Protein AF-0000000079326585 (afdb_homodimer)

InterPro domains:
  IPR004636 Acetylornithine/Succinylornithine transaminase family [MF_01107] (11-392)
  IPR004636 Acetylornithine/Succinylornithine transaminase family [TIGR00707] (12-389)
  IPR005814 Aminotransferase class-III [PF00202] (22-389)
  IPR005814 Aminotransferase class-III [PIRSF000521] (26-391)
  IPR005814 Aminotransferase class-III [cd00610] (5-389)
  IPR015421 Pyridoxal phosphate-dependent transferase, major domain [G3DSA:3.40.640.10] (55-300)
  IPR015422 Pyridoxal phosphate-dependent transferase, small domain [G3DSA:3.90.1150.10] (22-385)
  IPR015424 Pyridoxal phosphate-dependent transferase [SSF53383] (13-391)
  IPR049704 Aminotransferases class-III pyridoxal-phosphate attachment site [PS00600] (218-255)
  IPR050103 Class-III Pyridoxal-phosphate-dependent Aminotransferase [PTHR11986] (5-390)

Radius of gyration: 25.48 Å; Cα contacts (8 Å, |Δi|>4): 1949; chains: 2; bounding box: 65×82×64 Å

Foldseek 3Di:
DPPPPVVVVVPDDPPDPDDDFAWDFWDQQWTAGPVGFIFREQCLVPQFQQRTGPDPQLCVLLVVCVVVPFADFPVDDDDLLVVLQVLVCVLVVFDGKWKAFAQLVAVVVVLLLLQLLCCVPPNNQQRAEEEEALAQRDLPLARLVQGNYVVSCDDDPPGDDRYDYAHAQDLVSVVVPPDNSHRAYEYECFRAQSFRRGGDLVSVVVSLVVCVVSNRFYEYEQQNQACLQQLARGSCVVSVDDGQKYKYFRHLQSPGTMIMMTGHPSRNPSDDPPSDGYGCTSGSSSSSSSVVSCVPQHDNVLSVVQQVLLVLLVCLVVVLVQVQFDDWDGGRQWIKTFGNDFVVQLQNQSVVVRYHWDGHHGGITTGNTHSSDDSVSSNVSSVSSSVSSNPPDD/DPPPPVVVCVPDPPPDPDDDFAWDFWDQQWTAGPVGFIFREQCLVPQFQQRTGPDPQLCVLLVVCVVVPFADFPVDDDDLLVVLQVLVCVLVVFDGKWKAFAQLVAVVVVLLLLQLLCCVPPNNQQRAEEEEQLAQRDLPLARLVQGNYVVSCDDDPPGDDRYDYAHAQDLVSVVVPPDNNHRAYEYECFRAQSFRRGGDLVSVVVSLVVCVVSNRFYEYEQQNQACLQQLARGSCVVSVHDGQKYKYFRHLQSPGTMIMMTGHPSRNPSDDPPSDGYGCTSGSSSSSSSVVSCVPQHDNVLSVVQQVLLVLLVCLVVVLVQVQFDDWDGGRQWIKTFGNDFVVQLQNQSVVVRYHWDGHHGGITTGNTHSSDDSVSSNVSSVSSSVSSNPPDD

Nearest PDB structures (foldseek):
  4add-assembly1_B  TM=9.756E-01  e=4.781E-45  Escherichia coli BL21
  4jev-assembly1_B  TM=9.545E-01  e=1.678E-45  Salmonella enterica subsp. enterica serovar Typhimurium str. LT2
  2pb0-assembly1_B  TM=9.465E-01  e=6.950E-44  Salmonella enterica subsp. enterica serovar Typhimurium str. LT2
  4jey-assembly1_B  TM=9.454E-01  e=6.187E-44  Salmonella enterica subsp. enterica serovar Typhimurium str. LT2
  4jf1-assembly1_A  TM=9.523E-01  e=7.306E-42  Salmonella enterica subsp. enterica serovar Typhimurium str. LT2

Solvent-accessible surface area (backbone atoms only — not comparable to full-atom values): 37454 Å² total; per-residue (Å²): 133,82,84,53,60,75,64,24,50,64,12,41,49,52,21,54,81,55,52,84,58,37,42,61,34,34,48,48,46,30,38,28,28,78,83,71,47,61,26,45,36,24,25,23,40,78,34,15,19,34,63,31,24,59,44,61,71,40,46,51,40,25,46,54,29,49,62,35,35,36,59,60,32,57,49,32,50,39,63,39,31,27,52,31,29,33,53,50,20,60,75,65,73,37,46,15,33,43,47,27,43,27,42,35,51,6,42,46,50,47,52,40,51,42,18,31,51,27,24,77,73,71,33,81,74,23,32,24,34,36,20,28,51,40,34,76,42,43,69,41,62,53,27,24,52,51,18,30,40,76,87,59,72,57,58,48,48,55,58,34,56,46,60,50,72,26,55,74,74,34,64,68,52,41,59,71,65,61,49,86,35,44,21,28,38,46,40,46,42,41,25,54,66,44,36,28,47,58,58,46,49,68,46,51,47,51,50,52,52,56,25,60,75,66,72,25,43,40,30,37,50,20,29,67,33,15,65,24,35,37,25,32,56,34,32,52,63,78,46,77,63,86,61,43,30,39,23,34,13,38,22,44,27,42,32,46,62,31,13,14,28,36,18,20,76,90,54,39,74,66,53,41,58,74,71,51,73,46,72,54,20,49,30,32,26,45,25,34,23,25,42,44,42,46,70,72,40,59,44,71,70,46,14,51,51,31,35,50,48,24,52,49,52,51,48,56,54,61,70,60,66,51,86,46,55,76,46,79,41,55,41,19,47,38,36,14,40,30,34,76,58,62,28,64,56,53,38,56,55,31,48,76,70,27,29,42,54,40,65,16,57,83,31,13,37,30,37,23,38,17,69,68,56,47,70,68,57,50,49,56,52,51,51,51,51,51,53,52,52,70,67,54,78,132,131,82,82,56,59,74,66,23,49,63,12,40,48,51,21,56,80,56,53,83,60,38,45,60,33,34,48,48,47,30,38,26,27,81,85,71,48,60,24,46,37,24,26,24,39,77,34,15,18,33,63,30,25,62,42,62,72,40,46,50,41,25,44,53,27,49,60,36,35,35,58,61,33,58,49,32,49,39,64,39,32,26,51,32,29,33,53,51,20,59,76,66,72,36,46,15,32,43,47,27,42,27,44,36,50,7,42,45,50,47,52,39,51,42,18,30,49,27,26,78,76,72,33,83,74,22,32,24,34,35,21,29,51,40,34,74,42,42,67,42,62,51,28,24,52,50,18,30,39,75,86,60,72,57,59,47,49,56,58,32,55,45,61,49,72,25,55,73,75,36,63,67,51,39,60,71,65,60,49,87,34,44,23,28,38,45,40,46,43,43,24,54,66,45,35,28,46,57,59,46,48,67,44,52,46,51,51,52,52,54,26,61,75,67,70,25,42,40,30,37,51,20,29,66,32,14,64,24,36,36,25,32,57,35,34,53,62,78,44,79,63,84,60,44,30,38,25,35,12,38,21,45,25,42,31,45,62,30,12,15,27,35,20,19,77,90,54,39,75,65,53,40,59,75,72,51,74,46,71,54,22,50,29,31,26,45,23,35,22,24,43,44,43,45,70,71,41,60,45,71,69,46,15,49,50,30,35,50,50,24,51,49,52,51,48,57,54,61,72,62,67,51,87,45,55,75,44,78,41,54,41,18,46,38,36,13,40,30,36,75,57,60,30,67,57,53,36,56,55,31,48,77,72,28,28,42,54,40,65,17,57,84,31,14,37,30,35,23,39,19,68,66,54,46,69,67,58,48,48,54,52,50,51,53,52,52,52,53,54,70,66,54,78,132

Secondary structure (DSSP, 8-state):
----HHHHHTTB---S---S-BEEEEEBTEEEETT--EEEESSHHHHT-TT-BS-HHHHHHHHHHHHH-S---TTSEEHHHHHHHHHHHHHHT-SEEEEESSHHHHHHHHHHHHHHHHHHHH-TT--EEEEEBT----SSHHHHHHSB-GGGSSSSPSPP--EEEE-TT-HHHHHHH--TTEEEEEE-SEETTTTSEEPPHHHHHHHHHHHHHHTPEEEEE-TTTTTTTTSSSSGGGGGT---SEEEE-GGGTTTS--EEEEE-TTTTTS--TTS---TTTT-HHHHHHHHHHHHHHSSHHHHHHHHHHHHHHHHHHHHHT-TTEEEEEEETTEEEEEESS-HHHHHHHHHHTTEE-EEETTTEEEE---TT--HHHHHHHHHHHHHHHHHS--/----HHHHHTTB---S---S-EEEEEEBTEEEETT--EEEESSHHHHT-TT-BS-HHHHHHHHHHHHH-S---TTSB-HHHHHHHHHHHHHHT-SEEEEESSHHHHHHHHHHHHHHHHHHHH-TT--EEEEEBT----SSHHHHHHSB-GGGSSSSPSPPP-EEEE-TT-HHHHHHH--TTEEEEEE-SEETTTTSEEPPHHHHHHHHHHHHHHTPEEEEE-TTTTTTTTSSSSGGGGGT---SEEEE-GGGTTTS--EEEEE-TTTTTS--TTS---TTTT-HHHHHHHHHHHHHHSSHHHHHHHHHHHHHHHHHHHHHT-TTEEEEEEETTEEEEEESS-HHHHHHHHHHTTEE-EEETTTEEEE---TT--HHHHHHHHHHHHHHHHHS--

Sequence (788 aa):
MSYDFNEAKEHIVNSYGRLDPVITHGEGAYLYDSDKNKYLDFTSGIGVSSLGYGHEKWIKATSKQLKTLVHCSNIFHNEPSVKLAKELTEKANMNKVFFGNSGAEANEGAIKLARKYSYDKYGADRSTVLTLLQSFHGRTITTLKATGQEKFHKYFFPFTEGFDYVKANDLEDFKARLTDEVCAIMLEAIQGEGGVIPLDKEFVQEVVKICNEKDVLVIFDEVQCGIARTGKMFGYNNFDVEADIVTVAKGLGAGLPIGGFLCSSKVADVFNPGDHGSTFGANPVVCAGASVVLDELCNEKYFEKITKRGAYVKELIEEAKNPQIVDVRGMGLMIGIKVKCDPTLVQKEAIKKGLLVLTAGKDVIRLLPPLVITKKELKIGIDIILEILSNIENMSYDFNEAKEHIVNSYGRLDPVITHGEGAYLYDSDKNKYLDFTSGIGVSSLGYGHEKWIKATSKQLKTLVHCSNIFHNEPSVKLAKELTEKANMNKVFFGNSGAEANEGAIKLARKYSYDKYGADRSTVLTLLQSFHGRTITTLKATGQEKFHKYFFPFTEGFDYVKANDLEDFKARLTDEVCAIMLEAIQGEGGVIPLDKEFVQEVVKICNEKDVLVIFDEVQCGIARTGKMFGYNNFDVEADIVTVAKGLGAGLPIGGFLCSSKVADVFNPGDHGSTFGANPVVCAGASVVLDELCNEKYFEKITKRGAYVKELIEEAKNPQIVDVRGMGLMIGIKVKCDPTLVQKEAIKKGLLVLTAGKDVIRLLPPLVITKKELKIGIDIILEILSNIEN

pLDDT: mean 97.4, std 4.91, range [37.81, 98.94]

Structure (mmCIF, N/CA/C/O backbone):
data_AF-0000000079326585-model_v1
#
loop_
_entity.id
_entity.type
_entity.pdbx_description
1 polymer 'Acetylornithine aminotransferase'
#
loop_
_atom_site.group_PDB
_atom_site.id
_atom_site.type_symbol
_atom_site.label_atom_id
_atom_site.label_alt_id
_atom_site.label_comp_id
_atom_site.label_asym_id
_atom_site.label_entity_id
_atom_site.label_seq_id
_atom_site.pdbx_PDB_ins_code
_atom_site.Cartn_x
_atom_site.Cartn_y
_atom_site.Cartn_z
_atom_site.occupancy
_atom_site.B_iso_or_equiv
_atom_site.auth_seq_id
_atom_site.auth_comp_id
_atom_site.auth_asym_id
_atom_site.auth_atom_id
_atom_site.pdbx_PDB_model_num
ATOM 1 N N . MET A 1 1 ? -8.531 -9.344 31.703 1 37.81 1 MET A N 1
ATOM 2 C CA . MET A 1 1 ? -9.711 -9.711 30.922 1 37.81 1 MET A CA 1
ATOM 3 C C . MET A 1 1 ? -9.328 -10.531 29.703 1 37.81 1 MET A C 1
ATOM 5 O O . MET A 1 1 ? -8.367 -10.203 29 1 37.81 1 MET A O 1
ATOM 9 N N . SER A 1 2 ? -9.758 -11.859 29.484 1 57.97 2 SER A N 1
ATOM 10 C CA . SER A 1 2 ? -9.453 -12.789 28.406 1 57.97 2 SER A CA 1
ATOM 11 C C . SER A 1 2 ? -9.75 -12.172 27.047 1 57.97 2 SER A C 1
ATOM 13 O O . SER A 1 2 ? -10.742 -11.453 26.891 1 57.97 2 SER A O 1
ATOM 15 N N . TYR A 1 3 ? -8.711 -12.062 26.219 1 75.25 3 TYR A N 1
ATOM 16 C CA . TYR A 1 3 ? -8.914 -11.594 24.859 1 75.25 3 TYR A CA 1
ATOM 17 C C . TYR A 1 3 ? -10.055 -12.336 24.188 1 75.25 3 TYR A C 1
ATOM 19 O O . TYR A 1 3 ? -10.047 -13.57 24.109 1 75.25 3 TYR A O 1
ATOM 27 N N . ASP A 1 4 ? -11.195 -11.68 24.031 1 88.81 4 ASP A N 1
ATOM 28 C CA . ASP A 1 4 ? -12.352 -12.242 23.344 1 88.81 4 ASP A CA 1
ATOM 29 C C . ASP A 1 4 ? -12.172 -12.148 21.828 1 88.81 4 ASP A C 1
ATOM 31 O O . ASP A 1 4 ? -12.617 -11.188 21.203 1 88.81 4 ASP A O 1
ATOM 35 N N . PHE A 1 5 ? -11.68 -13.156 21.328 1 90.38 5 PHE A N 1
ATOM 36 C CA . PHE A 1 5 ? -11.344 -13.203 19.906 1 90.38 5 PHE A CA 1
ATOM 37 C C . PHE A 1 5 ? -12.586 -13.031 19.047 1 90.38 5 PHE A C 1
ATOM 39 O O . PHE A 1 5 ? -12.57 -12.289 18.062 1 90.38 5 PHE A O 1
ATOM 46 N N . ASN A 1 6 ? -13.688 -13.57 19.453 1 90.38 6 ASN A N 1
ATOM 47 C CA . ASN A 1 6 ? -14.922 -13.539 18.672 1 90.38 6 ASN A CA 1
ATOM 48 C C . ASN A 1 6 ? -15.484 -12.117 18.578 1 90.38 6 ASN A C 1
ATOM 50 O O . ASN A 1 6 ? -15.992 -11.719 17.531 1 90.38 6 ASN A O 1
ATOM 54 N N . GLU A 1 7 ? -15.328 -11.484 19.656 1 93 7 GLU A N 1
ATOM 55 C CA . GLU A 1 7 ? -15.758 -10.086 19.641 1 93 7 GLU A CA 1
ATOM 56 C C . GLU A 1 7 ? -14.812 -9.234 18.781 1 93 7 GLU A C 1
ATOM 58 O O . GLU A 1 7 ? -15.258 -8.406 18 1 93 7 GLU A O 1
ATOM 63 N N . ALA A 1 8 ? -13.57 -9.469 18.953 1 92.75 8 ALA A N 1
ATOM 64 C CA . ALA A 1 8 ? -12.555 -8.648 18.297 1 92.75 8 ALA A CA 1
ATOM 65 C C . ALA A 1 8 ? -12.648 -8.773 16.781 1 92.75 8 ALA A C 1
ATOM 67 O O . ALA A 1 8 ? -12.477 -7.789 16.047 1 92.75 8 ALA A O 1
ATOM 68 N N . LYS A 1 9 ? -12.953 -9.938 16.344 1 93.88 9 LYS A N 1
ATOM 69 C CA . LYS A 1 9 ? -12.953 -10.172 14.906 1 93.88 9 LYS A CA 1
ATOM 70 C C . LYS A 1 9 ? -14.148 -9.492 14.25 1 93.88 9 LYS A C 1
ATOM 72 O O . LYS A 1 9 ? -14.156 -9.273 13.031 1 93.88 9 LYS A O 1
ATOM 77 N N . GLU A 1 10 ? -15.172 -9.062 15.039 1 96.25 10 GLU A N 1
ATOM 78 C CA . GLU A 1 10 ? -16.375 -8.414 14.516 1 96.25 10 GLU A CA 1
ATOM 79 C C . GLU A 1 10 ? -16.078 -6.969 14.109 1 96.25 10 GLU A C 1
ATOM 81 O O . GLU A 1 10 ? -16.891 -6.34 13.422 1 96.25 10 GLU A O 1
ATOM 86 N N . HIS A 1 11 ? -14.891 -6.488 14.438 1 98.38 11 HIS A N 1
ATOM 87 C CA . HIS A 1 11 ? -14.516 -5.105 14.164 1 98.38 11 HIS A CA 1
ATOM 88 C C . HIS A 1 11 ? -13.789 -4.988 12.828 1 98.38 11 HIS A C 1
ATOM 90 O O . HIS A 1 11 ? -13.352 -3.902 12.445 1 98.38 11 HIS A O 1
ATOM 96 N N . ILE A 1 12 ? -13.711 -6.082 12.086 1 98.19 12 ILE A N 1
ATOM 97 C CA . ILE A 1 12 ? -13.039 -6.109 10.797 1 98.19 12 ILE A CA 1
ATOM 98 C C . ILE A 1 12 ? -14.07 -6.184 9.672 1 98.19 12 ILE A C 1
ATOM 100 O O . ILE A 1 12 ? -15.039 -6.945 9.758 1 98.19 12 ILE A O 1
ATOM 104 N N . VAL A 1 13 ? -13.914 -5.375 8.609 1 98.38 13 VAL A N 1
ATOM 105 C CA . VAL A 1 13 ? -14.766 -5.441 7.426 1 98.38 13 VAL A CA 1
ATOM 106 C C . VAL A 1 13 ? -14.75 -6.859 6.863 1 98.38 13 VAL A C 1
ATOM 108 O O . VAL A 1 13 ? -13.688 -7.473 6.723 1 98.38 13 VAL A O 1
ATOM 111 N N . ASN A 1 14 ? -15.898 -7.449 6.551 1 96.19 14 ASN A N 1
ATOM 112 C CA . ASN A 1 14 ? -16.031 -8.82 6.066 1 96.19 14 ASN A CA 1
ATOM 113 C C . ASN A 1 14 ? -15.906 -8.891 4.547 1 96.19 14 ASN A C 1
ATOM 115 O O . ASN A 1 14 ? -16.859 -9.234 3.855 1 96.19 14 ASN A O 1
ATOM 119 N N . SER A 1 15 ? -14.688 -8.719 4.094 1 96.88 15 SER A N 1
ATOM 120 C CA . SER A 1 15 ? -14.469 -8.719 2.652 1 96.88 15 SER A CA 1
ATOM 121 C C . SER A 1 15 ? -13.727 -9.969 2.201 1 96.88 15 SER A C 1
ATOM 123 O O . SER A 1 15 ? -13.438 -10.133 1.014 1 96.88 15 SER A O 1
ATOM 125 N N . TYR A 1 16 ? -13.391 -10.898 3.121 1 95.5 16 TYR A N 1
ATOM 126 C CA . TYR A 1 16 ? -12.648 -12.109 2.805 1 95.5 16 TYR A CA 1
ATOM 127 C C . TYR A 1 16 ? -13.461 -13.352 3.158 1 95.5 16 TYR A C 1
ATOM 129 O O . TYR A 1 16 ? -14.172 -13.367 4.164 1 95.5 16 TYR A O 1
ATOM 137 N N . GLY A 1 17 ? -13.375 -14.367 2.268 1 93 17 GLY A N 1
ATOM 138 C CA . GLY A 1 17 ? -13.805 -15.703 2.668 1 93 17 GLY A CA 1
ATOM 139 C C . GLY A 1 17 ? -12.781 -16.422 3.523 1 93 17 GLY A C 1
ATOM 140 O O . GLY A 1 17 ? -12.008 -17.25 3.018 1 93 17 GLY A O 1
ATOM 141 N N . ARG A 1 18 ? -12.789 -16.188 4.793 1 94.25 18 ARG A N 1
ATOM 142 C CA . ARG A 1 18 ? -11.734 -16.656 5.676 1 94.25 18 ARG A CA 1
ATOM 143 C C . ARG A 1 18 ? -11.938 -18.125 6.039 1 94.25 18 ARG A C 1
ATOM 145 O O . ARG A 1 18 ? -13.07 -18.609 6.098 1 94.25 18 ARG A O 1
ATOM 152 N N . LEU A 1 19 ? -10.812 -18.766 6.219 1 95.38 19 LEU A N 1
ATOM 153 C CA . LEU A 1 19 ? -10.766 -20.125 6.727 1 95.38 19 LEU A CA 1
ATOM 154 C C . LEU A 1 19 ? -10.727 -20.141 8.25 1 95.38 19 LEU A C 1
ATOM 156 O O . LEU A 1 19 ? -10.484 -19.109 8.875 1 95.38 19 LEU A O 1
ATOM 160 N N . ASP A 1 20 ? -10.852 -21.172 8.867 1 92.19 20 ASP A N 1
ATOM 161 C CA . ASP A 1 20 ? -11.25 -21.281 10.266 1 92.19 20 ASP A CA 1
ATOM 162 C C . ASP A 1 20 ? -10.062 -21.062 11.195 1 92.19 20 ASP A C 1
ATOM 164 O O . ASP A 1 20 ? -10.195 -20.422 12.242 1 92.19 20 ASP A O 1
ATOM 168 N N . PRO A 1 21 ? -8.938 -21.625 10.898 1 96 21 PRO A N 1
ATOM 169 C CA . PRO A 1 21 ? -7.867 -21.547 11.898 1 96 21 PRO A CA 1
ATOM 170 C C . PRO A 1 21 ? -7.453 -20.109 12.203 1 96 21 PRO A C 1
ATOM 172 O O . PRO A 1 21 ? -7.379 -19.281 11.297 1 96 21 PRO A O 1
ATOM 175 N N . VAL A 1 22 ? -7.277 -19.828 13.422 1 97.25 22 VAL A N 1
ATOM 176 C CA . VAL A 1 22 ? -6.625 -18.594 13.859 1 97.25 22 VAL A CA 1
ATOM 177 C C . VAL A 1 22 ? -5.125 -18.844 14.023 1 97.25 22 VAL A C 1
ATOM 179 O O . VAL A 1 22 ? -4.691 -19.484 14.977 1 97.25 22 VAL A O 1
ATOM 182 N N . ILE A 1 23 ? -4.332 -18.328 13.164 1 98.5 23 ILE A N 1
ATOM 183 C CA . ILE A 1 23 ? -2.908 -18.641 13.117 1 98.5 23 ILE A CA 1
ATOM 184 C C . ILE A 1 23 ? -2.172 -17.844 14.195 1 98.5 23 ILE A C 1
ATOM 186 O O . ILE A 1 23 ? -2.385 -16.641 14.344 1 98.5 23 ILE A O 1
ATOM 190 N N . THR A 1 24 ? -1.273 -18.484 14.93 1 98.12 24 THR A N 1
ATOM 191 C CA . THR A 1 24 ? -0.6 -17.828 16.047 1 98.12 24 THR A CA 1
ATOM 192 C C . THR A 1 24 ? 0.888 -17.656 15.75 1 98.12 24 THR A C 1
ATOM 194 O O . THR A 1 24 ? 1.488 -16.641 16.125 1 98.12 24 THR A O 1
ATOM 197 N N . HIS A 1 25 ? 1.479 -18.688 15.148 1 98.44 25 HIS A N 1
ATOM 198 C CA . HIS A 1 25 ? 2.904 -18.609 14.844 1 98.44 25 HIS A CA 1
ATOM 199 C C . HIS A 1 25 ? 3.281 -19.578 13.734 1 98.44 25 HIS A C 1
ATOM 201 O O . HIS A 1 25 ? 2.449 -20.375 13.297 1 98.44 25 HIS A O 1
ATOM 207 N N . GLY A 1 26 ? 4.512 -19.422 13.164 1 98.31 26 GLY A N 1
ATOM 208 C CA . GLY A 1 26 ? 5.027 -20.297 12.125 1 98.31 26 GLY A CA 1
ATOM 209 C C . GLY A 1 26 ? 6.484 -20.656 12.32 1 98.31 26 GLY A C 1
ATOM 210 O O . GLY A 1 26 ? 7.219 -19.953 13.016 1 98.31 26 GLY A O 1
ATOM 211 N N . GLU A 1 27 ? 6.906 -21.766 11.758 1 98.31 27 GLU A N 1
ATOM 212 C CA . GLU A 1 27 ? 8.281 -22.266 11.75 1 98.31 27 GLU A CA 1
ATOM 213 C C . GLU A 1 27 ? 8.57 -23.047 10.477 1 98.31 27 GLU A C 1
ATOM 215 O O . GLU A 1 27 ? 7.891 -24.031 10.172 1 98.31 27 GLU A O 1
ATOM 220 N N . GLY A 1 28 ? 9.648 -22.625 9.82 1 98.25 28 GLY A N 1
ATOM 221 C CA . GLY A 1 28 ? 9.922 -23.297 8.562 1 98.25 28 GLY A CA 1
ATOM 222 C C . GLY A 1 28 ? 8.781 -23.203 7.57 1 98.25 28 GLY A C 1
ATOM 223 O O . GLY A 1 28 ? 8.32 -22.094 7.25 1 98.25 28 GLY A O 1
ATOM 224 N N . ALA A 1 29 ? 8.266 -24.344 7.148 1 98.75 29 ALA A N 1
ATOM 225 C CA . ALA A 1 29 ? 7.152 -24.375 6.203 1 98.75 29 ALA A CA 1
ATOM 226 C C . ALA A 1 29 ? 5.836 -24.688 6.906 1 98.75 29 ALA A C 1
ATOM 228 O O . ALA A 1 29 ? 4.867 -25.094 6.266 1 98.75 29 ALA A O 1
ATOM 229 N N . TYR A 1 30 ? 5.805 -24.484 8.258 1 98.81 30 TYR A N 1
ATOM 230 C CA . TYR A 1 30 ? 4.629 -24.875 9.039 1 98.81 30 TYR A CA 1
ATOM 231 C C . TYR A 1 30 ? 4.012 -23.656 9.727 1 98.81 30 TYR A C 1
ATOM 233 O O . TYR A 1 30 ? 4.719 -22.734 10.117 1 98.81 30 TYR A O 1
ATOM 241 N N . LEU A 1 31 ? 2.713 -23.688 9.859 1 98.75 31 LEU A N 1
ATOM 242 C CA . LEU A 1 31 ? 1.924 -22.75 10.656 1 98.75 31 LEU A CA 1
ATOM 243 C C . LEU A 1 31 ? 1.204 -23.484 11.789 1 98.75 31 LEU A C 1
ATOM 245 O O . LEU A 1 31 ? 0.938 -24.688 11.68 1 98.75 31 LEU A O 1
ATOM 249 N N . TYR A 1 32 ? 0.899 -22.766 12.781 1 98.75 32 TYR A N 1
ATOM 250 C CA . TYR A 1 32 ? 0.203 -23.281 13.945 1 98.75 32 TYR A CA 1
ATOM 251 C C . TYR A 1 32 ? -0.964 -22.391 14.336 1 98.75 32 TYR A C 1
ATOM 253 O O . TYR A 1 32 ? -0.881 -21.172 14.211 1 98.75 32 TYR A O 1
ATOM 261 N N . ASP A 1 33 ? -2.068 -23.016 14.773 1 97.94 33 ASP A N 1
ATOM 262 C CA . ASP A 1 33 ? -3.242 -22.219 15.117 1 97.94 33 ASP A CA 1
ATOM 263 C C . ASP A 1 33 ? -3.422 -22.141 16.625 1 97.94 33 ASP A C 1
ATOM 265 O O . ASP A 1 33 ? -2.59 -22.641 17.391 1 97.94 33 ASP A O 1
ATOM 269 N N . SER A 1 34 ? -4.391 -21.453 17.094 1 96.5 34 SER A N 1
ATOM 270 C CA . SER A 1 34 ? -4.641 -21.188 18.5 1 96.5 34 SER A CA 1
ATOM 271 C C . SER A 1 34 ? -4.984 -22.469 19.266 1 96.5 34 SER A C 1
ATOM 273 O O . SER A 1 34 ? -4.914 -22.5 20.484 1 96.5 34 SER A O 1
ATOM 275 N N . ASP A 1 35 ? -5.352 -23.547 18.562 1 96.56 35 ASP A N 1
ATOM 276 C CA . ASP A 1 35 ? -5.629 -24.844 19.172 1 96.56 35 ASP A CA 1
ATOM 277 C C . ASP A 1 35 ? -4.402 -25.75 19.109 1 96.56 35 ASP A C 1
ATOM 279 O O . ASP A 1 35 ? -4.504 -26.953 19.344 1 96.56 35 ASP A O 1
ATOM 283 N N . LYS A 1 36 ? -3.309 -25.359 18.656 1 96.81 36 LYS A N 1
ATOM 284 C CA . LYS A 1 36 ? -2.012 -26.031 18.625 1 96.81 36 LYS A CA 1
ATOM 285 C C . LYS A 1 36 ? -1.956 -27.047 17.484 1 96.81 36 LYS A C 1
ATOM 287 O O . LYS A 1 36 ? -1.112 -27.953 17.484 1 96.81 36 LYS A O 1
ATOM 292 N N . ASN A 1 37 ? -2.896 -26.844 16.562 1 98.56 37 ASN A N 1
ATOM 293 C CA . ASN A 1 37 ? -2.783 -27.656 15.352 1 98.56 37 ASN A CA 1
ATOM 294 C C . ASN A 1 37 ? -1.652 -27.172 14.445 1 98.56 37 ASN A C 1
ATOM 296 O O . ASN A 1 37 ? -1.404 -25.969 14.359 1 98.56 37 ASN A O 1
ATOM 300 N N . LYS A 1 38 ? -1.078 -28.172 13.906 1 98.62 38 LYS A N 1
ATOM 301 C CA . LYS A 1 38 ? 0.031 -27.922 12.992 1 98.62 38 LYS A CA 1
ATOM 302 C C . LYS A 1 38 ? -0.404 -28.094 11.539 1 98.62 38 LYS A C 1
ATOM 304 O O . LYS A 1 38 ? -1.084 -29.062 11.195 1 98.62 38 LYS A O 1
ATOM 309 N N . TYR A 1 39 ? 0.007 -27.125 10.68 1 98.81 39 TYR A N 1
ATOM 310 C CA . TYR A 1 39 ? -0.347 -27.172 9.266 1 98.81 39 TYR A CA 1
ATOM 311 C C . TYR A 1 39 ? 0.889 -27.016 8.391 1 98.81 39 TYR A C 1
ATOM 313 O O . TYR A 1 39 ? 1.654 -26.062 8.539 1 98.81 39 TYR A O 1
ATOM 321 N N . LEU A 1 40 ? 1.122 -28 7.508 1 98.88 40 LEU A N 1
ATOM 322 C CA . LEU A 1 40 ? 2.053 -27.766 6.41 1 98.88 40 LEU A CA 1
ATOM 323 C C . LEU A 1 40 ? 1.497 -26.719 5.445 1 98.88 40 LEU A C 1
ATOM 325 O O . LEU A 1 40 ? 0.362 -26.844 4.977 1 98.88 40 LEU A O 1
ATOM 329 N N . ASP A 1 41 ? 2.266 -25.719 5.172 1 98.81 41 ASP A N 1
ATOM 330 C CA . ASP A 1 41 ? 1.749 -24.562 4.457 1 98.81 41 ASP A CA 1
ATOM 331 C C . ASP A 1 41 ? 2.121 -24.609 2.977 1 98.81 41 ASP A C 1
ATOM 333 O O . ASP A 1 41 ? 3.289 -24.438 2.617 1 98.81 41 ASP A O 1
ATOM 337 N N . PHE A 1 42 ? 1.152 -24.781 2.07 1 98.88 42 PHE A N 1
ATOM 338 C CA . PHE A 1 42 ? 1.342 -24.703 0.628 1 98.88 42 PHE A CA 1
ATOM 339 C C . PHE A 1 42 ? 0.755 -23.406 0.08 1 98.88 42 PHE A C 1
ATOM 341 O O . PHE A 1 42 ? 0.457 -23.312 -1.111 1 98.88 42 PHE A O 1
ATOM 348 N N . THR A 1 43 ? 0.569 -22.422 0.963 1 98.62 43 THR A N 1
ATOM 349 C CA . THR A 1 43 ? -0.029 -21.156 0.542 1 98.62 43 THR A CA 1
ATOM 350 C C . THR A 1 43 ? 0.996 -20.031 0.598 1 98.62 43 THR A C 1
ATOM 352 O O . THR A 1 43 ? 0.989 -19.125 -0.25 1 98.62 43 THR A O 1
ATOM 355 N N . SER A 1 44 ? 1.847 -20.062 1.726 1 98.38 44 SER A N 1
ATOM 356 C CA . SER A 1 44 ? 2.832 -19.047 2.064 1 98.38 44 SER A CA 1
ATOM 357 C C . SER A 1 44 ? 2.193 -17.656 2.119 1 98.38 44 SER A C 1
ATOM 359 O O . SER A 1 44 ? 2.773 -16.688 1.638 1 98.38 44 SER A O 1
ATOM 361 N N . GLY A 1 45 ? 1 -17.594 2.611 1 98 45 GLY A N 1
ATOM 362 C CA . GLY A 1 45 ? 0.299 -16.312 2.65 1 98 45 GLY A CA 1
ATOM 363 C C . GLY A 1 45 ? 0.006 -15.75 1.272 1 98 45 GLY A C 1
ATOM 364 O O . GLY A 1 45 ? 0.119 -14.547 1.051 1 98 45 GLY A O 1
ATOM 365 N N . ILE A 1 46 ? -0.286 -16.578 0.313 1 97.88 46 ILE A N 1
ATOM 366 C CA . ILE A 1 46 ? -0.543 -16.281 -1.093 1 97.88 46 ILE A CA 1
ATOM 367 C C . ILE A 1 46 ? 0.749 -15.82 -1.769 1 97.88 46 ILE A C 1
ATOM 369 O O . ILE A 1 46 ? 0.775 -14.789 -2.441 1 97.88 46 ILE A O 1
ATOM 373 N N . GLY A 1 47 ? 1.758 -16.516 -1.548 1 98.56 47 GLY A N 1
ATOM 374 C CA . GLY A 1 47 ? 3.018 -16.328 -2.248 1 98.56 47 GLY A CA 1
ATOM 375 C C . GLY A 1 47 ? 3.92 -15.305 -1.579 1 98.56 47 GLY A C 1
ATOM 376 O O . GLY A 1 47 ? 4.852 -14.789 -2.203 1 98.56 47 GLY A O 1
ATOM 377 N N . VAL A 1 48 ? 3.703 -14.961 -0.303 1 98.81 48 VAL A N 1
ATOM 378 C CA . VAL A 1 48 ? 4.406 -13.859 0.352 1 98.81 48 VAL A CA 1
ATOM 379 C C . VAL A 1 48 ? 5.598 -14.406 1.138 1 98.81 48 VAL A C 1
ATOM 381 O O . VAL A 1 48 ? 6.695 -13.852 1.078 1 98.81 48 VAL A O 1
ATOM 384 N N . SER A 1 49 ? 5.387 -15.516 1.895 1 98.75 49 SER A N 1
ATOM 385 C CA . SER A 1 49 ? 6.391 -16.016 2.824 1 98.75 49 SER A CA 1
ATOM 386 C C . SER A 1 49 ? 7.418 -16.891 2.109 1 98.75 49 SER A C 1
ATOM 388 O O . SER A 1 49 ? 7.562 -18.078 2.424 1 98.75 49 SER A O 1
ATOM 390 N N . SER A 1 50 ? 8.156 -16.25 1.283 1 98.88 50 SER A N 1
ATOM 391 C CA . SER A 1 50 ? 9.109 -16.938 0.412 1 98.88 50 SER A CA 1
ATOM 392 C C . SER A 1 50 ? 10.172 -17.656 1.221 1 98.88 50 SER A C 1
ATOM 394 O O . SER A 1 50 ? 10.602 -18.766 0.854 1 98.88 50 SER A O 1
ATOM 396 N N . LEU A 1 51 ? 10.547 -17.156 2.391 1 98.81 51 LEU A N 1
ATOM 397 C CA . LEU A 1 51 ? 11.586 -17.75 3.23 1 98.81 51 LEU A CA 1
ATOM 398 C C . LEU A 1 51 ? 10.977 -18.641 4.309 1 98.81 51 LEU A C 1
ATOM 400 O O . LEU A 1 51 ? 11.672 -19.078 5.219 1 98.81 51 LEU A O 1
ATOM 404 N N . GLY A 1 52 ? 9.695 -18.875 4.223 1 98.62 52 GLY A N 1
ATOM 405 C CA . GLY A 1 52 ? 9.016 -19.562 5.312 1 98.62 52 GLY A CA 1
ATOM 406 C C . GLY A 1 52 ? 8.875 -18.703 6.562 1 98.62 52 GLY A C 1
ATOM 407 O O . GLY A 1 52 ? 8.68 -17.5 6.477 1 98.62 52 GLY A O 1
ATOM 408 N N . TYR A 1 53 ? 8.859 -19.406 7.684 1 98.56 53 TYR A N 1
ATOM 409 C CA . TYR A 1 53 ? 8.594 -18.75 8.953 1 98.56 53 TYR A CA 1
ATOM 410 C C . TYR A 1 53 ? 9.75 -18.938 9.922 1 98.56 53 TYR A C 1
ATOM 412 O O . TYR A 1 53 ? 10.352 -20.016 9.977 1 98.56 53 TYR A O 1
ATOM 420 N N . GLY A 1 54 ? 10.039 -17.875 10.609 1 98.12 54 GLY A N 1
ATOM 421 C CA . GLY A 1 54 ? 11.086 -17.953 11.609 1 98.12 54 GLY A CA 1
ATOM 422 C C . GLY A 1 54 ? 12.484 -17.922 11.008 1 98.12 54 GLY A C 1
ATOM 423 O O . GLY A 1 54 ? 13.43 -18.438 11.602 1 98.12 54 GLY A O 1
ATOM 424 N N . HIS A 1 55 ? 12.695 -17.375 9.852 1 98.5 55 HIS A N 1
ATOM 425 C CA . HIS A 1 55 ? 14.008 -17.344 9.203 1 98.5 55 HIS A CA 1
ATOM 426 C C . HIS A 1 55 ? 14.961 -16.422 9.961 1 98.5 55 HIS A C 1
ATOM 428 O O . HIS A 1 55 ? 14.789 -15.203 9.953 1 98.5 55 HIS A O 1
ATOM 434 N N . GLU A 1 56 ? 16.016 -16.906 10.469 1 98.56 56 GLU A N 1
ATOM 435 C CA . GLU A 1 56 ? 16.859 -16.234 11.453 1 98.56 56 GLU A CA 1
ATOM 436 C C . GLU A 1 56 ? 17.547 -15.008 10.852 1 98.56 56 GLU A C 1
ATOM 438 O O . GLU A 1 56 ? 17.531 -13.93 11.445 1 98.56 56 GLU A O 1
ATOM 443 N N . LYS A 1 57 ? 18.188 -15.133 9.695 1 98.75 57 LYS A N 1
ATOM 444 C CA . LYS A 1 57 ? 18.906 -14.023 9.07 1 98.75 57 LYS A CA 1
ATOM 445 C C . LYS A 1 57 ? 17.953 -12.867 8.758 1 98.75 57 LYS A C 1
ATOM 447 O O . LYS A 1 57 ? 18.312 -11.703 8.922 1 98.75 57 LYS A O 1
ATOM 452 N N . TRP A 1 58 ? 16.781 -13.234 8.273 1 98.81 58 TRP A N 1
ATOM 453 C CA . TRP A 1 58 ? 15.773 -12.227 7.934 1 98.81 58 TRP A CA 1
ATOM 454 C C . TRP A 1 58 ? 15.305 -11.484 9.18 1 98.81 58 TRP A C 1
ATOM 456 O O . TRP A 1 58 ? 15.258 -10.25 9.18 1 98.81 58 TRP A O 1
ATOM 466 N N . ILE A 1 59 ? 15 -12.203 10.273 1 98.81 59 ILE A N 1
ATOM 467 C CA . ILE A 1 59 ? 14.547 -11.617 11.531 1 98.81 59 ILE A CA 1
ATOM 468 C C . ILE A 1 59 ? 15.633 -10.711 12.102 1 98.81 59 ILE A C 1
ATOM 470 O O . ILE A 1 59 ? 15.352 -9.609 12.578 1 98.81 59 ILE A O 1
ATOM 474 N N . LYS A 1 60 ? 16.844 -11.156 12.023 1 98.75 60 LYS A N 1
ATOM 475 C CA . LYS A 1 60 ? 17.969 -10.375 12.531 1 98.75 60 LYS A CA 1
ATOM 476 C C . LYS A 1 60 ? 18.109 -9.055 11.773 1 98.75 60 LYS A C 1
ATOM 478 O O . LYS A 1 60 ? 18.281 -7.996 12.375 1 98.75 60 LYS A O 1
ATOM 483 N N . ALA A 1 61 ? 18.031 -9.078 10.469 1 98.81 61 ALA A N 1
ATOM 484 C CA . ALA A 1 61 ? 18.188 -7.887 9.633 1 98.81 61 ALA A CA 1
ATOM 485 C C . ALA A 1 61 ? 17.078 -6.883 9.898 1 98.81 61 ALA A C 1
ATOM 487 O O . ALA A 1 61 ? 17.328 -5.684 10.031 1 98.81 61 ALA A O 1
ATOM 488 N N . THR A 1 62 ? 15.852 -7.352 9.953 1 98.88 62 THR A N 1
ATOM 489 C CA . THR A 1 62 ? 14.711 -6.465 10.148 1 98.88 62 THR A CA 1
ATOM 490 C C . THR A 1 62 ? 14.695 -5.922 11.57 1 98.88 62 THR A C 1
ATOM 492 O O . THR A 1 62 ? 14.422 -4.738 11.789 1 98.88 62 THR A O 1
ATOM 495 N N . SER A 1 63 ? 15 -6.77 12.555 1 98.69 63 SER A N 1
ATOM 496 C CA . SER A 1 63 ? 15.016 -6.336 13.945 1 98.69 63 SER A CA 1
ATOM 497 C C . SER A 1 63 ? 16.078 -5.273 14.188 1 98.69 63 SER A C 1
ATOM 499 O O . SER A 1 63 ? 15.852 -4.301 14.906 1 98.69 63 SER A O 1
ATOM 501 N N . LYS A 1 64 ? 17.25 -5.5 13.633 1 98.56 64 LYS A N 1
ATOM 502 C CA . LYS A 1 64 ? 18.312 -4.516 13.75 1 98.56 64 LYS A CA 1
ATOM 503 C C . LYS A 1 64 ? 17.891 -3.17 13.164 1 98.56 64 LYS A C 1
ATOM 505 O O . LYS A 1 64 ? 18.125 -2.123 13.773 1 98.56 64 LYS A O 1
ATOM 510 N N . GLN A 1 65 ? 17.297 -3.182 12.023 1 98.75 65 GLN A N 1
ATOM 511 C CA . GLN A 1 65 ? 16.891 -1.954 11.352 1 98.75 65 GLN A CA 1
ATOM 512 C C . GLN A 1 65 ? 15.781 -1.248 12.133 1 98.75 65 GLN A C 1
ATOM 514 O O . GLN A 1 65 ? 15.711 -0.017 12.148 1 98.75 65 GLN A O 1
ATOM 519 N N . LEU A 1 66 ? 14.875 -2.006 12.766 1 98.56 66 LEU A N 1
ATOM 520 C CA . LEU A 1 66 ? 13.812 -1.445 13.602 1 98.56 66 LEU A CA 1
ATOM 521 C C . LEU A 1 66 ? 14.398 -0.556 14.695 1 98.56 66 LEU A C 1
ATOM 523 O O . LEU A 1 66 ? 13.781 0.437 15.086 1 98.56 66 LEU A O 1
ATOM 527 N N . LYS A 1 67 ? 15.539 -0.914 15.164 1 97.94 67 LYS A N 1
ATOM 528 C CA . LYS A 1 67 ? 16.172 -0.213 16.266 1 97.94 67 LYS A CA 1
ATOM 529 C C . LYS A 1 67 ? 17 0.974 15.773 1 97.94 67 LYS A C 1
ATOM 531 O O . LYS A 1 67 ? 17.344 1.863 16.562 1 97.94 67 LYS A O 1
ATOM 536 N N . THR A 1 68 ? 17.312 0.986 14.484 1 98.38 68 THR A N 1
ATOM 537 C CA . THR A 1 68 ? 18.219 1.974 13.914 1 98.38 68 THR A CA 1
ATOM 538 C C . THR A 1 68 ? 17.438 3.129 13.289 1 98.38 68 THR A C 1
ATOM 540 O O . THR A 1 68 ? 17.578 4.277 13.719 1 98.38 68 THR A O 1
ATOM 543 N N . LEU A 1 69 ? 16.578 2.865 12.367 1 98.5 69 LEU A N 1
ATOM 544 C CA . LEU A 1 69 ? 15.758 3.816 11.617 1 98.5 69 LEU A CA 1
ATOM 545 C C . LEU A 1 69 ? 14.562 3.121 10.977 1 98.5 69 LEU A C 1
ATOM 547 O O . LEU A 1 69 ? 14.727 2.363 10.016 1 98.5 69 LEU A O 1
ATOM 551 N N . VAL A 1 70 ? 13.445 3.482 11.438 1 98.44 70 VAL A N 1
ATOM 552 C CA . VAL A 1 70 ? 12.258 2.795 10.945 1 98.44 70 VAL A CA 1
ATOM 553 C C . VAL A 1 70 ? 11.711 3.525 9.719 1 98.44 70 VAL A C 1
ATOM 555 O O . VAL A 1 70 ? 11.164 2.898 8.805 1 98.44 70 VAL A O 1
ATOM 558 N N . HIS A 1 71 ? 11.82 4.832 9.695 1 98.56 71 HIS A N 1
ATOM 559 C CA . HIS A 1 71 ? 11.234 5.645 8.633 1 98.56 71 HIS A CA 1
ATOM 560 C C . HIS A 1 71 ? 11.852 7.039 8.609 1 98.56 71 HIS A C 1
ATOM 562 O O . HIS A 1 71 ? 12.141 7.617 9.656 1 98.56 71 HIS A O 1
ATOM 568 N N . CYS A 1 72 ? 12.109 7.559 7.43 1 96.88 72 CYS A N 1
ATOM 569 C CA . CYS A 1 72 ? 12.531 8.945 7.293 1 96.88 72 CYS A CA 1
ATOM 570 C C . CYS A 1 72 ? 11.945 9.57 6.031 1 96.88 72 CYS A C 1
ATOM 572 O O . CYS A 1 72 ? 12.305 10.695 5.668 1 96.88 72 CYS A O 1
ATOM 574 N N . SER A 1 73 ? 11.039 8.844 5.328 1 94 73 SER A N 1
ATOM 575 C CA . SER A 1 73 ? 10.367 9.219 4.09 1 94 73 SER A CA 1
ATOM 576 C C . SER A 1 73 ? 11.328 9.219 2.91 1 94 73 SER A C 1
ATOM 578 O O . SER A 1 73 ? 12.523 8.938 3.076 1 94 73 SER A O 1
ATOM 580 N N . ASN A 1 74 ? 10.789 9.477 1.73 1 95.19 74 ASN A N 1
ATOM 581 C CA . ASN A 1 74 ? 11.57 9.477 0.499 1 95.19 74 ASN A CA 1
ATOM 582 C C . ASN A 1 74 ? 12.102 10.867 0.174 1 95.19 74 ASN A C 1
ATOM 584 O O . ASN A 1 74 ? 12.688 11.086 -0.889 1 95.19 74 ASN A O 1
ATOM 588 N N . ILE A 1 75 ? 11.922 11.758 1.18 1 93.56 75 ILE A N 1
ATOM 589 C CA . ILE A 1 75 ? 12.57 13.062 1.04 1 93.56 75 ILE A CA 1
ATOM 590 C C . ILE A 1 75 ? 14.07 12.922 1.286 1 93.56 75 ILE A C 1
ATOM 592 O O . ILE A 1 75 ? 14.852 13.812 0.935 1 93.56 75 ILE A O 1
ATOM 596 N N . PHE A 1 76 ? 14.477 11.805 1.949 1 97.31 76 PHE A N 1
ATOM 597 C CA . PHE A 1 76 ? 15.875 11.5 2.219 1 97.31 76 PHE A CA 1
ATOM 598 C C . PHE A 1 76 ? 16.25 10.125 1.686 1 97.31 76 PHE A C 1
ATOM 600 O O . PHE A 1 76 ? 15.375 9.266 1.504 1 97.31 76 PHE A O 1
ATOM 607 N N . HIS A 1 77 ? 17.531 9.977 1.388 1 97 77 HIS A N 1
ATOM 608 C CA . HIS A 1 77 ? 18.062 8.633 1.17 1 97 77 HIS A CA 1
ATOM 609 C C . HIS A 1 77 ? 18.438 7.969 2.49 1 97 77 HIS A C 1
ATOM 611 O O . HIS A 1 77 ? 18.719 8.656 3.477 1 97 77 HIS A O 1
ATOM 617 N N . ASN A 1 78 ? 18.375 6.746 2.516 1 97.19 78 ASN A N 1
ATOM 618 C CA . ASN A 1 78 ? 18.906 5.891 3.572 1 97.19 78 ASN A CA 1
ATOM 619 C C . ASN A 1 78 ? 19.578 4.645 3.002 1 97.19 78 ASN A C 1
ATOM 621 O O . ASN A 1 78 ? 19.281 4.238 1.877 1 97.19 78 ASN A O 1
ATOM 625 N N . GLU A 1 79 ? 20.391 4.031 3.709 1 96.88 79 GLU A N 1
ATOM 626 C CA . GLU A 1 79 ? 21.266 2.982 3.197 1 96.88 79 GLU A CA 1
ATOM 627 C C . GLU A 1 79 ? 20.469 1.733 2.82 1 96.88 79 GLU A C 1
ATOM 629 O O . GLU A 1 79 ? 20.656 1.179 1.735 1 96.88 79 GLU A O 1
ATOM 634 N N . PRO A 1 80 ? 19.562 1.194 3.67 1 98.06 80 PRO A N 1
ATOM 635 C CA . PRO A 1 80 ? 18.844 -0.031 3.301 1 98.06 80 PRO A CA 1
ATOM 636 C C . PRO A 1 80 ? 18.094 0.101 1.981 1 98.06 80 PRO A C 1
ATOM 638 O O . PRO A 1 80 ? 18.078 -0.834 1.177 1 98.06 80 PRO A O 1
ATOM 641 N N . SER A 1 81 ? 17.562 1.244 1.717 1 98 81 SER A N 1
ATOM 642 C CA . SER A 1 81 ? 16.766 1.459 0.512 1 98 81 SER A CA 1
ATOM 643 C C . SER A 1 81 ? 17.641 1.478 -0.734 1 98 81 SER A C 1
ATOM 645 O O . SER A 1 81 ? 17.297 0.861 -1.747 1 98 81 SER A O 1
ATOM 647 N N . VAL A 1 82 ? 18.75 2.193 -0.715 1 97.81 82 VAL A N 1
ATOM 648 C CA . VAL A 1 82 ? 19.609 2.318 -1.896 1 97.81 82 VAL A CA 1
ATOM 649 C C . VAL A 1 82 ? 20.312 0.995 -2.166 1 97.81 82 VAL A C 1
ATOM 651 O O . VAL A 1 82 ? 20.547 0.629 -3.322 1 97.81 82 VAL A O 1
ATOM 654 N N . LYS A 1 83 ? 20.641 0.304 -1.057 1 98.12 83 LYS A N 1
ATOM 655 C CA . LYS A 1 83 ? 21.266 -1.005 -1.206 1 98.12 83 LYS A CA 1
ATOM 656 C C . LYS A 1 83 ? 20.328 -1.989 -1.899 1 98.12 83 LYS A C 1
ATOM 658 O O . LYS A 1 83 ? 20.734 -2.691 -2.828 1 98.12 83 LYS A O 1
ATOM 663 N N . LEU A 1 84 ? 19.109 -2.037 -1.468 1 98.69 84 LEU A N 1
ATOM 664 C CA . LEU A 1 84 ? 18.141 -2.934 -2.086 1 98.69 84 LEU A CA 1
ATOM 665 C C . LEU A 1 84 ? 17.922 -2.568 -3.549 1 98.69 84 LEU A C 1
ATOM 667 O O . LEU A 1 84 ? 17.812 -3.451 -4.406 1 98.69 84 LEU A O 1
ATOM 671 N N . ALA A 1 85 ? 17.766 -1.269 -3.814 1 98.69 85 ALA A N 1
ATOM 672 C CA . ALA A 1 85 ? 17.547 -0.824 -5.188 1 98.69 85 ALA A CA 1
ATOM 673 C C . ALA A 1 85 ? 18.656 -1.324 -6.113 1 98.69 85 ALA A C 1
ATOM 675 O O . ALA A 1 85 ? 18.375 -1.864 -7.188 1 98.69 85 ALA A O 1
ATOM 676 N N . LYS A 1 86 ? 19.844 -1.157 -5.68 1 98.56 86 LYS A N 1
ATOM 677 C CA . LYS A 1 86 ? 21 -1.577 -6.477 1 98.56 86 LYS A CA 1
ATOM 678 C C . LYS A 1 86 ? 21 -3.092 -6.672 1 98.56 86 LYS A C 1
ATOM 680 O O . LYS A 1 86 ? 21.156 -3.578 -7.793 1 98.56 86 LYS A O 1
ATOM 685 N N . GLU A 1 87 ? 20.859 -3.822 -5.594 1 98.19 87 GLU A N 1
ATOM 686 C CA . GLU A 1 87 ? 20.906 -5.281 -5.664 1 98.19 87 GLU A CA 1
ATOM 687 C C . GLU A 1 87 ? 19.797 -5.832 -6.551 1 98.19 87 GLU A C 1
ATOM 689 O O . GLU A 1 87 ? 20.047 -6.711 -7.379 1 98.19 87 GLU A O 1
ATOM 694 N N . LEU A 1 88 ? 18.641 -5.32 -6.391 1 98.75 88 LEU A N 1
ATOM 695 C CA . LEU A 1 88 ? 17.469 -5.797 -7.117 1 98.75 88 LEU A CA 1
ATOM 696 C C . LEU A 1 88 ? 17.594 -5.516 -8.609 1 98.75 88 LEU A C 1
ATOM 698 O O . LEU A 1 88 ? 17.344 -6.395 -9.438 1 98.75 88 LEU A O 1
ATOM 702 N N . THR A 1 89 ? 17.953 -4.316 -8.961 1 98.69 89 THR A N 1
ATOM 703 C CA . THR A 1 89 ? 18.047 -3.953 -10.367 1 98.69 89 THR A CA 1
ATOM 704 C C . THR A 1 89 ? 19.188 -4.719 -11.047 1 98.69 89 THR A C 1
ATOM 706 O O . THR A 1 89 ? 19.047 -5.16 -12.188 1 98.69 89 THR A O 1
ATOM 709 N N . GLU A 1 90 ? 20.281 -4.898 -10.344 1 98.12 90 GLU A N 1
ATOM 710 C CA . GLU A 1 90 ? 21.406 -5.637 -10.922 1 98.12 90 GLU A CA 1
ATOM 711 C C . GLU A 1 90 ? 21.031 -7.102 -11.156 1 98.12 90 GLU A C 1
ATOM 713 O O . GLU A 1 90 ? 21.297 -7.645 -12.234 1 98.12 90 GLU A O 1
ATOM 718 N N . LYS A 1 91 ? 20.438 -7.707 -10.203 1 98 91 LYS A N 1
ATOM 719 C CA . LYS A 1 91 ? 20.047 -9.109 -10.344 1 98 91 LYS A CA 1
ATOM 720 C C . LYS A 1 91 ? 18.969 -9.273 -11.422 1 98 91 LYS A C 1
ATOM 722 O O . LYS A 1 91 ? 18.922 -10.312 -12.094 1 98 91 LYS A O 1
ATOM 727 N N . ALA A 1 92 ? 18.141 -8.273 -11.594 1 98.25 92 ALA A N 1
ATOM 728 C CA . ALA A 1 92 ? 17.031 -8.336 -12.547 1 98.25 92 ALA A CA 1
ATOM 729 C C . ALA A 1 92 ? 17.484 -7.906 -13.938 1 98.25 92 ALA A C 1
ATOM 731 O O . ALA A 1 92 ? 16.734 -8.047 -14.906 1 98.25 92 ALA A O 1
ATOM 732 N N . ASN A 1 93 ? 18.703 -7.398 -14.062 1 97.75 93 ASN A N 1
ATOM 733 C CA . ASN A 1 93 ? 19.172 -6.77 -15.297 1 97.75 93 ASN A CA 1
ATOM 734 C C . ASN A 1 93 ? 18.219 -5.66 -15.75 1 97.75 93 ASN A C 1
ATOM 736 O O . ASN A 1 93 ? 17.766 -5.652 -16.891 1 97.75 93 ASN A O 1
ATOM 740 N N . MET A 1 94 ? 17.797 -4.84 -14.859 1 98.5 94 MET A N 1
ATOM 741 C CA . MET A 1 94 ? 16.984 -3.639 -15.07 1 98.5 94 MET A CA 1
ATOM 742 C C . MET A 1 94 ? 17.734 -2.396 -14.602 1 98.5 94 MET A C 1
ATOM 744 O O . MET A 1 94 ? 18.797 -2.502 -13.961 1 98.5 94 MET A O 1
ATOM 748 N N . ASN A 1 95 ? 17.25 -1.208 -14.875 1 98.69 95 ASN A N 1
ATOM 749 C CA . ASN A 1 95 ? 18.016 0.017 -14.68 1 98.69 95 ASN A CA 1
ATOM 750 C C . ASN A 1 95 ? 17.656 0.7 -13.359 1 98.69 95 ASN A C 1
ATOM 752 O O . ASN A 1 95 ? 18.531 1.069 -12.586 1 98.69 95 ASN A O 1
ATOM 756 N N . LYS A 1 96 ? 16.375 0.939 -13.117 1 98.88 96 LYS A N 1
ATOM 757 C CA . LYS A 1 96 ? 15.922 1.608 -11.906 1 98.88 96 LYS A CA 1
ATOM 758 C C . LYS A 1 96 ? 14.711 0.896 -11.305 1 98.88 96 LYS A C 1
ATOM 760 O O . LYS A 1 96 ? 14.062 0.088 -11.977 1 98.88 96 LYS A O 1
ATOM 765 N N . VAL A 1 97 ? 14.477 1.205 -10.039 1 98.88 97 VAL A N 1
ATOM 766 C CA . VAL A 1 97 ? 13.297 0.668 -9.367 1 98.88 97 VAL A CA 1
ATOM 767 C C . VAL A 1 97 ? 12.602 1.776 -8.578 1 98.88 97 VAL A C 1
ATOM 769 O O . VAL A 1 97 ? 13.258 2.684 -8.062 1 98.88 97 VAL A O 1
ATOM 772 N N . PHE A 1 98 ? 11.297 1.808 -8.57 1 98.88 98 PHE A N 1
ATOM 773 C CA . PHE A 1 98 ? 10.461 2.521 -7.613 1 98.88 98 PHE A CA 1
ATOM 774 C C . PHE A 1 98 ? 9.82 1.554 -6.629 1 98.88 98 PHE A C 1
ATOM 776 O O . PHE A 1 98 ? 9.258 0.534 -7.031 1 98.88 98 PHE A O 1
ATOM 783 N N . PHE A 1 99 ? 9.883 1.907 -5.355 1 98.75 99 PHE A N 1
ATOM 784 C CA . PHE A 1 99 ? 9.297 1.04 -4.34 1 98.75 99 PHE A CA 1
ATOM 785 C C . PHE A 1 99 ? 7.988 1.625 -3.814 1 98.75 99 PHE A C 1
ATOM 787 O O . PHE A 1 99 ? 7.898 2.828 -3.564 1 98.75 99 PHE A O 1
ATOM 794 N N . GLY A 1 100 ? 6.941 0.815 -3.734 1 98.44 100 GLY A N 1
ATOM 795 C CA . GLY A 1 100 ? 5.695 1.047 -3.02 1 98.44 100 GLY A CA 1
ATOM 796 C C . GLY A 1 100 ? 5.418 0.005 -1.952 1 98.44 100 GLY A C 1
ATOM 797 O O . GLY A 1 100 ? 6.344 -0.497 -1.311 1 98.44 100 GLY A O 1
ATOM 798 N N . ASN A 1 101 ? 4.113 -0.315 -1.74 1 98.69 101 ASN A N 1
ATOM 799 C CA . ASN A 1 101 ? 3.809 -1.101 -0.549 1 98.69 101 ASN A CA 1
ATOM 800 C C . ASN A 1 101 ? 3.047 -2.375 -0.898 1 98.69 101 ASN A C 1
ATOM 802 O O . ASN A 1 101 ? 2.799 -3.213 -0.03 1 98.69 101 ASN A O 1
ATOM 806 N N . SER A 1 102 ? 2.664 -2.543 -2.146 1 98.69 102 SER A N 1
ATOM 807 C CA . SER A 1 102 ? 1.853 -3.688 -2.545 1 98.69 102 SER A CA 1
ATOM 808 C C . SER A 1 102 ? 1.955 -3.943 -4.043 1 98.69 102 SER A C 1
ATOM 810 O O . SER A 1 102 ? 2.52 -3.133 -4.781 1 98.69 102 SER A O 1
ATOM 812 N N . GLY A 1 103 ? 1.438 -5.094 -4.473 1 98.75 103 GLY A N 1
ATOM 813 C CA . GLY A 1 103 ? 1.339 -5.367 -5.895 1 98.75 103 GLY A CA 1
ATOM 814 C C . GLY A 1 103 ? 0.441 -4.391 -6.629 1 98.75 103 GLY A C 1
ATOM 815 O O . GLY A 1 103 ? 0.732 -4.004 -7.766 1 98.75 103 GLY A O 1
ATOM 816 N N . ALA A 1 104 ? -0.667 -4.02 -5.988 1 98.81 104 ALA A N 1
ATOM 817 C CA . ALA A 1 104 ? -1.579 -3.047 -6.578 1 98.81 104 ALA A CA 1
ATOM 818 C C . ALA A 1 104 ? -0.873 -1.72 -6.836 1 98.81 104 ALA A C 1
ATOM 820 O O . ALA A 1 104 ? -1.015 -1.132 -7.914 1 98.81 104 ALA A O 1
ATOM 821 N N . GLU A 1 105 ? -0.094 -1.243 -5.902 1 98.81 105 GLU A N 1
ATOM 822 C CA . GLU A 1 105 ? 0.646 0.003 -6.078 1 98.81 105 GLU A CA 1
ATOM 823 C C . GLU A 1 105 ? 1.736 -0.146 -7.133 1 98.81 105 GLU A C 1
ATOM 825 O O . GLU A 1 105 ? 2.025 0.797 -7.871 1 98.81 105 GLU A O 1
ATOM 830 N N . ALA A 1 106 ? 2.354 -1.329 -7.148 1 98.94 106 ALA A N 1
ATOM 831 C CA . ALA A 1 106 ? 3.355 -1.596 -8.18 1 98.94 106 ALA A CA 1
ATOM 832 C C . ALA A 1 106 ? 2.752 -1.486 -9.57 1 98.94 106 ALA A C 1
ATOM 834 O O . ALA A 1 106 ? 3.314 -0.827 -10.453 1 98.94 106 ALA A O 1
ATOM 835 N N . ASN A 1 107 ? 1.588 -2.105 -9.758 1 98.94 107 ASN A N 1
ATOM 836 C CA . ASN A 1 107 ? 0.94 -2.104 -11.062 1 98.94 107 ASN A CA 1
ATOM 837 C C . ASN A 1 107 ? 0.375 -0.728 -11.406 1 98.94 107 ASN A C 1
ATOM 839 O O . ASN A 1 107 ? 0.361 -0.33 -12.57 1 98.94 107 ASN A O 1
ATOM 843 N N . GLU A 1 108 ? -0.123 0.026 -10.406 1 98.88 108 GLU A N 1
ATOM 844 C CA . GLU A 1 108 ? -0.488 1.425 -10.617 1 98.88 108 GLU A CA 1
ATOM 845 C C . GLU A 1 108 ? 0.684 2.223 -11.18 1 98.88 108 GLU A C 1
ATOM 847 O O . GLU A 1 108 ? 0.518 2.99 -12.125 1 98.88 108 GLU A O 1
ATOM 852 N N . GLY A 1 109 ? 1.844 2.051 -10.531 1 98.88 109 GLY A N 1
ATOM 853 C CA . GLY A 1 109 ? 3.027 2.758 -10.992 1 98.88 109 GLY A CA 1
ATOM 854 C C . GLY A 1 109 ? 3.451 2.365 -12.391 1 98.88 109 GLY A C 1
ATOM 855 O O . GLY A 1 109 ? 3.814 3.221 -13.203 1 98.88 109 GLY A O 1
ATOM 856 N N . ALA A 1 110 ? 3.393 1.071 -12.695 1 98.94 110 ALA A N 1
ATOM 857 C CA . ALA A 1 110 ? 3.77 0.566 -14.016 1 98.94 110 ALA A CA 1
ATOM 858 C C . ALA A 1 110 ? 2.854 1.125 -15.102 1 98.94 110 ALA A C 1
ATOM 860 O O . ALA A 1 110 ? 3.32 1.531 -16.172 1 98.94 110 ALA A O 1
ATOM 861 N N . ILE A 1 111 ? 1.552 1.115 -14.836 1 98.94 111 ILE A N 1
ATOM 862 C CA . ILE A 1 111 ? 0.566 1.627 -15.781 1 98.94 111 ILE A CA 1
ATOM 863 C C . ILE A 1 111 ? 0.793 3.121 -16 1 98.94 111 ILE A C 1
ATOM 865 O O . ILE A 1 111 ? 0.784 3.592 -17.141 1 98.94 111 ILE A O 1
ATOM 869 N N . LYS A 1 112 ? 1.021 3.871 -14.969 1 98.81 112 LYS A N 1
ATOM 870 C CA . LYS A 1 112 ? 1.277 5.305 -15.07 1 98.81 112 LYS A CA 1
ATOM 871 C C . LYS A 1 112 ? 2.545 5.578 -15.875 1 98.81 112 LYS A C 1
ATOM 873 O O . LYS A 1 112 ? 2.58 6.504 -16.688 1 98.81 112 LYS A O 1
ATOM 878 N N . LEU A 1 113 ? 3.576 4.789 -15.562 1 98.88 113 LEU A N 1
ATOM 879 C CA . LEU A 1 113 ? 4.84 4.945 -16.281 1 98.88 113 LEU A CA 1
ATOM 880 C C . LEU A 1 113 ? 4.648 4.719 -17.766 1 98.88 113 LEU A C 1
ATOM 882 O O . LEU A 1 113 ? 5.148 5.492 -18.594 1 98.88 113 LEU A O 1
ATOM 886 N N . ALA A 1 114 ? 3.928 3.676 -18.109 1 98.88 114 ALA A N 1
ATOM 887 C CA . ALA A 1 114 ? 3.668 3.355 -19.516 1 98.88 114 ALA A CA 1
ATOM 888 C C . ALA A 1 114 ? 2.861 4.461 -20.188 1 98.88 114 ALA A C 1
ATOM 890 O O . ALA A 1 114 ? 3.18 4.875 -21.312 1 98.88 114 ALA A O 1
ATOM 891 N N . ARG A 1 115 ? 1.831 4.91 -19.547 1 98.69 115 ARG A N 1
ATOM 892 C CA . ARG A 1 115 ? 0.974 5.941 -20.125 1 98.69 115 ARG A CA 1
ATOM 893 C C . ARG A 1 115 ? 1.73 7.258 -20.281 1 98.69 115 ARG A C 1
ATOM 895 O O . ARG A 1 115 ? 1.568 7.957 -21.281 1 98.69 115 ARG A O 1
ATOM 902 N N . LYS A 1 116 ? 2.553 7.629 -19.281 1 98.75 116 LYS A N 1
ATOM 903 C CA . LYS A 1 116 ? 3.314 8.867 -19.406 1 98.75 116 LYS A CA 1
ATOM 904 C C . LYS A 1 116 ? 4.352 8.773 -20.516 1 98.75 116 LYS A C 1
ATOM 906 O O . LYS A 1 116 ? 4.57 9.734 -21.25 1 98.75 116 LYS A O 1
ATOM 911 N N . TYR A 1 117 ? 5.039 7.594 -20.578 1 98.81 117 TYR A N 1
ATOM 912 C CA . TYR A 1 117 ? 5.98 7.379 -21.672 1 98.81 117 TYR A CA 1
ATOM 913 C C . TYR A 1 117 ? 5.312 7.617 -23.016 1 98.81 117 TYR A C 1
ATOM 915 O O . TYR A 1 117 ? 5.852 8.328 -23.875 1 98.81 117 TYR A O 1
ATOM 923 N N . SER A 1 118 ? 4.18 6.996 -23.172 1 98.69 118 SER A N 1
ATOM 924 C CA . SER A 1 118 ? 3.432 7.102 -24.422 1 98.69 118 SER A CA 1
ATOM 925 C C . SER A 1 118 ? 2.949 8.531 -24.672 1 98.69 118 SER A C 1
ATOM 927 O O . SER A 1 118 ? 3.012 9.031 -25.797 1 98.69 118 SER A O 1
ATOM 929 N N . TYR A 1 119 ? 2.461 9.164 -23.641 1 97.75 119 TYR A N 1
ATOM 930 C CA . TYR A 1 119 ? 1.996 10.539 -23.75 1 97.75 119 TYR A CA 1
ATOM 931 C C . TYR A 1 119 ? 3.117 11.461 -24.219 1 97.75 119 TYR A C 1
ATOM 933 O O . TYR A 1 119 ? 2.916 12.289 -25.094 1 97.75 119 TYR A O 1
ATOM 941 N N . ASP A 1 120 ? 4.238 11.344 -23.594 1 97.94 120 ASP A N 1
ATOM 942 C CA . ASP A 1 120 ? 5.379 12.203 -23.906 1 97.94 120 ASP A CA 1
ATOM 943 C C . ASP A 1 120 ? 5.816 12.039 -25.359 1 97.94 120 ASP A C 1
ATOM 945 O O . ASP A 1 120 ? 6.254 13.008 -25.984 1 97.94 120 ASP A O 1
ATOM 949 N N . LYS A 1 121 ? 5.633 10.875 -25.891 1 97.44 121 LYS A N 1
ATOM 950 C CA . LYS A 1 121 ? 6.176 10.57 -27.219 1 97.44 121 LYS A CA 1
ATOM 951 C C . LYS A 1 121 ? 5.102 10.688 -28.297 1 97.44 121 LYS A C 1
ATOM 953 O O . LYS A 1 121 ? 5.383 11.109 -29.422 1 97.44 121 LYS A O 1
ATOM 958 N N . TYR A 1 122 ? 3.828 10.289 -27.953 1 96.5 122 TYR A N 1
ATOM 959 C CA . TYR A 1 122 ? 2.842 10.109 -29.016 1 96.5 122 TYR A CA 1
ATOM 960 C C . TYR A 1 122 ? 1.58 10.914 -28.734 1 96.5 122 TYR A C 1
ATOM 962 O O . TYR A 1 122 ? 0.687 10.992 -29.578 1 96.5 122 TYR A O 1
ATOM 970 N N . GLY A 1 123 ? 1.479 11.523 -27.562 1 92.25 123 GLY A N 1
ATOM 971 C CA . GLY A 1 123 ? 0.309 12.312 -27.219 1 92.25 123 GLY A CA 1
ATOM 972 C C . GLY A 1 123 ? -0.733 11.516 -26.453 1 92.25 123 GLY A C 1
ATOM 973 O O . GLY A 1 123 ? -0.481 10.383 -26.031 1 92.25 123 GLY A O 1
ATOM 974 N N . ALA A 1 124 ? -1.924 12.086 -26.188 1 85.69 124 ALA A N 1
ATOM 975 C CA . ALA A 1 124 ? -2.889 11.586 -25.203 1 85.69 124 ALA A CA 1
ATOM 976 C C . ALA A 1 124 ? -3.74 10.469 -25.797 1 85.69 124 ALA A C 1
ATOM 978 O O . ALA A 1 124 ? -4.379 9.711 -25.062 1 85.69 124 ALA A O 1
ATOM 979 N N . ASP A 1 125 ? -3.699 10.227 -27.047 1 89.5 125 ASP A N 1
ATOM 980 C CA . ASP A 1 125 ? -4.652 9.328 -27.688 1 89.5 125 ASP A CA 1
ATOM 981 C C . ASP A 1 125 ? -4.102 7.902 -27.75 1 89.5 125 ASP A C 1
ATOM 983 O O . ASP A 1 125 ? -4.758 6.996 -28.266 1 89.5 125 ASP A O 1
ATOM 987 N N . ARG A 1 126 ? -2.932 7.66 -27.328 1 97.5 126 ARG A N 1
ATOM 988 C CA . ARG A 1 126 ? -2.311 6.34 -27.281 1 97.5 126 ARG A CA 1
ATOM 989 C C . ARG A 1 126 ? -2.078 5.91 -25.828 1 97.5 126 ARG A C 1
ATOM 991 O O . ARG A 1 126 ? -0.973 6.051 -25.297 1 97.5 126 ARG A O 1
ATOM 998 N N . SER A 1 127 ? -3.133 5.371 -25.203 1 98.31 127 SER A N 1
ATOM 999 C CA . SER A 1 127 ? -3.059 5.152 -23.766 1 98.31 127 SER A CA 1
ATOM 1000 C C . SER A 1 127 ? -3.631 3.795 -23.375 1 98.31 127 SER A C 1
ATOM 1002 O O . SER A 1 127 ? -3.605 3.412 -22.203 1 98.31 127 SER A O 1
ATOM 1004 N N . THR A 1 128 ? -4.129 3.025 -24.312 1 98.88 128 THR A N 1
ATOM 1005 C CA . THR A 1 128 ? -4.781 1.753 -24.016 1 98.88 128 THR A CA 1
ATOM 1006 C C . THR A 1 128 ? -3.756 0.715 -23.562 1 98.88 128 THR A C 1
ATOM 1008 O O . THR A 1 128 ? -2.725 0.531 -24.219 1 98.88 128 THR A O 1
ATOM 1011 N N . VAL A 1 129 ? -3.971 0.08 -22.469 1 98.94 129 VAL A N 1
ATOM 1012 C CA . VAL A 1 129 ? -3.152 -1.024 -21.984 1 98.94 129 VAL A CA 1
ATOM 1013 C C . VAL A 1 129 ? -3.881 -2.348 -22.203 1 98.94 129 VAL A C 1
ATOM 1015 O O . VAL A 1 129 ? -5 -2.535 -21.719 1 98.94 129 VAL A O 1
ATOM 1018 N N . LEU A 1 130 ? -3.293 -3.229 -22.984 1 98.94 130 LEU A N 1
ATOM 1019 C CA . LEU A 1 130 ? -3.82 -4.582 -23.125 1 98.94 130 LEU A CA 1
ATOM 1020 C C . LEU A 1 130 ? -3.434 -5.449 -21.938 1 98.94 130 LEU A C 1
ATOM 1022 O O . LEU A 1 130 ? -2.309 -5.367 -21.438 1 98.94 130 LEU A O 1
ATOM 1026 N N . THR A 1 131 ? -4.375 -6.176 -21.406 1 98.88 131 THR A N 1
ATOM 1027 C CA . THR A 1 131 ? -4.117 -7.219 -20.406 1 98.88 131 THR A CA 1
ATOM 1028 C C . THR A 1 131 ? -4.77 -8.531 -20.828 1 98.88 131 THR A C 1
ATOM 1030 O O . THR A 1 131 ? -5.426 -8.602 -21.875 1 98.88 131 THR A O 1
ATOM 1033 N N . LEU A 1 132 ? -4.52 -9.586 -20.078 1 98.88 132 LEU A N 1
ATOM 1034 C CA . LEU A 1 132 ? -5.02 -10.898 -20.484 1 98.88 132 LEU A CA 1
ATOM 1035 C C . LEU A 1 132 ? -6.371 -11.18 -19.844 1 98.88 132 LEU A C 1
ATOM 1037 O O . LEU A 1 132 ? -6.602 -10.828 -18.688 1 98.88 132 LEU A O 1
ATOM 1041 N N . LEU A 1 133 ? -7.254 -11.828 -20.609 1 98.31 133 LEU A N 1
ATOM 1042 C CA . LEU A 1 133 ? -8.414 -12.438 -19.969 1 98.31 133 LEU A CA 1
ATOM 1043 C C . LEU A 1 133 ? -7.984 -13.406 -18.875 1 98.31 133 LEU A C 1
ATOM 1045 O O . LEU A 1 133 ? -6.996 -14.125 -19.016 1 98.31 133 LEU A O 1
ATOM 1049 N N . GLN A 1 134 ? -8.625 -13.344 -17.688 1 96.88 134 GLN A N 1
ATOM 1050 C CA . GLN A 1 134 ? -8.406 -14.172 -16.516 1 96.88 134 GLN A CA 1
ATOM 1051 C C . GLN A 1 134 ? -7.23 -13.648 -15.688 1 96.88 134 GLN A C 1
ATOM 1053 O O . GLN A 1 134 ? -6.828 -14.273 -14.703 1 96.88 134 GLN A O 1
ATOM 1058 N N . SER A 1 135 ? -6.727 -12.531 -16.062 1 98.38 135 SER A N 1
ATOM 1059 C CA . SER A 1 135 ? -5.625 -11.938 -15.312 1 98.38 135 SER A CA 1
ATOM 1060 C C . SER A 1 135 ? -6.113 -11.336 -14 1 98.38 135 SER A C 1
ATOM 1062 O O . SER A 1 135 ? -7.32 -11.211 -13.781 1 98.38 135 SER A O 1
ATOM 1064 N N . PHE A 1 136 ? -5.234 -11.023 -13.109 1 98.38 136 PHE A N 1
ATOM 1065 C CA . PHE A 1 136 ? -5.438 -10.297 -11.859 1 98.38 136 PHE A CA 1
ATOM 1066 C C . PHE A 1 136 ? -4.285 -9.328 -11.602 1 98.38 136 PHE A C 1
ATOM 1068 O O . PHE A 1 136 ? -3.125 -9.742 -11.547 1 98.38 136 PHE A O 1
ATOM 1075 N N . HIS A 1 137 ? -4.613 -8.023 -11.328 1 98.81 137 HIS A N 1
ATOM 1076 C CA . HIS A 1 137 ? -3.541 -7.035 -11.266 1 98.81 137 HIS A CA 1
ATOM 1077 C C . HIS A 1 137 ? -3.678 -6.152 -10.023 1 98.81 137 HIS A C 1
ATOM 1079 O O . HIS A 1 137 ? -2.908 -5.203 -9.844 1 98.81 137 HIS A O 1
ATOM 1085 N N . GLY A 1 138 ? -4.625 -6.406 -9.18 1 98.19 138 GLY A N 1
ATOM 1086 C CA . GLY A 1 138 ? -4.719 -5.648 -7.941 1 98.19 138 GLY A CA 1
ATOM 1087 C C . GLY A 1 138 ? -6.133 -5.223 -7.605 1 98.19 138 GLY A C 1
ATOM 1088 O O . GLY A 1 138 ? -7.078 -5.57 -8.32 1 98.19 138 GLY A O 1
ATOM 1089 N N . ARG A 1 139 ? -6.301 -4.418 -6.527 1 98.19 139 ARG A N 1
ATOM 1090 C CA . ARG A 1 139 ? -7.629 -4.145 -5.988 1 98.19 139 ARG A CA 1
ATOM 1091 C C . ARG A 1 139 ? -7.934 -2.65 -6.016 1 98.19 139 ARG A C 1
ATOM 1093 O O . ARG A 1 139 ? -8.961 -2.209 -5.488 1 98.19 139 ARG A O 1
ATOM 1100 N N . THR A 1 140 ? -7.07 -1.757 -6.57 1 98.69 140 THR A N 1
ATOM 1101 C CA . THR A 1 140 ? -7.469 -0.38 -6.844 1 98.69 140 THR A CA 1
ATOM 1102 C C . THR A 1 140 ? -8.43 -0.318 -8.023 1 98.69 140 THR A C 1
ATOM 1104 O O . THR A 1 140 ? -8.5 -1.256 -8.82 1 98.69 140 THR A O 1
ATOM 1107 N N . ILE A 1 141 ? -9.102 0.761 -8.195 1 98.75 141 ILE A N 1
ATOM 1108 C CA . ILE A 1 141 ? -10.078 0.868 -9.273 1 98.75 141 ILE A CA 1
ATOM 1109 C C . ILE A 1 141 ? -9.383 0.69 -10.617 1 98.75 141 ILE A C 1
ATOM 1111 O O . ILE A 1 141 ? -9.883 -0.024 -11.492 1 98.75 141 ILE A O 1
ATOM 1115 N N . THR A 1 142 ? -8.219 1.273 -10.773 1 98.88 142 THR A N 1
ATOM 1116 C CA . THR A 1 142 ? -7.477 1.181 -12.023 1 98.88 142 THR A CA 1
ATOM 1117 C C . THR A 1 142 ? -6.965 -0.241 -12.242 1 98.88 142 THR A C 1
ATOM 1119 O O . THR A 1 142 ? -7.133 -0.802 -13.328 1 98.88 142 THR A O 1
ATOM 1122 N N . THR A 1 143 ? -6.391 -0.838 -11.211 1 98.88 143 THR A N 1
ATOM 1123 C CA . THR A 1 143 ? -5.852 -2.182 -11.375 1 98.88 143 THR A CA 1
ATOM 1124 C C . THR A 1 143 ? -6.973 -3.207 -11.5 1 98.88 143 THR A C 1
ATOM 1126 O O . THR A 1 143 ? -6.82 -4.227 -12.172 1 98.88 143 THR A O 1
ATOM 1129 N N . LEU A 1 144 ? -8.148 -2.943 -10.914 1 98.62 144 LEU A N 1
ATOM 1130 C CA . LEU A 1 144 ? -9.312 -3.801 -11.117 1 98.62 144 LEU A CA 1
ATOM 1131 C C . LEU A 1 144 ? -9.727 -3.809 -12.586 1 98.62 144 LEU A C 1
ATOM 1133 O O . LEU A 1 144 ? -10.062 -4.859 -13.133 1 98.62 144 LEU A O 1
ATOM 1137 N N . LYS A 1 145 ? -9.695 -2.598 -13.102 1 98.62 145 LYS A N 1
ATOM 1138 C CA . LYS A 1 145 ? -10.078 -2.525 -14.508 1 98.62 145 LYS A CA 1
ATOM 1139 C C . LYS A 1 145 ? -9.047 -3.217 -15.398 1 98.62 145 LYS A C 1
ATOM 1141 O O . LYS A 1 145 ? -9.398 -3.809 -16.422 1 98.62 145 LYS A O 1
ATOM 1146 N N . ALA A 1 146 ? -7.801 -3.154 -15.039 1 98.81 146 ALA A N 1
ATOM 1147 C CA . ALA A 1 146 ? -6.75 -3.871 -15.758 1 98.81 146 ALA A CA 1
ATOM 1148 C C . ALA A 1 146 ? -6.945 -5.383 -15.648 1 98.81 146 ALA A C 1
ATOM 1150 O O . ALA A 1 146 ? -6.527 -6.133 -16.531 1 98.81 146 ALA A O 1
ATOM 1151 N N . THR A 1 147 ? -7.535 -5.859 -14.547 1 98.75 147 THR A N 1
ATOM 1152 C CA . THR A 1 147 ? -7.797 -7.273 -14.305 1 98.75 147 THR A CA 1
ATOM 1153 C C . THR A 1 147 ? -8.82 -7.805 -15.305 1 98.75 147 THR A C 1
ATOM 1155 O O . THR A 1 147 ? -9.938 -7.293 -15.391 1 98.75 147 THR A O 1
ATOM 1158 N N . GLY A 1 148 ? -8.438 -8.859 -16.078 1 98.19 148 GLY A N 1
ATOM 1159 C CA . GLY A 1 148 ? -9.297 -9.375 -17.141 1 98.19 148 GLY A CA 1
ATOM 1160 C C . GLY A 1 148 ? -10.32 -10.383 -16.641 1 98.19 148 GLY A C 1
ATOM 1161 O O . GLY A 1 148 ? -10.445 -11.477 -17.188 1 98.19 148 GLY A O 1
ATOM 1162 N N . GLN A 1 149 ? -11.031 -10.086 -15.562 1 96.88 149 GLN A N 1
ATOM 1163 C CA . GLN A 1 149 ? -12.117 -10.883 -15.008 1 96.88 149 GLN A CA 1
ATOM 1164 C C . GLN A 1 149 ? -13.359 -10.031 -14.789 1 96.88 149 GLN A C 1
ATOM 1166 O O . GLN A 1 149 ? -13.359 -9.117 -13.961 1 96.88 149 GLN A O 1
ATOM 1171 N N . GLU A 1 150 ? -14.453 -10.289 -15.367 1 95.56 150 GLU A N 1
ATOM 1172 C CA . GLU A 1 150 ? -15.672 -9.492 -15.383 1 95.56 150 GLU A CA 1
ATOM 1173 C C . GLU A 1 150 ? -16.234 -9.32 -13.969 1 95.56 150 GLU A C 1
ATOM 1175 O O . GLU A 1 150 ? -16.844 -8.289 -13.664 1 95.56 150 GLU A O 1
ATOM 1180 N N . LYS A 1 151 ? -15.992 -10.289 -13.109 1 94.12 151 LYS A N 1
ATOM 1181 C CA . LYS A 1 151 ? -16.562 -10.266 -11.773 1 94.12 151 LYS A CA 1
ATOM 1182 C C . LYS A 1 151 ? -16.031 -9.086 -10.961 1 94.12 151 LYS A C 1
ATOM 1184 O O . LYS A 1 151 ? -16.656 -8.656 -9.992 1 94.12 151 LYS A O 1
ATOM 1189 N N . PHE A 1 152 ? -14.922 -8.5 -11.367 1 95.88 152 PHE A N 1
ATOM 1190 C CA . PHE A 1 152 ? -14.32 -7.398 -10.625 1 95.88 152 PHE A CA 1
ATOM 1191 C C . PHE A 1 152 ? -14.758 -6.055 -11.195 1 95.88 152 PHE A C 1
ATOM 1193 O O . PHE A 1 152 ? -14.391 -5.004 -10.672 1 95.88 152 PHE A O 1
ATOM 1200 N N . HIS A 1 153 ? -15.5 -6.02 -12.273 1 96.75 153 HIS A N 1
ATOM 1201 C CA . HIS A 1 153 ? -15.891 -4.785 -12.945 1 96.75 153 HIS A CA 1
ATOM 1202 C C . HIS A 1 153 ? -17.312 -4.387 -12.578 1 96.75 153 HIS A C 1
ATOM 1204 O O . HIS A 1 153 ? -18.109 -4.004 -13.453 1 96.75 153 HIS A O 1
ATOM 1210 N N . LYS A 1 154 ? -17.609 -4.531 -11.344 1 94.44 154 LYS A N 1
ATOM 1211 C CA . LYS A 1 154 ? -18.953 -4.195 -10.867 1 94.44 154 LYS A CA 1
ATOM 1212 C C . LYS A 1 154 ? -18.891 -3.242 -9.68 1 94.44 154 LYS A C 1
ATOM 1214 O O . LYS A 1 154 ? -17.844 -3.08 -9.055 1 94.44 154 LYS A O 1
ATOM 1219 N N . TYR A 1 155 ? -19.891 -2.498 -9.352 1 95.19 155 TYR A N 1
ATOM 1220 C CA . TYR A 1 155 ? -20.266 -1.766 -8.148 1 95.19 155 TYR A CA 1
ATOM 1221 C C . TYR A 1 155 ? -19.484 -0.458 -8.047 1 95.19 155 TYR A C 1
ATOM 1223 O O . TYR A 1 155 ? -19.969 0.507 -7.441 1 95.19 155 TYR A O 1
ATOM 1231 N N . PHE A 1 156 ? -18.219 -0.353 -8.602 1 97 156 PHE A N 1
ATOM 1232 C CA . PHE A 1 156 ? -17.328 0.751 -8.273 1 97 156 PHE A CA 1
ATOM 1233 C C . PHE A 1 156 ? -17.266 1.751 -9.422 1 97 156 PHE A C 1
ATOM 1235 O O . PHE A 1 156 ? -16.266 2.443 -9.594 1 97 156 PHE A O 1
ATOM 1242 N N . PHE A 1 157 ? -18.281 1.872 -10.188 1 95.75 157 PHE A N 1
ATOM 1243 C CA . PHE A 1 157 ? -18.359 2.754 -11.344 1 95.75 157 PHE A CA 1
ATOM 1244 C C . PHE A 1 157 ? -18.188 4.211 -10.93 1 95.75 157 PHE A C 1
ATOM 1246 O O . PHE A 1 157 ? -18.578 4.594 -9.82 1 95.75 157 PHE A O 1
ATOM 1253 N N . PRO A 1 158 ? -17.719 5.031 -11.906 1 96.81 158 PRO A N 1
ATOM 1254 C CA . PRO A 1 158 ? -17.094 4.66 -13.18 1 96.81 158 PRO A CA 1
ATOM 1255 C C . PRO A 1 158 ? -15.688 4.109 -13 1 96.81 158 PRO A C 1
ATOM 1257 O O . PRO A 1 158 ? -14.938 4.59 -12.148 1 96.81 158 PRO A O 1
ATOM 1260 N N . PHE A 1 159 ? -15.328 3.143 -13.773 1 97.25 159 PHE A N 1
ATOM 1261 C CA . PHE A 1 159 ? -13.977 2.584 -13.75 1 97.25 159 PHE A CA 1
ATOM 1262 C C . PHE A 1 159 ? -13.039 3.396 -14.633 1 97.25 159 PHE A C 1
ATOM 1264 O O . PHE A 1 159 ? -13.492 4.117 -15.531 1 97.25 159 PHE A O 1
ATOM 1271 N N . THR A 1 160 ? -11.727 3.34 -14.312 1 98.25 160 THR A N 1
ATOM 1272 C CA . THR A 1 160 ? -10.719 3.945 -15.172 1 98.25 160 THR A CA 1
ATOM 1273 C C . THR A 1 160 ? -10.781 3.367 -16.578 1 98.25 160 THR A C 1
ATOM 1275 O O . THR A 1 160 ? -10.789 2.146 -16.766 1 98.25 160 THR A O 1
ATOM 1278 N N . GLU A 1 161 ? -10.766 4.141 -17.594 1 97.31 161 GLU A N 1
ATOM 1279 C CA . GLU A 1 161 ? -10.828 3.684 -18.984 1 97.31 161 GLU A CA 1
ATOM 1280 C C . GLU A 1 161 ? -9.438 3.404 -19.531 1 97.31 161 GLU A C 1
ATOM 1282 O O . GLU A 1 161 ? -8.438 3.607 -18.844 1 97.31 161 GLU A O 1
ATOM 1287 N N . GLY A 1 162 ? -9.391 2.867 -20.75 1 98.19 162 GLY A N 1
ATOM 1288 C CA . GLY A 1 162 ? -8.117 2.668 -21.422 1 98.19 162 GLY A CA 1
ATOM 1289 C C . GLY A 1 162 ? -7.562 1.27 -21.25 1 98.19 162 GLY A C 1
ATOM 1290 O O . GLY A 1 162 ? -6.344 1.088 -21.156 1 98.19 162 GLY A O 1
ATOM 1291 N N . PHE A 1 163 ? -8.438 0.303 -21.172 1 98.75 163 PHE A N 1
ATOM 1292 C CA . PHE A 1 163 ? -8.008 -1.088 -21.109 1 98.75 163 PHE A CA 1
ATOM 1293 C C . PHE A 1 163 ? -8.766 -1.941 -22.109 1 98.75 163 PHE A C 1
ATOM 1295 O O . PHE A 1 163 ? -9.93 -1.67 -22.406 1 98.75 163 PHE A O 1
ATOM 1302 N N . ASP A 1 164 ? -8.133 -2.871 -22.641 1 98.81 164 ASP A N 1
ATOM 1303 C CA . ASP A 1 164 ? -8.719 -3.928 -23.469 1 98.81 164 ASP A CA 1
ATOM 1304 C C . ASP A 1 164 ? -8.078 -5.281 -23.156 1 98.81 164 ASP A C 1
ATOM 1306 O O . ASP A 1 164 ? -7.086 -5.352 -22.422 1 98.81 164 ASP A O 1
ATOM 1310 N N . TYR A 1 165 ? -8.68 -6.395 -23.578 1 98.75 165 TYR A N 1
ATOM 1311 C CA . TYR A 1 165 ? -8.305 -7.711 -23.078 1 98.75 165 TYR A CA 1
ATOM 1312 C C . TYR A 1 165 ? -8 -8.664 -24.219 1 98.75 165 TYR A C 1
ATOM 1314 O O . TYR A 1 165 ? -8.711 -8.68 -25.234 1 98.75 165 TYR A O 1
ATOM 1322 N N . VAL A 1 166 ? -6.926 -9.414 -23.984 1 98.81 166 VAL A N 1
ATOM 1323 C CA . VAL A 1 166 ? -6.449 -10.398 -24.953 1 98.81 166 VAL A CA 1
ATOM 1324 C C . VAL A 1 166 ? -6.586 -11.805 -24.375 1 98.81 166 VAL A C 1
ATOM 1326 O O . VAL A 1 166 ? -6.305 -12.023 -23.203 1 98.81 166 VAL A O 1
ATOM 1329 N N . LYS A 1 167 ? -7.039 -12.75 -25.219 1 98.25 167 LYS A N 1
ATOM 1330 C CA . LYS A 1 167 ? -7.008 -14.156 -24.812 1 98.25 167 LYS A CA 1
ATOM 1331 C C . LYS A 1 167 ? -5.574 -14.664 -24.719 1 98.25 167 LYS A C 1
ATOM 1333 O O . LYS A 1 167 ? -4.809 -14.57 -25.688 1 98.25 167 LYS A O 1
ATOM 1338 N N . ALA A 1 168 ? -5.254 -15.18 -23.594 1 97.81 168 ALA A N 1
ATOM 1339 C CA . ALA A 1 168 ? -3.912 -15.727 -23.406 1 97.81 168 ALA A CA 1
ATOM 1340 C C . ALA A 1 168 ? -3.594 -16.781 -24.469 1 97.81 168 ALA A C 1
ATOM 1342 O O . ALA A 1 168 ? -4.449 -17.594 -24.828 1 97.81 168 ALA A O 1
ATOM 1343 N N . ASN A 1 169 ? -2.355 -16.719 -25.047 1 97.94 169 ASN A N 1
ATOM 1344 C CA . ASN A 1 169 ? -1.813 -17.688 -25.984 1 97.94 169 ASN A CA 1
ATOM 1345 C C . ASN A 1 169 ? -2.574 -17.672 -27.312 1 97.94 169 ASN A C 1
ATOM 1347 O O . ASN A 1 169 ? -2.562 -18.656 -28.047 1 97.94 169 ASN A O 1
ATOM 1351 N N . ASP A 1 170 ? -3.305 -16.641 -27.594 1 98.5 170 ASP A N 1
ATOM 1352 C CA . ASP A 1 170 ? -3.99 -16.422 -28.859 1 98.5 170 ASP A CA 1
ATOM 1353 C C . ASP A 1 170 ? -3.383 -15.227 -29.609 1 98.5 170 ASP A C 1
ATOM 1355 O O . ASP A 1 170 ? -3.857 -14.102 -29.484 1 98.5 170 ASP A O 1
ATOM 1359 N N . LEU A 1 171 ? -2.41 -15.555 -30.484 1 98.62 171 LEU A N 1
ATOM 1360 C CA . LEU A 1 171 ? -1.648 -14.523 -31.172 1 98.62 171 LEU A CA 1
ATOM 1361 C C . LEU A 1 171 ? -2.545 -13.719 -32.094 1 98.62 171 LEU A C 1
ATOM 1363 O O . LEU A 1 171 ? -2.344 -12.516 -32.281 1 98.62 171 LEU A O 1
ATOM 1367 N N . GLU A 1 172 ? -3.473 -14.359 -32.719 1 98.69 172 GLU A N 1
ATOM 1368 C CA . GLU A 1 172 ? -4.375 -13.664 -33.625 1 98.69 172 GLU A CA 1
ATOM 1369 C C . GLU A 1 172 ? -5.277 -12.688 -32.875 1 98.69 172 GLU A C 1
ATOM 1371 O O . GLU A 1 172 ? -5.531 -11.578 -33.375 1 98.69 172 GLU A O 1
ATOM 1376 N N . ASP A 1 173 ? -5.715 -13.078 -31.781 1 98.81 173 ASP A N 1
ATOM 1377 C CA . ASP A 1 173 ? -6.512 -12.172 -30.953 1 98.81 173 ASP A CA 1
ATOM 1378 C C . ASP A 1 173 ? -5.699 -10.945 -30.531 1 98.81 173 ASP A C 1
ATOM 1380 O O . ASP A 1 173 ? -6.203 -9.82 -30.562 1 98.81 173 ASP A O 1
ATOM 1384 N N . PHE A 1 174 ? -4.461 -11.211 -30.219 1 98.81 174 PHE A N 1
ATOM 1385 C CA . PHE A 1 174 ? -3.559 -10.125 -29.859 1 98.81 174 PHE A CA 1
ATOM 1386 C C . PHE A 1 174 ? -3.402 -9.141 -31.016 1 98.81 174 PHE A C 1
ATOM 1388 O O . PHE A 1 174 ? -3.559 -7.93 -30.828 1 98.81 174 PHE A O 1
ATOM 1395 N N . LYS A 1 175 ? -3.143 -9.68 -32.094 1 98.81 175 LYS A N 1
ATOM 1396 C CA . LYS A 1 175 ? -2.947 -8.828 -33.25 1 98.81 175 LYS A CA 1
ATOM 1397 C C . LYS A 1 175 ? -4.199 -8.008 -33.531 1 98.81 175 LYS A C 1
ATOM 1399 O O . LYS A 1 175 ? -4.102 -6.836 -33.906 1 98.81 175 LYS A O 1
ATOM 1404 N N . ALA A 1 176 ? -5.312 -8.57 -33.344 1 98.69 176 ALA A N 1
ATOM 1405 C CA . ALA A 1 176 ? -6.578 -7.898 -33.625 1 98.69 176 ALA A CA 1
ATOM 1406 C C . ALA A 1 176 ? -6.82 -6.762 -32.625 1 98.69 176 ALA A C 1
ATOM 1408 O O . ALA A 1 176 ? -7.453 -5.758 -32.969 1 98.69 176 ALA A O 1
ATOM 1409 N N . ARG A 1 177 ? -6.301 -6.867 -31.453 1 98.62 177 ARG A N 1
ATOM 1410 C CA . ARG A 1 177 ? -6.539 -5.895 -30.391 1 98.62 177 ARG A CA 1
ATOM 1411 C C . ARG A 1 177 ? -5.449 -4.828 -30.375 1 98.62 177 ARG A C 1
ATOM 1413 O O . ARG A 1 177 ? -5.625 -3.766 -29.766 1 98.62 177 ARG A O 1
ATOM 1420 N N . LEU A 1 178 ? -4.398 -5.133 -31.031 1 98.69 178 LEU A N 1
ATOM 1421 C CA . LEU A 1 178 ? -3.27 -4.211 -31.062 1 98.69 178 LEU A CA 1
ATOM 1422 C C . LEU A 1 178 ? -3.545 -3.045 -32 1 98.69 178 LEU A C 1
ATOM 1424 O O . LEU A 1 178 ? -2.914 -2.93 -33.062 1 98.69 178 LEU A O 1
ATOM 1428 N N . THR A 1 179 ? -4.391 -2.162 -31.625 1 98.31 179 THR A N 1
ATOM 1429 C CA . THR A 1 179 ? -4.715 -0.967 -32.406 1 98.31 179 THR A CA 1
ATOM 1430 C C . THR A 1 179 ? -3.668 0.12 -32.188 1 98.31 179 THR A C 1
ATOM 1432 O O . THR A 1 179 ? -2.758 -0.043 -31.359 1 98.31 179 THR A O 1
ATOM 1435 N N . ASP A 1 180 ? -3.834 1.281 -32.844 1 97.56 180 ASP A N 1
ATOM 1436 C CA . ASP A 1 180 ? -2.896 2.396 -32.719 1 97.56 180 ASP A CA 1
ATOM 1437 C C . ASP A 1 180 ? -3.037 3.113 -31.391 1 97.56 180 ASP A C 1
ATOM 1439 O O . ASP A 1 180 ? -2.176 3.912 -31.016 1 97.56 180 ASP A O 1
ATOM 1443 N N . GLU A 1 181 ? -4.055 2.771 -30.656 1 98.19 181 GLU A N 1
ATOM 1444 C CA . GLU A 1 181 ? -4.297 3.416 -29.375 1 98.19 181 GLU A CA 1
ATOM 1445 C C . GLU A 1 181 ? -3.562 2.695 -28.234 1 98.19 181 GLU A C 1
ATOM 1447 O O . GLU A 1 181 ? -3.482 3.205 -27.125 1 98.19 181 GLU A O 1
ATOM 1452 N N . VAL A 1 182 ? -2.93 1.58 -28.547 1 98.81 182 VAL A N 1
ATOM 1453 C CA . VAL A 1 182 ? -2.324 0.742 -27.516 1 98.81 182 VAL A CA 1
ATOM 1454 C C . VAL A 1 182 ? -0.93 1.264 -27.172 1 98.81 182 VAL A C 1
ATOM 1456 O O . VAL A 1 182 ? -0.113 1.495 -28.062 1 98.81 182 VAL A O 1
ATOM 1459 N N . CYS A 1 183 ? -0.708 1.455 -25.875 1 98.81 183 CYS A N 1
ATOM 1460 C CA . CYS A 1 183 ? 0.597 1.957 -25.453 1 98.81 183 CYS A CA 1
ATOM 1461 C C . CYS A 1 183 ? 1.408 0.863 -24.766 1 98.81 183 CYS A C 1
ATOM 1463 O O . CYS A 1 183 ? 2.635 0.957 -24.688 1 98.81 183 CYS A O 1
ATOM 1465 N N . ALA A 1 184 ? 0.738 -0.161 -24.25 1 98.94 184 ALA A N 1
ATOM 1466 C CA . ALA A 1 184 ? 1.44 -1.204 -23.5 1 98.94 184 ALA A CA 1
ATOM 1467 C C . ALA A 1 184 ? 0.623 -2.492 -23.453 1 98.94 184 ALA A C 1
ATOM 1469 O O . ALA A 1 184 ? -0.584 -2.477 -23.719 1 98.94 184 ALA A O 1
ATOM 1470 N N . ILE A 1 185 ? 1.278 -3.57 -23.219 1 98.94 185 ILE A N 1
ATOM 1471 C CA . ILE A 1 185 ? 0.638 -4.828 -22.844 1 98.94 185 ILE A CA 1
ATOM 1472 C C . ILE A 1 185 ? 1.199 -5.316 -21.516 1 98.94 185 ILE A C 1
ATOM 1474 O O . ILE A 1 185 ? 2.398 -5.191 -21.25 1 98.94 185 ILE A O 1
ATOM 1478 N N . MET A 1 186 ? 0.357 -5.758 -20.641 1 98.94 186 MET A N 1
ATOM 1479 C CA . MET A 1 186 ? 0.712 -6.301 -19.328 1 98.94 186 MET A CA 1
ATOM 1480 C C . MET A 1 186 ? 0.443 -7.801 -19.281 1 98.94 186 MET A C 1
ATOM 1482 O O . MET A 1 186 ? -0.685 -8.242 -19.5 1 98.94 186 MET A O 1
ATOM 1486 N N . LEU A 1 187 ? 1.499 -8.531 -18.984 1 98.88 187 LEU A N 1
ATOM 1487 C CA . LEU A 1 187 ? 1.438 -9.992 -19 1 98.88 187 LEU A CA 1
ATOM 1488 C C . LEU A 1 187 ? 1.812 -10.562 -17.641 1 98.88 187 LEU A C 1
ATOM 1490 O O . LEU A 1 187 ? 2.629 -9.977 -16.922 1 98.88 187 LEU A O 1
ATOM 1494 N N . GLU A 1 188 ? 1.193 -11.625 -17.25 1 98.62 188 GLU A N 1
ATOM 1495 C CA . GLU A 1 188 ? 1.677 -12.547 -16.219 1 98.62 188 GLU A CA 1
ATOM 1496 C C . GLU A 1 188 ? 2.326 -13.781 -16.844 1 98.62 188 GLU A C 1
ATOM 1498 O O . GLU A 1 188 ? 1.703 -14.477 -17.641 1 98.62 188 GLU A O 1
ATOM 1503 N N . ALA A 1 189 ? 3.549 -14.055 -16.406 1 98.56 189 ALA A N 1
ATOM 1504 C CA . ALA A 1 189 ? 4.188 -15.25 -16.938 1 98.56 189 ALA A CA 1
ATOM 1505 C C . ALA A 1 189 ? 3.32 -16.484 -16.703 1 98.56 189 ALA A C 1
ATOM 1507 O O . ALA A 1 189 ? 3.238 -17.375 -17.547 1 98.56 189 ALA A O 1
ATOM 1508 N N . ILE A 1 190 ? 2.791 -16.562 -15.516 1 98.31 190 ILE A N 1
ATOM 1509 C CA . ILE A 1 190 ? 1.77 -17.531 -15.125 1 98.31 190 ILE A CA 1
ATOM 1510 C C . ILE A 1 190 ? 0.574 -16.797 -14.516 1 98.31 190 ILE A C 1
ATOM 1512 O O . ILE A 1 190 ? 0.72 -16.062 -13.531 1 98.31 190 ILE A O 1
ATOM 1516 N N . GLN A 1 191 ? -0.581 -16.938 -15.133 1 97.5 191 GLN A N 1
ATOM 1517 C CA . GLN A 1 191 ? -1.765 -16.359 -14.5 1 97.5 191 GLN A CA 1
ATOM 1518 C C . GLN A 1 191 ? -2.082 -17.078 -13.188 1 97.5 191 GLN A C 1
ATOM 1520 O O . GLN A 1 191 ? -2.453 -18.25 -13.188 1 97.5 191 GLN A O 1
ATOM 1525 N N . GLY A 1 192 ? -1.984 -16.422 -12.07 1 95.62 192 GLY A N 1
ATOM 1526 C CA . GLY A 1 192 ? -2.145 -17.031 -10.758 1 95.62 192 GLY A CA 1
ATOM 1527 C C . GLY A 1 192 ? -3.596 -17.25 -10.375 1 95.62 192 GLY A C 1
ATOM 1528 O O . GLY A 1 192 ? -4.113 -18.359 -10.5 1 95.62 192 GLY A O 1
ATOM 1529 N N . GLU A 1 193 ? -4.301 -16.141 -10.109 1 90.81 193 GLU A N 1
ATOM 1530 C CA . GLU A 1 193 ? -5.699 -16.156 -9.688 1 90.81 193 GLU A CA 1
ATOM 1531 C C . GLU A 1 193 ? -6.59 -16.766 -10.766 1 90.81 193 GLU A C 1
ATOM 1533 O O . GLU A 1 193 ? -7.617 -17.375 -10.453 1 90.81 193 GLU A O 1
ATOM 1538 N N . GLY A 1 194 ? -6.145 -16.672 -11.969 1 92.81 194 GLY A N 1
ATOM 1539 C CA . GLY A 1 194 ? -6.949 -17.125 -13.094 1 92.81 194 GLY A CA 1
ATOM 1540 C C . GLY A 1 194 ? -6.949 -18.641 -13.258 1 92.81 194 GLY A C 1
ATOM 1541 O O . GLY A 1 194 ? -7.746 -19.188 -14.023 1 92.81 194 GLY A O 1
ATOM 1542 N N . GLY A 1 195 ? -6 -19.344 -12.523 1 95.06 195 GLY A N 1
ATOM 1543 C CA . GLY A 1 195 ? -6.023 -20.797 -12.625 1 95.06 195 GLY A CA 1
ATOM 1544 C C . GLY A 1 195 ? -4.645 -21.406 -12.812 1 95.06 195 GLY A C 1
ATOM 1545 O O . GLY A 1 195 ? -4.516 -22.531 -13.297 1 95.06 195 GLY A O 1
ATOM 1546 N N . VAL A 1 196 ? -3.641 -20.625 -12.492 1 97.38 196 VAL A N 1
ATOM 1547 C CA . VAL A 1 196 ? -2.256 -21.062 -12.633 1 97.38 196 VAL A CA 1
ATOM 1548 C C . VAL A 1 196 ? -2.004 -21.531 -14.062 1 97.38 196 VAL A C 1
ATOM 1550 O O . VAL A 1 196 ? -1.621 -22.688 -14.289 1 97.38 196 VAL A O 1
ATOM 1553 N N . ILE A 1 197 ? -2.158 -20.641 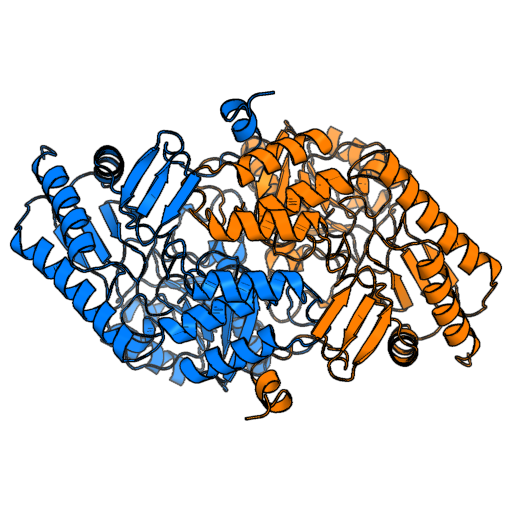-14.992 1 96.88 197 ILE A N 1
ATOM 1554 C CA . ILE A 1 197 ? -2.031 -20.938 -16.422 1 96.88 197 ILE A CA 1
ATOM 1555 C C . ILE A 1 197 ? -0.769 -20.281 -16.969 1 96.88 197 ILE A C 1
ATOM 1557 O O . ILE A 1 197 ? -0.732 -19.062 -17.172 1 96.88 197 ILE A O 1
ATOM 1561 N N . PRO A 1 198 ? 0.264 -21.047 -17.25 1 97.69 198 PRO A N 1
ATOM 1562 C CA . PRO A 1 198 ? 1.468 -20.469 -17.859 1 97.69 198 PRO A CA 1
ATOM 1563 C C . PRO A 1 198 ? 1.235 -19.984 -19.297 1 97.69 198 PRO A C 1
ATOM 1565 O O . PRO A 1 198 ? 0.449 -20.578 -20.031 1 97.69 198 PRO A O 1
ATOM 1568 N N . LEU A 1 199 ? 1.902 -18.953 -19.719 1 98.5 199 LEU A N 1
ATOM 1569 C CA . LEU A 1 199 ? 1.898 -18.516 -21.109 1 98.5 199 LEU A CA 1
ATOM 1570 C C . LEU A 1 199 ? 2.803 -19.406 -21.953 1 98.5 199 LEU A C 1
ATOM 1572 O O . LEU A 1 199 ? 3.779 -19.969 -21.453 1 98.5 199 LEU A O 1
ATOM 1576 N N . ASP A 1 200 ? 2.428 -19.5 -23.219 1 98.25 200 ASP A N 1
ATOM 1577 C CA . ASP A 1 200 ? 3.277 -20.203 -24.172 1 98.25 200 ASP A CA 1
ATOM 1578 C C . ASP A 1 200 ? 4.484 -19.344 -24.562 1 98.25 200 ASP A C 1
ATOM 1580 O O . ASP A 1 200 ? 4.34 -18.156 -24.859 1 98.25 200 ASP A O 1
ATOM 1584 N N . LYS A 1 201 ? 5.609 -19.953 -24.562 1 98.31 201 LYS A N 1
ATOM 1585 C CA . LYS A 1 201 ? 6.852 -19.25 -24.875 1 98.31 201 LYS A CA 1
ATOM 1586 C C . LYS A 1 201 ? 6.777 -18.594 -26.25 1 98.31 201 LYS A C 1
ATOM 1588 O O . LYS A 1 201 ? 7.145 -17.422 -26.391 1 98.31 201 LYS A O 1
ATOM 1593 N N . GLU A 1 202 ? 6.301 -19.328 -27.234 1 98.38 202 GLU A N 1
ATOM 1594 C CA . GLU A 1 202 ? 6.219 -18.781 -28.578 1 98.38 202 GLU A CA 1
ATOM 1595 C C . GLU A 1 202 ? 5.277 -17.594 -28.656 1 98.38 202 GLU A C 1
ATOM 1597 O O . GLU A 1 202 ? 5.566 -16.609 -29.328 1 98.38 202 GLU A O 1
ATOM 1602 N N . PHE A 1 203 ? 4.152 -17.688 -28.016 1 98.62 203 PHE A N 1
ATOM 1603 C CA . PHE A 1 203 ? 3.209 -16.578 -27.938 1 98.62 203 PHE A CA 1
ATOM 1604 C C . PHE A 1 203 ? 3.879 -15.344 -27.359 1 98.62 203 PHE A C 1
ATOM 1606 O O . PHE A 1 203 ? 3.803 -14.258 -27.953 1 98.62 203 PHE A O 1
ATOM 1613 N N . VAL A 1 204 ? 4.617 -15.492 -26.188 1 98.94 204 VAL A N 1
ATOM 1614 C CA . VAL A 1 204 ? 5.254 -14.375 -25.5 1 98.94 204 VAL A CA 1
ATOM 1615 C C . VAL A 1 204 ? 6.328 -13.758 -26.391 1 98.94 204 VAL A C 1
ATOM 1617 O O . VAL A 1 204 ? 6.422 -12.539 -26.5 1 98.94 204 VAL A O 1
ATOM 1620 N N . GLN A 1 205 ? 7.117 -14.602 -27 1 98.88 205 GLN A N 1
ATOM 1621 C CA . GLN A 1 205 ? 8.203 -14.117 -27.844 1 98.88 205 GLN A CA 1
ATOM 1622 C C . GLN A 1 205 ? 7.66 -13.312 -29.016 1 98.88 205 GLN A C 1
ATOM 1624 O O . GLN A 1 205 ? 8.203 -12.25 -29.359 1 98.88 205 GLN A O 1
ATOM 1629 N N . GLU A 1 206 ? 6.582 -13.812 -29.641 1 98.81 206 GLU A N 1
ATOM 1630 C CA . GLU A 1 206 ? 5.988 -13.102 -30.781 1 98.81 206 GLU A CA 1
ATOM 1631 C C . GLU A 1 206 ? 5.348 -11.789 -30.328 1 98.81 206 GLU A C 1
ATOM 1633 O O . GLU A 1 206 ? 5.461 -10.773 -31.016 1 98.81 206 GLU A O 1
ATOM 1638 N N . VAL A 1 207 ? 4.664 -11.797 -29.188 1 98.94 207 VAL A N 1
ATOM 1639 C CA . VAL A 1 207 ? 4.047 -10.594 -28.656 1 98.94 207 VAL A CA 1
ATOM 1640 C C . VAL A 1 207 ? 5.117 -9.539 -28.391 1 98.94 207 VAL A C 1
ATOM 1642 O O . VAL A 1 207 ? 4.969 -8.383 -28.797 1 98.94 207 VAL A O 1
ATOM 1645 N N . VAL A 1 208 ? 6.199 -9.93 -27.719 1 98.94 208 VAL A N 1
ATOM 1646 C CA . VAL A 1 208 ? 7.27 -9 -27.375 1 98.94 208 VAL A CA 1
ATOM 1647 C C . VAL A 1 208 ? 7.895 -8.438 -28.656 1 98.94 208 VAL A C 1
ATOM 1649 O O . VAL A 1 208 ? 8.156 -7.234 -28.75 1 98.94 208 VAL A O 1
ATOM 1652 N N . LYS A 1 209 ? 8.125 -9.336 -29.609 1 98.81 209 LYS A N 1
ATOM 1653 C CA . LYS A 1 209 ? 8.703 -8.914 -30.891 1 98.81 209 LYS A CA 1
ATOM 1654 C C . LYS A 1 209 ? 7.836 -7.848 -31.547 1 98.81 209 LYS A C 1
ATOM 1656 O O . LYS A 1 209 ? 8.336 -6.789 -31.938 1 98.81 209 LYS A O 1
ATOM 1661 N N . ILE A 1 210 ? 6.566 -8.109 -31.688 1 98.88 210 ILE A N 1
ATOM 1662 C CA . ILE A 1 210 ? 5.633 -7.203 -32.344 1 98.88 210 ILE A CA 1
ATOM 1663 C C . ILE A 1 210 ? 5.543 -5.891 -31.578 1 98.88 210 ILE A C 1
ATOM 1665 O O . ILE A 1 210 ? 5.523 -4.812 -32.188 1 98.88 210 ILE A O 1
ATOM 1669 N N . CYS A 1 211 ? 5.48 -5.969 -30.266 1 98.88 211 CYS A N 1
ATOM 1670 C CA . CYS A 1 211 ? 5.402 -4.773 -29.422 1 98.88 211 CYS A CA 1
ATOM 1671 C C . CYS A 1 211 ? 6.633 -3.896 -29.609 1 98.88 211 CYS A C 1
ATOM 1673 O O . CYS A 1 211 ? 6.516 -2.674 -29.719 1 98.88 211 CYS A O 1
ATOM 1675 N N . ASN A 1 212 ? 7.816 -4.516 -29.656 1 98.62 212 ASN A N 1
ATOM 1676 C CA . ASN A 1 212 ? 9.055 -3.766 -29.844 1 98.62 212 ASN A CA 1
ATOM 1677 C C . ASN A 1 212 ? 9.055 -3.025 -31.188 1 98.62 212 ASN A C 1
ATOM 1679 O O . ASN A 1 212 ? 9.523 -1.889 -31.266 1 98.62 212 ASN A O 1
ATOM 1683 N N . GLU A 1 213 ? 8.508 -3.646 -32.156 1 98.31 213 GLU A N 1
ATOM 1684 C CA . GLU A 1 213 ? 8.461 -3.043 -33.469 1 98.31 213 GLU A CA 1
ATOM 1685 C C . GLU A 1 213 ? 7.543 -1.82 -33.5 1 98.31 213 GLU A C 1
ATOM 1687 O O . GLU A 1 213 ? 7.762 -0.888 -34.281 1 98.31 213 GLU A O 1
ATOM 1692 N N . LYS A 1 214 ? 6.582 -1.796 -32.625 1 98.25 214 LYS A N 1
ATOM 1693 C CA . LYS A 1 214 ? 5.562 -0.751 -32.656 1 98.25 214 LYS A CA 1
ATOM 1694 C C . LYS A 1 214 ? 5.734 0.218 -31.5 1 98.25 214 LYS A C 1
ATOM 1696 O O . LYS A 1 214 ? 4.891 1.091 -31.281 1 98.25 214 LYS A O 1
ATOM 1701 N N . ASP A 1 215 ? 6.762 0.079 -30.719 1 98.62 215 ASP A N 1
ATOM 1702 C CA . ASP A 1 215 ? 7.043 0.873 -29.531 1 98.62 215 ASP A CA 1
ATOM 1703 C C . ASP A 1 215 ? 5.895 0.784 -28.531 1 98.62 215 ASP A C 1
ATOM 1705 O O . ASP A 1 215 ? 5.453 1.802 -27.984 1 98.62 215 ASP A O 1
ATOM 1709 N N . VAL A 1 216 ? 5.281 -0.361 -28.422 1 98.88 216 VAL A N 1
ATOM 1710 C CA . VAL A 1 216 ? 4.344 -0.726 -27.359 1 98.88 216 VAL A CA 1
ATOM 1711 C C . VAL A 1 216 ? 5.102 -1.349 -26.188 1 98.88 216 VAL A C 1
ATOM 1713 O O . VAL A 1 216 ? 5.852 -2.311 -26.375 1 98.88 216 VAL A O 1
ATOM 1716 N N . LEU A 1 217 ? 4.961 -0.768 -25 1 98.94 217 LEU A N 1
ATOM 1717 C CA . LEU A 1 217 ? 5.75 -1.229 -23.859 1 98.94 217 LEU A CA 1
ATOM 1718 C C . LEU A 1 217 ? 5.27 -2.598 -23.391 1 98.94 217 LEU A C 1
ATOM 1720 O O . LEU A 1 217 ? 4.066 -2.865 -23.375 1 98.94 217 LEU A O 1
ATOM 1724 N N . VAL A 1 218 ? 6.203 -3.43 -23.047 1 98.94 218 VAL A N 1
ATOM 1725 C CA . VAL A 1 218 ? 5.914 -4.75 -22.5 1 98.94 218 VAL A CA 1
ATOM 1726 C C . VAL A 1 218 ? 6.113 -4.734 -20.984 1 98.94 218 VAL A C 1
ATOM 1728 O O . VAL A 1 218 ? 7.227 -4.508 -20.5 1 98.94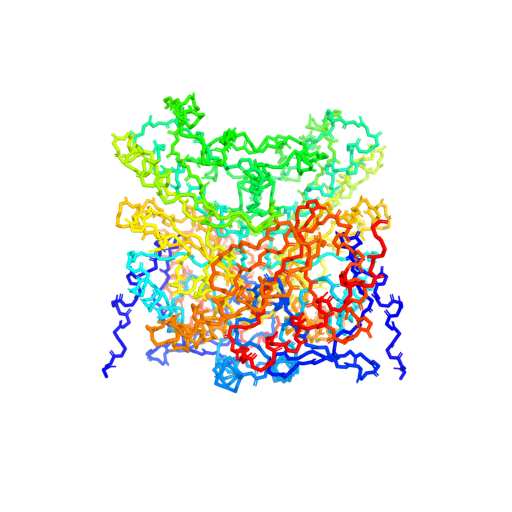 218 VAL A O 1
ATOM 1731 N N . ILE A 1 219 ? 5.07 -4.953 -20.266 1 98.94 219 ILE A N 1
ATOM 1732 C CA . ILE A 1 219 ? 5.07 -5.016 -18.812 1 98.94 219 ILE A CA 1
ATOM 1733 C C . ILE A 1 219 ? 4.852 -6.457 -18.344 1 98.94 219 ILE A C 1
ATOM 1735 O O . ILE A 1 219 ? 3.918 -7.121 -18.797 1 98.94 219 ILE A O 1
ATOM 1739 N N . PHE A 1 220 ? 5.711 -6.945 -17.516 1 98.94 220 PHE A N 1
ATOM 1740 C CA . PHE A 1 220 ? 5.453 -8.227 -16.859 1 98.94 220 PHE A CA 1
ATOM 1741 C C . PHE A 1 220 ? 5.078 -8.023 -15.398 1 98.94 220 PHE A C 1
ATOM 1743 O O . PHE A 1 220 ? 5.867 -7.488 -14.617 1 98.94 220 PHE A O 1
ATOM 1750 N N . ASP A 1 221 ? 3.852 -8.406 -15.094 1 98.88 221 ASP A N 1
ATOM 1751 C CA . ASP A 1 221 ? 3.4 -8.477 -13.703 1 98.88 221 ASP A CA 1
ATOM 1752 C C . ASP A 1 221 ? 3.953 -9.719 -13.016 1 98.88 221 ASP A C 1
ATOM 1754 O O . ASP A 1 221 ? 3.408 -10.82 -13.172 1 98.88 221 ASP A O 1
ATOM 1758 N N . GLU A 1 222 ? 5.023 -9.523 -12.258 1 98.81 222 GLU A N 1
ATOM 1759 C CA . GLU A 1 222 ? 5.738 -10.617 -11.609 1 98.81 222 GLU A CA 1
ATOM 1760 C C . GLU A 1 222 ? 5.484 -10.625 -10.109 1 98.81 222 GLU A C 1
ATOM 1762 O O . GLU A 1 222 ? 6.273 -11.188 -9.344 1 98.81 222 GLU A O 1
ATOM 1767 N N . VAL A 1 223 ? 4.371 -10.016 -9.695 1 98.88 223 VAL A N 1
ATOM 1768 C CA . VAL A 1 223 ? 4.004 -9.906 -8.289 1 98.88 223 VAL A CA 1
ATOM 1769 C C . VAL A 1 223 ? 3.955 -11.297 -7.66 1 98.88 223 VAL A C 1
ATOM 1771 O O . VAL A 1 223 ? 4.488 -11.516 -6.566 1 98.88 223 VAL A O 1
ATOM 1774 N N . GLN A 1 224 ? 3.357 -12.258 -8.344 1 98.31 224 GLN A N 1
ATOM 1775 C CA . GLN A 1 224 ? 3.248 -13.586 -7.762 1 98.31 224 GLN A CA 1
ATOM 1776 C C . GLN A 1 224 ? 4.273 -14.539 -8.367 1 98.31 224 GLN A C 1
ATOM 1778 O O . GLN A 1 224 ? 4.809 -15.406 -7.68 1 98.31 224 GLN A O 1
ATOM 1783 N N . CYS A 1 225 ? 4.676 -14.312 -9.664 1 97.44 225 CYS A N 1
ATOM 1784 C CA . CYS A 1 225 ? 5.531 -15.227 -10.406 1 97.44 225 CYS A CA 1
ATOM 1785 C C . CYS A 1 225 ? 6.996 -15.023 -10.039 1 97.44 225 CYS A C 1
ATOM 1787 O O . CYS A 1 225 ? 7.832 -15.898 -10.297 1 97.44 225 CYS A O 1
ATOM 1789 N N . GLY A 1 226 ? 7.219 -13.836 -9.609 1 97.25 226 GLY A N 1
ATOM 1790 C CA . GLY A 1 226 ? 8.617 -13.508 -9.352 1 97.25 226 GLY A CA 1
ATOM 1791 C C . GLY A 1 226 ? 9.055 -13.867 -7.941 1 97.25 226 GLY A C 1
ATOM 1792 O O . GLY A 1 226 ? 8.336 -14.555 -7.215 1 97.25 226 GLY A O 1
ATOM 1793 N N . ILE A 1 227 ? 10.227 -13.492 -7.727 1 97.81 227 ILE A N 1
ATOM 1794 C CA . ILE A 1 227 ? 11.344 -13.664 -6.805 1 97.81 227 ILE A CA 1
ATOM 1795 C C . ILE A 1 227 ? 11.617 -15.148 -6.602 1 97.81 227 ILE A C 1
ATOM 1797 O O . ILE A 1 227 ? 11.18 -15.742 -5.609 1 97.81 227 ILE A O 1
ATOM 1801 N N . ALA A 1 228 ? 12.109 -15.828 -7.602 1 98.56 228 ALA A N 1
ATOM 1802 C CA . ALA A 1 228 ? 12.648 -17.188 -7.602 1 98.56 228 ALA A CA 1
ATOM 1803 C C . ALA A 1 228 ? 11.523 -18.219 -7.684 1 98.56 228 ALA A C 1
ATOM 1805 O O . ALA A 1 228 ? 11.781 -19.406 -7.891 1 98.56 228 ALA A O 1
ATOM 1806 N N . ARG A 1 229 ? 10.188 -17.875 -7.598 1 98.69 229 ARG A N 1
ATOM 1807 C CA . ARG A 1 229 ? 9.039 -18.766 -7.457 1 98.69 229 ARG A CA 1
ATOM 1808 C C . ARG A 1 229 ? 8.969 -19.766 -8.609 1 98.69 229 ARG A C 1
ATOM 1810 O O . ARG A 1 229 ? 8.617 -20.922 -8.414 1 98.69 229 ARG A O 1
ATOM 1817 N N . THR A 1 230 ? 9.398 -19.344 -9.812 1 98.5 230 THR A N 1
ATOM 1818 C CA . THR A 1 230 ? 9.25 -20.156 -11.016 1 98.5 230 THR A CA 1
ATOM 1819 C C . THR A 1 230 ? 10.578 -20.797 -11.398 1 98.5 230 THR A C 1
ATOM 1821 O O . THR A 1 230 ? 10.734 -21.297 -12.508 1 98.5 230 THR A O 1
ATOM 1824 N N . GLY A 1 231 ? 11.57 -20.688 -10.516 1 98.31 231 GLY A N 1
ATOM 1825 C CA . GLY A 1 231 ? 12.883 -21.25 -10.773 1 98.31 231 GLY A CA 1
ATOM 1826 C C . GLY A 1 231 ? 13.836 -20.281 -11.438 1 98.31 231 GLY A C 1
ATOM 1827 O O . GLY A 1 231 ? 14.969 -20.641 -11.773 1 98.31 231 GLY A O 1
ATOM 1828 N N . LYS A 1 232 ? 13.43 -19.125 -11.711 1 98.38 232 LYS A N 1
ATOM 1829 C CA . LYS A 1 232 ? 14.195 -17.953 -12.133 1 98.38 232 LYS A CA 1
ATOM 1830 C C . LYS A 1 232 ? 13.844 -16.734 -11.281 1 98.38 232 LYS A C 1
ATOM 1832 O O . LYS A 1 232 ? 12.945 -16.797 -10.445 1 98.38 232 LYS A O 1
ATOM 1837 N N . MET A 1 233 ? 14.57 -15.648 -11.438 1 98.25 233 MET A N 1
ATOM 1838 C CA . MET A 1 233 ? 14.258 -14.461 -10.648 1 98.25 233 MET A CA 1
ATOM 1839 C C . MET A 1 233 ? 12.812 -14.023 -10.867 1 98.25 233 MET A C 1
ATOM 1841 O O . MET A 1 233 ? 12.086 -13.766 -9.906 1 98.25 233 MET A O 1
ATOM 1845 N N . PHE A 1 234 ? 12.523 -13.945 -12.188 1 98.69 234 PHE A N 1
ATOM 1846 C CA . PHE A 1 234 ? 11.156 -13.648 -12.586 1 98.69 234 PHE A CA 1
ATOM 1847 C C . PHE A 1 234 ? 10.625 -14.719 -13.531 1 98.69 234 PHE A C 1
ATOM 1849 O O . PHE A 1 234 ? 11.398 -15.422 -14.18 1 98.69 234 PHE A O 1
ATOM 1856 N N . GLY A 1 235 ? 9.258 -14.836 -13.523 1 98.62 235 GLY A N 1
ATOM 1857 C CA . GLY A 1 235 ? 8.617 -15.789 -14.406 1 98.62 235 GLY A CA 1
ATOM 1858 C C . GLY A 1 235 ? 8.93 -15.562 -15.875 1 98.62 235 GLY A C 1
ATOM 1859 O O . GLY A 1 235 ? 9.141 -16.516 -16.625 1 98.62 235 GLY A O 1
ATOM 1860 N N . TYR A 1 236 ? 9.016 -14.297 -16.297 1 98.62 236 TYR A N 1
ATOM 1861 C CA . TYR A 1 236 ? 9.188 -13.984 -17.719 1 98.62 236 TYR A CA 1
ATOM 1862 C C . TYR A 1 236 ? 10.578 -14.383 -18.188 1 98.62 236 TYR A C 1
ATOM 1864 O O . TYR A 1 236 ? 10.812 -14.523 -19.391 1 98.62 236 TYR A O 1
ATOM 1872 N N . ASN A 1 237 ? 11.547 -14.586 -17.219 1 98.56 237 ASN A N 1
ATOM 1873 C CA . ASN A 1 237 ? 12.891 -15.016 -17.594 1 98.56 237 ASN A CA 1
ATOM 1874 C C . ASN A 1 237 ? 12.875 -16.406 -18.234 1 98.56 237 ASN A C 1
ATOM 1876 O O . ASN A 1 237 ? 13.844 -16.812 -18.875 1 98.56 237 ASN A O 1
ATOM 1880 N N . ASN A 1 238 ? 11.828 -17.125 -18.047 1 98 238 ASN A N 1
ATOM 1881 C CA . ASN A 1 238 ? 11.695 -18.453 -18.641 1 98 238 ASN A CA 1
ATOM 1882 C C . ASN A 1 238 ? 11.359 -18.391 -20.125 1 98 238 ASN A C 1
ATOM 1884 O O . ASN A 1 238 ? 11.422 -19.406 -20.828 1 98 238 ASN A O 1
ATOM 1888 N N . PHE A 1 239 ? 11.062 -17.172 -20.656 1 98.5 239 PHE A N 1
ATOM 1889 C CA . PHE A 1 239 ? 10.617 -17.031 -22.031 1 98.5 239 PHE A CA 1
ATOM 1890 C C . PHE A 1 239 ? 11.734 -16.469 -22.906 1 98.5 239 PHE A C 1
ATOM 1892 O O . PHE A 1 239 ? 11.586 -16.344 -24.125 1 98.5 239 PHE A O 1
ATOM 1899 N N . ASP A 1 240 ? 12.898 -16.062 -22.344 1 97.56 240 ASP A N 1
ATOM 1900 C CA . ASP A 1 240 ? 14.047 -15.516 -23.047 1 97.56 240 ASP A CA 1
ATOM 1901 C C . ASP A 1 240 ? 13.672 -14.234 -23.797 1 97.56 240 ASP A C 1
ATOM 1903 O O . ASP A 1 240 ? 13.953 -14.094 -24.984 1 97.56 240 ASP A O 1
ATOM 1907 N N . VAL A 1 241 ? 12.961 -13.367 -23.109 1 98.5 241 VAL A N 1
ATOM 1908 C CA . VAL A 1 241 ? 12.594 -12.055 -23.625 1 98.5 241 VAL A CA 1
ATOM 1909 C C . VAL A 1 241 ? 13.031 -10.969 -22.656 1 98.5 241 VAL A C 1
ATOM 1911 O O . VAL A 1 241 ? 13.508 -11.266 -21.562 1 98.5 241 VAL A O 1
ATOM 1914 N N . GLU A 1 242 ? 12.977 -9.758 -23.047 1 98.12 242 GLU A N 1
ATOM 1915 C CA . GLU A 1 242 ? 13.227 -8.594 -22.203 1 98.12 242 GLU A CA 1
ATOM 1916 C C . GLU A 1 242 ? 11.938 -7.828 -21.906 1 98.12 242 GLU A C 1
ATOM 1918 O O . GLU A 1 242 ? 11.039 -7.785 -22.75 1 98.12 242 GLU A O 1
ATOM 1923 N N . ALA A 1 243 ? 11.828 -7.316 -20.797 1 98.69 243 ALA A N 1
ATOM 1924 C CA . ALA A 1 243 ? 10.688 -6.496 -20.391 1 98.69 243 ALA A CA 1
ATOM 1925 C C . ALA A 1 243 ? 11.07 -5.02 -20.328 1 98.69 243 ALA A C 1
ATOM 1927 O O . ALA A 1 243 ? 12.227 -4.684 -20.062 1 98.69 243 ALA A O 1
ATOM 1928 N N . ASP A 1 244 ? 10.109 -4.098 -20.578 1 98.94 244 ASP A N 1
ATOM 1929 C CA . ASP A 1 244 ? 10.32 -2.674 -20.344 1 98.94 244 ASP A CA 1
ATOM 1930 C C . ASP A 1 244 ? 10.086 -2.32 -18.875 1 98.94 244 ASP A C 1
ATOM 1932 O O . ASP A 1 244 ? 10.758 -1.447 -18.328 1 98.94 244 ASP A O 1
ATOM 1936 N N . ILE A 1 245 ? 9.094 -2.941 -18.312 1 98.94 245 ILE A N 1
ATOM 1937 C CA . ILE A 1 245 ? 8.703 -2.73 -16.922 1 98.94 245 ILE A CA 1
ATOM 1938 C C . ILE A 1 245 ? 8.391 -4.074 -16.266 1 98.94 245 ILE A C 1
ATOM 1940 O O . ILE A 1 245 ? 7.758 -4.938 -16.875 1 98.94 245 ILE A O 1
ATOM 1944 N N . VAL A 1 246 ? 8.836 -4.293 -15.039 1 98.94 246 VAL A N 1
ATOM 1945 C CA . VAL A 1 246 ? 8.555 -5.492 -14.25 1 98.94 246 VAL A CA 1
ATOM 1946 C C . VAL A 1 246 ? 8.023 -5.098 -12.875 1 98.94 246 VAL A C 1
ATOM 1948 O O . VAL A 1 246 ? 8.641 -4.305 -12.172 1 98.94 246 VAL A O 1
ATOM 1951 N N . THR A 1 247 ? 6.859 -5.578 -12.523 1 98.94 247 THR A N 1
ATOM 1952 C CA . THR A 1 247 ? 6.336 -5.297 -11.188 1 98.94 247 THR A CA 1
ATOM 1953 C C . THR A 1 247 ? 6.645 -6.445 -10.234 1 98.94 247 THR A C 1
ATOM 1955 O O . THR A 1 247 ? 6.699 -7.605 -10.641 1 98.94 247 THR A O 1
ATOM 1958 N N . VAL A 1 248 ? 6.895 -6.117 -8.984 1 98.88 248 VAL A N 1
ATOM 1959 C CA . VAL A 1 248 ? 7.266 -7.102 -7.969 1 98.88 248 VAL A CA 1
ATOM 1960 C C . VAL A 1 248 ? 6.57 -6.773 -6.648 1 98.88 248 VAL A C 1
ATOM 1962 O O . VAL A 1 248 ? 6.234 -5.613 -6.391 1 98.88 248 VAL A O 1
ATOM 1965 N N . ALA A 1 249 ? 6.32 -7.746 -5.891 1 98.81 249 ALA A N 1
ATOM 1966 C CA . ALA A 1 249 ? 5.801 -7.645 -4.531 1 98.81 249 ALA A CA 1
ATOM 1967 C C . ALA A 1 249 ? 5.926 -8.977 -3.795 1 98.81 249 ALA A C 1
ATOM 1969 O O . ALA A 1 249 ? 6.969 -9.633 -3.855 1 98.81 249 ALA A O 1
ATOM 1970 N N . LYS A 1 250 ? 5.059 -9.305 -2.998 1 98.62 250 LYS A N 1
ATOM 1971 C CA . LYS A 1 250 ? 4.84 -10.57 -2.303 1 98.62 250 LYS A CA 1
ATOM 1972 C C . LYS A 1 250 ? 6.156 -11.164 -1.82 1 98.62 250 LYS A C 1
ATOM 1974 O O . LYS A 1 250 ? 6.746 -10.68 -0.852 1 98.62 250 LYS A O 1
ATOM 1979 N N . GLY A 1 251 ? 6.684 -12.102 -2.584 1 98.81 251 GLY A N 1
ATOM 1980 C CA . GLY A 1 251 ? 7.844 -12.875 -2.166 1 98.81 251 GLY A CA 1
ATOM 1981 C C . GLY A 1 251 ? 9.047 -12.008 -1.829 1 98.81 251 GLY A C 1
ATOM 1982 O O . GLY A 1 251 ? 9.898 -12.406 -1.03 1 98.81 251 GLY A O 1
ATOM 1983 N N . LEU A 1 252 ? 9.102 -10.812 -2.328 1 98.88 252 LEU A N 1
ATOM 1984 C CA . LEU A 1 252 ? 10.219 -9.898 -2.102 1 98.88 252 LEU A CA 1
ATOM 1985 C C . LEU A 1 252 ? 10.328 -9.523 -0.627 1 98.88 252 LEU A C 1
ATOM 1987 O O . LEU A 1 252 ? 11.43 -9.383 -0.096 1 98.88 252 LEU A O 1
ATOM 1991 N N . GLY A 1 253 ? 9.188 -9.383 0.013 1 98.44 253 GLY A N 1
ATOM 1992 C CA . GLY A 1 253 ? 9.172 -8.883 1.376 1 98.44 253 GLY A CA 1
ATOM 1993 C C . GLY A 1 253 ? 9.281 -9.977 2.42 1 98.44 253 GLY A C 1
ATOM 1994 O O . GLY A 1 253 ? 9.602 -9.703 3.58 1 98.44 253 GLY A O 1
ATOM 1995 N N . ALA A 1 254 ? 8.891 -11.211 1.999 1 98.56 254 ALA A N 1
ATOM 1996 C CA . ALA A 1 254 ? 8.883 -12.359 2.904 1 98.56 254 ALA A CA 1
ATOM 1997 C C . ALA A 1 254 ? 8.078 -12.055 4.164 1 98.56 254 ALA A C 1
ATOM 1999 O O . ALA A 1 254 ? 8.477 -12.438 5.27 1 98.56 254 ALA A O 1
ATOM 2000 N N . GLY A 1 255 ? 7.039 -11.344 4.031 1 98.44 255 GLY A N 1
ATOM 2001 C CA . GLY A 1 255 ? 6.16 -11.125 5.172 1 98.44 255 GLY A CA 1
ATOM 2002 C C . GLY A 1 255 ? 5.762 -9.672 5.348 1 98.44 255 GLY A C 1
ATOM 2003 O O . GLY A 1 255 ? 4.598 -9.375 5.633 1 98.44 255 GLY A O 1
ATOM 2004 N N . LEU A 1 256 ? 6.645 -8.703 5.145 1 98.75 256 LEU A N 1
ATOM 2005 C CA . LEU A 1 256 ? 6.359 -7.285 5.332 1 98.75 256 LEU A CA 1
ATOM 2006 C C . LEU A 1 256 ? 5.922 -6.641 4.023 1 98.75 256 LEU A C 1
ATOM 2008 O O . LEU A 1 256 ? 6.309 -7.09 2.941 1 98.75 256 LEU A O 1
ATOM 2012 N N . PRO A 1 257 ? 5.105 -5.559 4.117 1 98.75 257 PRO A N 1
ATOM 2013 C CA . PRO A 1 257 ? 4.52 -4.953 2.92 1 98.75 257 PRO A CA 1
ATOM 2014 C C . PRO A 1 257 ? 5.562 -4.305 2.016 1 98.75 257 PRO A C 1
ATOM 2016 O O . PRO A 1 257 ? 6.312 -3.432 2.459 1 98.75 257 PRO A O 1
ATOM 2019 N N . ILE A 1 258 ? 5.594 -4.719 0.749 1 98.81 258 ILE A N 1
ATOM 2020 C CA . ILE A 1 258 ? 6.48 -4.125 -0.246 1 98.81 258 ILE A CA 1
ATOM 2021 C C . ILE A 1 258 ? 5.922 -4.367 -1.646 1 98.81 258 ILE A C 1
ATOM 2023 O O . ILE A 1 258 ? 5.273 -5.387 -1.894 1 98.81 258 ILE A O 1
ATOM 2027 N N . GLY A 1 259 ? 6.039 -3.514 -2.527 1 98.62 259 GLY A N 1
ATOM 2028 C CA . GLY A 1 259 ? 5.844 -3.594 -3.967 1 98.62 259 GLY A CA 1
ATOM 2029 C C . GLY A 1 259 ? 6.742 -2.648 -4.742 1 98.62 259 GLY A C 1
ATOM 2030 O O . GLY A 1 259 ? 7.469 -1.847 -4.152 1 98.62 259 GLY A O 1
ATOM 2031 N N . GLY A 1 260 ? 6.781 -2.785 -5.934 1 98.69 260 GLY A N 1
ATOM 2032 C CA . GLY A 1 260 ? 7.566 -1.886 -6.762 1 98.69 260 GLY A CA 1
ATOM 2033 C C . GLY A 1 260 ? 7.52 -2.238 -8.234 1 98.69 260 GLY A C 1
ATOM 2034 O O . GLY A 1 260 ? 6.926 -3.248 -8.617 1 98.69 260 GLY A O 1
ATOM 2035 N N . PHE A 1 261 ? 8.016 -1.361 -9 1 98.94 261 PHE A N 1
ATOM 2036 C CA . PHE A 1 261 ? 8.195 -1.647 -10.422 1 98.94 261 PHE A CA 1
ATOM 2037 C C . PHE A 1 261 ? 9.617 -1.308 -10.867 1 98.94 261 PHE A C 1
ATOM 2039 O O . PHE A 1 261 ? 10.18 -0.303 -10.43 1 98.94 261 PHE A O 1
ATOM 2046 N N . LEU A 1 262 ? 10.195 -2.215 -11.562 1 98.94 262 LEU A N 1
ATOM 2047 C CA . LEU A 1 262 ? 11.508 -2.029 -12.172 1 98.94 262 LEU A CA 1
ATOM 2048 C C . LEU A 1 262 ? 11.375 -1.509 -13.602 1 98.94 262 LEU A C 1
ATOM 2050 O O . LEU A 1 262 ? 10.422 -1.852 -14.305 1 98.94 262 LEU A O 1
ATOM 2054 N N . CYS A 1 263 ? 12.344 -0.777 -14.031 1 98.25 263 CYS A N 1
ATOM 2055 C CA . CYS A 1 263 ? 12.367 -0.127 -15.336 1 98.25 263 CYS A CA 1
ATOM 2056 C C . CYS A 1 263 ? 13.586 -0.561 -16.141 1 98.25 263 CYS A C 1
ATOM 2058 O O . CYS A 1 263 ? 14.695 -0.637 -15.609 1 98.25 263 CYS A O 1
ATOM 2060 N N . SER A 1 264 ? 13.328 -0.78 -17.422 1 98.75 264 SER A N 1
ATOM 2061 C CA . SER A 1 264 ? 14.461 -0.836 -18.344 1 98.75 264 SER A CA 1
ATOM 2062 C C . SER A 1 264 ? 15.023 0.555 -18.609 1 98.75 264 SER A C 1
ATOM 2064 O O . SER A 1 264 ? 14.43 1.56 -18.203 1 98.75 264 SER A O 1
ATOM 2066 N N . SER A 1 265 ? 16.203 0.591 -19.281 1 98.5 265 SER A N 1
ATOM 2067 C CA . SER A 1 265 ? 16.828 1.874 -19.609 1 98.5 265 SER A CA 1
ATOM 2068 C C . SER A 1 265 ? 15.898 2.723 -20.484 1 98.5 265 SER A C 1
ATOM 2070 O O . SER A 1 265 ? 15.938 3.953 -20.422 1 98.5 265 SER A O 1
ATOM 2072 N N . LYS A 1 266 ? 15.016 2.047 -21.25 1 98.44 266 LYS A 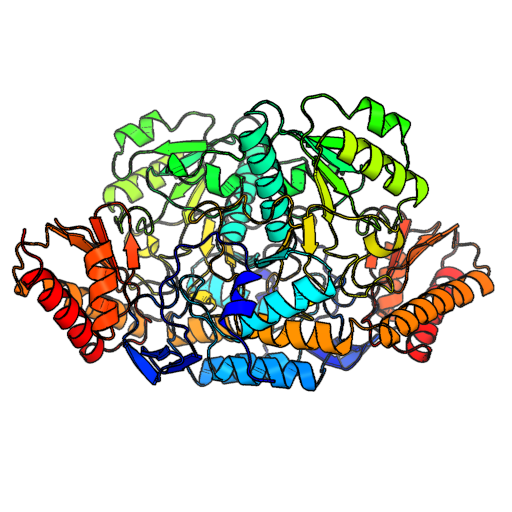N 1
ATOM 2073 C CA . LYS A 1 266 ? 14.109 2.715 -22.172 1 98.44 266 LYS A CA 1
ATOM 2074 C C . LYS A 1 266 ? 13.18 3.674 -21.438 1 98.44 266 LYS A C 1
ATOM 2076 O O . LYS A 1 266 ? 12.82 4.73 -21.969 1 98.44 266 LYS A O 1
ATOM 2081 N N . VAL A 1 267 ? 12.758 3.35 -20.172 1 98.81 267 VAL A N 1
ATOM 2082 C CA . VAL A 1 267 ? 11.711 4.121 -19.516 1 98.81 267 VAL A CA 1
ATOM 2083 C C . VAL A 1 267 ? 12.219 4.633 -18.172 1 98.81 267 VAL A C 1
ATOM 2085 O O . VAL A 1 267 ? 11.453 5.203 -17.391 1 98.81 267 VAL A O 1
ATOM 2088 N N . ALA A 1 268 ? 13.5 4.527 -17.844 1 98.44 268 ALA A N 1
ATOM 2089 C CA . ALA A 1 268 ? 14.078 4.758 -16.531 1 98.44 268 ALA A CA 1
ATOM 2090 C C . ALA A 1 268 ? 13.984 6.227 -16.141 1 98.44 268 ALA A C 1
ATOM 2092 O O . ALA A 1 268 ? 13.984 6.562 -14.953 1 98.44 268 ALA A O 1
ATOM 2093 N N . ASP A 1 269 ? 13.906 7.141 -17.094 1 98 269 ASP A N 1
ATOM 2094 C CA . ASP A 1 269 ? 13.969 8.57 -16.781 1 98 269 ASP A CA 1
ATOM 2095 C C . ASP A 1 269 ? 12.656 9.266 -17.141 1 98 269 ASP A C 1
ATOM 2097 O O . ASP A 1 269 ? 12.617 10.484 -17.281 1 98 269 ASP A O 1
ATOM 2101 N N . VAL A 1 270 ? 11.578 8.469 -17.281 1 98.69 270 VAL A N 1
ATOM 2102 C CA . VAL A 1 270 ? 10.289 9.023 -17.672 1 98.69 270 VAL A CA 1
ATOM 2103 C C . VAL A 1 270 ? 9.688 9.812 -16.516 1 98.69 270 VAL A C 1
ATOM 2105 O O . VAL A 1 270 ? 9.141 10.906 -16.719 1 98.69 270 VAL A O 1
ATOM 2108 N N . PHE A 1 271 ? 9.758 9.266 -15.312 1 98.44 271 PHE A N 1
ATOM 2109 C CA . PHE A 1 271 ? 9.242 9.969 -14.141 1 98.44 271 PHE A CA 1
ATOM 2110 C C . PHE A 1 271 ? 10.219 11.047 -13.688 1 98.44 271 PHE A C 1
ATOM 2112 O O . PHE A 1 271 ? 11.43 10.844 -13.711 1 98.44 271 PHE A O 1
ATOM 2119 N N . ASN A 1 272 ? 9.695 12.172 -13.375 1 97.44 272 ASN A N 1
ATOM 2120 C CA . ASN A 1 272 ? 10.406 13.297 -12.773 1 97.44 272 ASN A CA 1
ATOM 2121 C C . ASN A 1 272 ? 9.852 13.641 -11.391 1 97.44 272 ASN A C 1
ATOM 2123 O O . ASN A 1 272 ? 8.766 13.18 -11.023 1 97.44 272 ASN A O 1
ATOM 2127 N N . PRO A 1 273 ? 10.641 14.422 -10.617 1 96.25 273 PRO A N 1
ATOM 2128 C CA . PRO A 1 273 ? 10.141 14.789 -9.289 1 96.25 273 PRO A CA 1
ATOM 2129 C C . PRO A 1 273 ? 8.719 15.336 -9.328 1 96.25 273 PRO A C 1
ATOM 2131 O O . PRO A 1 273 ? 8.422 16.234 -10.117 1 96.25 273 PRO A O 1
ATOM 2134 N N . GLY A 1 274 ? 7.875 14.734 -8.484 1 95.06 274 GLY A N 1
ATOM 2135 C CA . GLY A 1 274 ? 6.484 15.148 -8.43 1 95.06 274 GLY A CA 1
ATOM 2136 C C . GLY A 1 274 ? 5.555 14.219 -9.195 1 95.06 274 GLY A C 1
ATOM 2137 O O . GLY A 1 274 ? 4.355 14.164 -8.914 1 95.06 274 GLY A O 1
ATOM 2138 N N . ASP A 1 275 ? 6.008 13.383 -10.125 1 97.25 275 ASP A N 1
ATOM 2139 C CA . ASP A 1 275 ? 5.18 12.562 -11.008 1 97.25 275 ASP A CA 1
ATOM 2140 C C . ASP A 1 275 ? 4.551 11.398 -10.234 1 97.25 275 ASP A C 1
ATOM 2142 O O . ASP A 1 275 ? 3.455 10.945 -10.578 1 97.25 275 ASP A O 1
ATOM 2146 N N . HIS A 1 276 ? 5.297 10.906 -9.289 1 97.88 276 HIS A N 1
ATOM 2147 C CA . HIS A 1 276 ? 4.852 9.742 -8.531 1 97.88 276 HIS A CA 1
ATOM 2148 C C . HIS A 1 276 ? 5.516 9.695 -7.156 1 97.88 276 HIS A C 1
ATOM 2150 O O . HIS A 1 276 ? 6.492 10.406 -6.906 1 97.88 276 HIS A O 1
ATOM 2156 N N . GLY A 1 277 ? 4.895 8.992 -6.25 1 97.56 277 GLY A N 1
ATOM 2157 C CA . GLY A 1 277 ? 5.438 8.883 -4.906 1 97.56 277 GLY A CA 1
ATOM 2158 C C . GLY A 1 277 ? 4.66 7.926 -4.023 1 97.56 277 GLY A C 1
ATOM 2159 O O . GLY A 1 277 ? 3.555 7.512 -4.371 1 97.56 277 GLY A O 1
ATOM 2160 N N . SER A 1 278 ? 5.238 7.562 -2.959 1 97.69 278 SER A N 1
ATOM 2161 C CA . SER A 1 278 ? 4.68 6.734 -1.896 1 97.69 278 SER A CA 1
ATOM 2162 C C . SER A 1 278 ? 5.336 7.039 -0.555 1 97.69 278 SER A C 1
ATOM 2164 O O . SER A 1 278 ? 6.551 6.898 -0.407 1 97.69 278 SER A O 1
ATOM 2166 N N . THR A 1 279 ? 4.535 7.383 0.436 1 97.94 279 THR A N 1
ATOM 2167 C CA . THR A 1 279 ? 5.059 7.785 1.735 1 97.94 279 THR A CA 1
ATOM 2168 C C . THR A 1 279 ? 5.902 6.672 2.35 1 97.94 279 THR A C 1
ATOM 2170 O O . THR A 1 279 ? 7.023 6.906 2.797 1 97.94 279 THR A O 1
ATOM 2173 N N . PHE A 1 280 ? 5.445 5.465 2.26 1 98.38 280 PHE A N 1
ATOM 2174 C CA . PHE A 1 280 ? 6.086 4.344 2.936 1 98.38 280 PHE A CA 1
ATOM 2175 C C . PHE A 1 280 ? 7.051 3.625 2 1 98.38 280 PHE A C 1
ATOM 2177 O O . PHE A 1 280 ? 7.746 2.693 2.412 1 98.38 280 PHE A O 1
ATOM 2184 N N . GLY A 1 281 ? 7.043 4.004 0.701 1 98 281 GLY A N 1
ATOM 2185 C CA . GLY A 1 281 ? 7.875 3.297 -0.261 1 98 281 GLY A CA 1
ATOM 2186 C C . GLY A 1 281 ? 9.336 3.258 0.131 1 98 281 GLY A C 1
ATOM 2187 O O . GLY A 1 281 ? 9.875 4.238 0.654 1 98 281 GLY A O 1
ATOM 2188 N N . ALA A 1 282 ? 9.984 2.123 -0.065 1 97.94 282 ALA A N 1
ATOM 2189 C CA . ALA A 1 282 ? 11.391 1.907 0.261 1 97.94 282 ALA A CA 1
ATOM 2190 C C . ALA A 1 282 ? 11.633 2.029 1.763 1 97.94 282 ALA A C 1
ATOM 2192 O O . ALA A 1 282 ? 12.656 2.564 2.191 1 97.94 282 ALA A O 1
ATOM 2193 N N . ASN A 1 283 ? 10.656 1.595 2.564 1 98.69 283 ASN A N 1
ATOM 2194 C CA . ASN A 1 283 ? 10.82 1.591 4.016 1 98.69 283 ASN A CA 1
ATOM 2195 C C . ASN A 1 283 ? 12.094 0.869 4.438 1 98.69 283 ASN A C 1
ATOM 2197 O O . ASN A 1 283 ? 12.328 -0.27 4.031 1 98.69 283 ASN A O 1
ATOM 2201 N N . PRO A 1 284 ? 12.883 1.489 5.285 1 98.69 284 PRO A N 1
ATOM 2202 C CA . PRO A 1 284 ? 14.195 0.931 5.605 1 98.69 284 PRO A CA 1
ATOM 2203 C C . PRO A 1 284 ? 14.117 -0.476 6.195 1 98.69 284 PRO A C 1
ATOM 2205 O O . PRO A 1 284 ? 14.93 -1.338 5.859 1 98.69 284 PRO A O 1
ATOM 2208 N N . VAL A 1 285 ? 13.164 -0.76 7.043 1 98.88 285 VAL A N 1
ATOM 2209 C CA . VAL A 1 285 ? 13.023 -2.059 7.695 1 98.88 285 VAL A CA 1
ATOM 2210 C C . VAL A 1 285 ? 12.656 -3.119 6.656 1 98.88 285 VAL A C 1
ATOM 2212 O O . VAL A 1 285 ? 13.242 -4.203 6.637 1 98.88 285 VAL A O 1
ATOM 2215 N N . VAL A 1 286 ? 11.711 -2.791 5.801 1 98.88 286 VAL A N 1
ATOM 2216 C CA . VAL A 1 286 ? 11.242 -3.697 4.758 1 98.88 286 VAL A CA 1
ATOM 2217 C C . VAL A 1 286 ? 12.383 -3.982 3.777 1 98.88 286 VAL A C 1
ATOM 2219 O O . VAL A 1 286 ? 12.578 -5.129 3.369 1 98.88 286 VAL A O 1
ATOM 2222 N N . CYS A 1 287 ? 13.133 -2.943 3.443 1 98.88 287 CYS A N 1
ATOM 2223 C CA . CYS A 1 287 ? 14.242 -3.086 2.502 1 98.88 287 CYS A CA 1
ATOM 2224 C C . CYS A 1 287 ? 15.336 -3.975 3.078 1 98.88 287 CYS A C 1
ATOM 2226 O O . CYS A 1 287 ? 15.953 -4.758 2.352 1 98.88 287 CYS A O 1
ATOM 2228 N N . ALA A 1 288 ? 15.57 -3.824 4.371 1 98.88 288 ALA A N 1
ATOM 2229 C CA . ALA A 1 288 ? 16.562 -4.676 5.02 1 98.88 288 ALA A CA 1
ATOM 2230 C C . ALA A 1 288 ? 16.188 -6.148 4.898 1 98.88 288 ALA A C 1
ATOM 2232 O O . ALA A 1 288 ? 17.047 -6.996 4.625 1 98.88 288 ALA A O 1
ATOM 2233 N N . GLY A 1 289 ? 14.93 -6.426 5.105 1 98.88 289 GLY A N 1
ATOM 2234 C CA . GLY A 1 289 ? 14.445 -7.789 4.949 1 98.88 289 GLY A CA 1
ATOM 2235 C C . GLY A 1 289 ? 14.5 -8.281 3.514 1 98.88 289 GLY A C 1
ATOM 2236 O O . GLY A 1 289 ? 14.914 -9.414 3.254 1 98.88 289 GLY A O 1
ATOM 2237 N N . ALA A 1 290 ? 14.109 -7.449 2.584 1 98.94 290 ALA A N 1
ATOM 2238 C CA . ALA A 1 290 ? 14.07 -7.809 1.169 1 98.94 290 ALA A CA 1
ATOM 2239 C C . ALA A 1 290 ? 15.469 -8.148 0.653 1 98.94 290 ALA A C 1
ATOM 2241 O O . ALA A 1 290 ? 15.625 -9.023 -0.205 1 98.94 290 ALA A O 1
ATOM 2242 N N . SER A 1 291 ? 16.484 -7.469 1.173 1 98.81 291 SER A N 1
ATOM 2243 C CA . SER A 1 291 ? 17.859 -7.766 0.777 1 98.81 291 SER A CA 1
ATOM 2244 C C . SER A 1 291 ? 18.234 -9.195 1.157 1 98.81 291 SER A C 1
ATOM 2246 O O . SER A 1 291 ? 18.953 -9.867 0.415 1 98.81 291 SER A O 1
ATOM 2248 N N . VAL A 1 292 ? 17.75 -9.648 2.305 1 98.88 292 VAL A N 1
ATOM 2249 C CA . VAL A 1 292 ? 18.016 -11.016 2.736 1 98.88 292 VAL A CA 1
ATOM 2250 C C . VAL A 1 292 ? 17.359 -12 1.776 1 98.88 292 VAL A C 1
ATOM 2252 O O . VAL A 1 292 ? 17.938 -13.031 1.44 1 98.88 292 VAL A O 1
ATOM 2255 N N . VAL A 1 293 ? 16.172 -11.711 1.313 1 98.88 293 VAL A N 1
ATOM 2256 C CA . VAL A 1 293 ? 15.469 -12.562 0.361 1 98.88 293 VAL A CA 1
ATOM 2257 C C . VAL A 1 293 ? 16.297 -12.711 -0.914 1 98.88 293 VAL A C 1
ATOM 2259 O O . VAL A 1 293 ? 16.5 -13.82 -1.41 1 98.88 293 VAL A O 1
ATOM 2262 N N . LEU A 1 294 ? 16.766 -11.578 -1.456 1 98.81 294 LEU A N 1
ATOM 2263 C CA . LEU A 1 294 ? 17.547 -11.609 -2.682 1 98.81 294 LEU A CA 1
ATOM 2264 C C . LEU A 1 294 ? 18.812 -12.445 -2.494 1 98.81 294 LEU A C 1
ATOM 2266 O O . LEU A 1 294 ? 19.172 -13.227 -3.373 1 98.81 294 LEU A O 1
ATOM 2270 N N . ASP A 1 295 ? 19.438 -12.266 -1.354 1 98.38 295 ASP A N 1
ATOM 2271 C CA . ASP A 1 295 ? 20.688 -12.977 -1.07 1 98.38 295 ASP A CA 1
ATOM 2272 C C . ASP A 1 295 ? 20.453 -14.477 -0.946 1 98.38 295 ASP A C 1
ATOM 2274 O O . ASP A 1 295 ? 21.25 -15.281 -1.431 1 98.38 295 ASP A O 1
ATOM 2278 N N . GLU A 1 296 ? 19.359 -14.867 -0.337 1 98.38 296 GLU A N 1
ATOM 2279 C CA . GLU A 1 296 ? 19.094 -16.266 0.001 1 98.38 296 GLU A CA 1
ATOM 2280 C C . GLU A 1 296 ? 18.516 -17.016 -1.194 1 98.38 296 GLU A C 1
ATOM 2282 O O . GLU A 1 296 ? 18.844 -18.188 -1.407 1 98.38 296 GLU A O 1
ATOM 2287 N N . LEU A 1 297 ? 17.719 -16.328 -2.016 1 98.5 297 LEU A N 1
ATOM 2288 C CA . LEU A 1 297 ? 16.891 -17.078 -2.949 1 98.5 297 LEU A CA 1
ATOM 2289 C C . LEU A 1 297 ? 17.281 -16.781 -4.391 1 98.5 297 LEU A C 1
ATOM 2291 O O . LEU A 1 297 ? 17.047 -17.609 -5.285 1 98.5 297 LEU A O 1
ATOM 2295 N N . CYS A 1 298 ? 17.812 -15.586 -4.656 1 98.19 298 CYS A N 1
ATOM 2296 C CA . CYS A 1 298 ? 18 -15.156 -6.039 1 98.19 298 CYS A CA 1
ATOM 2297 C C . CYS A 1 298 ? 19.406 -15.438 -6.52 1 98.19 298 CYS A C 1
ATOM 2299 O O . CYS A 1 298 ? 20.141 -14.523 -6.883 1 98.19 298 CYS A O 1
ATOM 2301 N N . ASN A 1 299 ? 19.719 -16.688 -6.605 1 97.56 299 ASN A N 1
ATOM 2302 C CA . ASN A 1 299 ? 20.969 -17.203 -7.152 1 97.56 299 ASN A CA 1
ATOM 2303 C C . ASN A 1 299 ? 20.75 -18.516 -7.902 1 97.56 299 ASN A C 1
ATOM 2305 O O . ASN A 1 299 ? 19.75 -19.203 -7.684 1 97.56 299 ASN A O 1
ATOM 2309 N N . GLU A 1 300 ? 21.703 -18.891 -8.719 1 97.69 300 GLU A N 1
ATOM 2310 C CA . GLU A 1 300 ? 21.547 -20 -9.641 1 97.69 300 GLU A CA 1
ATOM 2311 C C . GLU A 1 300 ? 21.312 -21.312 -8.898 1 97.69 300 GLU A C 1
ATOM 2313 O O . GLU A 1 300 ? 20.547 -22.172 -9.336 1 97.69 300 GLU A O 1
ATOM 2318 N N . LYS A 1 301 ? 22.016 -21.484 -7.871 1 97.75 301 LYS A N 1
ATOM 2319 C CA . LYS A 1 301 ? 21.891 -22.703 -7.09 1 97.75 301 LYS A CA 1
ATOM 2320 C C . LYS A 1 301 ? 20.469 -22.891 -6.562 1 97.75 301 LYS A C 1
ATOM 2322 O O . LYS A 1 301 ? 19.906 -23.984 -6.637 1 97.75 301 LYS A O 1
ATOM 2327 N N . TYR A 1 302 ? 19.953 -21.906 -6.055 1 98 302 TYR A N 1
ATOM 2328 C CA . TYR A 1 302 ? 18.609 -22.016 -5.469 1 98 302 TYR A CA 1
ATOM 2329 C C . TYR A 1 302 ? 17.547 -22.094 -6.555 1 98 302 TYR A C 1
ATOM 2331 O O . TYR A 1 302 ? 16.531 -22.75 -6.379 1 98 302 TYR A O 1
ATOM 2339 N N . PHE A 1 303 ? 17.781 -21.391 -7.699 1 98.5 303 PHE A N 1
ATOM 2340 C CA . PHE A 1 303 ? 16.891 -21.531 -8.844 1 98.5 303 PHE A CA 1
ATOM 2341 C C . PHE A 1 303 ? 16.766 -23 -9.242 1 98.5 303 PHE A C 1
ATOM 2343 O O . PHE A 1 303 ? 15.664 -23.484 -9.477 1 98.5 303 PHE A O 1
ATOM 2350 N N . GLU A 1 304 ? 17.844 -23.641 -9.305 1 98.5 304 GLU A N 1
ATOM 2351 C CA . GLU A 1 304 ? 17.859 -25.047 -9.672 1 98.5 304 GLU A CA 1
ATOM 2352 C C . GLU A 1 304 ? 17.094 -25.891 -8.664 1 98.5 304 GLU A C 1
ATOM 2354 O O . GLU A 1 304 ? 16.359 -26.812 -9.047 1 98.5 304 GLU A O 1
ATOM 2359 N N . LYS A 1 305 ? 17.312 -25.578 -7.402 1 98.25 305 LYS A N 1
ATOM 2360 C CA . LYS A 1 305 ? 16.594 -26.297 -6.352 1 98.25 305 LYS A CA 1
ATOM 2361 C C . LYS A 1 305 ? 15.086 -26.156 -6.527 1 98.25 305 LYS A C 1
ATOM 2363 O O . LYS A 1 305 ? 14.344 -27.141 -6.402 1 98.25 305 LYS A O 1
ATOM 2368 N N . ILE A 1 306 ? 14.641 -24.953 -6.781 1 98.69 306 ILE A N 1
ATOM 2369 C CA . ILE A 1 306 ? 13.219 -24.672 -6.953 1 98.69 306 ILE A CA 1
ATOM 2370 C C . ILE A 1 306 ? 12.695 -25.422 -8.172 1 98.69 306 ILE A C 1
ATOM 2372 O O . ILE A 1 306 ? 11.609 -26.016 -8.125 1 98.69 306 ILE A O 1
ATOM 2376 N N . THR A 1 307 ? 13.43 -25.391 -9.242 1 98.56 307 THR A N 1
ATOM 2377 C CA . THR A 1 307 ? 13.047 -26.062 -10.469 1 98.56 307 THR A CA 1
ATOM 2378 C C . THR A 1 307 ? 12.914 -27.578 -10.234 1 98.56 307 THR A C 1
ATOM 2380 O O . THR A 1 307 ? 11.938 -28.188 -10.664 1 98.56 307 THR A O 1
ATOM 2383 N N . LYS A 1 308 ? 13.844 -28.141 -9.562 1 98.56 308 LYS A N 1
ATOM 2384 C CA . LYS A 1 308 ? 13.844 -29.578 -9.281 1 98.56 308 LYS A CA 1
ATOM 2385 C C . LYS A 1 308 ? 12.68 -29.953 -8.367 1 98.56 308 LYS A C 1
ATOM 2387 O O . LYS A 1 308 ? 12.062 -31.016 -8.539 1 98.56 308 LYS A O 1
ATOM 2392 N N . ARG A 1 309 ? 12.43 -29.156 -7.406 1 98.75 309 ARG A N 1
ATOM 2393 C CA . ARG A 1 309 ? 11.312 -29.391 -6.492 1 98.75 309 ARG A CA 1
ATOM 2394 C C . ARG A 1 309 ? 9.984 -29.359 -7.23 1 98.75 309 ARG A C 1
ATOM 2396 O O . ARG A 1 309 ? 9.094 -30.172 -6.957 1 98.75 309 ARG A O 1
ATOM 2403 N N . GLY A 1 310 ? 9.852 -28.344 -8.117 1 98.56 310 GLY A N 1
ATOM 2404 C CA . GLY A 1 310 ? 8.656 -28.297 -8.945 1 98.56 310 GLY A CA 1
ATOM 2405 C C . GLY A 1 310 ? 8.469 -29.531 -9.805 1 98.56 310 GLY A C 1
ATOM 2406 O O . GLY A 1 310 ? 7.359 -30.062 -9.906 1 98.56 310 GLY A O 1
ATOM 2407 N N . ALA A 1 311 ? 9.547 -29.984 -10.414 1 98.38 311 ALA A N 1
ATOM 2408 C CA . ALA A 1 311 ? 9.516 -31.203 -11.234 1 98.38 311 ALA A CA 1
ATOM 2409 C C . ALA A 1 311 ? 9.156 -32.438 -10.391 1 98.38 311 ALA A C 1
ATOM 2411 O O . ALA A 1 311 ? 8.414 -33.312 -10.844 1 98.38 311 ALA A O 1
ATOM 2412 N N . TYR A 1 312 ? 9.688 -32.469 -9.219 1 98.62 312 TYR A N 1
ATOM 2413 C CA . TYR A 1 312 ? 9.414 -33.562 -8.297 1 98.62 312 TYR A CA 1
ATOM 2414 C C . TYR A 1 312 ? 7.93 -33.625 -7.965 1 98.62 312 TYR A C 1
ATOM 2416 O O . TYR A 1 312 ? 7.348 -34.719 -7.965 1 98.62 312 TYR A O 1
ATOM 2424 N N . VAL A 1 313 ? 7.312 -32.531 -7.68 1 98.75 313 VAL A N 1
ATOM 2425 C CA . VAL A 1 313 ? 5.891 -32.469 -7.371 1 98.75 313 VAL A CA 1
ATOM 2426 C C . VAL A 1 313 ? 5.082 -33 -8.555 1 98.75 313 VAL A C 1
ATOM 2428 O O . VAL A 1 313 ? 4.156 -33.781 -8.383 1 98.75 313 VAL A O 1
ATOM 2431 N N . LYS A 1 314 ? 5.398 -32.531 -9.742 1 98.19 314 LYS A N 1
ATOM 2432 C CA . LYS A 1 314 ? 4.699 -32.969 -10.945 1 98.19 314 LYS A CA 1
ATOM 2433 C C . LYS A 1 314 ? 4.836 -34.469 -11.141 1 98.19 314 LYS A C 1
ATOM 2435 O O . LYS A 1 314 ? 3.871 -35.156 -11.516 1 98.19 314 LYS A O 1
ATOM 2440 N N . GLU A 1 315 ? 5.996 -34.969 -10.883 1 98.25 315 GLU A N 1
ATOM 2441 C CA . GLU A 1 315 ? 6.254 -36.406 -11 1 98.25 315 GLU A CA 1
ATOM 2442 C C . GLU A 1 315 ? 5.387 -37.188 -10.031 1 98.25 315 GLU A C 1
ATOM 2444 O O . GLU A 1 315 ? 4.781 -38.188 -10.414 1 98.25 315 GLU A O 1
ATOM 2449 N N . LEU A 1 316 ? 5.348 -36.75 -8.781 1 98.44 316 LEU A N 1
ATOM 2450 C CA . LEU A 1 316 ? 4.539 -37.406 -7.77 1 98.44 316 LEU A CA 1
ATOM 2451 C C . LEU A 1 316 ? 3.078 -37.5 -8.203 1 98.44 316 LEU A C 1
ATOM 2453 O O . LEU A 1 316 ? 2.439 -38.531 -8.062 1 98.44 316 LEU A O 1
ATOM 2457 N N . ILE A 1 317 ? 2.574 -36.406 -8.734 1 98.56 317 ILE A N 1
ATOM 2458 C CA . ILE A 1 317 ? 1.164 -36.312 -9.094 1 98.56 317 ILE A CA 1
ATOM 2459 C C . ILE A 1 317 ? 0.888 -37.156 -10.32 1 98.56 317 ILE A C 1
ATOM 2461 O O . ILE A 1 317 ? -0.116 -37.875 -10.375 1 98.56 317 ILE A O 1
ATOM 2465 N N . GLU A 1 318 ? 1.729 -37.094 -11.305 1 97.62 318 GLU A N 1
ATOM 2466 C CA . GLU A 1 318 ? 1.552 -37.875 -12.531 1 97.62 318 GLU A CA 1
ATOM 2467 C C . GLU A 1 318 ? 1.627 -39.375 -12.266 1 97.62 318 GLU A C 1
ATOM 2469 O O . GLU A 1 318 ? 0.865 -40.156 -12.844 1 97.62 318 GLU A O 1
ATOM 2474 N N . GLU A 1 319 ? 2.547 -39.688 -11.391 1 97.94 319 GLU A N 1
ATOM 2475 C CA . GLU A 1 319 ? 2.736 -41.125 -11.062 1 97.94 319 GLU A CA 1
ATOM 2476 C C . GLU A 1 319 ? 1.512 -41.688 -10.359 1 97.94 319 GLU A C 1
ATOM 2478 O O . GLU A 1 319 ? 1.223 -42.875 -10.469 1 97.94 319 GLU A O 1
ATOM 2483 N N . ALA A 1 320 ? 0.782 -40.875 -9.672 1 97.5 320 ALA A N 1
ATOM 2484 C CA . ALA A 1 320 ? -0.364 -41.344 -8.891 1 97.5 320 ALA A CA 1
ATOM 2485 C C . ALA A 1 320 ? -1.535 -41.688 -9.805 1 97.5 320 ALA A C 1
ATOM 2487 O O . ALA A 1 320 ? -2.416 -42.469 -9.406 1 97.5 320 ALA A O 1
ATOM 2488 N N . LYS A 1 321 ? -1.666 -41.219 -11.031 1 97.25 321 LYS A N 1
ATOM 2489 C CA . LYS A 1 321 ? -2.715 -41.469 -12.008 1 97.25 321 LYS A CA 1
ATOM 2490 C C . LYS A 1 321 ? -4.098 -41.344 -11.383 1 97.25 321 LYS A C 1
ATOM 2492 O O . LYS A 1 321 ? -4.945 -42.219 -11.562 1 97.25 321 LYS A O 1
ATOM 2497 N N . ASN A 1 322 ? -4.215 -40.312 -10.523 1 97.38 322 ASN A N 1
ATOM 2498 C CA . ASN A 1 322 ? -5.504 -40.094 -9.891 1 97.38 322 ASN A CA 1
ATOM 2499 C C . ASN A 1 322 ? -6.543 -39.594 -10.891 1 97.38 322 ASN A C 1
ATOM 2501 O O . ASN A 1 322 ? -6.34 -38.562 -11.547 1 97.38 322 ASN A O 1
ATOM 2505 N N . PRO A 1 323 ? -7.68 -40.219 -11.023 1 96.31 323 PRO A N 1
ATOM 2506 C CA . PRO A 1 323 ? -8.648 -39.906 -12.07 1 96.31 323 PRO A CA 1
ATOM 2507 C C . PRO A 1 323 ? -9.297 -38.531 -11.867 1 96.31 323 PRO A C 1
ATOM 2509 O O . PRO A 1 323 ? -9.906 -38 -12.797 1 96.31 323 PRO A O 1
ATOM 2512 N N . GLN A 1 324 ? -9.188 -37.906 -10.672 1 97.19 324 GLN A N 1
ATOM 2513 C CA . GLN A 1 324 ? -9.758 -36.594 -10.406 1 97.19 324 GLN A CA 1
ATOM 2514 C C . GLN A 1 324 ? -8.898 -35.5 -11 1 97.19 324 GLN A C 1
ATOM 2516 O O . GLN A 1 324 ? -9.344 -34.344 -11.117 1 97.19 324 GLN A O 1
ATOM 2521 N N . ILE A 1 325 ? -7.656 -35.844 -11.336 1 98.19 325 ILE A N 1
ATOM 2522 C CA . ILE A 1 325 ? -6.727 -34.844 -11.812 1 98.19 325 ILE A CA 1
ATOM 2523 C C . ILE A 1 325 ? -6.793 -34.75 -13.328 1 98.19 325 ILE A C 1
ATOM 2525 O O . ILE A 1 325 ? -6.617 -35.75 -14.023 1 98.19 325 ILE A O 1
ATOM 2529 N N . VAL A 1 326 ? -7.035 -33.562 -13.797 1 98.06 326 VAL A N 1
ATOM 2530 C CA . VAL A 1 326 ? -7.16 -33.312 -15.227 1 98.06 326 VAL A CA 1
ATOM 2531 C C . VAL A 1 326 ? -5.816 -32.844 -15.789 1 98.06 326 VAL A C 1
ATOM 2533 O O . VAL A 1 326 ? -5.453 -33.219 -16.906 1 98.06 326 VAL A O 1
ATOM 2536 N N . ASP A 1 327 ? -5.113 -32 -15.047 1 97.19 327 ASP A N 1
ATOM 2537 C CA . ASP A 1 327 ? -3.873 -31.391 -15.508 1 97.19 327 ASP A CA 1
ATOM 2538 C C . ASP A 1 327 ? -3.051 -30.859 -14.336 1 97.19 327 ASP A C 1
ATOM 2540 O O . ASP A 1 327 ? -3.596 -30.562 -13.266 1 97.19 327 ASP A O 1
ATOM 2544 N N . VAL A 1 328 ? -1.806 -30.953 -14.477 1 98.06 328 VAL A N 1
ATOM 2545 C CA . VAL A 1 328 ? -0.876 -30.297 -13.562 1 98.06 328 VAL A CA 1
ATOM 2546 C C . VAL A 1 328 ? -0.019 -29.281 -14.32 1 98.06 328 VAL A C 1
ATOM 2548 O O . VAL A 1 328 ? 0.682 -29.641 -15.266 1 98.06 328 VAL A O 1
ATOM 2551 N N . ARG A 1 329 ? -0.087 -27.984 -13.922 1 96.44 329 ARG A N 1
ATOM 2552 C CA . ARG A 1 329 ? 0.595 -26.938 -14.656 1 96.44 329 ARG A CA 1
ATOM 2553 C C . ARG A 1 329 ? 1.366 -26.016 -13.719 1 96.44 329 ARG A C 1
ATOM 2555 O O . ARG A 1 329 ? 1.279 -26.156 -12.5 1 96.44 329 ARG A O 1
ATOM 2562 N N . GLY A 1 330 ? 2.156 -25.109 -14.367 1 97.19 330 GLY A N 1
ATOM 2563 C CA . GLY A 1 330 ? 2.963 -24.156 -13.633 1 97.19 330 GLY A CA 1
ATOM 2564 C C . GLY A 1 330 ? 4.453 -24.359 -13.82 1 97.19 330 GLY A C 1
ATOM 2565 O O . GLY A 1 330 ? 4.875 -25.125 -14.688 1 97.19 330 GLY A O 1
ATOM 2566 N N . MET A 1 331 ? 5.195 -23.578 -13.133 1 97.88 331 MET A N 1
ATOM 2567 C CA . MET A 1 331 ? 6.656 -23.625 -13.141 1 97.88 331 MET A CA 1
ATOM 2568 C C . MET A 1 331 ? 7.207 -23.484 -11.719 1 97.88 331 MET A C 1
ATOM 2570 O O . MET A 1 331 ? 6.664 -22.75 -10.906 1 97.88 331 MET A O 1
ATOM 2574 N N . GLY A 1 332 ? 8.297 -24.25 -11.445 1 98.5 332 GLY A N 1
ATOM 2575 C CA . GLY A 1 332 ? 8.883 -24.188 -10.109 1 98.5 332 GLY A CA 1
ATOM 2576 C C . GLY A 1 332 ? 7.895 -24.547 -9.016 1 98.5 332 GLY A C 1
ATOM 2577 O O . GLY A 1 332 ? 7.246 -25.594 -9.078 1 98.5 332 GLY A O 1
ATOM 2578 N N . LEU A 1 333 ? 7.75 -23.688 -8.062 1 98.88 333 LEU A N 1
ATOM 2579 C CA . LEU A 1 333 ? 6.879 -23.969 -6.922 1 98.88 333 LEU A CA 1
ATOM 2580 C C . LEU A 1 333 ? 5.617 -23.109 -6.984 1 98.88 333 LEU A C 1
ATOM 2582 O O . LEU A 1 333 ? 5.074 -22.719 -5.949 1 98.88 333 LEU A O 1
ATOM 2586 N N . MET A 1 334 ? 5.273 -22.703 -8.172 1 98.81 334 MET A N 1
ATOM 2587 C CA . MET A 1 334 ? 3.939 -22.219 -8.516 1 98.81 334 MET A CA 1
ATOM 2588 C C . MET A 1 334 ? 3.191 -23.25 -9.359 1 98.81 334 MET A C 1
ATOM 2590 O O . MET A 1 334 ? 3.359 -23.281 -10.578 1 98.81 334 MET A O 1
ATOM 2594 N N . ILE A 1 335 ? 2.361 -24.016 -8.688 1 98.75 335 ILE A N 1
ATOM 2595 C CA . ILE A 1 335 ? 1.8 -25.203 -9.32 1 98.75 335 ILE A CA 1
ATOM 2596 C C . ILE A 1 335 ? 0.279 -25.188 -9.18 1 98.75 335 ILE A C 1
ATOM 2598 O O . ILE A 1 335 ? -0.253 -24.828 -8.133 1 98.75 335 ILE A O 1
ATOM 2602 N N . GLY A 1 336 ? -0.419 -25.469 -10.25 1 98.69 336 GLY A N 1
ATOM 2603 C CA . GLY A 1 336 ? -1.86 -25.656 -10.266 1 98.69 336 GLY A CA 1
ATOM 2604 C C . GLY A 1 336 ? -2.271 -27.078 -10.617 1 98.69 336 GLY A C 1
ATOM 2605 O O . GLY A 1 336 ? -1.784 -27.641 -11.594 1 98.69 336 GLY A O 1
ATOM 2606 N N . ILE A 1 337 ? -3.057 -27.719 -9.789 1 98.81 337 ILE A N 1
ATOM 2607 C CA . ILE A 1 337 ? -3.643 -29.031 -10.055 1 98.81 337 ILE A CA 1
ATOM 2608 C C . ILE A 1 337 ? -5.105 -28.859 -10.469 1 98.81 337 ILE A C 1
ATOM 2610 O O . ILE A 1 337 ? -5.969 -28.609 -9.633 1 98.81 337 ILE A O 1
ATOM 2614 N N . LYS A 1 338 ? -5.367 -28.953 -11.758 1 98.44 338 LYS A N 1
ATOM 2615 C CA . LYS A 1 338 ? -6.742 -28.906 -12.234 1 98.44 338 LYS A CA 1
ATOM 2616 C C . LYS A 1 338 ? -7.492 -30.188 -11.891 1 98.44 338 LYS A C 1
ATOM 2618 O O . LYS A 1 338 ? -7.016 -31.297 -12.188 1 98.44 338 LYS A O 1
ATOM 2623 N N . VAL A 1 339 ? -8.609 -30.062 -11.297 1 98.38 339 VAL A N 1
ATOM 2624 C CA . VAL A 1 339 ? -9.328 -31.234 -10.805 1 98.38 339 VAL A CA 1
ATOM 2625 C C . VAL A 1 339 ? -10.758 -31.219 -11.336 1 98.38 339 VAL A C 1
ATOM 2627 O O . VAL A 1 339 ? -11.273 -30.172 -11.727 1 98.38 339 VAL A O 1
ATOM 2630 N N . LYS A 1 340 ? -11.391 -32.344 -11.391 1 97.44 340 LYS A N 1
ATOM 2631 C CA . LYS A 1 340 ? -12.781 -32.5 -11.812 1 97.44 340 LYS A CA 1
ATOM 2632 C C . LYS A 1 340 ? -13.742 -32.062 -10.719 1 97.44 340 LYS A C 1
ATOM 2634 O O . LYS A 1 340 ? -14.805 -31.5 -11.008 1 97.44 340 LYS A O 1
ATOM 2639 N N . CYS A 1 341 ? -13.375 -32.281 -9.484 1 96.75 341 CYS A N 1
ATOM 2640 C CA . CYS A 1 341 ? -14.234 -31.938 -8.359 1 96.75 341 CYS A CA 1
ATOM 2641 C C . CYS A 1 341 ? -14.102 -30.469 -8 1 96.75 341 CYS A C 1
ATOM 2643 O O . CYS A 1 341 ? -13.391 -29.719 -8.672 1 96.75 341 CYS A O 1
ATOM 2645 N N . ASP A 1 342 ? -14.844 -30.016 -7.02 1 96.44 342 ASP A N 1
ATOM 2646 C CA . ASP A 1 342 ? -14.742 -28.656 -6.496 1 96.44 342 ASP A CA 1
ATOM 2647 C C . ASP A 1 342 ? -13.477 -28.484 -5.66 1 96.44 342 ASP A C 1
ATOM 2649 O O . ASP A 1 342 ? -13.336 -29.094 -4.605 1 96.44 342 ASP A O 1
ATOM 2653 N N . PRO A 1 343 ? -12.586 -27.641 -6.129 1 97.56 343 PRO A N 1
ATOM 2654 C CA . PRO A 1 343 ? -11.328 -27.5 -5.402 1 97.56 343 PRO A CA 1
ATOM 2655 C C . PRO A 1 343 ? -11.523 -27 -3.973 1 97.56 343 PRO A C 1
ATOM 2657 O O . PRO A 1 343 ? -10.656 -27.219 -3.115 1 97.56 343 PRO A O 1
ATOM 2660 N N . THR A 1 344 ? -12.625 -26.328 -3.668 1 96.44 344 THR A N 1
ATOM 2661 C CA . THR A 1 344 ? -12.883 -25.844 -2.322 1 96.44 344 THR A CA 1
ATOM 2662 C C . THR A 1 344 ? -13.094 -26.984 -1.347 1 96.44 344 THR A C 1
ATOM 2664 O O . THR A 1 344 ? -12.742 -26.891 -0.169 1 96.44 344 THR A O 1
ATOM 2667 N N . LEU A 1 345 ? -13.633 -28.031 -1.856 1 96.38 345 LEU A N 1
ATOM 2668 C CA . LEU A 1 345 ? -13.781 -29.219 -1.032 1 96.38 345 LEU A CA 1
ATOM 2669 C C . LEU A 1 345 ? -12.422 -29.781 -0.634 1 96.38 345 LEU A C 1
ATOM 2671 O O . LEU A 1 345 ? -12.227 -30.203 0.508 1 96.38 345 LEU A O 1
ATOM 2675 N N . VAL A 1 346 ? -11.523 -29.797 -1.592 1 98.19 346 VAL A N 1
ATOM 2676 C CA . VAL A 1 346 ? -10.172 -30.281 -1.324 1 98.19 346 VAL A CA 1
ATOM 2677 C C . VAL A 1 346 ? -9.5 -29.391 -0.288 1 98.19 346 VAL A C 1
ATOM 2679 O O . VAL A 1 346 ? -8.828 -29.875 0.625 1 98.19 346 VAL A O 1
ATOM 2682 N N . GLN A 1 347 ? -9.672 -28.078 -0.431 1 98.12 347 GLN A N 1
ATOM 2683 C CA . GLN A 1 347 ? -9.094 -27.125 0.502 1 98.12 347 GLN A CA 1
ATOM 2684 C C . GLN A 1 347 ? -9.578 -27.375 1.927 1 98.12 347 GLN A C 1
ATOM 2686 O O . GLN A 1 347 ? -8.773 -27.406 2.863 1 98.12 347 GLN A O 1
ATOM 2691 N N . LYS A 1 348 ? -10.844 -27.578 2.109 1 97.06 348 LYS A N 1
ATOM 2692 C CA . LYS A 1 348 ? -11.438 -27.812 3.422 1 97.06 348 LYS A CA 1
ATOM 2693 C C . LYS A 1 348 ? -10.953 -29.125 4.027 1 97.06 348 LYS A C 1
ATOM 2695 O O . LYS A 1 348 ? -10.617 -29.172 5.211 1 97.06 348 LYS A O 1
ATOM 2700 N N . GLU A 1 349 ? -10.961 -30.172 3.234 1 98.06 349 GLU A N 1
ATOM 2701 C CA . GLU A 1 349 ? -10.508 -31.469 3.725 1 98.06 349 GLU A CA 1
ATOM 2702 C C . GLU A 1 349 ? -9.023 -31.438 4.059 1 98.06 349 GLU A C 1
ATOM 2704 O O . GLU A 1 349 ? -8.578 -32.125 4.992 1 98.06 349 GLU A O 1
ATOM 2709 N N . ALA A 1 350 ? -8.25 -30.703 3.256 1 98.75 350 ALA A N 1
ATOM 2710 C CA . ALA A 1 350 ? -6.812 -30.594 3.496 1 98.75 350 ALA A CA 1
ATOM 2711 C C . ALA A 1 350 ? -6.535 -29.953 4.855 1 98.75 350 ALA A C 1
ATOM 2713 O O . ALA A 1 350 ? -5.617 -30.375 5.57 1 98.75 350 ALA A O 1
ATOM 2714 N N . ILE A 1 351 ? -7.301 -28.953 5.195 1 98.5 351 ILE A N 1
ATOM 2715 C CA . ILE A 1 351 ? -7.133 -28.297 6.484 1 98.5 351 ILE A CA 1
ATOM 2716 C C . ILE A 1 351 ? -7.32 -29.297 7.613 1 98.5 351 ILE A C 1
ATOM 2718 O O . ILE A 1 351 ? -6.555 -29.312 8.578 1 98.5 351 ILE A O 1
ATOM 2722 N N . LYS A 1 352 ? -8.258 -30.172 7.488 1 98 352 LYS A N 1
ATOM 2723 C CA . LYS A 1 352 ? -8.531 -31.188 8.5 1 98 352 LYS A CA 1
ATOM 2724 C C . LYS A 1 352 ? -7.348 -32.156 8.641 1 98 352 LYS A C 1
ATOM 2726 O O . LYS A 1 352 ? -7.156 -32.75 9.703 1 98 352 LYS A O 1
ATOM 2731 N N . LYS A 1 353 ? -6.605 -32.219 7.617 1 98.56 353 LYS A N 1
ATOM 2732 C CA . LYS A 1 353 ? -5.484 -33.156 7.613 1 98.56 353 LYS A CA 1
ATOM 2733 C C . LYS A 1 353 ? -4.164 -32.438 7.867 1 98.56 353 LYS A C 1
ATOM 2735 O O . LYS A 1 353 ? -3.092 -33.031 7.746 1 98.56 353 LYS A O 1
ATOM 2740 N N . GLY A 1 354 ? -4.227 -31.172 8.156 1 98.69 354 GLY A N 1
ATOM 2741 C CA . GLY A 1 354 ? -3.037 -30.422 8.531 1 98.69 354 GLY A CA 1
ATOM 2742 C C . GLY A 1 354 ? -2.293 -29.844 7.348 1 98.69 354 GLY A C 1
ATOM 2743 O O . GLY A 1 354 ? -1.076 -29.656 7.402 1 98.69 354 GLY A O 1
ATOM 2744 N N . LEU A 1 355 ? -2.979 -29.609 6.266 1 98.88 355 LEU A N 1
ATOM 2745 C CA . LEU A 1 355 ? -2.398 -29.031 5.062 1 98.88 355 LEU A CA 1
ATOM 2746 C C . LEU A 1 355 ? -3.199 -27.812 4.617 1 98.88 355 LEU A C 1
ATOM 2748 O O . LEU A 1 355 ? -4.43 -27.844 4.59 1 98.88 355 LEU A O 1
ATOM 2752 N N . LEU A 1 356 ? -2.5 -26.719 4.344 1 98.81 356 LEU A N 1
ATOM 2753 C CA . LEU A 1 356 ? -3.148 -25.531 3.814 1 98.81 356 LEU A CA 1
ATOM 2754 C C . LEU A 1 356 ? -2.869 -25.375 2.324 1 98.81 356 LEU A C 1
ATOM 2756 O O . LEU A 1 356 ? -1.71 -25.391 1.901 1 98.81 356 LEU A O 1
ATOM 2760 N N . VAL A 1 357 ? -3.873 -25.266 1.501 1 98.75 357 VAL A N 1
ATOM 2761 C CA . VAL A 1 357 ? -3.738 -25.031 0.067 1 98.75 357 VAL A CA 1
ATOM 2762 C C . VAL A 1 357 ? -4.66 -23.891 -0.359 1 98.75 357 VAL A C 1
ATOM 2764 O O . VAL A 1 357 ? -5.531 -23.469 0.406 1 98.75 357 VAL A O 1
ATOM 2767 N N . LEU A 1 358 ? -4.406 -23.359 -1.539 1 98.31 358 LEU A N 1
ATOM 2768 C CA . LEU A 1 358 ? -5.266 -22.344 -2.146 1 98.31 358 LEU A CA 1
ATOM 2769 C C . LEU A 1 358 ? -6.074 -22.938 -3.297 1 98.31 358 LEU A C 1
ATOM 2771 O O . LEU A 1 358 ? -5.852 -24.094 -3.686 1 98.31 358 LEU A O 1
ATOM 2775 N N . THR A 1 359 ? -7.012 -22.203 -3.727 1 97.62 359 THR A N 1
ATOM 2776 C CA . THR A 1 359 ? -7.734 -22.5 -4.961 1 97.62 359 THR A CA 1
ATOM 2777 C C . THR A 1 359 ? -7.566 -21.359 -5.969 1 97.62 359 THR A C 1
ATOM 2779 O O . THR A 1 359 ? -7.133 -20.266 -5.613 1 97.62 359 THR A O 1
ATOM 2782 N N . ALA A 1 360 ? -7.793 -21.609 -7.16 1 96.56 360 ALA A N 1
ATOM 2783 C CA . ALA A 1 360 ? -7.742 -20.609 -8.234 1 96.56 360 ALA A CA 1
ATOM 2784 C C . ALA A 1 360 ? -8.727 -20.953 -9.344 1 96.56 360 ALA A C 1
ATOM 2786 O O . ALA A 1 360 ? -8.922 -22.125 -9.672 1 96.56 360 ALA A O 1
ATOM 2787 N N . GLY A 1 361 ? -9.25 -19.906 -9.93 1 93.19 361 GLY A N 1
ATOM 2788 C CA . GLY A 1 361 ? -10.234 -20.172 -10.961 1 93.19 361 GLY A CA 1
ATOM 2789 C C . GLY A 1 361 ? -11.406 -21.016 -10.477 1 93.19 361 GLY A C 1
ATOM 2790 O O . GLY A 1 361 ? -11.859 -20.844 -9.336 1 93.19 361 GLY A O 1
ATOM 2791 N N . LYS A 1 362 ? -11.883 -21.859 -11.406 1 92.88 362 LYS A N 1
ATOM 2792 C CA . LYS A 1 362 ? -13.086 -22.641 -11.102 1 92.88 362 LYS A CA 1
ATOM 2793 C C . LYS A 1 362 ? -12.727 -24.031 -10.594 1 92.88 362 LYS A C 1
ATOM 2795 O O . LYS A 1 362 ? -13.5 -24.656 -9.867 1 92.88 362 LYS A O 1
ATOM 2800 N N . ASP A 1 363 ? -11.492 -24.5 -10.945 1 97.56 363 ASP A N 1
ATOM 2801 C CA . ASP A 1 363 ? -11.312 -25.938 -10.766 1 97.56 363 ASP A CA 1
ATOM 2802 C C . ASP A 1 363 ? -9.852 -26.281 -10.492 1 97.56 363 ASP A C 1
ATOM 2804 O O . ASP A 1 363 ? -9.367 -27.328 -10.906 1 97.56 363 ASP A O 1
ATOM 2808 N N . VAL A 1 364 ? -9.141 -25.391 -9.789 1 98.62 364 VAL A N 1
ATOM 2809 C CA . VAL A 1 364 ? -7.715 -25.625 -9.625 1 98.62 364 VAL A CA 1
ATOM 2810 C C . VAL A 1 364 ? -7.348 -25.547 -8.141 1 98.62 364 VAL A C 1
ATOM 2812 O O . VAL A 1 364 ? -7.789 -24.641 -7.434 1 98.62 364 VAL A O 1
ATOM 2815 N N . ILE A 1 365 ? -6.625 -26.547 -7.641 1 98.81 365 ILE A N 1
ATOM 2816 C CA . ILE A 1 365 ? -5.867 -26.422 -6.398 1 98.81 365 ILE A CA 1
ATOM 2817 C C . ILE A 1 365 ? -4.551 -25.703 -6.668 1 98.81 365 ILE A C 1
ATOM 2819 O O . ILE A 1 365 ? -3.746 -26.156 -7.492 1 98.81 365 ILE A O 1
ATOM 2823 N N . ARG A 1 366 ? -4.336 -24.562 -6.094 1 98.75 366 ARG A N 1
ATOM 2824 C CA . ARG A 1 366 ? -3.164 -23.719 -6.324 1 98.75 366 ARG A CA 1
ATOM 2825 C C . ARG A 1 366 ? -2.148 -23.891 -5.199 1 98.75 366 ARG A C 1
ATOM 2827 O O . ARG A 1 366 ? -2.473 -23.688 -4.027 1 98.75 366 ARG A O 1
ATOM 2834 N N . LEU A 1 367 ? -0.94 -24.266 -5.523 1 98.88 367 LEU A N 1
ATOM 2835 C CA . LEU A 1 367 ? 0.129 -24.5 -4.559 1 98.88 367 LEU A CA 1
ATOM 2836 C C . LEU A 1 367 ? 1.199 -23.422 -4.66 1 98.88 367 LEU A C 1
ATOM 2838 O O . LEU A 1 367 ? 1.809 -23.25 -5.719 1 98.88 367 LEU A O 1
ATOM 2842 N N . LEU A 1 368 ? 1.39 -22.719 -3.586 1 98.81 368 LEU A N 1
ATOM 2843 C CA . LEU A 1 368 ? 2.424 -21.703 -3.447 1 98.81 368 LEU A CA 1
ATOM 2844 C C . LEU A 1 368 ? 3.209 -21.891 -2.154 1 98.81 368 LEU A C 1
ATOM 2846 O O . LEU A 1 368 ? 3.277 -20.984 -1.322 1 98.81 368 LEU A O 1
ATOM 2850 N N . PRO A 1 369 ? 3.869 -23.016 -1.946 1 98.88 369 PRO A N 1
ATOM 2851 C CA . PRO A 1 369 ? 4.582 -23.219 -0.684 1 98.88 369 PRO A CA 1
ATOM 2852 C C . PRO A 1 369 ? 5.746 -22.25 -0.5 1 98.88 369 PRO A C 1
ATOM 2854 O O . PRO A 1 369 ? 6.195 -21.625 -1.469 1 98.88 369 PRO A O 1
ATOM 2857 N N . PRO A 1 370 ? 6.207 -22.094 0.783 1 98.81 370 PRO A N 1
ATOM 2858 C CA . PRO A 1 370 ? 7.488 -21.391 0.943 1 98.81 370 PRO A CA 1
ATOM 2859 C C . PRO A 1 370 ? 8.594 -21.984 0.071 1 98.81 370 PRO A C 1
ATOM 2861 O O . PRO A 1 370 ? 8.648 -23.203 -0.128 1 98.81 370 PRO A O 1
ATOM 2864 N N . LEU A 1 371 ? 9.477 -21.109 -0.368 1 98.81 371 LEU A N 1
ATOM 2865 C CA . LEU A 1 371 ? 10.477 -21.562 -1.332 1 98.81 371 LEU A CA 1
ATOM 2866 C C . LEU A 1 371 ? 11.562 -22.391 -0.646 1 98.81 371 LEU A C 1
ATOM 2868 O O . LEU A 1 371 ? 12.328 -23.078 -1.31 1 98.81 371 LEU A O 1
ATOM 2872 N N . VAL A 1 372 ? 11.547 -22.391 0.67 1 98.25 372 VAL A N 1
ATOM 2873 C CA . VAL A 1 372 ? 12.547 -23.125 1.43 1 98.25 372 VAL A CA 1
ATOM 2874 C C . VAL A 1 372 ? 12.023 -24.531 1.751 1 98.25 372 VAL A C 1
ATOM 2876 O O . VAL A 1 372 ? 12.695 -25.312 2.422 1 98.25 372 VAL A O 1
ATOM 2879 N N . ILE A 1 373 ? 10.836 -24.891 1.311 1 98.75 373 ILE A N 1
ATOM 2880 C CA . ILE A 1 373 ? 10.219 -26.172 1.604 1 98.75 373 ILE A CA 1
ATOM 2881 C C . ILE A 1 373 ? 11.094 -27.297 1.075 1 98.75 373 ILE A C 1
ATOM 2883 O O . ILE A 1 373 ? 11.734 -27.156 0.029 1 98.75 373 ILE A O 1
ATOM 2887 N N . THR A 1 374 ? 11.094 -28.406 1.764 1 98.31 374 THR A N 1
ATOM 2888 C CA . THR A 1 374 ? 11.938 -29.531 1.376 1 98.31 374 THR A CA 1
ATOM 2889 C C . THR A 1 374 ? 11.148 -30.531 0.524 1 98.31 374 THR A C 1
ATOM 2891 O O . THR A 1 374 ? 9.922 -30.5 0.515 1 98.31 374 THR A O 1
ATOM 2894 N N . LYS A 1 375 ? 11.875 -31.406 -0.148 1 98.31 375 LYS A N 1
ATOM 2895 C CA . LYS A 1 375 ? 11.242 -32.469 -0.936 1 98.31 375 LYS A CA 1
ATOM 2896 C C . LYS A 1 375 ? 10.383 -33.375 -0.056 1 98.31 375 LYS A C 1
ATOM 2898 O O . LYS A 1 375 ? 9.312 -33.812 -0.472 1 98.31 375 LYS A O 1
ATOM 2903 N N . LYS A 1 376 ? 10.906 -33.625 1.102 1 98.69 376 LYS A N 1
ATOM 2904 C CA . LYS A 1 376 ? 10.164 -34.469 2.039 1 98.69 376 LYS A CA 1
ATOM 2905 C C . LYS A 1 376 ? 8.828 -33.844 2.408 1 98.69 376 LYS A C 1
ATOM 2907 O O . LYS A 1 376 ? 7.801 -34.531 2.428 1 98.69 376 LYS A O 1
ATOM 2912 N N . GLU A 1 377 ? 8.836 -32.594 2.742 1 98.88 377 GLU A N 1
ATOM 2913 C CA . GLU A 1 377 ? 7.625 -31.859 3.096 1 98.88 377 GLU A CA 1
ATOM 2914 C C . GLU A 1 377 ? 6.672 -31.766 1.906 1 98.88 377 GLU A C 1
ATOM 2916 O O . GLU A 1 377 ? 5.457 -31.875 2.066 1 98.88 377 GLU A O 1
ATOM 2921 N N . LEU A 1 378 ? 7.219 -31.562 0.717 1 98.88 378 LEU A N 1
ATOM 2922 C CA . LEU A 1 378 ? 6.406 -31.562 -0.494 1 98.88 378 LEU A CA 1
ATOM 2923 C C . LEU A 1 378 ? 5.68 -32.875 -0.669 1 98.88 378 LEU A C 1
ATOM 2925 O O . LEU A 1 378 ? 4.488 -32.906 -0.985 1 98.88 378 LEU A O 1
ATOM 2929 N N . LYS A 1 379 ? 6.395 -33.969 -0.467 1 98.88 379 LYS A N 1
ATOM 2930 C CA . LYS A 1 379 ? 5.785 -35.281 -0.62 1 98.88 379 LYS A CA 1
ATOM 2931 C C . LYS A 1 379 ? 4.645 -35.469 0.376 1 98.88 379 LYS A C 1
ATOM 2933 O O . LYS A 1 379 ? 3.602 -36.031 0.03 1 98.88 379 LYS A O 1
ATOM 2938 N N . ILE A 1 380 ? 4.863 -35.062 1.631 1 98.88 380 ILE A N 1
ATOM 2939 C CA . ILE A 1 380 ? 3.84 -35.156 2.662 1 98.88 380 ILE A CA 1
ATOM 2940 C C . ILE A 1 380 ? 2.57 -34.438 2.215 1 98.88 380 ILE A C 1
ATOM 2942 O O . ILE A 1 380 ? 1.474 -35 2.293 1 98.88 380 ILE A O 1
ATOM 2946 N N . GLY A 1 381 ? 2.73 -33.219 1.708 1 98.94 381 GLY A N 1
ATOM 2947 C CA . GLY A 1 381 ? 1.578 -32.438 1.275 1 98.94 381 GLY A CA 1
ATOM 2948 C C . GLY A 1 381 ? 0.879 -33.031 0.066 1 98.94 381 GLY A C 1
ATOM 2949 O O . GLY A 1 381 ? -0.351 -33.094 0.022 1 98.94 381 GLY A O 1
ATOM 2950 N N . ILE A 1 382 ? 1.68 -33.469 -0.887 1 98.88 382 ILE A N 1
ATOM 2951 C CA . ILE A 1 382 ? 1.116 -34.031 -2.111 1 98.88 382 ILE A CA 1
ATOM 2952 C C . ILE A 1 382 ? 0.388 -35.344 -1.796 1 98.88 382 ILE A C 1
ATOM 2954 O O . ILE A 1 382 ? -0.68 -35.625 -2.35 1 98.88 382 ILE A O 1
ATOM 2958 N N . ASP A 1 383 ? 0.948 -36.125 -0.904 1 98.81 383 ASP A N 1
ATOM 2959 C CA . ASP A 1 383 ? 0.292 -37.375 -0.495 1 98.81 383 ASP A CA 1
ATOM 2960 C C . ASP A 1 383 ? -1.075 -37.094 0.124 1 98.81 383 ASP A C 1
ATOM 2962 O O . ASP A 1 383 ? -2.035 -37.844 -0.114 1 98.81 383 ASP A O 1
ATOM 2966 N N . ILE A 1 384 ? -1.162 -36.062 0.949 1 98.88 384 ILE A N 1
ATOM 2967 C CA . ILE A 1 384 ? -2.424 -35.688 1.569 1 98.88 384 ILE A CA 1
ATOM 2968 C C . ILE A 1 384 ? -3.438 -35.312 0.49 1 98.88 384 ILE A C 1
ATOM 2970 O O . ILE A 1 384 ? -4.59 -35.75 0.533 1 98.88 384 ILE A O 1
ATOM 2974 N N . ILE A 1 385 ? -3.023 -34.531 -0.509 1 98.88 385 ILE A N 1
ATOM 2975 C CA . ILE A 1 385 ? -3.908 -34.094 -1.585 1 98.88 385 ILE A CA 1
ATOM 2976 C C . ILE A 1 385 ? -4.406 -35.312 -2.365 1 98.88 385 ILE A C 1
ATOM 2978 O O . ILE A 1 385 ? -5.605 -35.438 -2.643 1 98.88 385 ILE A O 1
ATOM 2982 N N . LEU A 1 386 ? -3.482 -36.219 -2.689 1 98.56 386 LEU A N 1
ATOM 2983 C CA . LEU A 1 386 ? -3.83 -37.406 -3.465 1 98.56 386 LEU A CA 1
ATOM 2984 C C . LEU A 1 386 ? -4.793 -38.312 -2.689 1 98.56 386 LEU A C 1
ATOM 2986 O O . LEU A 1 386 ? -5.715 -38.875 -3.271 1 98.56 386 LEU A O 1
ATOM 2990 N N . GLU A 1 387 ? -4.562 -38.406 -1.421 1 98.44 387 GLU A N 1
ATOM 2991 C CA . GLU A 1 387 ? -5.473 -39.188 -0.582 1 98.44 387 GLU A CA 1
ATOM 2992 C C . GLU A 1 387 ? -6.879 -38.594 -0.596 1 98.44 387 GLU A C 1
ATOM 2994 O O . GLU A 1 387 ? -7.863 -39.312 -0.739 1 98.44 387 GLU A O 1
ATOM 2999 N N . ILE A 1 388 ? -6.98 -37.25 -0.407 1 98.5 388 ILE A N 1
ATOM 3000 C CA . ILE A 1 388 ? -8.266 -36.562 -0.407 1 98.5 388 ILE A CA 1
ATOM 3001 C C . ILE A 1 388 ? -8.969 -36.781 -1.743 1 98.5 388 ILE A C 1
ATOM 3003 O O . ILE A 1 388 ? -10.156 -37.125 -1.779 1 98.5 388 ILE A O 1
ATOM 3007 N N . LEU A 1 389 ? -8.227 -36.625 -2.869 1 98.19 389 LEU A N 1
ATOM 3008 C CA . LEU A 1 389 ? -8.797 -36.75 -4.207 1 98.19 389 LEU A CA 1
ATOM 3009 C C . LEU A 1 389 ? -9.266 -38.188 -4.473 1 98.19 389 LEU A C 1
ATOM 3011 O O . LEU A 1 389 ? -10.242 -38.406 -5.195 1 98.19 389 LEU A O 1
ATOM 3015 N N . SER A 1 390 ? -8.609 -39.156 -3.863 1 97.12 390 SER A N 1
ATOM 3016 C CA . SER A 1 390 ? -8.984 -40.531 -4.039 1 97.12 390 SER A CA 1
ATOM 3017 C C . SER A 1 390 ? -10.273 -40.875 -3.291 1 97.12 390 SER A C 1
ATOM 3019 O O . SER A 1 390 ? -10.984 -41.812 -3.65 1 97.12 390 SER A O 1
ATOM 3021 N N . ASN A 1 391 ? -10.562 -40.094 -2.25 1 95.25 391 ASN A N 1
ATOM 3022 C CA . ASN A 1 391 ? -11.719 -40.375 -1.41 1 95.25 391 ASN A CA 1
ATOM 3023 C C . ASN A 1 391 ? -12.938 -39.562 -1.848 1 95.25 391 ASN A C 1
ATOM 3025 O O . ASN A 1 391 ? -14.039 -39.781 -1.341 1 95.25 391 ASN A O 1
ATOM 3029 N N . ILE A 1 392 ? -12.758 -38.531 -2.648 1 87.38 392 ILE A N 1
ATOM 3030 C CA . ILE A 1 392 ? -13.867 -37.719 -3.129 1 87.38 392 ILE A CA 1
ATOM 3031 C C . ILE A 1 392 ? -14.562 -38.438 -4.285 1 87.38 392 ILE A C 1
ATOM 3033 O O . ILE A 1 392 ? -13.906 -38.906 -5.211 1 87.38 392 ILE A O 1
ATOM 3037 N N . GLU A 1 393 ? -15.773 -39.062 -3.953 1 68.25 393 GLU A N 1
ATOM 3038 C CA . GLU A 1 393 ? -16.562 -39.781 -4.953 1 68.25 393 GLU A CA 1
ATOM 3039 C C . GLU A 1 393 ? -16.938 -38.844 -6.117 1 68.25 393 GLU A C 1
ATOM 3041 O O . GLU A 1 393 ? -17.141 -37.656 -5.93 1 68.25 393 GLU A O 1
ATOM 3046 N N . ASN A 1 394 ? -16.609 -39.25 -7.418 1 56.06 394 ASN A N 1
ATOM 3047 C CA . ASN A 1 394 ? -17.031 -38.531 -8.609 1 56.06 394 ASN A CA 1
ATOM 3048 C C . ASN A 1 394 ? -18.5 -38.125 -8.523 1 56.06 394 ASN A C 1
ATOM 3050 O O . ASN A 1 394 ? -19.328 -38.875 -7.969 1 56.06 394 ASN A O 1
ATOM 3054 N N . MET B 1 1 ? 34.625 -3.34 1.233 1 37.94 1 MET B N 1
ATOM 3055 C CA . MET B 1 1 ? 34.469 -2.379 0.146 1 37.94 1 MET B CA 1
ATOM 3056 C C . MET B 1 1 ? 33.438 -1.309 0.512 1 37.94 1 MET B C 1
ATOM 3058 O O . MET B 1 1 ? 32.375 -1.617 1.068 1 37.94 1 MET B O 1
ATOM 3062 N N . SER B 1 2 ? 33.75 0.06 0.604 1 57.16 2 SER B N 1
ATOM 3063 C CA . SER B 1 2 ? 32.938 1.193 0.995 1 57.16 2 SER B CA 1
ATOM 3064 C C . SER B 1 2 ? 31.641 1.249 0.169 1 57.16 2 SER B C 1
ATOM 3066 O O . SER B 1 2 ? 31.672 1.042 -1.046 1 57.16 2 SER B O 1
ATOM 3068 N N . TYR B 1 3 ? 30.484 1.045 0.876 1 74.06 3 TYR B N 1
ATOM 3069 C CA . TYR B 1 3 ? 29.219 1.19 0.177 1 74.06 3 TYR B CA 1
ATOM 3070 C C . TYR B 1 3 ? 29.188 2.473 -0.645 1 74.06 3 TYR B C 1
ATOM 3072 O O . TYR B 1 3 ? 29.453 3.559 -0.123 1 74.06 3 TYR B O 1
ATOM 3080 N N . ASP B 1 4 ? 29.234 2.34 -1.964 1 87.25 4 ASP B N 1
ATOM 3081 C CA . ASP B 1 4 ? 29.156 3.49 -2.857 1 87.25 4 ASP B CA 1
ATOM 3082 C C . ASP B 1 4 ? 27.719 4.012 -2.947 1 87.25 4 ASP B C 1
ATOM 3084 O O . ASP B 1 4 ? 26.969 3.641 -3.855 1 87.25 4 ASP B O 1
ATOM 3088 N N . PHE B 1 5 ? 27.453 4.898 -2.127 1 88.88 5 PHE B N 1
ATOM 3089 C CA . PHE B 1 5 ? 26.109 5.461 -2.006 1 88.88 5 PHE B CA 1
ATOM 3090 C C . PHE B 1 5 ? 25.703 6.145 -3.303 1 88.88 5 PHE B C 1
ATOM 3092 O O . PHE B 1 5 ? 24.562 5.977 -3.764 1 88.88 5 PHE B O 1
ATOM 3099 N N . ASN B 1 6 ? 26.625 6.766 -3.963 1 88.69 6 ASN B N 1
ATOM 3100 C CA . ASN B 1 6 ? 26.328 7.535 -5.164 1 88.69 6 ASN B CA 1
ATOM 3101 C C . ASN B 1 6 ? 25.922 6.629 -6.324 1 88.69 6 ASN B C 1
ATOM 3103 O O . ASN B 1 6 ? 25 6.949 -7.082 1 88.69 6 ASN B O 1
ATOM 3107 N N . GLU B 1 7 ? 26.609 5.566 -6.34 1 92.12 7 GLU B N 1
ATOM 3108 C CA . GLU B 1 7 ? 26.234 4.598 -7.371 1 92.12 7 GLU B CA 1
ATOM 3109 C C . GLU B 1 7 ? 24.906 3.932 -7.047 1 92.12 7 GLU B C 1
ATOM 3111 O O . GLU B 1 7 ? 24.047 3.771 -7.926 1 92.12 7 GLU B O 1
ATOM 3116 N N . ALA B 1 8 ? 24.719 3.607 -5.832 1 91.88 8 ALA B N 1
ATOM 3117 C CA . ALA B 1 8 ? 23.531 2.861 -5.414 1 91.88 8 ALA B CA 1
ATOM 3118 C C . ALA B 1 8 ? 22.266 3.684 -5.625 1 91.88 8 ALA B C 1
ATOM 3120 O O . ALA B 1 8 ? 21.219 3.145 -6.004 1 91.88 8 ALA B O 1
ATOM 3121 N N . LYS B 1 9 ? 22.375 4.941 -5.406 1 93.5 9 LYS B N 1
ATOM 3122 C CA . LYS B 1 9 ? 21.188 5.781 -5.484 1 93.5 9 LYS B CA 1
ATOM 3123 C C . LYS B 1 9 ? 20.75 5.977 -6.934 1 93.5 9 LYS B C 1
ATOM 3125 O O . LYS B 1 9 ? 19.609 6.367 -7.191 1 93.5 9 LYS B O 1
ATOM 3130 N N . GLU B 1 10 ? 21.641 5.629 -7.914 1 96 10 GLU B N 1
ATOM 3131 C CA . GLU B 1 10 ? 21.312 5.77 -9.336 1 96 10 GLU B CA 1
ATOM 3132 C C . GLU B 1 10 ? 20.344 4.691 -9.789 1 96 10 GLU B C 1
ATOM 3134 O O . GLU B 1 10 ? 19.75 4.789 -10.867 1 96 10 GLU B O 1
ATOM 3139 N N . HIS B 1 11 ? 20.094 3.725 -8.914 1 98.31 11 HIS B N 1
ATOM 3140 C CA . HIS B 1 11 ? 19.219 2.6 -9.242 1 98.31 11 HIS B CA 1
ATOM 3141 C C . HIS B 1 11 ? 17.781 2.865 -8.812 1 98.31 11 HIS B C 1
ATOM 3143 O O . HIS B 1 11 ? 16.922 1.997 -8.961 1 98.31 11 HIS B O 1
ATOM 3149 N N . ILE B 1 12 ? 17.516 4.066 -8.344 1 98.12 12 ILE B N 1
ATOM 3150 C CA . ILE B 1 12 ? 16.188 4.441 -7.871 1 98.12 12 ILE B CA 1
ATOM 3151 C C . ILE B 1 12 ? 15.539 5.41 -8.859 1 98.12 12 ILE B C 1
ATOM 3153 O O . ILE B 1 12 ? 16.188 6.34 -9.344 1 98.12 12 ILE B O 1
ATOM 3157 N N . VAL B 1 13 ? 14.266 5.195 -9.211 1 98.38 13 VAL B N 1
ATOM 3158 C CA . VAL B 1 13 ? 13.508 6.121 -10.055 1 98.38 13 VAL B CA 1
ATOM 3159 C C . VAL B 1 13 ? 13.539 7.52 -9.438 1 98.38 13 VAL B C 1
ATOM 3161 O O . VAL B 1 13 ? 13.312 7.68 -8.234 1 98.38 13 VAL B O 1
ATOM 3164 N N . ASN B 1 14 ? 13.828 8.562 -10.203 1 96.06 14 ASN B N 1
ATOM 3165 C CA . ASN B 1 14 ? 13.945 9.938 -9.734 1 96.06 14 ASN B CA 1
ATOM 3166 C C . ASN B 1 14 ? 12.594 10.656 -9.75 1 96.06 14 ASN B C 1
ATOM 3168 O O . ASN B 1 14 ? 12.406 11.609 -10.508 1 96.06 14 ASN B O 1
ATOM 3172 N N . SER B 1 15 ? 11.758 10.273 -8.812 1 96.88 15 SER B N 1
ATOM 3173 C CA . SER B 1 15 ? 10.422 10.859 -8.781 1 96.88 15 SER B CA 1
ATOM 3174 C C . SER B 1 15 ? 10.25 11.797 -7.598 1 96.88 15 SER B C 1
ATOM 3176 O O . SER B 1 15 ? 9.188 12.383 -7.406 1 96.88 15 SER B O 1
ATOM 3178 N N . TYR B 1 16 ? 11.305 11.984 -6.762 1 95.5 16 TYR B N 1
ATOM 3179 C CA . TYR B 1 16 ? 11.242 12.836 -5.578 1 95.5 16 TYR B CA 1
ATOM 3180 C C . TYR B 1 16 ? 12.258 13.969 -5.672 1 95.5 16 TYR B C 1
ATOM 3182 O O . TYR B 1 16 ? 13.367 13.781 -6.176 1 95.5 16 TYR B O 1
ATOM 3190 N N . GLY B 1 17 ? 11.812 15.172 -5.223 1 93.12 17 GLY B N 1
ATOM 3191 C CA . GLY B 1 17 ? 12.789 16.219 -4.926 1 93.12 17 GLY B CA 1
ATOM 3192 C C . GLY B 1 17 ? 13.492 16.016 -3.598 1 93.12 17 GLY B C 1
ATOM 3193 O O . GLY B 1 17 ? 13.109 16.609 -2.59 1 93.12 17 GLY B O 1
ATOM 3194 N N . ARG B 1 18 ? 14.531 15.25 -3.58 1 94.31 18 ARG B N 1
ATOM 3195 C CA . ARG B 1 18 ? 15.156 14.82 -2.332 1 94.31 18 ARG B CA 1
ATOM 3196 C C . ARG B 1 18 ? 16.078 15.906 -1.788 1 94.31 18 ARG B C 1
ATOM 3198 O O . ARG B 1 18 ? 16.656 16.672 -2.555 1 94.31 18 ARG B O 1
ATOM 3205 N N . LEU B 1 19 ? 16.141 15.906 -0.494 1 95.56 19 LEU B N 1
ATOM 3206 C CA . LEU B 1 19 ? 17.078 16.75 0.24 1 95.56 19 LEU B CA 1
ATOM 3207 C C . LEU B 1 19 ? 18.406 16.016 0.447 1 95.56 19 LEU B C 1
ATOM 3209 O O . LEU B 1 19 ? 18.484 14.797 0.278 1 95.56 19 LEU B O 1
ATOM 3213 N N . ASP B 1 20 ? 19.375 16.594 0.88 1 92.38 20 ASP B N 1
ATOM 3214 C CA . ASP B 1 20 ? 20.766 16.172 0.731 1 92.38 20 ASP B CA 1
ATOM 3215 C C . ASP B 1 20 ? 21.141 15.125 1.785 1 92.38 20 ASP B C 1
ATOM 3217 O O . ASP B 1 20 ? 21.844 14.164 1.492 1 92.38 20 ASP B O 1
ATOM 3221 N N . PRO B 1 21 ? 20.734 15.312 3.006 1 96 21 PRO B N 1
ATOM 3222 C CA . PRO B 1 21 ? 21.25 14.391 4.02 1 96 21 PRO B CA 1
ATOM 3223 C C . PRO B 1 21 ? 20.859 12.938 3.748 1 96 21 PRO B C 1
ATOM 3225 O O . PRO B 1 21 ? 19.75 12.664 3.32 1 96 21 PRO B O 1
ATOM 3228 N N . VAL B 1 22 ? 21.781 12.086 3.898 1 97.06 22 VAL B N 1
ATOM 3229 C CA . VAL B 1 22 ? 21.516 10.648 3.945 1 97.06 22 VAL B CA 1
ATOM 3230 C C . VAL B 1 22 ? 21.281 10.211 5.391 1 97.06 22 VAL B C 1
ATOM 3232 O O . VAL B 1 22 ? 22.219 10.125 6.18 1 97.06 22 VAL B O 1
ATOM 3235 N N . ILE B 1 23 ? 20.094 9.898 5.754 1 98.44 23 ILE B N 1
ATOM 3236 C CA . ILE B 1 23 ? 19.719 9.648 7.145 1 98.44 23 ILE B CA 1
ATOM 3237 C C . ILE B 1 23 ? 20.156 8.242 7.543 1 98.44 23 ILE B C 1
ATOM 3239 O O . ILE B 1 23 ? 19.891 7.277 6.812 1 98.44 23 ILE B O 1
ATOM 3243 N N . THR B 1 24 ? 20.75 8.086 8.711 1 98 24 THR B N 1
ATOM 3244 C CA . THR B 1 24 ? 21.281 6.789 9.117 1 98 24 THR B CA 1
ATOM 3245 C C . THR B 1 24 ? 20.516 6.246 10.32 1 98 24 THR B C 1
ATOM 3247 O O . THR B 1 24 ? 20.281 5.039 10.414 1 98 24 THR B O 1
ATOM 3250 N N . HIS B 1 25 ? 20.188 7.121 11.242 1 98.44 25 HIS B N 1
ATOM 3251 C CA . HIS B 1 25 ? 19.453 6.68 12.43 1 98.44 25 HIS B CA 1
ATOM 3252 C C . HIS B 1 25 ? 18.719 7.844 13.086 1 98.44 25 HIS B C 1
ATOM 3254 O O . HIS B 1 25 ? 18.891 8.992 12.68 1 98.44 25 HIS B O 1
ATOM 3260 N N . GLY B 1 26 ? 17.797 7.527 14.023 1 98.31 26 GLY B N 1
ATOM 3261 C CA . GLY B 1 26 ? 17.047 8.523 14.766 1 98.31 26 GLY B CA 1
ATOM 3262 C C . GLY B 1 26 ? 16.906 8.188 16.234 1 98.31 26 GLY B C 1
ATOM 3263 O O . GLY B 1 26 ? 17.016 7.027 16.625 1 98.31 26 GLY B O 1
ATOM 3264 N N . GLU B 1 27 ? 16.672 9.188 17.062 1 98.31 27 GLU B N 1
ATOM 3265 C CA . GLU B 1 27 ? 16.438 9.086 18.5 1 98.31 27 GLU B CA 1
ATOM 3266 C C . GLU B 1 27 ? 15.516 10.211 18.984 1 98.31 27 GLU B C 1
ATOM 3268 O O . GLU B 1 27 ? 15.828 11.391 18.812 1 98.31 27 GLU B O 1
ATOM 3273 N N . GLY B 1 28 ? 14.461 9.773 19.656 1 98.25 28 GLY B N 1
ATOM 3274 C CA . GLY B 1 28 ? 13.523 10.805 20.078 1 98.25 28 GLY B CA 1
ATOM 3275 C C . GLY B 1 28 ? 12.969 11.609 18.922 1 98.25 28 GLY B C 1
ATOM 3276 O O . GLY B 1 28 ? 12.414 11.047 17.969 1 98.25 28 GLY B O 1
ATOM 3277 N N . ALA B 1 29 ? 13.188 12.914 18.953 1 98.75 29 ALA B N 1
ATOM 3278 C CA . ALA B 1 29 ? 12.711 13.789 17.891 1 98.75 29 ALA B CA 1
ATOM 3279 C C . ALA B 1 29 ? 13.852 14.203 16.953 1 98.75 29 ALA B C 1
ATOM 3281 O O . ALA B 1 29 ? 13.742 15.188 16.234 1 98.75 29 ALA B O 1
ATOM 3282 N N . TYR B 1 30 ? 14.961 13.406 16.984 1 98.81 30 TYR B N 1
ATOM 3283 C CA . TYR B 1 30 ? 16.141 13.789 16.219 1 98.81 30 TYR B CA 1
ATOM 3284 C C . TYR B 1 30 ? 16.5 12.727 15.188 1 98.81 30 TYR B C 1
ATOM 3286 O O . TYR B 1 30 ? 16.266 11.531 15.414 1 98.81 30 TYR B O 1
ATOM 3294 N N . LEU B 1 31 ? 17.016 13.164 14.07 1 98.81 31 LEU B N 1
ATOM 3295 C CA . LEU B 1 31 ? 17.609 12.336 13.031 1 98.81 31 LEU B CA 1
ATOM 3296 C C . LEU B 1 31 ? 19.094 12.664 12.867 1 98.81 31 LEU B C 1
ATOM 3298 O O . LEU B 1 31 ? 19.531 13.766 13.188 1 98.81 31 LEU B O 1
ATOM 3302 N N . TYR B 1 32 ? 19.797 11.727 12.367 1 98.75 32 TYR B N 1
ATOM 3303 C CA . TYR B 1 32 ? 21.219 11.859 12.125 1 98.75 32 TYR B CA 1
ATOM 3304 C C . TYR B 1 32 ? 21.594 11.383 10.727 1 98.75 32 TYR B C 1
ATOM 3306 O O . TYR B 1 32 ? 21 10.422 10.219 1 98.75 32 TYR B O 1
ATOM 3314 N N . ASP B 1 33 ? 22.547 12.086 10.102 1 97.94 33 ASP B N 1
ATOM 3315 C CA . ASP B 1 33 ? 22.922 11.719 8.742 1 97.94 33 ASP B CA 1
ATOM 3316 C C . ASP B 1 33 ? 24.266 11 8.711 1 97.94 33 ASP B C 1
ATOM 3318 O O . ASP B 1 33 ? 24.859 10.742 9.758 1 97.94 33 ASP B O 1
ATOM 3322 N N . SER B 1 34 ? 24.719 10.594 7.59 1 96.25 34 SER B N 1
ATOM 3323 C CA . SER B 1 34 ? 25.922 9.805 7.395 1 96.25 34 SER B CA 1
ATOM 3324 C C . SER B 1 34 ? 27.172 10.602 7.77 1 96.25 34 SER B C 1
ATOM 3326 O O . SER B 1 34 ? 28.25 10.031 7.977 1 96.25 34 SER B O 1
ATOM 3328 N N . ASP B 1 35 ? 27.078 11.93 7.883 1 96.38 35 ASP B N 1
ATOM 3329 C CA . ASP B 1 35 ? 28.172 12.789 8.312 1 96.38 35 ASP B CA 1
ATOM 3330 C C . ASP B 1 35 ? 28.078 13.102 9.805 1 96.38 35 ASP B C 1
ATOM 3332 O O . ASP B 1 35 ? 28.781 13.984 10.305 1 96.38 35 ASP B O 1
ATOM 3336 N N . LYS B 1 36 ? 27.188 12.594 10.531 1 96.75 36 LYS B N 1
ATOM 3337 C CA . LYS B 1 36 ? 27 12.672 11.977 1 96.75 36 LYS B CA 1
ATOM 3338 C C . LYS B 1 36 ? 26.375 14.008 12.383 1 96.75 36 LYS B C 1
ATOM 3340 O O . LYS B 1 36 ? 26.453 14.406 13.539 1 96.75 36 LYS B O 1
ATOM 3345 N N . ASN B 1 37 ? 25.781 14.633 11.367 1 98.56 37 ASN B N 1
ATOM 3346 C CA . ASN B 1 37 ? 25 15.805 11.711 1 98.56 37 ASN B CA 1
ATOM 3347 C C . ASN B 1 37 ? 23.672 15.422 12.375 1 98.56 37 ASN B C 1
ATOM 3349 O O . ASN B 1 37 ? 23.078 14.406 12.023 1 98.56 37 ASN B O 1
ATOM 3353 N N . LYS B 1 38 ? 23.391 16.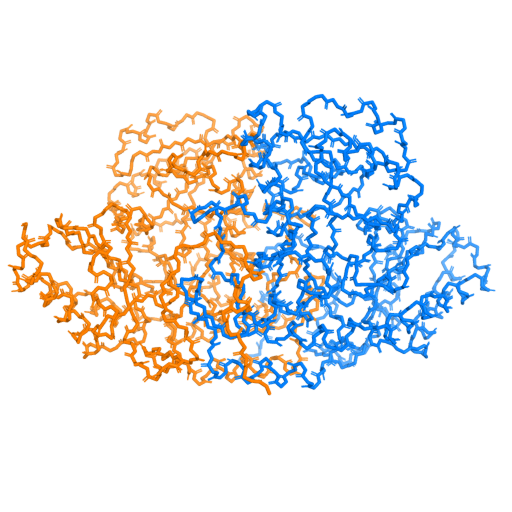266 13.289 1 98.62 38 LYS B N 1
ATOM 3354 C CA . LYS B 1 38 ? 22.156 16.078 14.039 1 98.62 38 LYS B CA 1
ATOM 3355 C C . LYS B 1 38 ? 21.078 17.062 13.57 1 98.62 38 LYS B C 1
ATOM 3357 O O . LYS B 1 38 ? 21.344 18.25 13.391 1 98.62 38 LYS B O 1
ATOM 3362 N N . TYR B 1 39 ? 19.844 16.531 13.391 1 98.88 39 TYR B N 1
ATOM 3363 C CA . TYR B 1 39 ? 18.734 17.375 12.945 1 98.88 39 TYR B CA 1
ATOM 3364 C C . TYR B 1 39 ? 17.516 17.203 13.867 1 98.88 39 TYR B C 1
ATOM 3366 O O . TYR B 1 39 ? 17.062 16.078 14.102 1 98.88 39 TYR B O 1
ATOM 3374 N N . LEU B 1 40 ? 17.047 18.312 14.43 1 98.94 40 LEU B N 1
ATOM 3375 C CA . LEU B 1 40 ? 15.711 18.297 15.016 1 98.94 40 LEU B CA 1
ATOM 3376 C C . LEU B 1 40 ? 14.648 18.109 13.93 1 98.94 40 LEU B C 1
ATOM 3378 O O . LEU B 1 40 ? 14.633 18.844 12.945 1 98.94 40 LEU B O 1
ATOM 3382 N N . ASP B 1 41 ? 13.805 17.156 14.117 1 98.81 41 ASP B N 1
ATOM 3383 C CA . ASP B 1 41 ? 12.906 16.75 13.039 1 98.81 41 ASP B CA 1
ATOM 3384 C C . ASP B 1 41 ? 11.508 17.344 13.227 1 98.81 41 ASP B C 1
ATOM 3386 O O . ASP B 1 41 ? 10.781 16.953 14.133 1 98.81 41 ASP B O 1
ATOM 3390 N N . PHE B 1 42 ? 11.078 18.266 12.359 1 98.88 42 PHE B N 1
ATOM 3391 C CA . PHE B 1 42 ? 9.719 18.797 12.328 1 98.88 42 PHE B CA 1
ATOM 3392 C C . PHE B 1 42 ? 8.945 18.234 11.148 1 98.88 42 PHE B C 1
ATOM 3394 O O . PHE B 1 42 ? 7.945 18.812 10.711 1 98.88 42 PHE B O 1
ATOM 3401 N N . THR B 1 43 ? 9.406 17.094 10.617 1 98.62 43 THR B N 1
ATOM 3402 C CA . THR B 1 43 ? 8.758 16.5 9.453 1 98.62 43 THR B CA 1
ATOM 3403 C C . THR B 1 43 ? 8.07 15.188 9.836 1 98.62 43 THR B C 1
ATOM 3405 O O . THR B 1 43 ? 6.996 14.875 9.32 1 98.62 43 THR B O 1
ATOM 3408 N N . SER B 1 44 ? 8.82 14.383 10.719 1 98.38 44 SER B N 1
ATOM 3409 C CA . SER B 1 44 ? 8.43 13.047 11.141 1 98.38 44 SER B CA 1
ATOM 3410 C C . SER B 1 44 ? 8.164 12.141 9.945 1 98.38 44 SER B C 1
ATOM 3412 O O . SER B 1 44 ? 7.199 11.375 9.945 1 98.38 44 SER B O 1
ATOM 3414 N N . GLY B 1 45 ? 8.938 12.297 8.914 1 98.06 45 GLY B N 1
ATOM 3415 C CA . GLY B 1 45 ? 8.719 11.516 7.711 1 98.06 45 GLY B CA 1
ATOM 3416 C C . GLY B 1 45 ? 7.387 11.812 7.039 1 98.06 45 GLY B C 1
ATOM 3417 O O . GLY B 1 45 ? 6.715 10.906 6.551 1 98.06 45 GLY B O 1
ATOM 3418 N N . ILE B 1 46 ? 6.934 13.031 7.062 1 97.88 46 ILE B N 1
ATOM 3419 C CA . ILE B 1 46 ? 5.672 13.539 6.547 1 97.88 46 ILE B CA 1
ATOM 3420 C C . ILE B 1 46 ? 4.516 13.016 7.395 1 97.88 46 ILE B C 1
ATOM 3422 O O . ILE B 1 46 ? 3.533 12.492 6.859 1 97.88 46 ILE B O 1
ATOM 3426 N N . GLY B 1 47 ? 4.66 13.102 8.633 1 98.5 47 GLY B N 1
ATOM 3427 C CA . GLY B 1 47 ? 3.588 12.812 9.57 1 98.5 47 GLY B CA 1
ATOM 3428 C C . GLY B 1 47 ? 3.514 11.344 9.953 1 98.5 47 GLY B C 1
ATOM 3429 O O . GLY B 1 47 ? 2.488 10.883 10.461 1 98.5 47 GLY B O 1
ATOM 3430 N N . VAL B 1 48 ? 4.574 10.562 9.75 1 98.81 48 VAL B N 1
ATOM 3431 C CA . VAL B 1 48 ? 4.523 9.109 9.93 1 98.81 48 VAL B CA 1
ATOM 3432 C C . VAL B 1 48 ? 5.047 8.742 11.312 1 98.81 48 VAL B C 1
ATOM 3434 O O . VAL B 1 48 ? 4.449 7.926 12.016 1 98.81 48 VAL B O 1
ATOM 3437 N N . SER B 1 49 ? 6.195 9.344 11.727 1 98.75 49 SER B N 1
ATOM 3438 C CA . SER B 1 49 ? 6.891 8.945 12.945 1 98.75 49 SER B CA 1
ATOM 3439 C C . SER B 1 49 ? 6.27 9.602 14.172 1 98.75 49 SER B C 1
ATOM 3441 O O . SER B 1 49 ? 6.938 10.352 14.891 1 98.75 49 SER B O 1
ATOM 3443 N N . SER B 1 50 ? 5.074 9.211 14.438 1 98.81 50 SER B N 1
ATOM 3444 C CA . SER B 1 50 ? 4.266 9.812 15.492 1 98.81 50 SER B CA 1
ATOM 3445 C C . SER B 1 50 ? 4.918 9.633 16.859 1 98.81 50 SER B C 1
ATOM 3447 O O . SER B 1 50 ? 4.875 10.531 17.703 1 98.81 50 SER B O 1
ATOM 3449 N N . LEU B 1 51 ? 5.645 8.547 17.078 1 98.81 51 LEU B N 1
ATOM 3450 C CA . LEU B 1 51 ? 6.277 8.242 18.359 1 98.81 51 LEU B CA 1
ATOM 3451 C C . LEU B 1 51 ? 7.742 8.68 18.359 1 98.81 51 LEU B C 1
ATOM 3453 O O . LEU B 1 51 ? 8.484 8.359 19.281 1 98.81 51 LEU B O 1
ATOM 3457 N N . GLY B 1 52 ? 8.148 9.367 17.328 1 98.62 52 GLY B N 1
ATOM 3458 C CA . GLY B 1 52 ? 9.562 9.664 17.188 1 98.62 52 GLY B CA 1
ATOM 3459 C C . GLY B 1 52 ? 10.391 8.445 16.812 1 98.62 52 GLY B C 1
ATOM 3460 O O . GLY B 1 52 ? 9.93 7.586 16.062 1 98.62 52 GLY B O 1
ATOM 3461 N N . TYR B 1 53 ? 11.633 8.484 17.234 1 98.56 53 TYR B N 1
ATOM 3462 C CA . TYR B 1 53 ? 12.578 7.449 16.828 1 98.56 53 TYR B CA 1
ATOM 3463 C C . TYR B 1 53 ? 13.148 6.727 18.047 1 98.56 53 TYR B C 1
ATOM 3465 O O . TYR B 1 53 ? 13.398 7.344 19.078 1 98.56 53 TYR B O 1
ATOM 3473 N N . GLY B 1 54 ? 13.266 5.449 17.875 1 98.06 54 GLY B N 1
ATOM 3474 C CA . GLY B 1 54 ? 13.852 4.66 18.953 1 98.06 54 GLY B CA 1
ATOM 3475 C C . GLY B 1 54 ? 12.883 4.402 20.094 1 98.06 54 GLY B C 1
ATOM 3476 O O . GLY B 1 54 ? 13.305 4.191 21.234 1 98.06 54 GLY B O 1
ATOM 3477 N N . HIS B 1 55 ? 11.594 4.434 19.891 1 98.5 55 HIS B N 1
ATOM 3478 C CA . HIS B 1 55 ? 10.617 4.223 20.953 1 98.5 55 HIS B CA 1
ATOM 3479 C C . HIS B 1 55 ? 10.641 2.783 21.453 1 98.5 55 HIS B C 1
ATOM 3481 O O . HIS B 1 55 ? 10.234 1.867 20.734 1 98.5 55 HIS B O 1
ATOM 3487 N N . GLU B 1 56 ? 10.945 2.543 22.656 1 98.5 56 GLU B N 1
ATOM 3488 C CA . GLU B 1 56 ? 11.305 1.232 23.188 1 98.5 56 GLU B CA 1
ATOM 3489 C C . GLU B 1 56 ? 10.109 0.277 23.156 1 98.5 56 GLU B C 1
ATOM 3491 O O . GLU B 1 56 ? 10.242 -0.867 22.719 1 98.5 56 GLU B O 1
ATOM 3496 N N . LYS B 1 57 ? 8.945 0.681 23.656 1 98.75 57 LYS B N 1
ATOM 3497 C CA . LYS B 1 57 ? 7.77 -0.185 23.688 1 98.75 57 LYS B CA 1
ATOM 3498 C C . LYS B 1 57 ? 7.359 -0.617 22.281 1 98.75 57 LYS B C 1
ATOM 3500 O O . LYS B 1 57 ? 6.965 -1.766 22.078 1 98.75 57 LYS B O 1
ATOM 3505 N N . TRP B 1 58 ? 7.438 0.336 21.359 1 98.88 58 TRP B N 1
ATOM 3506 C CA . TRP B 1 58 ? 7.074 0.055 19.984 1 98.88 58 TRP B CA 1
ATOM 3507 C C . TRP B 1 58 ? 8.031 -0.956 19.359 1 98.88 58 TRP B C 1
ATOM 3509 O O . TRP B 1 58 ? 7.598 -1.929 18.734 1 98.88 58 TRP B O 1
ATOM 3519 N N . ILE B 1 59 ? 9.352 -0.777 19.547 1 98.81 59 ILE B N 1
ATOM 3520 C CA . ILE B 1 59 ? 10.375 -1.669 19.016 1 98.81 59 ILE B CA 1
ATOM 3521 C C . ILE B 1 59 ? 10.203 -3.064 19.609 1 98.81 59 ILE B C 1
ATOM 3523 O O . ILE B 1 59 ? 10.312 -4.066 18.906 1 98.81 59 ILE B O 1
ATOM 3527 N N . LYS B 1 60 ? 9.93 -3.119 20.891 1 98.75 60 LYS B N 1
ATOM 3528 C CA . LYS B 1 60 ? 9.734 -4.398 21.562 1 98.75 60 LYS B CA 1
ATOM 3529 C C . LYS B 1 60 ? 8.547 -5.152 20.969 1 98.75 60 LYS B C 1
ATOM 3531 O O . LYS B 1 60 ? 8.633 -6.348 20.703 1 98.75 60 LYS B O 1
ATOM 3536 N N . ALA B 1 61 ? 7.434 -4.5 20.766 1 98.81 61 ALA B N 1
ATOM 3537 C CA . ALA B 1 61 ? 6.215 -5.121 20.266 1 98.81 61 ALA B CA 1
ATOM 3538 C C . ALA B 1 61 ? 6.418 -5.641 18.844 1 98.81 61 ALA B C 1
ATOM 3540 O O . ALA B 1 61 ? 6.016 -6.758 18.516 1 98.81 61 ALA B O 1
ATOM 3541 N N . THR B 1 62 ? 7.016 -4.844 18 1 98.88 62 THR B N 1
ATOM 3542 C CA . THR B 1 62 ? 7.211 -5.227 16.609 1 98.88 62 THR B CA 1
ATOM 3543 C C . THR B 1 62 ? 8.266 -6.32 16.484 1 98.88 62 THR B C 1
ATOM 3545 O O . THR B 1 62 ? 8.094 -7.273 15.727 1 98.88 62 THR B O 1
ATOM 3548 N N . SER B 1 63 ? 9.344 -6.203 17.266 1 98.69 63 SER B N 1
ATOM 3549 C CA . SER B 1 63 ? 10.406 -7.207 17.234 1 98.69 63 SER B CA 1
ATOM 3550 C C . SER B 1 63 ? 9.891 -8.562 17.688 1 98.69 63 SER B C 1
ATOM 3552 O O . SER B 1 63 ? 10.227 -9.594 17.109 1 98.69 63 SER B O 1
ATOM 3554 N N . LYS B 1 64 ? 9.125 -8.555 18.766 1 98.62 64 LYS B N 1
ATOM 3555 C CA . LYS B 1 64 ? 8.531 -9.797 19.25 1 98.62 64 LYS B CA 1
ATOM 3556 C C . LYS B 1 64 ? 7.656 -10.445 18.188 1 98.62 64 LYS B C 1
ATOM 3558 O O . LYS B 1 64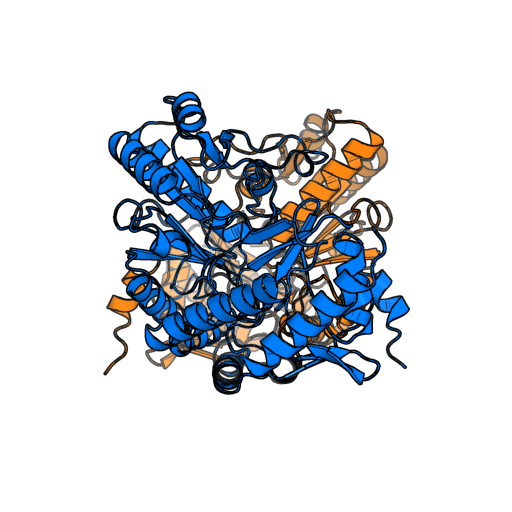 ? 7.734 -11.656 17.969 1 98.62 64 LYS B O 1
ATOM 3563 N N . GLN B 1 65 ? 6.852 -9.695 17.547 1 98.75 65 GLN B N 1
ATOM 3564 C CA . GLN B 1 65 ? 5.934 -10.219 16.531 1 98.75 65 GLN B CA 1
ATOM 3565 C C . GLN B 1 65 ? 6.695 -10.727 15.312 1 98.75 65 GLN B C 1
ATOM 3567 O O . GLN B 1 65 ? 6.281 -11.703 14.68 1 98.75 65 GLN B O 1
ATOM 3572 N N . LEU B 1 66 ? 7.809 -10.086 14.938 1 98.56 66 LEU B N 1
ATOM 3573 C CA . LEU B 1 66 ? 8.656 -10.531 13.836 1 98.56 66 LEU B CA 1
ATOM 3574 C C . LEU B 1 66 ? 9.102 -11.969 14.055 1 98.56 66 LEU B C 1
ATOM 3576 O O . LEU B 1 66 ? 9.266 -12.727 13.086 1 98.56 66 LEU B O 1
ATOM 3580 N N . LYS B 1 67 ? 9.305 -12.32 15.266 1 98 67 LYS B N 1
ATOM 3581 C CA . LYS B 1 67 ? 9.82 -13.641 15.609 1 98 67 LYS B CA 1
ATOM 3582 C C . LYS B 1 67 ? 8.695 -14.664 15.711 1 98 67 LYS B C 1
ATOM 3584 O O . LYS B 1 67 ? 8.945 -15.875 15.672 1 98 67 LYS B O 1
ATOM 3589 N N . THR B 1 68 ? 7.469 -14.188 15.859 1 98.38 68 THR B N 1
ATOM 3590 C CA . THR B 1 68 ? 6.324 -15.055 16.125 1 98.38 68 THR B CA 1
ATOM 3591 C C . THR B 1 68 ? 5.598 -15.398 14.828 1 98.38 68 THR B C 1
ATOM 3593 O O . THR B 1 68 ? 5.5 -16.578 14.469 1 98.38 68 THR B O 1
ATOM 3596 N N . LEU B 1 69 ? 5.145 -14.445 14.102 1 98.5 69 LEU B N 1
ATOM 3597 C CA . LEU B 1 69 ? 4.391 -14.555 12.859 1 98.5 69 LEU B CA 1
ATOM 3598 C C . LEU B 1 69 ? 4.441 -13.258 12.062 1 98.5 69 LEU B C 1
ATOM 3600 O O . LEU B 1 69 ? 3.83 -12.258 12.461 1 98.5 69 LEU B O 1
ATOM 3604 N N . VAL B 1 70 ? 5.059 -13.344 10.961 1 98.44 70 VAL B N 1
ATOM 3605 C CA . VAL B 1 70 ? 5.238 -12.125 10.188 1 98.44 70 VAL B CA 1
ATOM 3606 C C . VAL B 1 70 ? 4.062 -11.938 9.227 1 98.44 70 VAL B C 1
ATOM 3608 O O . VAL B 1 70 ? 3.662 -10.812 8.93 1 98.44 70 VAL B O 1
ATOM 3611 N N . HIS B 1 71 ? 3.516 -13.016 8.719 1 98.56 71 HIS B N 1
ATOM 3612 C CA . HIS B 1 71 ? 2.469 -12.961 7.707 1 98.56 71 HIS B CA 1
ATOM 3613 C C . HIS B 1 71 ? 1.743 -14.305 7.59 1 98.56 71 HIS B C 1
ATOM 3615 O O . HIS B 1 71 ? 2.365 -15.359 7.699 1 98.56 71 HIS B O 1
ATOM 3621 N N . CYS B 1 72 ? 0.442 -14.266 7.438 1 96.81 72 CYS B N 1
ATOM 3622 C CA . CYS B 1 72 ? -0.319 -15.477 7.148 1 96.81 72 CYS B CA 1
ATOM 3623 C C . CYS B 1 72 ? -1.479 -15.172 6.203 1 96.81 72 CYS B C 1
ATOM 3625 O O . CYS B 1 72 ? -2.33 -16.031 5.969 1 96.81 72 CYS B O 1
ATOM 3627 N N . SER B 1 73 ? -1.539 -13.922 5.656 1 94 7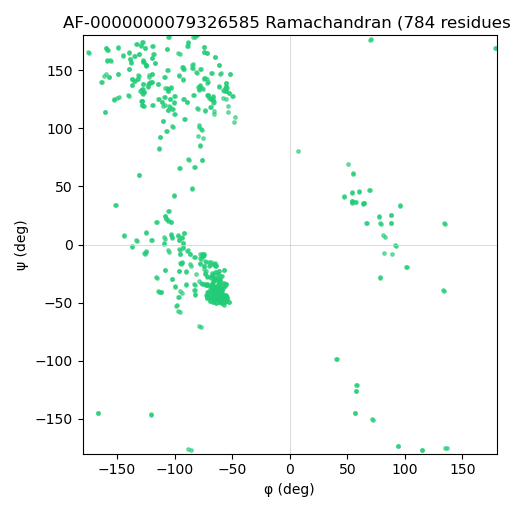3 SER B N 1
ATOM 3628 C CA . SER B 1 73 ? -2.561 -13.398 4.754 1 94 73 SER B CA 1
ATOM 3629 C C . SER B 1 73 ? -3.889 -13.203 5.477 1 94 73 SER B C 1
ATOM 3631 O O . SER B 1 73 ? -4 -13.492 6.672 1 94 73 SER B O 1
ATOM 3633 N N . ASN B 1 74 ? -4.855 -12.656 4.754 1 95.19 74 ASN B N 1
ATOM 3634 C CA . ASN B 1 74 ? -6.172 -12.375 5.312 1 95.19 74 ASN B CA 1
ATOM 3635 C C . ASN B 1 74 ? -7.137 -13.531 5.094 1 95.19 74 ASN B C 1
ATOM 3637 O O . ASN B 1 74 ? -8.328 -13.422 5.391 1 95.19 74 ASN B O 1
ATOM 3641 N N . ILE B 1 75 ? -6.523 -14.648 4.633 1 93.5 75 ILE B N 1
ATOM 3642 C CA . ILE B 1 75 ? -7.332 -15.867 4.574 1 93.5 75 ILE B CA 1
ATOM 3643 C C . ILE B 1 75 ? -7.52 -16.422 5.98 1 93.5 75 ILE B C 1
ATOM 3645 O O . ILE B 1 75 ? -8.391 -17.266 6.207 1 93.5 75 ILE B O 1
ATOM 3649 N N . PHE B 1 76 ? -6.645 -15.984 6.922 1 97.31 76 PHE B N 1
ATOM 3650 C CA . PHE B 1 76 ? -6.73 -16.391 8.32 1 97.31 76 PHE B CA 1
ATOM 3651 C C . PHE B 1 76 ? -6.805 -15.172 9.234 1 97.31 76 PHE B C 1
ATOM 3653 O O . PHE B 1 76 ? -6.395 -14.078 8.844 1 97.31 76 PHE B O 1
ATOM 3660 N N . HIS B 1 77 ? -7.398 -15.391 10.414 1 97 77 HIS B N 1
ATOM 3661 C CA . HIS B 1 77 ? -7.258 -14.406 11.477 1 97 77 HIS B CA 1
ATOM 3662 C C . HIS B 1 77 ? -5.973 -14.625 12.266 1 97 77 HIS B C 1
ATOM 3664 O O . HIS B 1 77 ? -5.438 -15.734 12.297 1 97 77 HIS B O 1
ATOM 3670 N N . ASN B 1 78 ? -5.484 -13.633 12.781 1 97.25 78 ASN B N 1
ATOM 3671 C CA . ASN B 1 78 ? -4.41 -13.633 13.766 1 97.25 78 ASN B CA 1
ATOM 3672 C C . ASN B 1 78 ? -4.664 -12.617 14.875 1 97.25 78 ASN B C 1
ATOM 3674 O O . ASN B 1 78 ? -5.406 -11.648 14.68 1 97.25 78 ASN B O 1
ATOM 3678 N N . GLU B 1 79 ? -4.078 -12.742 15.953 1 97.19 79 GLU B N 1
ATOM 3679 C CA . GLU B 1 79 ? -4.41 -11.984 17.156 1 97.19 79 GLU B CA 1
ATOM 3680 C C . GLU B 1 79 ? -4.031 -10.508 17 1 97.19 79 GLU B C 1
ATOM 3682 O O . GLU B 1 79 ? -4.836 -9.625 17.297 1 97.19 79 GLU B O 1
ATOM 3687 N N . PRO B 1 80 ? -2.814 -10.141 16.547 1 98.19 80 PRO B N 1
ATOM 3688 C CA . PRO B 1 80 ? -2.463 -8.719 16.453 1 98.19 80 PRO B CA 1
ATOM 3689 C C . PRO B 1 80 ? -3.434 -7.93 15.578 1 98.19 80 PRO B C 1
ATOM 3691 O O . PRO B 1 80 ? -3.785 -6.797 15.914 1 98.19 80 PRO B O 1
ATOM 3694 N N . SER B 1 81 ? -3.926 -8.523 14.555 1 98.06 81 SER B N 1
ATOM 3695 C CA . SER B 1 81 ? -4.816 -7.844 13.625 1 98.06 81 SER B CA 1
ATOM 3696 C C . SER B 1 81 ? -6.188 -7.594 14.242 1 98.06 81 SER B C 1
ATOM 3698 O O . SER B 1 81 ? -6.738 -6.5 14.125 1 98.06 81 SER B O 1
ATOM 3700 N N . VAL B 1 82 ? -6.773 -8.586 14.891 1 97.94 82 VAL B N 1
ATOM 3701 C CA . VAL B 1 82 ? -8.117 -8.445 15.445 1 97.94 82 VAL B CA 1
ATOM 3702 C C . VAL B 1 82 ? -8.078 -7.52 16.656 1 97.94 82 VAL B C 1
ATOM 3704 O O . VAL B 1 82 ? -9.031 -6.77 16.906 1 97.94 82 VAL B O 1
ATOM 3707 N N . LYS B 1 83 ? -6.953 -7.609 17.391 1 98.19 83 LYS B N 1
ATOM 3708 C CA . LYS B 1 83 ? -6.793 -6.719 18.547 1 98.19 83 LYS B CA 1
ATOM 3709 C C . LYS B 1 83 ? -6.746 -5.258 18.109 1 98.19 83 LYS B C 1
ATOM 3711 O O . LYS B 1 83 ? -7.426 -4.41 18.688 1 98.19 83 LYS B O 1
ATOM 3716 N N . LEU B 1 84 ? -5.973 -4.977 17.109 1 98.69 84 LEU B N 1
ATOM 3717 C CA . LEU B 1 84 ? -5.879 -3.609 16.609 1 98.69 84 LEU B CA 1
ATOM 3718 C C . LEU B 1 84 ? -7.23 -3.133 16.078 1 98.69 84 LEU B C 1
ATOM 3720 O O . LEU B 1 84 ? -7.621 -1.987 16.312 1 98.69 84 LEU B O 1
ATOM 3724 N N . ALA B 1 85 ? -7.895 -3.988 15.312 1 98.69 85 ALA B N 1
ATOM 3725 C CA . ALA B 1 85 ? -9.195 -3.619 14.75 1 98.69 85 ALA B CA 1
ATOM 3726 C C . ALA B 1 85 ? -10.164 -3.191 15.852 1 98.69 85 ALA B C 1
ATOM 3728 O O . ALA B 1 85 ? -10.812 -2.15 15.734 1 98.69 85 ALA B O 1
ATOM 3729 N N . LYS B 1 86 ? -10.211 -3.961 16.859 1 98.62 86 LYS B N 1
ATOM 3730 C CA . LYS B 1 86 ? -11.117 -3.67 17.984 1 98.62 86 LYS B CA 1
ATOM 3731 C C . LYS B 1 86 ? -10.727 -2.369 18.672 1 98.62 86 LYS B C 1
ATOM 3733 O O . LYS B 1 86 ? -11.578 -1.505 18.906 1 98.62 86 LYS B O 1
ATOM 3738 N N . GLU B 1 87 ? -9.469 -2.24 19.016 1 98.31 87 GLU B N 1
ATOM 3739 C CA . GLU B 1 87 ? -9.008 -1.059 19.734 1 98.31 87 GLU B CA 1
ATOM 3740 C C . GLU B 1 87 ? -9.234 0.21 18.922 1 98.31 87 GLU B C 1
ATOM 3742 O O . GLU B 1 87 ? -9.711 1.216 19.438 1 98.31 87 GLU B O 1
ATOM 3747 N N . LEU B 1 88 ? -8.922 0.151 17.688 1 98.75 88 LEU B N 1
ATOM 3748 C CA . LEU B 1 88 ? -9.023 1.306 16.797 1 98.75 88 LEU B CA 1
ATOM 3749 C C . LEU B 1 88 ? -10.477 1.73 16.609 1 98.75 88 LEU B C 1
ATOM 3751 O O . LEU B 1 88 ? -10.797 2.916 16.719 1 98.75 88 LEU B O 1
ATOM 3755 N N . THR B 1 89 ? -11.328 0.805 16.312 1 98.69 89 THR B N 1
ATOM 3756 C CA . THR B 1 89 ? -12.734 1.137 16.078 1 98.69 89 THR B CA 1
ATOM 3757 C C . THR B 1 89 ? -13.391 1.655 17.344 1 98.69 89 THR B C 1
ATOM 3759 O O . THR B 1 89 ? -14.195 2.594 17.297 1 98.69 89 THR B O 1
ATOM 3762 N N . GLU B 1 90 ? -13.047 1.073 18.469 1 98.12 90 GLU B N 1
ATOM 3763 C CA . GLU B 1 90 ? -13.625 1.521 19.734 1 98.12 90 GLU B CA 1
ATOM 3764 C C . GLU B 1 90 ? -13.18 2.939 20.078 1 98.12 90 GLU B C 1
ATOM 3766 O O . GLU B 1 90 ? -14 3.787 20.438 1 98.12 90 GLU B O 1
ATOM 3771 N N . LYS B 1 91 ? -11.93 3.191 19.938 1 97.94 91 LYS B N 1
ATOM 3772 C CA . LYS B 1 91 ? -11.414 4.523 20.234 1 97.94 91 LYS B CA 1
ATOM 3773 C C . LYS B 1 91 ? -11.969 5.559 19.25 1 97.94 91 LYS B C 1
ATOM 3775 O O . LYS B 1 91 ? -12.156 6.723 19.609 1 97.94 91 LYS B O 1
ATOM 3780 N N . ALA B 1 92 ? -12.234 5.152 18.031 1 98.19 92 ALA B N 1
ATOM 3781 C CA . ALA B 1 92 ? -12.711 6.051 16.984 1 98.19 92 ALA B CA 1
ATOM 3782 C C . ALA B 1 92 ? -14.227 6.191 17.031 1 98.19 92 ALA B C 1
ATOM 3784 O O . ALA B 1 92 ? -14.797 7.031 16.328 1 98.19 92 ALA B O 1
ATOM 3785 N N . ASN B 1 93 ? -14.898 5.387 17.859 1 97.81 93 ASN B N 1
ATOM 3786 C CA . ASN B 1 93 ? -16.344 5.289 17.828 1 97.81 93 ASN B CA 1
ATOM 3787 C C . ASN B 1 93 ? -16.875 4.953 16.438 1 97.81 93 ASN B C 1
ATOM 3789 O O . ASN B 1 93 ? -17.734 5.652 15.906 1 97.81 93 ASN B O 1
ATOM 3793 N N . MET B 1 94 ? -16.281 4.027 15.773 1 98.5 94 MET B N 1
ATOM 3794 C CA . MET B 1 94 ? -16.656 3.455 14.484 1 98.5 94 MET B CA 1
ATOM 3795 C C . MET B 1 94 ? -16.922 1.959 14.617 1 98.5 94 MET B C 1
ATOM 3797 O O . MET B 1 94 ? -16.656 1.363 15.664 1 98.5 94 MET B O 1
ATOM 3801 N N . ASN B 1 95 ? -17.438 1.316 13.602 1 98.69 95 ASN B N 1
ATOM 3802 C CA . ASN B 1 95 ? -17.953 -0.044 13.719 1 98.69 95 ASN B CA 1
ATOM 3803 C C . ASN B 1 95 ? -16.938 -1.071 13.227 1 98.69 95 ASN B C 1
ATOM 3805 O O . ASN B 1 95 ? -16.656 -2.061 13.914 1 98.69 95 ASN B O 1
ATOM 3809 N N . LYS B 1 96 ? -16.422 -0.911 12.023 1 98.88 96 LYS B N 1
ATOM 3810 C CA . LYS B 1 96 ? -15.461 -1.845 11.438 1 98.88 96 LYS B CA 1
ATOM 3811 C C . LYS B 1 96 ? -14.297 -1.104 10.781 1 98.88 96 LYS B C 1
ATOM 3813 O O . LYS B 1 96 ? -14.391 0.099 10.523 1 98.88 96 LYS B O 1
ATOM 3818 N N . VAL B 1 97 ? -13.234 -1.853 10.57 1 98.94 97 VAL B N 1
ATOM 3819 C CA . VAL B 1 97 ? -12.086 -1.302 9.867 1 98.94 97 VAL B CA 1
ATOM 3820 C C . VAL B 1 97 ? -11.586 -2.305 8.828 1 98.94 97 VAL B C 1
ATOM 3822 O O . VAL B 1 97 ? -11.664 -3.518 9.039 1 98.94 97 VAL B O 1
ATOM 3825 N N . PHE B 1 98 ? -11.188 -1.857 7.66 1 98.88 98 PHE B N 1
ATOM 3826 C CA . PHE B 1 98 ? -10.359 -2.572 6.703 1 98.88 98 PHE B CA 1
ATOM 3827 C C . PHE B 1 98 ? -8.938 -2.018 6.699 1 98.88 98 PHE B C 1
ATOM 3829 O O . PHE B 1 98 ? -8.742 -0.803 6.637 1 98.88 98 PHE B O 1
ATOM 3836 N N . PHE B 1 99 ? -7.973 -2.916 6.73 1 98.75 99 PHE B N 1
ATOM 3837 C CA . PHE B 1 99 ? -6.582 -2.479 6.734 1 98.75 99 PHE B CA 1
ATOM 3838 C C . PHE B 1 99 ? -5.934 -2.717 5.375 1 98.75 99 PHE B C 1
ATOM 3840 O O . PHE B 1 99 ? -6.133 -3.77 4.762 1 98.75 99 PHE B O 1
ATOM 3847 N N . GLY B 1 100 ? -5.242 -1.725 4.84 1 98.44 100 GLY B N 1
ATOM 3848 C CA . GLY B 1 100 ? -4.316 -1.789 3.721 1 98.44 100 GLY B CA 1
ATOM 3849 C C . GLY B 1 100 ? -2.912 -1.344 4.078 1 98.44 100 GLY B C 1
ATOM 3850 O O . GLY B 1 100 ? -2.445 -1.582 5.195 1 98.44 100 GLY B O 1
ATOM 3851 N N . ASN B 1 101 ? -2.215 -0.698 3.105 1 98.69 101 ASN B N 1
ATOM 3852 C CA . ASN B 1 101 ? -0.786 -0.511 3.336 1 98.69 101 ASN B CA 1
ATOM 3853 C C . ASN B 1 101 ? -0.388 0.958 3.221 1 98.69 101 ASN B C 1
ATOM 3855 O O . ASN B 1 101 ? 0.76 1.317 3.488 1 98.69 101 ASN B O 1
ATOM 3859 N N . SER B 1 102 ? -1.307 1.826 2.828 1 98.69 102 SER B N 1
ATOM 3860 C CA . SER B 1 102 ? -0.981 3.23 2.604 1 98.69 102 SER B CA 1
ATOM 3861 C C . SER B 1 102 ? -2.232 4.102 2.648 1 98.69 102 SER B C 1
ATOM 3863 O O . SER B 1 102 ? -3.352 3.588 2.689 1 98.69 102 SER B O 1
ATOM 3865 N N . GLY B 1 103 ? -2.021 5.414 2.682 1 98.75 103 GLY B N 1
ATOM 3866 C CA . GLY B 1 103 ? -3.141 6.34 2.566 1 98.75 103 GLY B CA 1
ATOM 3867 C C . GLY B 1 103 ? -3.873 6.23 1.243 1 98.75 103 GLY B C 1
ATOM 3868 O O . GLY B 1 103 ? -5.098 6.336 1.195 1 98.75 103 GLY B O 1
ATOM 3869 N N . ALA B 1 104 ? -3.107 6.043 0.167 1 98.81 104 ALA B N 1
ATOM 3870 C CA . ALA B 1 104 ? -3.709 5.875 -1.153 1 98.81 104 ALA B CA 1
ATOM 3871 C C . ALA B 1 104 ? -4.645 4.668 -1.183 1 98.81 104 ALA B C 1
ATOM 3873 O O . ALA B 1 104 ? -5.758 4.754 -1.698 1 98.81 104 ALA B O 1
ATOM 3874 N N . GLU B 1 105 ? -4.234 3.564 -0.618 1 98.81 105 GLU B N 1
ATOM 3875 C CA . GLU B 1 105 ? -5.07 2.369 -0.573 1 98.81 105 GLU B CA 1
ATOM 3876 C C . GLU B 1 105 ? -6.277 2.574 0.338 1 98.81 105 GLU B C 1
ATOM 3878 O O . GLU B 1 105 ? -7.359 2.053 0.069 1 98.81 105 GLU B O 1
ATOM 3883 N N . ALA B 1 106 ? -6.047 3.301 1.431 1 98.94 106 ALA B N 1
ATOM 3884 C CA . ALA B 1 106 ? -7.156 3.623 2.32 1 98.94 106 ALA B CA 1
ATOM 3885 C C . ALA B 1 106 ? -8.242 4.41 1.584 1 98.94 106 ALA B C 1
ATOM 3887 O O . ALA B 1 106 ? -9.422 4.082 1.675 1 98.94 106 ALA B O 1
ATOM 3888 N N . ASN B 1 107 ? -7.812 5.43 0.828 1 98.94 107 ASN B N 1
ATOM 3889 C CA . ASN B 1 107 ? -8.766 6.273 0.112 1 98.94 107 ASN B CA 1
ATOM 3890 C C . ASN B 1 107 ? -9.391 5.535 -1.063 1 98.94 107 ASN B C 1
ATOM 3892 O O . ASN B 1 107 ? -10.562 5.762 -1.391 1 98.94 107 ASN B O 1
ATOM 3896 N N . GLU B 1 108 ? -8.648 4.648 -1.742 1 98.88 108 GLU B N 1
ATOM 3897 C CA . GLU B 1 108 ? -9.234 3.754 -2.736 1 98.88 108 GLU B CA 1
ATOM 3898 C C . GLU B 1 108 ? -10.383 2.941 -2.145 1 98.88 108 GLU B C 1
ATOM 3900 O O . GLU B 1 108 ? -11.445 2.834 -2.75 1 98.88 108 GLU B O 1
ATOM 3905 N N . GLY B 1 109 ? -10.102 2.344 -0.974 1 98.88 109 GLY B N 1
ATOM 3906 C CA . GLY B 1 109 ? -11.133 1.553 -0.317 1 98.88 109 GLY B CA 1
ATOM 3907 C C . GLY B 1 109 ? -12.344 2.367 0.085 1 98.88 109 GLY B C 1
ATOM 3908 O O . GLY B 1 109 ? -13.484 1.922 -0.086 1 98.88 109 GLY B O 1
ATOM 3909 N N . ALA B 1 110 ? -12.117 3.574 0.609 1 98.94 110 ALA B N 1
ATOM 3910 C CA . ALA B 1 110 ? -13.203 4.457 1.032 1 98.94 110 ALA B CA 1
ATOM 3911 C C . ALA B 1 110 ? -14.078 4.852 -0.151 1 98.94 110 ALA B C 1
ATOM 3913 O O . ALA B 1 110 ? -15.305 4.855 -0.048 1 98.94 110 ALA B O 1
ATOM 3914 N N . ILE B 1 111 ? -13.445 5.223 -1.265 1 98.94 111 ILE B N 1
ATOM 3915 C CA . ILE B 1 111 ? -14.164 5.617 -2.473 1 98.94 111 ILE B CA 1
ATOM 3916 C C . ILE B 1 111 ? -14.984 4.438 -2.994 1 98.94 111 ILE B C 1
ATOM 3918 O O . ILE B 1 111 ? -16.156 4.598 -3.346 1 98.94 111 ILE B O 1
ATOM 3922 N N . LYS B 1 112 ? -14.422 3.262 -3.033 1 98.81 112 LYS B N 1
ATOM 3923 C CA . LYS B 1 112 ? -15.125 2.064 -3.488 1 98.81 112 LYS B CA 1
ATOM 3924 C C . LYS B 1 112 ? -16.328 1.758 -2.592 1 98.81 112 LYS B C 1
ATOM 3926 O O . LYS B 1 112 ? -17.391 1.387 -3.08 1 98.81 112 LYS B O 1
ATOM 3931 N N . LEU B 1 113 ? -16.062 1.859 -1.275 1 98.88 113 LEU B N 1
ATOM 3932 C CA . LEU B 1 113 ? -17.141 1.602 -0.319 1 98.88 113 LEU B CA 1
ATOM 3933 C C . LEU B 1 113 ? -18.312 2.553 -0.542 1 98.88 113 LEU B C 1
ATOM 3935 O O . LEU B 1 113 ? -19.469 2.129 -0.552 1 98.88 113 LEU B O 1
ATOM 3939 N N . ALA B 1 114 ? -18 3.826 -0.73 1 98.88 114 ALA B N 1
ATOM 3940 C CA . ALA B 1 114 ? -19.031 4.836 -0.962 1 98.88 114 ALA B CA 1
ATOM 3941 C C . ALA B 1 114 ? -19.781 4.559 -2.26 1 98.88 114 ALA B C 1
ATOM 3943 O O . ALA B 1 114 ? -21.016 4.629 -2.295 1 98.88 114 ALA B O 1
ATOM 3944 N N . ARG B 1 115 ? -19.078 4.273 -3.307 1 98.75 115 ARG B N 1
ATOM 3945 C CA . ARG B 1 115 ? -19.703 4.027 -4.602 1 98.75 115 ARG B CA 1
ATOM 3946 C C . ARG B 1 115 ? -20.547 2.768 -4.57 1 98.75 115 ARG B C 1
ATOM 3948 O O . ARG B 1 115 ? -21.641 2.732 -5.148 1 98.75 115 ARG B O 1
ATOM 3955 N N . LYS B 1 116 ? -20.062 1.7 -3.91 1 98.75 116 LYS B N 1
ATOM 3956 C CA . LYS B 1 116 ? -20.859 0.479 -3.832 1 98.75 116 LYS B CA 1
ATOM 3957 C C . LYS B 1 116 ? -22.125 0.695 -3.002 1 98.75 116 LYS B C 1
ATOM 3959 O O . LYS B 1 116 ? -23.188 0.185 -3.342 1 98.75 116 LYS B O 1
ATOM 3964 N N . TYR B 1 117 ? -21.953 1.412 -1.849 1 98.81 117 TYR B N 1
ATOM 3965 C CA . TYR B 1 117 ? -23.125 1.75 -1.044 1 98.81 117 TYR B CA 1
ATOM 3966 C C . TYR B 1 117 ? -24.188 2.436 -1.891 1 98.81 117 TYR B C 1
ATOM 3968 O O . TYR B 1 117 ? -25.359 2.064 -1.84 1 98.81 117 TYR B O 1
ATOM 3976 N N . SER B 1 118 ? -23.75 3.432 -2.615 1 98.69 118 SER B N 1
ATOM 3977 C CA . SER B 1 118 ? -24.656 4.207 -3.455 1 98.69 118 SER B CA 1
ATOM 3978 C C . SER B 1 118 ? -25.25 3.348 -4.566 1 98.69 118 SER B C 1
ATOM 3980 O O . SER B 1 118 ? -26.438 3.445 -4.867 1 98.69 118 SER B O 1
ATOM 3982 N N . TYR B 1 119 ? -24.438 2.537 -5.184 1 97.81 119 TYR B N 1
ATOM 3983 C CA . TYR B 1 119 ? -24.891 1.648 -6.242 1 97.81 119 TYR B CA 1
ATOM 3984 C C . TYR B 1 119 ? -25.984 0.715 -5.734 1 97.81 119 TYR B C 1
ATOM 3986 O O . TYR B 1 119 ? -27.016 0.537 -6.395 1 97.81 119 TYR B O 1
ATOM 3994 N N . ASP B 1 120 ? -25.75 0.103 -4.629 1 98 120 ASP B N 1
ATOM 3995 C CA . ASP B 1 120 ? -26.672 -0.869 -4.062 1 98 120 ASP B CA 1
ATOM 3996 C C . ASP B 1 120 ? -28.031 -0.224 -3.758 1 98 120 ASP B C 1
ATOM 3998 O O . ASP B 1 120 ? -29.062 -0.867 -3.885 1 98 120 ASP B O 1
ATOM 4002 N N . LYS B 1 121 ? -28 1.037 -3.436 1 97.44 121 LYS B N 1
ATOM 4003 C CA . LYS B 1 121 ? -29.219 1.697 -2.963 1 97.44 121 LYS B CA 1
ATOM 4004 C C . LYS B 1 121 ? -29.875 2.5 -4.082 1 97.44 121 LYS B C 1
ATOM 4006 O O . LYS B 1 121 ? -31.109 2.584 -4.152 1 97.44 121 LYS B O 1
ATOM 4011 N N . TYR B 1 122 ? -29.047 3.141 -4.973 1 96.56 122 TYR B N 1
ATOM 4012 C CA . TYR B 1 122 ? -29.609 4.148 -5.867 1 96.56 122 TYR B CA 1
ATOM 4013 C C . TYR B 1 122 ? -29.281 3.834 -7.32 1 96.56 122 TYR B C 1
ATOM 4015 O O . TYR B 1 122 ? -29.781 4.488 -8.234 1 96.56 122 TYR B O 1
ATOM 4023 N N . GLY B 1 123 ? -28.438 2.84 -7.566 1 92.31 123 GLY B N 1
ATOM 4024 C CA . GLY B 1 123 ? -28.062 2.477 -8.922 1 92.31 123 GLY B CA 1
ATOM 4025 C C . GLY B 1 123 ? -26.781 3.143 -9.383 1 92.31 123 GLY B C 1
ATOM 4026 O O . GLY B 1 123 ? -26.094 3.775 -8.594 1 92.31 123 GLY B O 1
ATOM 4027 N N . ALA B 1 124 ? -26.391 2.996 -10.672 1 85.69 124 ALA B N 1
ATOM 4028 C CA . ALA B 1 124 ? -25.062 3.297 -11.172 1 85.69 124 ALA B CA 1
ATOM 4029 C C . ALA B 1 124 ? -24.906 4.785 -11.469 1 85.69 124 ALA B C 1
ATOM 4031 O O . ALA B 1 124 ? -23.781 5.285 -11.602 1 85.69 124 ALA B O 1
ATOM 4032 N N . ASP B 1 125 ? -25.938 5.562 -11.461 1 89.38 125 ASP B N 1
ATOM 4033 C CA . ASP B 1 125 ? -25.859 6.941 -11.945 1 89.38 125 ASP B CA 1
ATOM 4034 C C . ASP B 1 125 ? -25.562 7.906 -10.797 1 89.38 125 ASP B C 1
ATOM 4036 O O . ASP B 1 125 ? -25.5 9.117 -11.008 1 89.38 125 ASP B O 1
ATOM 4040 N N . ARG B 1 126 ? -25.453 7.473 -9.617 1 97.5 126 ARG B N 1
ATOM 4041 C CA . ARG B 1 126 ? -25.109 8.266 -8.445 1 97.5 126 ARG B CA 1
ATOM 4042 C C . ARG B 1 126 ? -23.75 7.852 -7.883 1 97.5 126 ARG B C 1
ATOM 4044 O O . ARG B 1 126 ? -23.688 7.078 -6.926 1 97.5 126 ARG B O 1
ATOM 4051 N N . SER B 1 127 ? -22.688 8.383 -8.484 1 98.31 127 SER B N 1
ATOM 4052 C CA . SER B 1 127 ? -21.359 7.852 -8.164 1 98.31 127 SER B CA 1
ATOM 4053 C C . SER B 1 127 ? -20.344 8.969 -7.992 1 98.31 127 SER B C 1
ATOM 4055 O O . SER B 1 127 ? -19.188 8.719 -7.664 1 98.31 127 SER B O 1
ATOM 4057 N N . THR B 1 128 ? -20.734 10.219 -8.18 1 98.88 128 THR B N 1
ATOM 4058 C CA . THR B 1 128 ? -19.797 11.336 -8.125 1 98.88 128 THR B CA 1
ATOM 4059 C C . THR B 1 128 ? -19.328 11.586 -6.688 1 98.88 128 THR B C 1
ATOM 4061 O O . THR B 1 128 ? -20.156 11.656 -5.77 1 98.88 128 THR B O 1
ATOM 4064 N N . VAL B 1 129 ? -18.078 11.656 -6.461 1 98.94 129 VAL B N 1
ATOM 4065 C CA . VAL B 1 129 ? -17.484 12.016 -5.172 1 98.94 129 VAL B CA 1
ATOM 4066 C C . VAL B 1 129 ? -16.969 13.445 -5.215 1 98.94 129 VAL B C 1
ATOM 4068 O O . VAL B 1 129 ? -16.125 13.789 -6.055 1 98.94 129 VAL B O 1
ATOM 4071 N N . LEU B 1 130 ? -17.5 14.312 -4.379 1 98.94 130 LEU B N 1
ATOM 4072 C CA . LEU B 1 130 ? -16.969 15.664 -4.227 1 98.94 130 LEU B CA 1
ATOM 4073 C C . LEU B 1 130 ? -15.727 15.664 -3.352 1 98.94 130 LEU B C 1
ATOM 4075 O O . LEU B 1 130 ? -15.664 14.953 -2.346 1 98.94 130 LEU B O 1
ATOM 4079 N N . THR B 1 131 ? -14.703 16.328 -3.771 1 98.88 131 THR B N 1
ATOM 4080 C CA . THR B 1 131 ? -13.523 16.609 -2.955 1 98.88 131 THR B CA 1
ATOM 4081 C C . THR B 1 131 ? -13.203 18.094 -2.961 1 98.88 131 THR B C 1
ATOM 4083 O O . THR B 1 131 ? -13.891 18.891 -3.623 1 98.88 131 THR B O 1
ATOM 4086 N N . LEU B 1 132 ? -12.242 18.516 -2.172 1 98.88 132 LEU B N 1
ATOM 4087 C CA . LEU B 1 132 ? -11.953 19.938 -2.041 1 98.88 132 LEU B CA 1
ATOM 4088 C C . LEU B 1 132 ? -10.867 20.359 -3.025 1 98.88 132 LEU B C 1
ATOM 4090 O O . LEU B 1 132 ? -9.906 19.625 -3.262 1 98.88 132 LEU B O 1
ATOM 4094 N N . LEU B 1 133 ? -11.039 21.562 -3.582 1 98.31 133 LEU B N 1
ATOM 4095 C CA . LEU B 1 133 ? -9.898 22.188 -4.242 1 98.31 133 LEU B CA 1
ATOM 4096 C C . LEU B 1 133 ? -8.703 22.281 -3.293 1 98.31 133 LEU B C 1
ATOM 4098 O O . LEU B 1 133 ? -8.875 22.578 -2.107 1 98.31 133 LEU B O 1
ATOM 4102 N N . GLN B 1 134 ? -7.496 21.938 -3.742 1 96.94 134 GLN B N 1
ATOM 4103 C CA . GLN B 1 134 ? -6.223 21.953 -3.033 1 96.94 134 GLN B CA 1
ATOM 4104 C C . GLN B 1 134 ? -6.055 20.719 -2.15 1 96.94 134 GLN B C 1
ATOM 4106 O O . GLN B 1 134 ? -5.094 20.625 -1.386 1 96.94 134 GLN B O 1
ATOM 4111 N N . SER B 1 135 ? -6.949 19.812 -2.285 1 98.38 135 SER B N 1
ATOM 4112 C CA . SER B 1 135 ? -6.844 18.578 -1.513 1 98.38 135 SER B CA 1
ATOM 4113 C C . SER B 1 135 ? -5.758 17.656 -2.072 1 98.38 135 SER B C 1
ATOM 4115 O O . SER B 1 135 ? -5.238 17.906 -3.162 1 98.38 135 SER B O 1
ATOM 4117 N N . PHE B 1 136 ? -5.363 16.672 -1.352 1 98.38 136 PHE B N 1
ATOM 4118 C CA . PHE B 1 136 ? -4.473 15.578 -1.727 1 98.38 136 PHE B CA 1
ATOM 4119 C C . PHE B 1 136 ? -4.957 14.258 -1.142 1 98.38 136 PHE B C 1
ATOM 4121 O O . PHE B 1 136 ? -5.117 14.133 0.074 1 98.38 136 PHE B O 1
ATOM 4128 N N . HIS B 1 137 ? -5.098 13.203 -2.016 1 98.81 137 HIS B N 1
ATOM 4129 C CA . HIS B 1 137 ? -5.734 11.984 -1.53 1 98.81 137 HIS B CA 1
ATOM 4130 C C . HIS B 1 137 ? -4.934 10.75 -1.928 1 98.81 137 HIS B C 1
ATOM 4132 O O . HIS B 1 137 ? -5.367 9.617 -1.689 1 98.81 137 HIS B O 1
ATOM 4138 N N . GLY B 1 138 ? -3.801 10.906 -2.541 1 98.19 138 GLY B N 1
ATOM 4139 C CA . GLY B 1 138 ? -2.965 9.758 -2.842 1 98.19 138 GLY B CA 1
ATOM 4140 C C . GLY B 1 138 ? -2.404 9.773 -4.25 1 98.19 138 GLY B C 1
ATOM 4141 O O . GLY B 1 138 ? -2.619 10.734 -4.996 1 98.19 138 GLY B O 1
ATOM 4142 N N . ARG B 1 139 ? -1.693 8.695 -4.645 1 98.19 139 ARG B N 1
ATOM 4143 C CA . ARG B 1 139 ? -0.92 8.719 -5.883 1 98.19 139 ARG B CA 1
ATOM 4144 C C . ARG B 1 139 ? -1.4 7.645 -6.852 1 98.19 139 ARG B C 1
ATOM 4146 O O . ARG B 1 139 ? -0.786 7.422 -7.895 1 98.19 139 ARG B O 1
ATOM 4153 N N . THR B 1 140 ? -2.48 6.859 -6.574 1 98.69 140 THR B N 1
ATOM 4154 C CA . THR B 1 140 ? -3.102 6.027 -7.598 1 98.69 140 THR B CA 1
ATOM 4155 C C . THR B 1 140 ? -3.865 6.887 -8.602 1 98.69 140 THR B C 1
ATOM 4157 O O . THR B 1 140 ? -4.191 8.039 -8.32 1 98.69 140 THR B O 1
ATOM 4160 N N . ILE B 1 141 ? -4.211 6.355 -9.711 1 98.75 141 ILE B N 1
ATOM 4161 C CA . ILE B 1 141 ? -4.895 7.129 -10.742 1 98.75 141 ILE B CA 1
ATOM 4162 C C . ILE B 1 141 ? -6.227 7.648 -10.195 1 98.75 141 ILE B C 1
ATOM 4164 O O . ILE B 1 141 ? -6.574 8.812 -10.398 1 98.75 141 ILE B O 1
ATOM 4168 N N . THR B 1 142 ? -6.926 6.816 -9.461 1 98.88 142 THR B N 1
ATOM 4169 C CA . THR B 1 142 ? -8.219 7.199 -8.906 1 98.88 142 THR B CA 1
ATOM 4170 C C . THR B 1 142 ? -8.039 8.258 -7.82 1 98.88 142 THR B C 1
ATOM 4172 O O . THR B 1 142 ? -8.734 9.273 -7.82 1 98.88 142 THR B O 1
ATOM 4175 N N . THR B 1 143 ? -7.094 8.047 -6.922 1 98.88 143 THR B N 1
ATOM 4176 C CA . THR B 1 143 ? -6.91 9 -5.84 1 98.88 143 THR B CA 1
ATOM 4177 C C . THR B 1 143 ? -6.289 10.297 -6.359 1 98.88 143 THR B C 1
ATOM 4179 O O . THR B 1 143 ? -6.551 11.375 -5.82 1 98.88 143 THR B O 1
ATOM 4182 N N . LEU B 1 144 ? -5.52 10.242 -7.453 1 98.62 144 LEU B N 1
ATOM 4183 C CA . LEU B 1 144 ? -5.027 11.461 -8.094 1 98.62 144 LEU B CA 1
ATOM 4184 C C . LEU B 1 144 ? -6.188 12.305 -8.617 1 98.62 144 LEU B C 1
ATOM 4186 O O . LEU B 1 144 ? -6.18 13.531 -8.477 1 98.62 144 LEU B O 1
ATOM 4190 N N . LYS B 1 145 ? -7.098 11.562 -9.211 1 98.62 145 LYS B N 1
ATOM 4191 C CA . LYS B 1 145 ? -8.25 12.297 -9.727 1 98.62 145 LYS B CA 1
ATOM 4192 C C . LYS B 1 145 ? -9.078 12.891 -8.594 1 98.62 145 LYS B C 1
ATOM 4194 O O . LYS B 1 145 ? -9.648 13.977 -8.734 1 98.62 145 LYS B O 1
ATOM 4199 N N . ALA B 1 146 ? -9.164 12.211 -7.492 1 98.81 146 ALA B N 1
ATOM 4200 C CA . ALA B 1 146 ? -9.852 12.727 -6.316 1 98.81 146 ALA B CA 1
ATOM 4201 C C . ALA B 1 146 ? -9.141 13.961 -5.762 1 98.81 146 ALA B C 1
ATOM 4203 O O . ALA B 1 146 ? -9.773 14.82 -5.137 1 98.81 146 ALA B O 1
ATOM 4204 N N . THR B 1 147 ? -7.824 14.047 -5.941 1 98.75 147 THR B N 1
ATOM 4205 C CA . THR B 1 147 ? -7.012 15.172 -5.484 1 98.75 147 THR B CA 1
ATOM 4206 C C . THR B 1 147 ? -7.367 16.438 -6.242 1 98.75 147 THR B C 1
ATOM 4208 O O . THR B 1 147 ? -7.27 16.484 -7.469 1 98.75 147 THR B O 1
ATOM 4211 N N . GLY B 1 148 ? -7.793 17.516 -5.496 1 98.19 148 GLY B N 1
ATOM 4212 C CA . GLY B 1 148 ? -8.266 18.734 -6.129 1 98.19 148 GLY B CA 1
ATOM 4213 C C . GLY B 1 148 ? -7.148 19.688 -6.496 1 98.19 148 GLY B C 1
ATOM 4214 O O . GLY B 1 148 ? -7.199 20.875 -6.152 1 98.19 148 GLY B O 1
ATOM 4215 N N . GLN B 1 149 ? -6.102 19.203 -7.148 1 96.88 149 GLN B N 1
ATOM 4216 C CA . GLN B 1 149 ? -4.984 19.984 -7.668 1 96.88 149 GLN B CA 1
ATOM 4217 C C . GLN B 1 149 ? -4.719 19.672 -9.133 1 96.88 149 GLN B C 1
ATOM 4219 O O . GLN B 1 149 ? -4.332 18.547 -9.469 1 96.88 149 GLN B O 1
ATOM 4224 N N . GLU B 1 150 ? -4.789 20.562 -10.023 1 95.56 150 GLU B N 1
ATOM 4225 C CA . GLU B 1 150 ? -4.715 20.375 -11.477 1 95.56 150 GLU B CA 1
ATOM 4226 C C . GLU B 1 150 ? -3.369 19.797 -11.891 1 95.56 150 GLU B C 1
ATOM 4228 O O . GLU B 1 150 ? -3.283 19.047 -12.867 1 95.56 150 GLU B O 1
ATOM 4233 N N . LYS B 1 151 ? -2.342 20.078 -11.125 1 94.06 151 LYS B N 1
ATOM 4234 C CA . LYS B 1 151 ? -0.994 19.641 -11.484 1 94.06 151 LYS B CA 1
ATOM 4235 C C . LYS B 1 151 ? -0.881 18.125 -11.477 1 94.06 151 LYS B C 1
ATOM 4237 O O . LYS B 1 151 ? 0.01 17.562 -12.117 1 94.06 151 LYS B O 1
ATOM 4242 N N . PHE B 1 152 ? -1.793 17.438 -10.828 1 95.81 152 PHE B N 1
ATOM 4243 C CA . PHE B 1 152 ? -1.728 15.977 -10.742 1 95.81 152 PHE B CA 1
ATOM 4244 C C . PHE B 1 152 ? -2.588 15.328 -11.812 1 95.81 152 PHE B C 1
ATOM 4246 O O . PHE B 1 152 ? -2.617 14.102 -11.938 1 95.81 152 PHE B O 1
ATOM 4253 N N . HIS B 1 153 ? -3.318 16.078 -12.602 1 96.69 153 HIS B N 1
ATOM 4254 C CA . HIS B 1 153 ? -4.242 15.539 -13.594 1 96.69 153 HIS B CA 1
ATOM 4255 C C . HIS B 1 153 ? -3.631 15.578 -14.992 1 96.69 153 HIS B C 1
ATOM 4257 O O . HIS B 1 153 ? -4.293 15.984 -15.953 1 96.69 153 HIS B O 1
ATOM 4263 N N . LYS B 1 154 ? -2.406 15.219 -15.039 1 94.31 154 LYS B N 1
ATOM 4264 C CA . LYS B 1 154 ? -1.696 15.227 -16.312 1 94.31 154 LYS B CA 1
ATOM 4265 C C . LYS B 1 154 ? -1.031 13.875 -16.578 1 94.31 154 LYS B C 1
ATOM 4267 O O . LYS B 1 154 ? -0.875 13.07 -15.664 1 94.31 154 LYS B O 1
ATOM 4272 N N . TYR B 1 155 ? -0.718 13.492 -17.766 1 95.12 155 TYR B N 1
ATOM 4273 C CA . TYR B 1 155 ? 0.182 12.484 -18.312 1 95.12 155 TYR B CA 1
ATOM 4274 C C . TYR B 1 155 ? -0.445 11.094 -18.219 1 95.12 155 TYR B C 1
ATOM 4276 O O . TYR B 1 155 ? -0.116 10.211 -19.016 1 95.12 155 TYR B O 1
ATOM 4284 N N . PHE B 1 156 ? -1.368 10.797 -17.234 1 97 156 PHE B N 1
ATOM 4285 C CA . PHE B 1 156 ? -1.769 9.43 -16.922 1 97 156 PHE B CA 1
ATOM 4286 C C . PHE B 1 156 ? -3.166 9.141 -17.453 1 97 156 PHE B C 1
ATOM 4288 O O . PHE B 1 156 ? -3.885 8.305 -16.906 1 97 156 PHE B O 1
ATOM 4295 N N . PHE B 1 157 ? -3.564 9.773 -18.484 1 95.69 157 PHE B N 1
ATOM 4296 C CA . PHE B 1 157 ? -4.883 9.633 -19.094 1 95.69 157 PHE B CA 1
ATOM 4297 C C . PHE B 1 157 ? -5.109 8.203 -19.578 1 95.69 157 PHE B C 1
ATOM 4299 O O . PHE B 1 157 ? -4.164 7.52 -19.984 1 95.69 157 PHE B O 1
ATOM 4306 N N . PRO B 1 158 ? -6.41 7.832 -19.641 1 96.75 158 PRO B N 1
ATOM 4307 C CA . PRO B 1 158 ? -7.578 8.492 -19.062 1 96.75 158 PRO B CA 1
ATOM 4308 C C . PRO B 1 158 ? -7.648 8.32 -17.547 1 96.75 158 PRO B C 1
ATOM 4310 O O . PRO B 1 158 ? -7.305 7.262 -17.016 1 96.75 158 PRO B O 1
ATOM 4313 N N . PHE B 1 159 ? -8.078 9.32 -16.859 1 97.25 159 PHE B N 1
ATOM 4314 C CA . PHE B 1 159 ? -8.266 9.258 -15.422 1 97.25 159 PHE B CA 1
ATOM 4315 C C . PHE B 1 159 ? -9.625 8.664 -15.078 1 97.25 159 PHE B C 1
ATOM 4317 O O . PHE B 1 159 ? -10.539 8.656 -15.914 1 97.25 159 PHE B O 1
ATOM 4324 N N . THR B 1 160 ? -9.727 8.086 -13.867 1 98.19 160 THR B N 1
ATOM 4325 C CA . THR B 1 160 ? -11.008 7.629 -13.352 1 98.19 160 THR B CA 1
ATOM 4326 C C . THR B 1 160 ? -12.016 8.773 -13.305 1 98.19 160 THR B C 1
ATOM 4328 O O . THR B 1 160 ? -11.727 9.836 -12.75 1 98.19 160 THR B O 1
ATOM 4331 N N . GLU B 1 161 ? -13.195 8.625 -13.766 1 97.31 161 GLU B N 1
ATOM 4332 C CA . GLU B 1 161 ? -14.227 9.656 -13.766 1 97.31 161 GLU B CA 1
ATOM 4333 C C . GLU B 1 161 ? -15.039 9.625 -12.477 1 97.31 161 GLU B C 1
ATOM 4335 O O . GLU B 1 161 ? -14.82 8.766 -11.617 1 97.31 161 GLU B O 1
ATOM 4340 N N . GLY B 1 162 ? -15.914 10.609 -12.32 1 98.19 162 GLY B N 1
ATOM 4341 C CA . GLY B 1 162 ? -16.828 10.617 -11.188 1 98.19 162 GLY B CA 1
ATOM 4342 C C . GLY B 1 162 ? -16.328 11.453 -10.023 1 98.19 162 GLY B C 1
ATOM 4343 O O . GLY B 1 162 ? -16.562 11.117 -8.867 1 98.19 162 GLY B O 1
ATOM 4344 N N . PHE B 1 163 ? -15.641 12.516 -10.336 1 98.75 163 PHE B N 1
ATOM 4345 C CA . PHE B 1 163 ? -15.203 13.438 -9.297 1 98.75 163 PHE B CA 1
ATOM 4346 C C . PHE B 1 163 ? -15.539 14.875 -9.68 1 98.75 163 PHE B C 1
ATOM 4348 O O . PHE B 1 163 ? -15.547 15.227 -10.859 1 98.75 163 PHE B O 1
ATOM 4355 N N . ASP B 1 164 ? -15.844 15.641 -8.75 1 98.81 164 ASP B N 1
ATOM 4356 C CA . ASP B 1 164 ? -16 17.078 -8.859 1 98.81 164 ASP B CA 1
ATOM 4357 C C . ASP B 1 164 ? -15.414 17.797 -7.633 1 98.81 164 ASP B C 1
ATOM 4359 O O . ASP B 1 164 ? -15.062 17.141 -6.648 1 98.81 164 ASP B O 1
ATOM 4363 N N . TYR B 1 165 ? -15.203 19.109 -7.691 1 98.75 165 TYR B N 1
ATOM 4364 C CA . TYR B 1 165 ? -14.391 19.797 -6.695 1 98.75 165 TYR B CA 1
ATOM 4365 C C . TYR B 1 165 ? -15.141 20.984 -6.105 1 98.75 165 TYR B C 1
ATOM 4367 O O . TYR B 1 165 ? -15.797 21.734 -6.836 1 98.75 165 TYR B O 1
ATOM 4375 N N . VAL B 1 166 ? -14.984 21.078 -4.793 1 98.81 166 VAL B N 1
ATOM 4376 C CA . VAL B 1 166 ? -15.617 22.141 -4.027 1 98.81 166 VAL B CA 1
ATOM 4377 C C . VAL B 1 166 ? -14.547 23.062 -3.428 1 98.81 166 VAL B C 1
ATOM 4379 O O . VAL B 1 166 ? -13.516 22.578 -2.943 1 98.81 166 VAL B O 1
ATOM 4382 N N . LYS B 1 167 ? -14.797 24.391 -3.482 1 98.31 167 LYS B N 1
ATOM 4383 C CA . LYS B 1 167 ? -13.93 25.312 -2.754 1 98.31 167 LYS B CA 1
ATOM 4384 C C . LYS B 1 167 ? -14.102 25.156 -1.247 1 98.31 167 LYS B C 1
ATOM 4386 O O . LYS B 1 167 ? -15.211 25.25 -0.728 1 98.31 167 LYS B O 1
ATOM 4391 N N . ALA B 1 168 ? -13.008 24.922 -0.595 1 97.81 168 ALA B N 1
ATOM 4392 C CA . ALA B 1 168 ? -13.055 24.766 0.857 1 97.81 168 ALA B CA 1
ATOM 4393 C C . ALA B 1 168 ? -13.711 25.984 1.51 1 97.81 168 ALA B C 1
ATOM 4395 O O . ALA B 1 168 ? -13.461 27.125 1.103 1 97.81 168 ALA B O 1
ATOM 4396 N N . ASN B 1 169 ? -14.617 25.75 2.498 1 97.94 169 ASN B N 1
ATOM 4397 C CA . ASN B 1 169 ? -15.258 26.766 3.326 1 97.94 169 ASN B CA 1
ATOM 4398 C C . ASN B 1 169 ? -16.188 27.656 2.508 1 97.94 169 ASN B C 1
ATOM 4400 O O . ASN B 1 169 ? -16.5 28.781 2.9 1 97.94 169 ASN B O 1
ATOM 4404 N N . ASP B 1 170 ? -16.594 27.234 1.353 1 98.5 170 ASP B N 1
ATOM 4405 C CA . ASP B 1 170 ? -17.578 27.891 0.505 1 98.5 170 ASP B CA 1
ATOM 4406 C C . ASP B 1 170 ? -18.859 27.062 0.404 1 98.5 170 ASP B C 1
ATOM 4408 O O . ASP B 1 170 ? -19.016 26.281 -0.529 1 98.5 170 ASP B O 1
ATOM 4412 N N . LEU B 1 171 ? -19.797 27.375 1.316 1 98.62 171 LEU B N 1
ATOM 4413 C CA . LEU B 1 171 ? -21.016 26.594 1.429 1 98.62 171 LEU B CA 1
ATOM 4414 C C . LEU B 1 171 ? -21.859 26.703 0.165 1 98.62 171 LEU B C 1
ATOM 4416 O O . LEU B 1 171 ? -22.516 25.75 -0.24 1 98.62 171 LEU B O 1
ATOM 4420 N N . GLU B 1 172 ? -21.875 27.859 -0.418 1 98.69 172 GLU B N 1
ATOM 4421 C CA . GLU B 1 172 ? -22.656 28.062 -1.632 1 98.69 172 GLU B CA 1
ATOM 4422 C C . GLU B 1 172 ? -22.094 27.266 -2.799 1 98.69 172 GLU B C 1
ATOM 4424 O O . GLU B 1 172 ? -22.844 26.688 -3.592 1 98.69 172 GLU B O 1
ATOM 4429 N N . ASP B 1 173 ? -20.828 27.219 -2.883 1 98.81 173 ASP B N 1
ATOM 4430 C CA . ASP B 1 173 ? -20.203 26.391 -3.918 1 98.81 173 ASP B CA 1
ATOM 4431 C C . ASP B 1 173 ? -20.531 24.922 -3.727 1 98.81 173 ASP B C 1
ATOM 4433 O O . ASP B 1 173 ? -20.828 24.219 -4.695 1 98.81 173 ASP B O 1
ATOM 4437 N N . PHE B 1 174 ? -20.547 24.516 -2.48 1 98.81 174 PHE B N 1
ATOM 4438 C CA . PHE B 1 174 ? -20.906 23.141 -2.154 1 98.81 174 PHE B CA 1
ATOM 4439 C C . PHE B 1 174 ? -22.328 22.828 -2.604 1 98.81 174 PHE B C 1
ATOM 4441 O O . PHE B 1 174 ? -22.562 21.828 -3.281 1 98.81 174 PHE B O 1
ATOM 4448 N N . LYS B 1 175 ? -23.141 23.672 -2.238 1 98.81 175 LYS B N 1
ATOM 4449 C CA . LYS B 1 175 ? -24.547 23.453 -2.592 1 98.81 175 LYS B CA 1
ATOM 4450 C C . LYS B 1 175 ? -24.719 23.391 -4.105 1 98.81 175 LYS B C 1
ATOM 4452 O O . LYS B 1 175 ? -25.516 22.594 -4.609 1 98.81 175 LYS B O 1
ATOM 4457 N N . ALA B 1 176 ? -24 24.172 -4.797 1 98.69 176 ALA B N 1
ATOM 4458 C CA . ALA B 1 176 ? -24.109 24.234 -6.254 1 98.69 176 ALA B CA 1
ATOM 4459 C C . ALA B 1 176 ? -23.594 22.953 -6.887 1 98.69 176 ALA B C 1
ATOM 4461 O O . ALA B 1 176 ? -24.062 22.531 -7.945 1 98.69 176 ALA B O 1
ATOM 4462 N N . ARG B 1 177 ? -22.672 22.297 -6.254 1 98.62 177 ARG B N 1
ATOM 4463 C CA . ARG B 1 177 ? -22.031 21.094 -6.805 1 98.62 177 ARG B CA 1
ATOM 4464 C C . ARG B 1 177 ? -22.734 19.828 -6.34 1 98.62 177 ARG B C 1
ATOM 4466 O O . ARG B 1 177 ? -22.547 18.766 -6.922 1 98.62 177 ARG B O 1
ATOM 4473 N N . LEU B 1 178 ? -23.516 20 -5.348 1 98.75 178 LEU B N 1
ATOM 4474 C CA . LEU B 1 178 ? -24.234 18.859 -4.789 1 98.75 178 LEU B CA 1
ATOM 4475 C C . LEU B 1 178 ? -25.406 18.469 -5.68 1 98.75 178 LEU B C 1
ATOM 4477 O O . LEU B 1 178 ? -26.562 18.641 -5.297 1 98.75 178 LEU B O 1
ATOM 4481 N N . THR B 1 179 ? -25.141 17.891 -6.789 1 98.31 179 THR B N 1
ATOM 4482 C CA . THR B 1 179 ? -26.156 17.406 -7.715 1 98.31 179 THR B CA 1
ATOM 4483 C C . THR B 1 179 ? -26.703 16.047 -7.281 1 98.31 179 THR B C 1
ATOM 4485 O O . THR B 1 179 ? -26.203 15.469 -6.316 1 98.31 179 THR B O 1
ATOM 4488 N N . ASP B 1 180 ? -27.641 15.484 -8.039 1 97.56 180 ASP B N 1
ATOM 4489 C CA . ASP B 1 180 ? -28.266 14.195 -7.727 1 97.56 180 ASP B CA 1
ATOM 4490 C C . ASP B 1 180 ? -27.312 13.047 -8.039 1 97.56 180 ASP B C 1
ATOM 4492 O O . ASP B 1 180 ? -27.547 11.906 -7.609 1 97.56 180 ASP B O 1
ATOM 4496 N N . GLU B 1 181 ? -26.219 13.352 -8.688 1 98.19 181 GLU B N 1
ATOM 4497 C CA . GLU B 1 181 ? -25.266 12.32 -9.062 1 98.19 181 GLU B CA 1
ATOM 4498 C C . GLU B 1 181 ? -24.234 12.102 -7.957 1 98.19 181 GLU B C 1
ATOM 4500 O O . GLU B 1 181 ? -23.453 11.141 -8 1 98.19 181 GLU B O 1
ATOM 4505 N N . VAL B 1 182 ? -24.266 12.906 -6.914 1 98.81 182 VAL B N 1
ATOM 4506 C CA . VAL B 1 182 ? -23.25 12.875 -5.879 1 98.81 182 VAL B CA 1
ATOM 4507 C C . VAL B 1 182 ? -23.562 11.781 -4.859 1 98.81 182 VAL B C 1
ATOM 4509 O O . VAL B 1 182 ? -24.688 11.711 -4.352 1 98.81 182 VAL B O 1
ATOM 4512 N N . CYS B 1 183 ? -22.562 10.938 -4.605 1 98.81 183 CYS B N 1
ATOM 4513 C CA . CYS B 1 183 ? -22.781 9.859 -3.648 1 98.81 183 CYS B CA 1
ATOM 4514 C C . CYS B 1 183 ? -22.016 10.117 -2.352 1 98.81 183 CYS B C 1
ATOM 4516 O O . CYS B 1 183 ? -22.344 9.547 -1.311 1 98.81 183 CYS B O 1
ATOM 4518 N N . ALA B 1 184 ? -20.984 10.945 -2.41 1 98.94 184 ALA B N 1
ATOM 4519 C CA . ALA B 1 184 ? -20.156 11.172 -1.225 1 98.94 184 ALA B CA 1
ATOM 4520 C C . ALA B 1 184 ? -19.391 12.492 -1.334 1 98.94 184 ALA B C 1
ATOM 4522 O O . ALA B 1 184 ? -19.25 13.047 -2.426 1 98.94 184 ALA B O 1
ATOM 4523 N N . ILE B 1 185 ? -18.984 13 -0.237 1 98.94 185 ILE B N 1
ATOM 4524 C CA . ILE B 1 185 ? -18 14.07 -0.169 1 98.94 185 ILE B CA 1
ATOM 4525 C C . ILE B 1 185 ? -16.812 13.633 0.697 1 98.94 185 ILE B C 1
ATOM 4527 O O . ILE B 1 185 ? -17 12.961 1.715 1 98.94 185 ILE B O 1
ATOM 4531 N N . MET B 1 186 ? -15.641 13.891 0.278 1 98.94 186 MET B N 1
ATOM 4532 C CA . MET B 1 186 ? -14.398 13.594 0.989 1 98.94 186 MET B CA 1
ATOM 4533 C C . MET B 1 186 ? -13.711 14.867 1.456 1 98.94 186 MET B C 1
ATOM 4535 O O . MET B 1 186 ? -13.414 15.75 0.646 1 98.94 186 MET B O 1
ATOM 4539 N N . LEU B 1 187 ? -13.492 14.938 2.744 1 98.88 187 LEU B N 1
ATOM 4540 C CA . LEU B 1 187 ? -12.938 16.141 3.369 1 98.88 187 LEU B CA 1
ATOM 4541 C C . LEU B 1 187 ? -11.648 15.82 4.113 1 98.88 187 LEU B C 1
ATOM 4543 O O . LEU B 1 187 ? -11.484 14.719 4.641 1 98.88 187 LEU B O 1
ATOM 4547 N N . GLU B 1 188 ? -10.734 16.719 4.121 1 98.62 188 GLU B N 1
ATOM 4548 C CA . GLU B 1 188 ? -9.641 16.797 5.09 1 98.62 188 GLU B CA 1
ATOM 4549 C C . GLU B 1 188 ? -9.938 17.844 6.168 1 98.62 188 GLU B C 1
ATOM 4551 O O . GLU B 1 188 ? -10.195 19 5.863 1 98.62 188 GLU B O 1
ATOM 4556 N N . ALA B 1 189 ? -9.82 17.406 7.406 1 98.56 189 ALA B N 1
ATOM 4557 C CA . ALA B 1 189 ? -10.039 18.375 8.469 1 98.56 189 ALA B CA 1
ATOM 4558 C C . ALA B 1 189 ? -9.109 19.578 8.312 1 98.56 189 ALA B C 1
ATOM 4560 O O . ALA B 1 189 ? -9.516 20.719 8.562 1 98.56 189 ALA B O 1
ATOM 4561 N N . ILE B 1 190 ? -7.887 19.281 8.008 1 98.31 190 ILE B N 1
ATOM 4562 C CA . ILE B 1 190 ? -6.875 20.25 7.613 1 98.31 190 ILE B CA 1
ATOM 4563 C C . ILE B 1 190 ? -6.242 19.828 6.293 1 98.31 190 ILE B C 1
ATOM 4565 O O . ILE B 1 190 ? -5.695 18.734 6.184 1 98.31 190 ILE B O 1
ATOM 4569 N N . GLN B 1 191 ? -6.371 20.656 5.27 1 97.56 191 GLN B N 1
ATOM 4570 C CA . GLN B 1 191 ? -5.668 20.344 4.035 1 97.56 191 GLN B CA 1
ATOM 4571 C C . GLN B 1 191 ? -4.156 20.406 4.227 1 97.56 191 GLN B C 1
ATOM 4573 O O . GLN B 1 191 ? -3.602 21.5 4.414 1 97.56 191 GLN B O 1
ATOM 4578 N N . GLY B 1 192 ? -3.455 19.344 4.156 1 95.75 192 GLY B N 1
ATOM 4579 C CA . GLY B 1 192 ? -2.031 19.266 4.438 1 95.75 192 GLY B CA 1
ATOM 4580 C C . GLY B 1 192 ? -1.17 19.797 3.311 1 95.75 192 GLY B C 1
ATOM 4581 O O . GLY B 1 192 ? -0.698 20.938 3.371 1 95.75 192 GLY B O 1
ATOM 4582 N N . GLU B 1 193 ? -1.127 19.047 2.199 1 91.56 193 GLU B N 1
ATOM 4583 C CA . GLU B 1 193 ? -0.324 19.391 1.029 1 91.56 193 GLU B CA 1
ATOM 4584 C C . GLU B 1 193 ? -0.774 20.703 0.418 1 91.56 193 GLU B C 1
ATOM 4586 O O . GLU B 1 193 ? 0.034 21.438 -0.16 1 91.56 193 GLU B O 1
ATOM 4591 N N . GLY B 1 194 ? -2.008 21.031 0.64 1 93.06 194 GLY B N 1
ATOM 4592 C CA . GLY B 1 194 ? -2.588 22.219 0.032 1 93.06 194 GLY B CA 1
ATOM 4593 C C . GLY B 1 194 ? -2.178 23.5 0.724 1 93.06 194 GLY B C 1
ATOM 4594 O O . GLY B 1 194 ? -2.424 24.594 0.211 1 93.06 194 GLY B O 1
ATOM 4595 N N . GLY B 1 195 ? -1.544 23.375 1.958 1 95.25 195 GLY B N 1
ATOM 4596 C CA . GLY B 1 195 ? -1.087 24.594 2.605 1 95.25 195 GLY B CA 1
ATOM 4597 C C . GLY B 1 195 ? -1.454 24.656 4.078 1 95.25 195 GLY B C 1
ATOM 4598 O O . GLY B 1 195 ? -1.49 25.75 4.664 1 95.25 195 GLY B O 1
ATOM 4599 N N . VAL B 1 196 ? -1.768 23.5 4.625 1 97.44 196 VAL B N 1
ATOM 4600 C CA . VAL B 1 196 ? -2.156 23.422 6.027 1 97.44 196 VAL B CA 1
ATOM 4601 C C . VAL B 1 196 ? -3.312 24.375 6.309 1 97.44 196 VAL B C 1
ATOM 4603 O O . VAL B 1 196 ? -3.201 25.25 7.16 1 97.44 196 VAL B O 1
ATOM 4606 N N . ILE B 1 197 ? -4.398 24.156 5.656 1 96.88 197 ILE B N 1
ATOM 4607 C CA . ILE B 1 197 ? -5.578 25 5.75 1 96.88 197 ILE B CA 1
ATOM 4608 C C . ILE B 1 197 ? -6.695 24.266 6.484 1 96.88 197 ILE B C 1
ATOM 4610 O O . ILE B 1 197 ? -7.332 23.375 5.922 1 96.88 197 ILE B O 1
ATOM 4614 N N . PRO B 1 198 ? -6.984 24.625 7.723 1 97.69 198 PRO B N 1
ATOM 4615 C CA . PRO B 1 198 ? -8.102 24 8.438 1 97.69 198 PRO B CA 1
ATOM 4616 C C . PRO B 1 198 ? -9.461 24.359 7.848 1 97.69 198 PRO B C 1
ATOM 4618 O O . PRO B 1 198 ? -9.648 25.484 7.363 1 97.69 198 PRO B O 1
ATOM 4621 N N . LEU B 1 199 ? -10.406 23.5 7.895 1 98.5 199 LEU B N 1
ATOM 4622 C CA . LEU B 1 199 ? -11.789 23.797 7.527 1 98.5 199 LEU B CA 1
ATOM 4623 C C . LEU B 1 199 ? -12.492 24.562 8.641 1 98.5 199 LEU B C 1
ATOM 4625 O O . LEU B 1 199 ? -12.148 24.422 9.812 1 98.5 199 LEU B O 1
ATOM 4629 N N . ASP B 1 200 ? -13.445 25.359 8.203 1 98.25 200 ASP B N 1
ATOM 4630 C CA . ASP B 1 200 ? -14.289 26.062 9.164 1 98.25 200 ASP B CA 1
ATOM 4631 C C . ASP B 1 200 ? -15.312 25.125 9.789 1 98.25 200 ASP B C 1
ATOM 4633 O O . ASP B 1 200 ? -15.977 24.359 9.078 1 98.25 200 ASP B O 1
ATOM 4637 N N . LYS B 1 201 ? -15.43 25.203 11.07 1 98.31 201 LYS B N 1
ATOM 4638 C CA . LYS B 1 201 ? -16.344 24.328 11.797 1 98.31 201 LYS B CA 1
ATOM 4639 C C . LYS B 1 201 ? -17.766 24.453 11.273 1 98.31 201 LYS B C 1
ATOM 4641 O O . LYS B 1 201 ? -18.453 23.453 11.039 1 98.31 201 LYS B O 1
ATOM 4646 N N . GLU B 1 202 ? -18.219 25.672 11.086 1 98.31 202 GLU B N 1
ATOM 4647 C CA . GLU B 1 202 ? -19.578 25.922 10.625 1 98.31 202 GLU B CA 1
ATOM 4648 C C . GLU B 1 202 ? -19.797 25.328 9.227 1 98.31 202 GLU B C 1
ATOM 4650 O O . GLU B 1 202 ? -20.844 24.75 8.953 1 98.31 202 GLU B O 1
ATOM 4655 N N . PHE B 1 203 ? -18.844 25.531 8.352 1 98.62 203 PHE B N 1
ATOM 4656 C CA . PHE B 1 203 ? -18.906 24.953 7.016 1 98.62 203 PHE B CA 1
ATOM 4657 C C . PHE B 1 203 ? -19.062 23.438 7.09 1 98.62 203 PHE B C 1
ATOM 4659 O O . PHE B 1 203 ? -19.953 22.875 6.453 1 98.62 203 PHE B O 1
ATOM 4666 N N . VAL B 1 204 ? -18.203 22.75 7.934 1 98.94 204 VAL B N 1
ATOM 4667 C CA . VAL B 1 204 ? -18.203 21.297 8.047 1 98.94 204 VAL B CA 1
ATOM 4668 C C . VAL B 1 204 ? -19.547 20.812 8.602 1 98.94 204 VAL B C 1
ATOM 4670 O O . VAL B 1 204 ? -20.125 19.859 8.094 1 98.94 204 VAL B O 1
ATOM 4673 N N . GLN B 1 205 ? -20.016 21.484 9.625 1 98.88 205 GLN B N 1
ATOM 4674 C CA . GLN B 1 205 ? -21.266 21.094 10.258 1 98.88 205 GLN B CA 1
ATOM 4675 C C . GLN B 1 205 ? -22.438 21.203 9.281 1 98.88 205 GLN B C 1
ATOM 4677 O O . GLN B 1 205 ? -23.281 20.312 9.227 1 98.88 205 GLN B O 1
ATOM 4682 N N . GLU B 1 206 ? -22.469 22.281 8.492 1 98.81 206 GLU B N 1
ATOM 4683 C CA . GLU B 1 206 ? -23.531 22.469 7.52 1 98.81 206 GLU B CA 1
ATOM 4684 C C . GLU B 1 206 ? -23.438 21.438 6.398 1 98.81 206 GLU B C 1
ATOM 4686 O O . GLU B 1 206 ? -24.438 20.891 5.945 1 98.81 206 GLU B O 1
ATOM 4691 N N . VAL B 1 207 ? -22.219 21.172 5.918 1 98.94 207 VAL B N 1
ATOM 4692 C CA . VAL B 1 207 ? -22 20.172 4.871 1 98.94 207 VAL B CA 1
ATOM 4693 C C . VAL B 1 207 ? -22.484 18.812 5.348 1 98.94 207 VAL B C 1
ATOM 4695 O O . VAL B 1 207 ? -23.234 18.125 4.633 1 98.94 207 VAL B O 1
ATOM 4698 N N . VAL B 1 208 ? -22.094 18.406 6.551 1 98.94 208 VAL B N 1
ATOM 4699 C CA . VAL B 1 208 ? -22.453 17.109 7.098 1 98.94 208 VAL B CA 1
ATOM 4700 C C . VAL B 1 208 ? -23.969 17.016 7.242 1 98.94 208 VAL B C 1
ATOM 4702 O O . VAL B 1 208 ? -24.578 15.992 6.906 1 98.94 208 VAL B O 1
ATOM 4705 N N . LYS B 1 209 ? -24.562 18.109 7.766 1 98.81 209 LYS B N 1
ATOM 4706 C CA . LYS B 1 209 ? -26.016 18.141 7.934 1 98.81 209 LYS B CA 1
ATOM 4707 C C . LYS B 1 209 ? -26.719 17.922 6.605 1 98.81 209 LYS B C 1
ATOM 4709 O O . LYS B 1 209 ? -27.609 17.078 6.508 1 98.81 209 LYS B O 1
ATOM 4714 N N . ILE B 1 210 ? -26.359 18.656 5.594 1 98.88 210 ILE B N 1
ATOM 4715 C CA . ILE B 1 210 ? -26.984 18.594 4.281 1 98.88 210 ILE B CA 1
ATOM 4716 C C . ILE B 1 210 ? -26.766 17.203 3.674 1 98.88 210 ILE B C 1
ATOM 4718 O O . ILE B 1 210 ? -27.688 16.625 3.088 1 98.88 210 ILE B O 1
ATOM 4722 N N . CYS B 1 211 ? -25.562 16.672 3.803 1 98.88 211 CYS B N 1
ATOM 4723 C CA . CYS B 1 211 ? -25.25 15.352 3.27 1 98.88 211 CYS B CA 1
ATOM 4724 C C . CYS B 1 211 ? -26.109 14.281 3.92 1 98.88 211 CYS B C 1
ATOM 4726 O O . CYS B 1 211 ? -26.625 13.398 3.236 1 98.88 211 CYS B O 1
ATOM 4728 N N . ASN B 1 212 ? -26.281 14.367 5.246 1 98.62 212 ASN B N 1
ATOM 4729 C CA . ASN B 1 212 ? -27.109 13.398 5.961 1 98.62 212 ASN B CA 1
ATOM 4730 C C . ASN B 1 212 ? -28.547 13.43 5.465 1 98.62 212 ASN B C 1
ATOM 4732 O O . ASN B 1 212 ? -29.188 12.383 5.332 1 98.62 212 ASN B O 1
ATOM 4736 N N . GLU B 1 213 ? -29 14.578 5.168 1 98.38 213 GLU B N 1
ATOM 4737 C CA . GLU B 1 213 ? -30.375 14.734 4.699 1 98.38 213 GLU B CA 1
ATOM 4738 C C . GLU B 1 213 ? -30.562 14.094 3.324 1 98.38 213 GLU B C 1
ATOM 4740 O O . GLU B 1 213 ? -31.656 13.633 2.994 1 98.38 213 GLU B O 1
ATOM 4745 N N . LYS B 1 214 ? -29.516 14.023 2.557 1 98.25 214 LYS B N 1
ATOM 4746 C CA . LYS B 1 214 ? -29.625 13.57 1.172 1 98.25 214 LYS B CA 1
ATOM 4747 C C . LYS B 1 214 ? -29 12.188 0.999 1 98.25 214 LYS B C 1
ATOM 4749 O O . LYS B 1 214 ? -28.875 11.688 -0.124 1 98.25 214 LYS B O 1
ATOM 4754 N N . ASP B 1 215 ? -28.594 11.555 2.043 1 98.62 215 ASP B N 1
ATOM 4755 C CA . ASP B 1 215 ? -27.922 10.258 2.055 1 98.62 215 ASP B CA 1
ATOM 4756 C C . ASP B 1 215 ? -26.656 10.281 1.198 1 98.62 215 ASP B C 1
ATOM 4758 O O . ASP B 1 215 ? -26.438 9.375 0.396 1 98.62 215 ASP B O 1
ATOM 4762 N N . VAL B 1 216 ? -25.953 11.375 1.209 1 98.88 216 VAL B N 1
ATOM 4763 C CA . VAL B 1 216 ? -24.609 11.523 0.673 1 98.88 216 VAL B CA 1
ATOM 4764 C C . VAL B 1 216 ? -23.578 11.195 1.756 1 98.88 216 VAL B C 1
ATOM 4766 O O . VAL B 1 216 ? -23.609 11.773 2.846 1 98.88 216 VAL B O 1
ATOM 4769 N N . LEU B 1 217 ? -22.703 10.219 1.495 1 98.94 217 LEU B N 1
ATOM 4770 C CA . LEU B 1 217 ? -21.781 9.766 2.527 1 98.94 217 LEU B CA 1
ATOM 4771 C C . LEU B 1 217 ? -20.703 10.82 2.797 1 98.94 217 LEU B C 1
ATOM 4773 O O . LEU B 1 217 ? -20.219 11.469 1.869 1 98.94 217 LEU B O 1
ATOM 4777 N N . VAL B 1 218 ? -20.391 10.992 4.043 1 98.94 218 VAL B N 1
ATOM 4778 C CA . VAL B 1 218 ? -19.328 11.906 4.465 1 98.94 218 VAL B CA 1
ATOM 4779 C C . VAL B 1 218 ? -18.062 11.109 4.801 1 98.94 218 VAL B C 1
ATOM 4781 O O . VAL B 1 218 ? -18.062 10.297 5.727 1 98.94 218 VAL B O 1
ATOM 4784 N N . ILE B 1 219 ? -17.047 11.336 4.062 1 98.94 219 ILE B N 1
ATOM 4785 C CA . ILE B 1 219 ? -15.742 10.703 4.25 1 98.94 219 ILE B CA 1
ATOM 4786 C C . ILE B 1 219 ? -14.742 11.727 4.781 1 98.94 219 ILE B C 1
ATOM 4788 O O . ILE B 1 219 ? -14.609 12.82 4.227 1 98.94 219 ILE B O 1
ATOM 4792 N N . PHE B 1 220 ? -14.086 11.422 5.859 1 98.94 220 PHE B N 1
ATOM 4793 C CA . PHE B 1 220 ? -12.969 12.242 6.301 1 98.94 220 PHE B CA 1
ATOM 4794 C C . PHE B 1 220 ? -11.641 11.531 6.035 1 98.94 220 PHE B C 1
ATOM 4796 O O . PHE B 1 220 ? -11.398 10.445 6.562 1 98.94 220 PHE B O 1
ATOM 4803 N N . ASP B 1 221 ? -10.859 12.141 5.176 1 98.88 221 ASP B N 1
ATOM 4804 C CA . ASP B 1 221 ? -9.477 11.727 4.969 1 98.88 221 ASP B CA 1
ATOM 4805 C C . ASP B 1 221 ? -8.578 12.195 6.113 1 98.88 221 ASP B C 1
ATOM 4807 O O . ASP B 1 221 ? -8.148 13.352 6.133 1 98.88 221 ASP B O 1
ATOM 4811 N N . GLU B 1 222 ? -8.312 11.297 7.035 1 98.81 222 GLU B N 1
ATOM 4812 C CA . GLU B 1 222 ? -7.562 11.609 8.242 1 98.81 222 GLU B CA 1
ATOM 4813 C C . GLU B 1 222 ? -6.16 11.008 8.188 1 98.81 222 GLU B C 1
ATOM 4815 O O . GLU B 1 222 ? -5.523 10.812 9.227 1 98.81 222 GLU B O 1
ATOM 4820 N N . VAL B 1 223 ? -5.688 10.734 6.969 1 98.88 223 VAL B N 1
ATOM 4821 C CA . VAL B 1 223 ? -4.379 10.125 6.75 1 98.88 223 VAL B CA 1
ATOM 4822 C C . VAL B 1 223 ? -3.297 10.969 7.43 1 98.88 223 VAL B C 1
ATOM 4824 O O . VAL B 1 223 ? -2.424 10.43 8.117 1 98.88 223 VAL B O 1
ATOM 4827 N N . GLN B 1 224 ? -3.359 12.281 7.27 1 98.31 224 GLN B N 1
ATOM 4828 C CA . GLN B 1 224 ? -2.324 13.117 7.863 1 98.31 224 GLN B CA 1
ATOM 4829 C C . GLN B 1 224 ? -2.822 13.789 9.141 1 98.31 224 GLN B C 1
ATOM 4831 O O . GLN B 1 224 ? -2.059 13.969 10.094 1 98.31 224 GLN B O 1
ATOM 4836 N N . CYS B 1 225 ? -4.168 14.07 9.234 1 97.38 225 CYS B N 1
ATOM 4837 C CA . CYS B 1 225 ? -4.742 14.828 10.344 1 97.38 225 CYS B CA 1
ATOM 4838 C C . CYS B 1 225 ? -4.902 13.953 11.578 1 97.38 225 CYS B C 1
ATOM 4840 O O . CYS B 1 225 ? -5.031 14.461 12.688 1 97.38 225 CYS B O 1
ATOM 4842 N N . GLY B 1 226 ? -5.141 12.695 11.273 1 96.88 226 GLY B N 1
ATOM 4843 C CA . GLY B 1 226 ? -5.25 11.766 12.391 1 96.88 226 GLY B CA 1
ATOM 4844 C C . GLY B 1 226 ? -3.91 11.227 12.852 1 96.88 226 GLY B C 1
ATOM 4845 O O . GLY B 1 226 ? -2.861 11.672 12.383 1 96.88 226 GLY B O 1
ATOM 4846 N N . ILE B 1 227 ? -4.043 10.422 13.719 1 97.62 227 ILE B N 1
ATOM 4847 C CA . ILE B 1 227 ? -3.979 9.758 15.016 1 97.62 227 ILE B CA 1
ATOM 4848 C C . ILE B 1 227 ? -3.4 10.711 16.062 1 97.62 227 ILE B C 1
ATOM 4850 O O . ILE B 1 227 ? -2.184 10.781 16.234 1 97.62 227 ILE B O 1
ATOM 4854 N N . ALA B 1 228 ? -4.102 11.586 16.609 1 98.56 228 ALA B N 1
ATOM 4855 C CA . ALA B 1 228 ? -3.775 12.453 17.75 1 98.56 228 ALA B CA 1
ATOM 4856 C C . ALA B 1 228 ? -3.113 13.742 17.266 1 98.56 228 ALA B C 1
ATOM 4858 O O . ALA B 1 228 ? -2.947 14.688 18.047 1 98.56 228 ALA B O 1
ATOM 4859 N N . ARG B 1 229 ? -2.736 13.914 15.961 1 98.69 229 ARG B N 1
ATOM 4860 C CA . ARG B 1 229 ? -1.927 14.984 15.398 1 98.69 229 ARG B CA 1
ATOM 4861 C C . ARG B 1 229 ? -2.551 16.344 15.688 1 98.69 229 ARG B C 1
ATOM 4863 O O . ARG B 1 229 ? -1.838 17.312 15.953 1 98.69 229 ARG B O 1
ATOM 4870 N N . THR B 1 230 ? -3.885 16.422 15.742 1 98.5 230 THR B N 1
ATOM 4871 C CA . THR B 1 230 ? -4.594 17.688 15.867 1 98.5 230 THR B CA 1
ATOM 4872 C C . THR B 1 230 ? -5.09 17.891 17.297 1 98.5 230 THR B C 1
ATOM 4874 O O . THR B 1 230 ? -5.914 18.781 17.547 1 98.5 230 THR B O 1
ATOM 4877 N N . GLY B 1 231 ? -4.66 17.016 18.188 1 98.31 231 GLY B N 1
ATOM 4878 C CA . GLY B 1 231 ? -5.086 17.109 19.578 1 98.31 231 GLY B CA 1
ATOM 4879 C C . GLY B 1 231 ? -6.32 16.281 19.891 1 98.31 231 GLY B C 1
ATOM 4880 O O . GLY B 1 231 ? -6.828 16.297 21 1 98.31 231 GLY B O 1
ATOM 4881 N N . LYS B 1 232 ? -6.867 15.633 18.969 1 98.31 232 LYS B N 1
ATOM 4882 C CA . LYS B 1 232 ? -7.902 14.609 19.031 1 98.31 232 LYS B CA 1
ATOM 4883 C C . LYS B 1 232 ? -7.496 13.359 18.25 1 98.31 232 LYS B C 1
ATOM 4885 O O . LYS B 1 232 ? -6.465 13.352 17.578 1 98.31 232 LYS B O 1
ATOM 4890 N N . MET B 1 233 ? -8.25 12.297 18.375 1 98.25 233 MET B N 1
ATOM 4891 C CA . MET B 1 233 ? -7.902 11.086 17.641 1 98.25 233 MET B CA 1
ATOM 4892 C C . MET B 1 233 ? -7.812 11.375 16.141 1 98.25 233 MET B C 1
ATOM 4894 O O . MET B 1 233 ? -6.84 10.984 15.484 1 98.25 233 MET B O 1
ATOM 4898 N N . PHE B 1 234 ? -8.906 12.039 15.695 1 98.69 234 PHE B N 1
ATOM 4899 C CA . PHE B 1 234 ? -8.953 12.492 14.312 1 98.69 2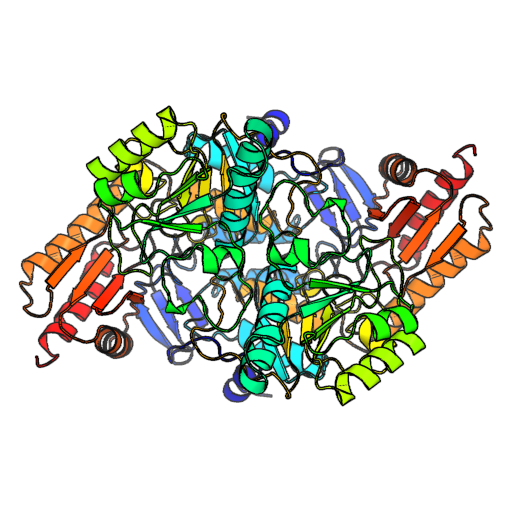34 PHE B CA 1
ATOM 4900 C C . PHE B 1 234 ? -9.219 13.992 14.234 1 98.69 234 PHE B C 1
ATOM 4902 O O . PHE B 1 234 ? -9.766 14.578 15.172 1 98.69 234 PHE B O 1
ATOM 4909 N N . GLY B 1 235 ? -8.758 14.578 13.094 1 98.62 235 GLY B N 1
ATOM 4910 C CA . GLY B 1 235 ? -8.977 16 12.883 1 98.62 235 GLY B CA 1
ATOM 4911 C C . GLY B 1 235 ? -10.445 16.375 12.891 1 98.62 235 GLY B C 1
ATOM 4912 O O . GLY B 1 235 ? -10.82 17.422 13.438 1 98.62 235 GLY B O 1
ATOM 4913 N N . TYR B 1 236 ? -11.32 15.539 12.328 1 98.62 236 TYR B N 1
ATOM 4914 C CA . TYR B 1 236 ? -12.734 15.883 12.18 1 98.62 236 TYR B CA 1
ATOM 4915 C C . TYR B 1 236 ? -13.43 15.914 13.531 1 98.62 236 TYR B C 1
ATOM 4917 O O . TYR B 1 236 ? -14.5 16.5 13.672 1 98.62 236 TYR B O 1
ATOM 4925 N N . ASN B 1 237 ? -12.797 15.273 14.586 1 98.56 237 ASN B N 1
ATOM 4926 C CA . ASN B 1 237 ? -13.375 15.297 15.922 1 98.56 237 ASN B CA 1
ATOM 4927 C C . ASN B 1 237 ? -13.414 16.703 16.5 1 98.56 237 ASN B C 1
ATOM 4929 O O . ASN B 1 237 ? -14.133 16.969 17.469 1 98.56 237 ASN B O 1
ATOM 4933 N N . ASN B 1 238 ? -12.672 17.594 15.922 1 97.94 238 ASN B N 1
ATOM 4934 C CA . ASN B 1 238 ? -12.656 18.984 16.359 1 97.94 238 ASN B CA 1
ATOM 4935 C C . ASN B 1 238 ? -13.883 19.75 15.867 1 97.94 238 ASN B C 1
ATOM 4937 O O . ASN B 1 238 ? -14.148 20.859 16.328 1 97.94 238 ASN B O 1
ATOM 4941 N N . PHE B 1 239 ? -14.703 19.125 14.984 1 98.5 239 PHE B N 1
ATOM 4942 C CA . PHE B 1 239 ? -15.836 19.828 14.375 1 98.5 239 PHE B CA 1
ATOM 4943 C C . PHE B 1 239 ? -17.141 19.359 14.992 1 98.5 239 PHE B C 1
ATOM 4945 O O . PHE B 1 239 ? -18.219 19.891 14.672 1 98.5 239 PHE B O 1
ATOM 4952 N N . ASP B 1 240 ? -17.156 18.344 15.898 1 97.5 240 ASP B N 1
ATOM 4953 C CA . ASP B 1 240 ? -18.344 17.812 16.562 1 97.5 240 ASP B CA 1
ATOM 4954 C C . ASP B 1 240 ? -19.344 17.266 15.562 1 97.5 240 ASP B C 1
ATOM 4956 O O . ASP B 1 240 ? -20.531 17.609 15.609 1 97.5 240 ASP B O 1
ATOM 4960 N N . VAL B 1 241 ? -18.859 16.516 14.609 1 98.5 241 VAL B N 1
ATOM 4961 C CA . VAL B 1 241 ? -19.688 15.844 13.609 1 98.5 241 VAL B CA 1
ATOM 4962 C C . VAL B 1 241 ? -19.375 14.352 13.594 1 98.5 241 VAL B C 1
ATOM 4964 O O . VAL B 1 241 ? -18.453 13.898 14.281 1 98.5 241 VAL B O 1
ATOM 4967 N N . GLU B 1 242 ? -20.141 13.578 12.938 1 98.12 242 GLU B N 1
ATOM 4968 C CA . GLU B 1 242 ? -19.906 12.156 12.711 1 98.12 242 GLU B CA 1
ATOM 4969 C C . GLU B 1 242 ? -19.547 11.883 11.258 1 98.12 242 GLU B C 1
ATOM 4971 O O . GLU B 1 242 ? -20.016 12.57 10.352 1 98.12 242 GLU B O 1
ATOM 4976 N N . ALA B 1 243 ? -18.719 11 11.039 1 98.69 243 ALA B N 1
ATOM 4977 C CA . ALA B 1 243 ? -18.312 10.57 9.711 1 98.69 243 ALA B CA 1
ATOM 4978 C C . ALA B 1 243 ? -18.906 9.211 9.359 1 98.69 243 ALA B C 1
ATOM 4980 O O . ALA B 1 243 ? -19.156 8.391 10.25 1 98.69 243 ALA B O 1
ATOM 4981 N N . ASP B 1 244 ? -19.172 8.938 8.055 1 98.94 244 ASP B N 1
ATOM 4982 C CA . ASP B 1 244 ? -19.562 7.605 7.598 1 98.94 244 ASP B CA 1
ATOM 4983 C C . ASP B 1 244 ? -18.328 6.727 7.387 1 98.94 244 ASP B C 1
ATOM 4985 O O . ASP B 1 244 ? -18.375 5.516 7.633 1 98.94 244 ASP B O 1
ATOM 4989 N N . ILE B 1 245 ? -17.297 7.316 6.867 1 98.94 245 ILE B N 1
ATOM 4990 C CA . ILE B 1 245 ? -16.047 6.645 6.582 1 98.94 245 ILE B CA 1
ATOM 4991 C C . ILE B 1 245 ? -14.875 7.531 7.008 1 98.94 245 ILE B C 1
ATOM 4993 O O . ILE B 1 245 ? -14.898 8.742 6.789 1 98.94 245 ILE B O 1
ATOM 4997 N N . VAL B 1 246 ? -13.852 6.977 7.633 1 98.94 246 VAL B N 1
ATOM 4998 C CA . VAL B 1 246 ? -12.641 7.68 8.031 1 98.94 246 VAL B CA 1
ATOM 4999 C C . VAL B 1 246 ? -11.414 6.918 7.531 1 98.94 246 VAL B C 1
ATOM 5001 O O . VAL B 1 246 ? -11.273 5.719 7.785 1 98.94 246 VAL B O 1
ATOM 5004 N N . THR B 1 247 ? -10.57 7.562 6.781 1 98.94 247 THR B N 1
ATOM 5005 C CA . THR B 1 247 ? -9.344 6.906 6.336 1 98.94 247 THR B CA 1
ATOM 5006 C C . THR B 1 247 ? -8.18 7.266 7.246 1 98.94 247 THR B C 1
ATOM 5008 O O . THR B 1 247 ? -8.125 8.375 7.785 1 98.94 247 THR B O 1
ATOM 5011 N N . VAL B 1 248 ? -7.277 6.336 7.457 1 98.88 248 VAL B N 1
ATOM 5012 C CA . VAL B 1 248 ? -6.141 6.512 8.352 1 98.88 248 VAL B CA 1
ATOM 5013 C C . VAL B 1 248 ? -4.891 5.887 7.738 1 98.88 248 VAL B C 1
ATOM 5015 O O . VAL B 1 248 ? -4.988 4.957 6.93 1 98.88 248 VAL B O 1
ATOM 5018 N N . ALA B 1 249 ? -3.789 6.398 8.055 1 98.81 249 ALA B N 1
ATOM 5019 C CA . ALA B 1 249 ? -2.473 5.875 7.699 1 98.81 249 ALA B CA 1
ATOM 5020 C C . ALA B 1 249 ? -1.376 6.551 8.516 1 98.81 249 ALA B C 1
ATOM 5022 O O . ALA B 1 249 ? -1.515 6.723 9.734 1 98.81 249 ALA B O 1
ATOM 5023 N N . LYS B 1 250 ? -0.29 6.77 8 1 98.62 250 LYS B N 1
ATOM 5024 C CA . LYS B 1 250 ? 0.853 7.543 8.484 1 98.62 250 LYS B CA 1
ATOM 5025 C C . LYS B 1 250 ? 1.085 7.312 9.977 1 98.62 250 LYS B C 1
ATOM 5027 O O . LYS B 1 250 ? 1.58 6.258 10.375 1 98.62 250 LYS B O 1
ATOM 5032 N N . GLY B 1 251 ? 0.604 8.219 10.781 1 98.81 251 GLY B N 1
ATOM 5033 C CA . GLY B 1 251 ? 0.891 8.219 12.203 1 98.81 251 GLY B CA 1
ATOM 5034 C C . GLY B 1 251 ? 0.492 6.922 12.891 1 98.81 251 GLY B C 1
ATOM 5035 O O . GLY B 1 251 ? 1.067 6.555 13.914 1 98.81 251 GLY B O 1
ATOM 5036 N N . LEU B 1 252 ? -0.408 6.172 12.328 1 98.88 252 LEU B N 1
ATOM 5037 C CA . LEU B 1 252 ? -0.891 4.922 12.906 1 98.88 252 LEU B CA 1
ATOM 5038 C C . LEU B 1 252 ? 0.231 3.893 12.992 1 98.88 252 LEU B C 1
ATOM 5040 O O . LEU B 1 252 ? 0.301 3.121 13.953 1 98.88 252 LEU B O 1
ATOM 5044 N N . GLY B 1 253 ? 1.094 3.902 12.008 1 98.44 253 GLY B N 1
ATOM 5045 C CA . GLY B 1 253 ? 2.109 2.865 11.906 1 98.44 253 GLY B CA 1
ATOM 5046 C C . GLY B 1 253 ? 3.395 3.215 12.633 1 98.44 253 GLY B C 1
ATOM 5047 O O . GLY B 1 253 ? 4.207 2.336 12.922 1 98.44 253 GLY B O 1
ATOM 5048 N N . ALA B 1 254 ? 3.607 4.547 12.82 1 98.56 254 ALA B N 1
ATOM 5049 C CA . ALA B 1 254 ? 4.824 5.043 13.453 1 98.56 254 ALA B CA 1
ATOM 5050 C C . ALA B 1 254 ? 6.066 4.512 12.742 1 98.56 254 ALA B C 1
ATOM 5052 O O . ALA B 1 254 ? 7.059 4.16 13.391 1 98.56 254 ALA B O 1
ATOM 5053 N N . GLY B 1 255 ? 5.996 4.379 11.477 1 98.44 255 GLY B N 1
ATOM 5054 C CA . GLY B 1 255 ? 7.184 3.996 10.727 1 98.44 255 GLY B CA 1
ATOM 5055 C C . GLY B 1 255 ? 6.926 2.896 9.719 1 98.44 255 GLY B C 1
ATOM 5056 O O . GLY B 1 255 ? 7.414 2.959 8.586 1 98.44 255 GLY B O 1
ATOM 5057 N N . LEU B 1 256 ? 6.129 1.885 10.023 1 98.75 256 LEU B N 1
ATOM 5058 C CA . LEU B 1 256 ? 5.863 0.763 9.125 1 98.75 256 LEU B CA 1
ATOM 5059 C C . LEU B 1 256 ? 4.613 1.022 8.289 1 98.75 256 LEU B C 1
ATOM 5061 O O . LEU B 1 256 ? 3.713 1.747 8.719 1 98.75 256 LEU B O 1
ATOM 5065 N N . PRO B 1 257 ? 4.551 0.411 7.078 1 98.75 257 PRO B N 1
ATOM 5066 C CA . PRO B 1 257 ? 3.461 0.705 6.145 1 98.75 257 PRO B CA 1
ATOM 5067 C C . PRO B 1 257 ? 2.104 0.222 6.656 1 98.75 257 PRO B C 1
ATOM 5069 O O . PRO B 1 257 ? 1.94 -0.963 6.957 1 98.75 257 PRO B O 1
ATOM 5072 N N . ILE B 1 258 ? 1.138 1.131 6.738 1 98.81 258 ILE B N 1
ATOM 5073 C CA . ILE B 1 258 ? -0.228 0.793 7.125 1 98.81 258 ILE B CA 1
ATOM 5074 C C . ILE B 1 258 ? -1.192 1.85 6.59 1 98.81 258 ILE B C 1
ATOM 5076 O O . ILE B 1 258 ? -0.831 3.021 6.465 1 98.81 258 ILE B O 1
ATOM 5080 N N . GLY B 1 259 ? -2.314 1.541 6.195 1 98.62 259 GLY B N 1
ATOM 5081 C CA . GLY B 1 259 ? -3.488 2.35 5.902 1 98.62 259 GLY B CA 1
ATOM 5082 C C . GLY B 1 259 ? -4.793 1.621 6.16 1 98.62 259 GLY B C 1
ATOM 5083 O O . GLY B 1 259 ? -4.793 0.431 6.48 1 98.62 259 GLY B O 1
ATOM 5084 N N . GLY B 1 260 ? -5.797 2.277 6.137 1 98.69 260 GLY B N 1
ATOM 5085 C CA . GLY B 1 260 ? -7.098 1.651 6.32 1 98.69 260 GLY B CA 1
ATOM 5086 C C . GLY B 1 260 ? -8.242 2.641 6.277 1 98.69 260 GLY B C 1
ATOM 5087 O O . GLY B 1 260 ? -8.031 3.85 6.191 1 98.69 260 GLY B O 1
ATOM 5088 N N . PHE B 1 261 ? -9.398 2.107 6.211 1 98.94 261 PHE B N 1
ATOM 5089 C CA . PHE B 1 261 ? -10.594 2.932 6.348 1 98.94 261 PHE B CA 1
ATOM 5090 C C . PHE B 1 261 ? -11.539 2.342 7.387 1 98.94 261 PHE B C 1
ATOM 5092 O O . PHE B 1 261 ? -11.703 1.122 7.465 1 98.94 261 PHE B O 1
ATOM 5099 N N . LEU B 1 262 ? -11.992 3.18 8.242 1 98.94 262 LEU B N 1
ATOM 5100 C CA . LEU B 1 262 ? -13 2.832 9.242 1 98.94 262 LEU B CA 1
ATOM 5101 C C . LEU B 1 262 ? -14.406 3.129 8.719 1 98.94 262 LEU B C 1
ATOM 5103 O O . LEU B 1 262 ? -14.602 4.082 7.961 1 98.94 262 LEU B O 1
ATOM 5107 N N . CYS B 1 263 ? -15.352 2.383 9.188 1 98.25 263 CYS B N 1
ATOM 5108 C CA . CYS B 1 263 ? -16.75 2.463 8.75 1 98.25 263 CYS B CA 1
ATOM 5109 C C . CYS B 1 263 ? -17.672 2.736 9.938 1 98.25 263 CYS B C 1
ATOM 5111 O O . CYS B 1 263 ? -17.516 2.135 11 1 98.25 263 CYS B O 1
ATOM 5113 N N . SER B 1 264 ? -18.625 3.611 9.68 1 98.75 264 SER B N 1
ATOM 5114 C CA . SER B 1 264 ? -19.75 3.67 10.594 1 98.75 264 SER B CA 1
ATOM 5115 C C . SER B 1 264 ? -20.688 2.471 10.406 1 98.75 264 SER B C 1
ATOM 5117 O O . SER B 1 264 ? -20.531 1.701 9.461 1 98.75 264 SER B O 1
ATOM 5119 N N . SER B 1 265 ? -21.641 2.324 11.352 1 98.5 265 SER B N 1
ATOM 5120 C CA . SER B 1 265 ? -22.594 1.22 11.258 1 98.5 265 SER B CA 1
ATOM 5121 C C . SER B 1 265 ? -23.391 1.281 9.961 1 98.5 265 SER B C 1
ATOM 5123 O O . SER B 1 265 ? -23.797 0.248 9.43 1 98.5 265 SER B O 1
ATOM 5125 N N . LYS B 1 266 ? -23.547 2.512 9.414 1 98.44 266 LYS B N 1
ATOM 5126 C CA . LYS B 1 266 ? -24.328 2.742 8.195 1 98.44 266 LYS B CA 1
ATOM 5127 C C . LYS B 1 266 ? -23.75 1.968 7.016 1 98.44 266 LYS B C 1
ATOM 5129 O O . LYS B 1 266 ? -24.5 1.493 6.156 1 98.44 266 LYS B O 1
ATOM 5134 N N . VAL B 1 267 ? -22.391 1.786 6.941 1 98.81 267 VAL B N 1
ATOM 5135 C CA . VAL B 1 267 ? -21.781 1.241 5.734 1 98.81 267 VAL B CA 1
ATOM 5136 C C . VAL B 1 267 ? -20.938 0.015 6.094 1 98.81 267 VAL B C 1
ATOM 5138 O O . VAL B 1 267 ? -20.234 -0.531 5.242 1 98.81 267 VAL B O 1
ATOM 5141 N N . ALA B 1 268 ? -21.016 -0.509 7.297 1 98.44 268 ALA B N 1
ATOM 5142 C CA . ALA B 1 268 ? -20.125 -1.524 7.844 1 98.44 268 ALA B CA 1
ATOM 5143 C C . ALA B 1 268 ? -20.281 -2.855 7.117 1 98.44 268 ALA B C 1
ATOM 5145 O O . ALA B 1 268 ? -19.359 -3.678 7.094 1 98.44 268 ALA B O 1
ATOM 5146 N N . ASP B 1 269 ? -21.438 -3.127 6.516 1 98 269 ASP B N 1
ATOM 5147 C CA . ASP B 1 269 ? -21.703 -4.438 5.938 1 98 269 ASP B CA 1
ATOM 5148 C C . ASP B 1 269 ? -21.875 -4.348 4.422 1 98 269 ASP B C 1
ATOM 5150 O O . ASP B 1 269 ? -22.453 -5.25 3.803 1 98 269 ASP B O 1
ATOM 5154 N N . VAL B 1 270 ? -21.375 -3.246 3.838 1 98.69 270 VAL B N 1
ATOM 5155 C CA . VAL B 1 270 ? -21.531 -3.029 2.404 1 98.69 270 VAL B CA 1
ATOM 5156 C C . VAL B 1 270 ? -20.625 -3.984 1.632 1 98.69 270 VAL B C 1
ATOM 5158 O O . VAL B 1 270 ? -21.047 -4.562 0.622 1 98.69 270 VAL B O 1
ATOM 5161 N N . PHE B 1 271 ? -19.391 -4.129 2.082 1 98.5 271 PHE B N 1
ATOM 5162 C CA . PHE B 1 271 ? -18.469 -5.051 1.43 1 98.5 271 PHE B CA 1
ATOM 5163 C C . PHE B 1 271 ? -18.766 -6.488 1.827 1 98.5 271 PHE B C 1
ATOM 5165 O O . PHE B 1 271 ? -19.094 -6.766 2.986 1 98.5 271 PHE B O 1
ATOM 5172 N N . ASN B 1 272 ? -18.734 -7.352 0.881 1 97.5 272 ASN B N 1
ATOM 5173 C CA . ASN B 1 272 ? -18.844 -8.797 1.045 1 97.5 272 ASN B CA 1
ATOM 5174 C C . ASN B 1 272 ? -17.594 -9.508 0.544 1 97.5 272 ASN B C 1
ATOM 5176 O O . ASN B 1 272 ? -16.766 -8.914 -0.153 1 97.5 272 ASN B O 1
ATOM 5180 N N . PRO B 1 273 ? -17.453 -10.805 0.966 1 96.31 273 PRO B N 1
ATOM 5181 C CA . PRO B 1 273 ? -16.266 -11.531 0.504 1 96.31 273 PRO B CA 1
ATOM 5182 C C . PRO B 1 273 ? -16.078 -11.438 -1.007 1 96.31 273 PRO B C 1
ATOM 5184 O O . PRO B 1 273 ? -17 -11.68 -1.774 1 96.31 273 PRO B O 1
ATOM 5187 N N . GLY B 1 274 ? -14.852 -11.023 -1.371 1 95.06 274 GLY B N 1
ATOM 5188 C CA . GLY B 1 274 ? -14.531 -10.867 -2.781 1 95.06 274 GLY B CA 1
ATOM 5189 C C . GLY B 1 274 ? -14.57 -9.422 -3.244 1 95.06 274 GLY B C 1
ATOM 5190 O O . GLY B 1 274 ? -13.93 -9.07 -4.238 1 95.06 274 GLY B O 1
ATOM 5191 N N . ASP B 1 275 ? -15.219 -8.484 -2.562 1 97.31 275 ASP B N 1
ATOM 5192 C CA . ASP B 1 275 ? -15.43 -7.113 -3.004 1 97.31 275 ASP B CA 1
ATOM 5193 C C . ASP B 1 275 ? -14.133 -6.305 -2.928 1 97.31 275 ASP B C 1
ATOM 5195 O O . ASP B 1 275 ? -13.922 -5.383 -3.719 1 97.31 275 ASP B O 1
ATOM 5199 N N . HIS B 1 276 ? -13.352 -6.625 -1.936 1 97.94 276 HIS B N 1
ATOM 5200 C CA . HIS B 1 276 ? -12.117 -5.883 -1.702 1 97.94 276 HIS B CA 1
ATOM 5201 C C . HIS B 1 276 ? -11.102 -6.727 -0.939 1 97.94 276 HIS B C 1
ATOM 5203 O O . HIS B 1 276 ? -11.453 -7.77 -0.377 1 97.94 276 HIS B O 1
ATOM 5209 N N . GLY B 1 277 ? -9.859 -6.355 -1.052 1 97.56 277 GLY B N 1
ATOM 5210 C CA . GLY B 1 277 ? -8.812 -7.102 -0.37 1 97.56 277 GLY B CA 1
ATOM 5211 C C . GLY B 1 277 ? -7.445 -6.465 -0.509 1 97.56 277 GLY B C 1
ATOM 5212 O O . GLY B 1 277 ? -7.254 -5.555 -1.32 1 97.56 277 GLY B O 1
ATOM 5213 N N . SER B 1 278 ? -6.551 -6.887 0.281 1 97.75 278 SER B N 1
ATOM 5214 C CA . SER B 1 278 ? -5.137 -6.516 0.289 1 97.75 278 SER B CA 1
ATOM 5215 C C . SER B 1 278 ? -4.273 -7.633 0.866 1 97.75 278 SER B C 1
ATOM 5217 O O . SER B 1 278 ? -4.477 -8.055 2.008 1 97.75 278 SER B O 1
ATOM 5219 N N . THR B 1 279 ? -3.279 -8.062 0.108 1 97.94 279 THR B N 1
ATOM 5220 C CA . THR B 1 279 ? -2.445 -9.188 0.519 1 97.94 279 THR B CA 1
ATOM 5221 C C . THR B 1 279 ? -1.758 -8.891 1.849 1 97.94 279 THR B C 1
ATOM 5223 O O . THR B 1 279 ? -1.792 -9.711 2.768 1 97.94 279 THR B O 1
ATOM 5226 N N . PHE B 1 280 ? -1.251 -7.707 2.01 1 98.38 280 PHE B N 1
ATOM 5227 C CA . PHE B 1 280 ? -0.441 -7.363 3.172 1 98.38 280 PHE B CA 1
ATOM 5228 C C . PHE B 1 280 ? -1.296 -6.707 4.25 1 98.38 280 PHE B C 1
ATOM 5230 O O . PHE B 1 280 ? -0.805 -6.406 5.34 1 98.38 280 PHE B O 1
ATOM 5237 N N . GLY B 1 281 ? -2.576 -6.398 3.928 1 98.06 281 GLY B N 1
ATOM 5238 C CA . GLY B 1 281 ? -3.416 -5.688 4.875 1 98.06 281 GLY B CA 1
ATOM 5239 C C . GLY B 1 281 ? -3.516 -6.379 6.223 1 98.06 281 GLY B C 1
ATOM 5240 O O . GLY B 1 281 ? -3.582 -7.609 6.289 1 98.06 281 GLY B O 1
ATOM 5241 N N . ALA B 1 282 ? -3.469 -5.609 7.297 1 97.94 282 ALA B N 1
ATOM 5242 C CA . ALA B 1 282 ? -3.541 -6.109 8.672 1 97.94 282 ALA B CA 1
ATOM 5243 C C . ALA B 1 282 ? -2.342 -6.996 8.992 1 97.94 282 ALA B C 1
ATOM 5245 O O . ALA B 1 282 ? -2.479 -8.008 9.68 1 97.94 282 ALA B O 1
ATOM 5246 N N . ASN B 1 283 ? -1.177 -6.652 8.438 1 98.69 283 ASN B N 1
ATOM 5247 C CA . ASN B 1 283 ? 0.049 -7.383 8.742 1 98.69 283 ASN B CA 1
ATOM 5248 C C . ASN B 1 283 ? 0.291 -7.477 10.242 1 98.69 283 ASN B C 1
ATOM 5250 O O . ASN B 1 283 ? 0.281 -6.461 10.938 1 98.69 283 ASN B O 1
ATOM 5254 N N . PRO B 1 284 ? 0.569 -8.656 10.734 1 98.69 284 PRO B N 1
ATOM 5255 C CA . PRO B 1 284 ? 0.651 -8.844 12.188 1 98.69 284 PRO B CA 1
ATOM 5256 C C . PRO B 1 284 ? 1.712 -7.961 12.844 1 98.69 284 PRO B C 1
ATOM 5258 O O . PRO B 1 284 ? 1.487 -7.418 13.93 1 98.69 284 PRO B O 1
ATOM 5261 N N . VAL B 1 285 ? 2.854 -7.777 12.234 1 98.88 285 VAL B N 1
ATOM 5262 C CA . VAL B 1 285 ? 3.945 -6.984 12.789 1 98.88 285 VAL B CA 1
ATOM 5263 C C . VAL B 1 285 ? 3.539 -5.516 12.852 1 98.88 285 VAL B C 1
ATOM 5265 O O . VAL B 1 285 ? 3.742 -4.852 13.867 1 98.88 285 VAL B O 1
ATOM 5268 N N . VAL B 1 286 ? 2.955 -5.035 11.773 1 98.88 286 VAL B N 1
ATOM 5269 C CA . VAL B 1 286 ? 2.518 -3.646 11.664 1 98.88 286 VAL B CA 1
ATOM 5270 C C . VAL B 1 286 ? 1.413 -3.375 12.688 1 98.88 286 VAL B C 1
ATOM 5272 O O . VAL B 1 286 ? 1.415 -2.338 13.352 1 98.88 286 VAL B O 1
ATOM 5275 N N . CYS B 1 287 ? 0.505 -4.328 12.828 1 98.88 287 CYS B N 1
ATOM 5276 C CA . CYS B 1 287 ? -0.608 -4.184 13.758 1 98.88 287 CYS B CA 1
ATOM 5277 C C . CYS B 1 287 ? -0.113 -4.145 15.195 1 98.88 287 CYS B C 1
ATOM 5279 O O . CYS B 1 287 ? -0.649 -3.402 16.016 1 98.88 287 CYS B O 1
ATOM 5281 N N . ALA B 1 288 ? 0.89 -4.953 15.484 1 98.88 288 ALA B N 1
ATOM 5282 C CA . ALA B 1 288 ? 1.465 -4.938 16.828 1 98.88 288 ALA B CA 1
ATOM 5283 C C . ALA B 1 288 ? 2.023 -3.559 17.172 1 98.88 288 ALA B C 1
ATOM 5285 O O . ALA B 1 288 ? 1.834 -3.066 18.281 1 98.88 288 ALA B O 1
ATOM 5286 N N . GLY B 1 289 ? 2.697 -2.973 16.219 1 98.88 289 GLY B N 1
ATOM 5287 C CA . GLY B 1 289 ? 3.213 -1.628 16.406 1 98.88 289 GLY B CA 1
ATOM 5288 C C . GLY B 1 289 ? 2.119 -0.583 16.531 1 98.88 289 GLY B C 1
ATOM 5289 O O . GLY B 1 289 ? 2.188 0.3 17.391 1 98.88 289 GLY B O 1
ATOM 5290 N N . ALA B 1 290 ? 1.117 -0.675 15.695 1 98.94 290 ALA B N 1
ATOM 5291 C CA . ALA B 1 290 ? 0.021 0.29 15.672 1 98.94 290 ALA B CA 1
ATOM 5292 C C . ALA B 1 290 ? -0.733 0.291 17 1 98.94 290 ALA B C 1
ATOM 5294 O O . ALA B 1 290 ? -1.21 1.336 17.453 1 98.94 290 ALA B O 1
ATOM 5295 N N . SER B 1 291 ? -0.839 -0.871 17.625 1 98.81 291 SER B N 1
ATOM 5296 C CA . SER B 1 291 ? -1.495 -0.951 18.922 1 98.81 291 SER B CA 1
ATOM 5297 C C . SER B 1 291 ? -0.752 -0.127 19.969 1 98.81 291 SER B C 1
ATOM 5299 O O . SER B 1 291 ? -1.373 0.494 20.844 1 98.81 291 SER B O 1
ATOM 5301 N N . VAL B 1 292 ? 0.568 -0.119 19.875 1 98.88 292 VAL B N 1
ATOM 5302 C CA . VAL B 1 292 ? 1.369 0.677 20.797 1 98.88 292 VAL B CA 1
ATOM 5303 C C . VAL B 1 292 ? 1.096 2.162 20.578 1 98.88 292 VAL B C 1
ATOM 5305 O O . VAL B 1 292 ? 1.006 2.936 21.531 1 98.88 292 VAL B O 1
ATOM 5308 N N . VAL B 1 293 ? 0.946 2.584 19.359 1 98.88 293 VAL B N 1
ATOM 5309 C CA . VAL B 1 293 ? 0.642 3.973 19.031 1 98.88 293 VAL B CA 1
ATOM 5310 C C . VAL B 1 293 ? -0.675 4.383 19.688 1 98.88 293 VAL B C 1
ATOM 5312 O O . VAL B 1 293 ? -0.759 5.438 20.312 1 98.88 293 VAL B O 1
ATOM 5315 N N . LEU B 1 294 ? -1.706 3.561 19.5 1 98.81 294 LEU B N 1
ATOM 5316 C CA . LEU B 1 294 ? -3.012 3.865 20.078 1 98.81 294 LEU B CA 1
ATOM 5317 C C . LEU B 1 294 ? -2.924 3.986 21.594 1 98.81 294 LEU B C 1
ATOM 5319 O O . LEU B 1 294 ? -3.52 4.891 22.188 1 98.81 294 LEU B O 1
ATOM 5323 N N . ASP B 1 295 ? -2.184 3.072 22.188 1 98.31 295 ASP B N 1
ATOM 5324 C CA . ASP B 1 295 ? -2.055 3.047 23.641 1 98.31 295 ASP B CA 1
ATOM 5325 C C . ASP B 1 295 ? -1.318 4.285 24.141 1 98.31 295 ASP B C 1
ATOM 5327 O O . ASP B 1 295 ? -1.693 4.859 25.172 1 98.31 295 ASP B O 1
ATOM 5331 N N . GLU B 1 296 ? -0.302 4.711 23.438 1 98.38 296 GLU B N 1
ATOM 5332 C CA . GLU B 1 296 ? 0.59 5.773 23.891 1 98.38 296 GLU B CA 1
ATOM 5333 C C . GLU B 1 296 ? -0.003 7.152 23.609 1 98.38 296 GLU B C 1
ATOM 5335 O O . GLU B 1 296 ? 0.14 8.07 24.422 1 98.38 296 GLU B O 1
ATOM 5340 N N . LEU B 1 297 ? -0.729 7.277 22.484 1 98.5 297 LEU B N 1
ATOM 5341 C CA . LEU B 1 297 ? -1.016 8.625 22.016 1 98.5 297 LEU B CA 1
ATOM 5342 C C . LEU B 1 297 ? -2.512 8.914 22.078 1 98.5 297 LEU B C 1
ATOM 5344 O O . LEU B 1 297 ? -2.924 10.078 22.156 1 98.5 297 LEU B O 1
ATOM 5348 N N . CYS B 1 298 ? -3.354 7.879 21.953 1 98.19 298 CYS B N 1
ATOM 5349 C CA . CYS B 1 298 ? -4.781 8.109 21.75 1 98.19 298 CYS B CA 1
ATOM 5350 C C . CYS B 1 298 ? -5.527 8.047 23.078 1 98.19 298 CYS B C 1
ATOM 5352 O O . CYS B 1 298 ? -6.41 7.211 23.266 1 98.19 298 CYS B O 1
ATOM 5354 N N . ASN B 1 299 ? -5.234 8.977 23.922 1 97.5 299 ASN B N 1
ATOM 5355 C CA . ASN B 1 299 ? -5.902 9.195 25.188 1 97.5 299 ASN B CA 1
ATOM 5356 C C . ASN B 1 299 ? -6.004 10.68 25.531 1 97.5 299 ASN B C 1
ATOM 5358 O O . ASN B 1 299 ? -5.25 11.492 24.984 1 97.5 299 ASN B O 1
ATOM 5362 N N . GLU B 1 300 ? -6.875 11.008 26.438 1 97.62 300 GLU B N 1
ATOM 5363 C CA . GLU B 1 300 ? -7.227 12.398 26.719 1 97.62 300 GLU B CA 1
ATOM 5364 C C . GLU B 1 300 ? -6.016 13.188 27.219 1 97.62 300 GLU B C 1
ATOM 5366 O O . GLU B 1 300 ? -5.848 14.359 26.891 1 97.62 300 GLU B O 1
ATOM 5371 N N . LYS B 1 301 ? -5.273 12.578 28.016 1 97.69 301 LYS B N 1
ATOM 5372 C CA . LYS B 1 301 ? -4.098 13.242 28.578 1 97.69 301 LYS B CA 1
ATOM 5373 C C . LYS B 1 301 ? -3.129 13.664 27.469 1 97.69 301 LYS B C 1
ATOM 5375 O O . LYS B 1 301 ? -2.613 14.781 27.484 1 97.69 301 LYS B O 1
ATOM 5380 N N . TYR B 1 302 ? -2.881 12.836 26.609 1 98 302 TYR B N 1
ATOM 5381 C CA . TYR B 1 302 ? -1.921 13.133 25.562 1 98 302 TYR B CA 1
ATOM 5382 C C . TYR B 1 302 ? -2.512 14.102 24.531 1 98 302 TYR B C 1
ATOM 5384 O O . TYR B 1 302 ? -1.795 14.922 23.969 1 98 302 TYR B O 1
ATOM 5392 N N . PHE B 1 303 ? -3.852 13.977 24.281 1 98.5 303 PHE B N 1
ATOM 5393 C CA . PHE B 1 303 ? -4.52 14.961 23.438 1 98.5 303 PHE B CA 1
ATOM 5394 C C . PHE B 1 303 ? -4.297 16.375 23.969 1 98.5 303 PHE B C 1
ATOM 5396 O O . PHE B 1 303 ? -3.971 17.281 23.203 1 98.5 303 PHE B O 1
ATOM 5403 N N . GLU B 1 304 ? -4.441 16.5 25.219 1 98.5 304 GLU B N 1
ATOM 5404 C CA . GLU B 1 304 ? -4.25 17.812 25.844 1 98.5 304 GLU B CA 1
ATOM 5405 C C . GLU B 1 304 ? -2.816 18.297 25.672 1 98.5 304 GLU B C 1
ATOM 5407 O O . GLU B 1 304 ? -2.588 19.484 25.422 1 98.5 304 GLU B O 1
ATOM 5412 N N . LYS B 1 305 ? -1.891 17.391 25.859 1 98.25 305 LYS B N 1
ATOM 5413 C CA . LYS B 1 305 ? -0.484 17.734 25.672 1 98.25 305 LYS B CA 1
ATOM 5414 C C . LYS B 1 305 ? -0.227 18.25 24.266 1 98.25 305 LYS B C 1
ATOM 5416 O O . LYS B 1 305 ? 0.473 19.25 24.094 1 98.25 305 LYS B O 1
ATOM 5421 N N . ILE B 1 306 ? -0.765 17.562 23.297 1 98.69 306 ILE B N 1
ATOM 5422 C CA . ILE B 1 306 ? -0.581 17.953 21.891 1 98.69 306 ILE B CA 1
ATOM 5423 C C . ILE B 1 306 ? -1.212 19.312 21.641 1 98.69 306 ILE B C 1
ATOM 5425 O O . ILE B 1 306 ? -0.618 20.172 20.984 1 98.69 306 ILE B O 1
ATOM 5429 N N . THR B 1 307 ? -2.389 19.516 22.156 1 98.5 307 THR B N 1
ATOM 5430 C CA . THR B 1 307 ? -3.1 20.781 22.016 1 98.5 307 THR B CA 1
ATOM 5431 C C . THR B 1 307 ? -2.297 21.922 22.609 1 98.5 307 THR B C 1
ATOM 5433 O O . THR B 1 307 ? -2.145 22.984 22 1 98.5 307 THR B O 1
ATOM 5436 N N . LYS B 1 308 ? -1.778 21.734 23.766 1 98.56 308 LYS B N 1
ATOM 5437 C CA . LYS B 1 308 ? -1.002 22.75 24.469 1 98.56 308 LYS B CA 1
ATOM 5438 C C . LYS B 1 308 ? 0.297 23.047 23.719 1 98.56 308 LYS B C 1
ATOM 5440 O O . LYS B 1 308 ? 0.729 24.203 23.656 1 98.56 308 LYS B O 1
ATOM 5445 N N . ARG B 1 309 ? 0.926 22.047 23.234 1 98.75 309 ARG B N 1
ATOM 5446 C CA . ARG B 1 309 ? 2.158 22.219 22.484 1 98.75 309 ARG B CA 1
ATOM 5447 C C . ARG B 1 309 ? 1.909 23.031 21.219 1 98.75 309 ARG B C 1
ATOM 5449 O O . ARG B 1 309 ? 2.721 23.891 20.844 1 98.75 309 ARG B O 1
ATOM 5456 N N . GLY B 1 310 ? 0.787 22.688 20.516 1 98.56 310 GLY B N 1
ATOM 5457 C CA . GLY B 1 310 ? 0.415 23.484 19.359 1 98.56 310 GLY B CA 1
ATOM 5458 C C . GLY B 1 310 ? 0.177 24.938 19.688 1 98.56 310 GLY B C 1
ATOM 5459 O O . GLY B 1 310 ? 0.623 25.828 18.953 1 98.56 310 GLY B O 1
ATOM 5460 N N . ALA B 1 311 ? -0.526 25.203 20.781 1 98.38 311 ALA B N 1
ATOM 5461 C CA . ALA B 1 311 ? -0.786 26.562 21.219 1 98.38 311 ALA B CA 1
ATOM 5462 C C . ALA B 1 311 ? 0.514 27.281 21.578 1 98.38 311 ALA B C 1
ATOM 5464 O O . ALA B 1 311 ? 0.668 28.469 21.281 1 98.38 311 ALA B O 1
ATOM 5465 N N . TYR B 1 312 ? 1.393 26.562 22.188 1 98.62 312 TYR B N 1
ATOM 5466 C CA . TYR B 1 312 ? 2.691 27.109 22.562 1 98.62 312 TYR B CA 1
ATOM 5467 C C . TYR B 1 312 ? 3.469 27.578 21.344 1 98.62 312 TYR B C 1
ATOM 5469 O O . TYR B 1 312 ? 4.055 28.656 21.344 1 98.62 312 TYR B O 1
ATOM 5477 N N . VAL B 1 313 ? 3.502 26.781 20.312 1 98.69 313 VAL B N 1
ATOM 5478 C CA . VAL B 1 313 ? 4.188 27.109 19.078 1 98.69 313 VAL B CA 1
ATOM 5479 C C . VAL B 1 313 ? 3.592 28.391 18.484 1 98.69 313 VAL B C 1
ATOM 5481 O O . VAL B 1 313 ? 4.324 29.281 18.062 1 98.69 313 VAL B O 1
ATOM 5484 N N . LYS B 1 314 ? 2.285 28.453 18.406 1 98.19 314 LYS B N 1
ATOM 5485 C CA . LYS B 1 314 ? 1.606 29.625 17.859 1 98.19 314 LYS B CA 1
ATOM 5486 C C . LYS B 1 314 ? 1.951 30.875 18.672 1 98.19 314 LYS B C 1
ATOM 5488 O O . LYS B 1 314 ? 2.176 31.953 18.094 1 98.19 314 LYS B O 1
ATOM 5493 N N . GLU B 1 315 ? 1.997 30.719 19.938 1 98.25 315 GLU B N 1
ATOM 5494 C CA . GLU B 1 315 ? 2.348 31.828 20.812 1 98.25 315 GLU B CA 1
ATOM 5495 C C . GLU B 1 315 ? 3.76 32.344 20.547 1 98.25 315 GLU B C 1
ATOM 5497 O O . GLU B 1 315 ? 3.986 33.531 20.438 1 98.25 315 GLU B O 1
ATOM 5502 N N . LEU B 1 316 ? 4.703 31.391 20.438 1 98.44 316 LEU B N 1
ATOM 5503 C CA . LEU B 1 316 ? 6.09 31.766 20.141 1 98.44 316 LEU B CA 1
ATOM 5504 C C . LEU B 1 316 ? 6.184 32.562 18.859 1 98.44 316 LEU B C 1
ATOM 5506 O O . LEU B 1 316 ? 6.895 33.562 18.797 1 98.44 316 LEU B O 1
ATOM 5510 N N . ILE B 1 317 ? 5.461 32.125 17.844 1 98.56 317 ILE B N 1
ATOM 5511 C CA . ILE B 1 317 ? 5.539 32.75 16.531 1 98.56 317 ILE B CA 1
ATOM 5512 C C . ILE B 1 317 ? 4.871 34.125 16.562 1 98.56 317 ILE B C 1
ATOM 5514 O O . ILE B 1 317 ? 5.402 35.094 16 1 98.56 317 ILE B O 1
ATOM 5518 N N . GLU B 1 318 ? 3.744 34.219 17.156 1 97.62 318 GLU B N 1
ATOM 5519 C CA . GLU B 1 318 ? 3.006 35.469 17.234 1 97.62 318 GLU B CA 1
ATOM 5520 C C . GLU B 1 318 ? 3.777 36.5 18.031 1 97.62 318 GLU B C 1
ATOM 5522 O O . GLU B 1 318 ? 3.795 37.688 17.656 1 97.62 318 GLU B O 1
ATOM 5527 N N . GLU B 1 319 ? 4.379 36.031 19.078 1 97.94 319 GLU B N 1
ATOM 5528 C CA . GLU B 1 319 ? 5.133 36.938 19.953 1 97.94 319 GLU B CA 1
ATOM 5529 C C . GLU B 1 319 ? 6.34 37.531 19.219 1 97.94 319 GLU B C 1
ATOM 5531 O O . GLU B 1 319 ? 6.773 38.625 19.516 1 97.94 319 GLU B O 1
ATOM 5536 N N . ALA 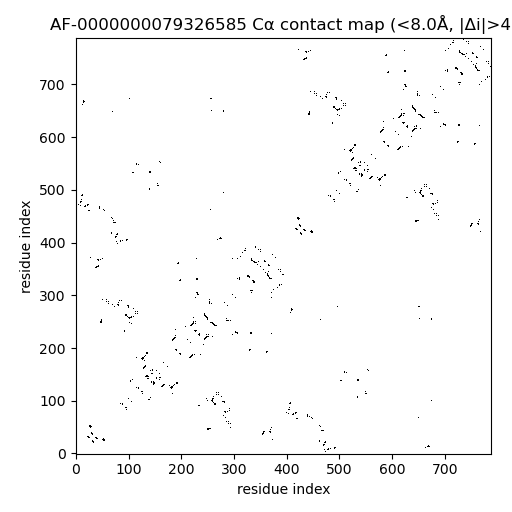B 1 320 ? 6.867 36.812 18.266 1 97.5 320 ALA B N 1
ATOM 5537 C CA . ALA B 1 320 ? 8.07 37.25 17.562 1 97.5 320 ALA B CA 1
ATOM 5538 C C . ALA B 1 320 ? 7.77 38.406 16.609 1 97.5 320 ALA B C 1
ATOM 5540 O O . ALA B 1 320 ? 8.672 39.156 16.234 1 97.5 320 ALA B O 1
ATOM 5541 N N . LYS B 1 321 ? 6.547 38.625 16.125 1 97.19 321 LYS B N 1
ATOM 5542 C CA . LYS B 1 321 ? 6.105 39.656 15.219 1 97.19 321 LYS B CA 1
ATOM 5543 C C . LYS B 1 321 ? 7.039 39.781 14.016 1 97.19 321 LYS B C 1
ATOM 5545 O O . LYS B 1 321 ? 7.469 40.875 13.664 1 97.19 321 LYS B O 1
ATOM 5550 N N . ASN B 1 322 ? 7.438 38.625 13.531 1 97.31 322 ASN B N 1
ATOM 5551 C CA . ASN B 1 322 ? 8.305 38.594 12.359 1 97.31 322 ASN B CA 1
ATOM 5552 C C . ASN B 1 322 ? 7.559 39.062 11.109 1 97.31 322 ASN B C 1
ATOM 5554 O O . ASN B 1 322 ? 6.539 38.469 10.734 1 97.31 322 ASN B O 1
ATOM 5558 N N . PRO B 1 323 ? 8.031 40.031 10.383 1 96.31 323 PRO B N 1
ATOM 5559 C CA . PRO B 1 323 ? 7.285 40.625 9.266 1 96.31 323 PRO B CA 1
ATOM 5560 C C . PRO B 1 323 ? 7.152 39.688 8.078 1 96.31 323 PRO B C 1
ATOM 5562 O O . PRO B 1 323 ? 6.328 39.906 7.191 1 96.31 323 PRO B O 1
ATOM 5565 N N . GLN B 1 324 ? 7.938 38.594 8.023 1 97.12 324 GLN B N 1
ATOM 5566 C CA . GLN B 1 324 ? 7.863 37.625 6.934 1 97.12 324 GLN B CA 1
ATOM 5567 C C . GLN B 1 324 ? 6.664 36.688 7.105 1 97.12 324 GLN B C 1
ATOM 5569 O O . GLN B 1 324 ? 6.27 36 6.168 1 97.12 324 GLN B O 1
ATOM 5574 N N . ILE B 1 325 ? 6.121 36.688 8.328 1 98.19 325 ILE B N 1
ATOM 5575 C CA . ILE B 1 325 ? 5.043 35.719 8.617 1 98.19 325 ILE B CA 1
ATOM 5576 C C . ILE B 1 325 ? 3.695 36.406 8.344 1 98.19 325 ILE B C 1
ATOM 5578 O O . ILE B 1 325 ? 3.404 37.469 8.891 1 98.19 325 ILE B O 1
ATOM 5582 N N . VAL B 1 326 ? 2.936 35.781 7.535 1 98.06 326 VAL B N 1
ATOM 5583 C CA . VAL B 1 326 ? 1.624 36.281 7.145 1 98.06 326 VAL B CA 1
ATOM 5584 C C . VAL B 1 326 ? 0.547 35.688 8.047 1 98.06 326 VAL B C 1
ATOM 5586 O O . VAL B 1 326 ? -0.418 36.344 8.406 1 98.06 326 VAL B O 1
ATOM 5589 N N . ASP B 1 327 ? 0.665 34.375 8.344 1 97.19 327 ASP B N 1
ATOM 5590 C CA . ASP B 1 327 ? -0.348 33.625 9.102 1 97.19 327 ASP B CA 1
ATOM 5591 C C . ASP B 1 327 ? 0.237 32.375 9.703 1 97.19 327 ASP B C 1
ATOM 5593 O O . ASP B 1 327 ? 1.227 31.828 9.203 1 97.19 327 ASP B O 1
ATOM 5597 N N . VAL B 1 328 ? -0.242 32.031 10.82 1 98.06 328 VAL B N 1
ATOM 5598 C CA . VAL B 1 328 ? 0.041 30.75 11.438 1 98.06 328 VAL B CA 1
ATOM 5599 C C . VAL B 1 328 ? -1.261 29.984 11.633 1 98.06 328 VAL B C 1
ATOM 5601 O O . VAL B 1 328 ? -2.174 30.453 12.32 1 98.06 328 VAL B O 1
ATOM 5604 N N . ARG B 1 329 ? -1.378 28.781 11.023 1 96.44 329 ARG B N 1
ATOM 5605 C CA . ARG B 1 329 ? -2.627 28.031 11.047 1 96.44 329 ARG B CA 1
ATOM 5606 C C . ARG B 1 329 ? -2.377 26.562 11.398 1 96.44 329 ARG B C 1
ATOM 5608 O O . ARG B 1 329 ? -1.226 26.141 11.523 1 96.44 329 ARG B O 1
ATOM 5615 N N . GLY B 1 330 ? -3.521 25.859 11.594 1 97.19 330 GLY B N 1
ATOM 5616 C CA . GLY B 1 330 ? -3.479 24.453 11.93 1 97.19 330 GLY B CA 1
ATOM 5617 C C . GLY B 1 330 ? -4.027 24.156 13.312 1 97.19 330 GLY B C 1
ATOM 5618 O O . GLY B 1 330 ? -4.629 25.016 13.953 1 97.19 330 GLY B O 1
ATOM 5619 N N . MET B 1 331 ? -3.943 22.938 13.672 1 97.88 331 MET B N 1
ATOM 5620 C CA . MET B 1 331 ? -4.379 22.438 14.969 1 97.88 331 MET B CA 1
ATOM 5621 C C . MET B 1 331 ? -3.359 21.453 15.547 1 97.88 331 MET B C 1
ATOM 5623 O O . MET B 1 331 ? -2.752 20.672 14.812 1 97.88 331 MET B O 1
ATOM 5627 N N . GLY B 1 332 ? -3.174 21.531 16.891 1 98.5 332 GLY B N 1
ATOM 5628 C CA . GLY B 1 332 ? -2.205 20.641 17.516 1 98.5 332 GLY B CA 1
ATOM 5629 C C . GLY B 1 332 ? -0.809 20.781 16.953 1 98.5 332 GLY B C 1
ATOM 5630 O O . GLY B 1 332 ? -0.276 21.891 16.859 1 98.5 332 GLY B O 1
ATOM 5631 N N . LEU B 1 333 ? -0.248 19.703 16.531 1 98.88 333 LEU B N 1
ATOM 5632 C CA . LEU B 1 333 ? 1.118 19.703 16.016 1 98.88 333 LEU B CA 1
ATOM 5633 C C . LEU B 1 333 ? 1.134 19.5 14.5 1 98.88 333 LEU B C 1
ATOM 5635 O O . LEU B 1 333 ? 2.059 18.891 13.961 1 98.88 333 LEU B O 1
ATOM 5639 N N . MET B 1 334 ? 0.055 19.859 13.875 1 98.81 334 MET B N 1
ATOM 5640 C CA . MET B 1 334 ? -0.014 20.125 12.438 1 98.81 334 MET B CA 1
ATOM 5641 C C . MET B 1 334 ? -0.145 21.625 12.172 1 98.81 334 MET B C 1
ATOM 5643 O O . MET B 1 334 ? -1.249 22.172 12.203 1 98.81 334 MET B O 1
ATOM 5647 N N . ILE B 1 335 ? 0.987 22.234 11.875 1 98.75 335 ILE B N 1
ATOM 5648 C CA . ILE B 1 335 ? 1.044 23.688 11.867 1 98.75 335 ILE B CA 1
ATOM 5649 C C . ILE B 1 335 ? 1.628 24.188 10.539 1 98.75 335 ILE B C 1
ATOM 5651 O O . ILE B 1 335 ? 2.58 23.594 10.023 1 98.75 335 ILE B O 1
ATOM 5655 N N . GLY B 1 336 ? 1.013 25.156 9.945 1 98.69 336 GLY B N 1
ATOM 5656 C CA . GLY B 1 336 ? 1.51 25.859 8.766 1 98.69 336 GLY B CA 1
ATOM 5657 C C . GLY B 1 336 ? 1.852 27.312 9.031 1 98.69 336 GLY B C 1
ATOM 5658 O O . GLY B 1 336 ? 1.055 28.047 9.617 1 98.69 336 GLY B O 1
ATOM 5659 N N . ILE B 1 337 ? 3.053 27.719 8.734 1 98.81 337 ILE B N 1
ATOM 5660 C CA . ILE B 1 337 ? 3.482 29.109 8.797 1 98.81 337 ILE B CA 1
ATOM 5661 C C . ILE B 1 337 ? 3.508 29.719 7.395 1 98.81 337 ILE B C 1
ATOM 5663 O O . ILE B 1 337 ? 4.41 29.422 6.605 1 98.81 337 ILE B O 1
ATOM 5667 N N . LYS B 1 338 ? 2.5 30.484 7.066 1 98.5 338 LYS B N 1
ATOM 5668 C CA . LYS B 1 338 ? 2.482 31.188 5.781 1 98.5 338 LYS B CA 1
ATOM 5669 C C . LYS B 1 338 ? 3.488 32.312 5.762 1 98.5 338 LYS B C 1
ATOM 5671 O O . LYS B 1 338 ? 3.494 33.156 6.66 1 98.5 338 LYS B O 1
ATOM 5676 N N . VAL B 1 339 ? 4.305 32.344 4.789 1 98.38 339 VAL B N 1
ATOM 5677 C CA . VAL B 1 339 ? 5.391 33.312 4.762 1 98.38 339 VAL B CA 1
ATOM 5678 C C . VAL B 1 339 ? 5.367 34.094 3.445 1 98.38 339 VAL B C 1
ATOM 5680 O O . VAL B 1 339 ? 4.797 33.625 2.455 1 98.38 339 VAL B O 1
ATOM 5683 N N . LYS B 1 340 ? 5.93 35.25 3.406 1 97.38 340 LYS B N 1
ATOM 5684 C CA . LYS B 1 340 ? 6.035 36.094 2.213 1 97.38 340 LYS B CA 1
ATOM 5685 C C . LYS B 1 340 ? 7.125 35.594 1.276 1 97.38 340 LYS B C 1
ATOM 5687 O O . LYS B 1 340 ? 6.992 35.656 0.053 1 97.38 340 LYS B O 1
ATOM 5692 N N . CYS B 1 341 ? 8.18 35.031 1.844 1 96.69 341 CYS B N 1
ATOM 5693 C CA . CYS B 1 341 ? 9.305 34.562 1.053 1 96.69 341 CYS B CA 1
ATOM 5694 C C . CYS B 1 341 ? 9.039 33.156 0.518 1 96.69 341 CYS B C 1
ATOM 5696 O O . CYS B 1 341 ? 7.949 32.625 0.723 1 96.69 341 CYS B O 1
ATOM 5698 N N . ASP B 1 342 ? 9.961 32.625 -0.226 1 96.38 342 ASP B N 1
ATOM 5699 C CA . ASP B 1 342 ? 9.883 31.234 -0.715 1 96.38 342 ASP B CA 1
ATOM 5700 C C . ASP B 1 342 ? 10.156 30.234 0.407 1 96.38 342 ASP B C 1
ATOM 5702 O O . ASP B 1 342 ? 11.266 30.188 0.942 1 96.38 342 ASP B O 1
ATOM 5706 N N . PRO B 1 343 ? 9.164 29.453 0.742 1 97.56 343 PRO B N 1
ATOM 5707 C CA . PRO B 1 343 ? 9.359 28.531 1.862 1 97.56 343 PRO B CA 1
ATOM 5708 C C . PRO B 1 343 ? 10.484 27.531 1.612 1 97.56 343 PRO B C 1
ATOM 5710 O O . PRO B 1 343 ? 11.055 27 2.561 1 97.56 343 PRO B O 1
ATOM 5713 N N . THR B 1 344 ? 10.844 27.266 0.369 1 96.5 344 THR B N 1
ATOM 5714 C CA . THR B 1 344 ? 11.914 26.328 0.051 1 96.5 344 THR B CA 1
ATOM 5715 C C . THR B 1 344 ? 13.258 26.875 0.517 1 96.5 344 THR B C 1
ATOM 5717 O O . THR B 1 344 ? 14.148 26.109 0.9 1 96.5 344 THR B O 1
ATOM 5720 N N . LEU B 1 345 ? 13.367 28.156 0.46 1 96.31 345 LEU B N 1
ATOM 5721 C CA . LEU B 1 345 ? 14.578 28.781 0.976 1 96.31 345 LEU B CA 1
ATOM 5722 C C . LEU B 1 345 ? 14.719 28.547 2.477 1 96.31 345 LEU B C 1
ATOM 5724 O O . LEU B 1 345 ? 15.812 28.281 2.967 1 96.31 345 LEU B O 1
ATOM 5728 N N . VAL B 1 346 ? 13.609 28.688 3.174 1 98.19 346 VAL B N 1
ATOM 5729 C CA . VAL B 1 346 ? 13.609 28.453 4.613 1 98.19 346 VAL B CA 1
ATOM 5730 C C . VAL B 1 346 ? 13.977 27 4.906 1 98.19 346 VAL B C 1
ATOM 5732 O O . VAL B 1 346 ? 14.758 26.719 5.82 1 98.19 346 VAL B O 1
ATOM 5735 N N . GLN B 1 347 ? 13.422 26.078 4.129 1 98.12 347 GLN B N 1
ATOM 5736 C CA . GLN B 1 347 ? 13.711 24.656 4.289 1 98.12 347 GLN B CA 1
ATOM 5737 C C . GLN B 1 347 ? 15.203 24.375 4.141 1 98.12 347 GLN B C 1
ATOM 5739 O O . GLN B 1 347 ? 15.789 23.656 4.957 1 98.12 347 GLN B O 1
ATOM 5744 N N . LYS B 1 348 ? 15.82 24.922 3.137 1 97.12 348 LYS B N 1
ATOM 5745 C CA . LYS B 1 348 ? 17.234 24.703 2.863 1 97.12 348 LYS B CA 1
ATOM 5746 C C . LYS B 1 348 ? 18.109 25.297 3.967 1 97.12 348 LYS B C 1
ATOM 5748 O O . LYS B 1 348 ? 19.062 24.656 4.422 1 97.12 348 LYS B O 1
ATOM 5753 N N . GLU B 1 349 ? 17.812 26.516 4.371 1 98.06 349 GLU B N 1
ATOM 5754 C CA . GLU B 1 349 ? 18.578 27.156 5.43 1 98.06 349 GLU B CA 1
ATOM 5755 C C . GLU B 1 349 ? 18.406 26.438 6.762 1 98.06 349 GLU B C 1
ATOM 5757 O O . GLU B 1 349 ? 19.344 26.375 7.566 1 98.06 349 GLU B O 1
ATOM 5762 N N . ALA B 1 350 ? 17.203 25.938 7.004 1 98.75 350 ALA B N 1
ATOM 5763 C CA . ALA B 1 350 ? 16.922 25.203 8.242 1 98.75 350 ALA B CA 1
ATOM 5764 C C . ALA B 1 350 ? 17.797 23.953 8.336 1 98.75 350 ALA B C 1
ATOM 5766 O O . ALA B 1 350 ? 18.297 23.625 9.414 1 98.75 350 ALA B O 1
ATOM 5767 N N . ILE B 1 351 ? 17.969 23.266 7.234 1 98.56 351 ILE B N 1
ATOM 5768 C CA . ILE B 1 351 ? 18.797 22.062 7.219 1 98.56 351 ILE B CA 1
ATOM 5769 C C . ILE B 1 351 ? 20.219 22.422 7.648 1 98.56 351 ILE B C 1
ATOM 5771 O O . ILE B 1 351 ? 20.828 21.688 8.43 1 98.56 351 ILE B O 1
ATOM 5775 N N . LYS B 1 352 ? 20.719 23.531 7.211 1 98.06 352 LYS B N 1
ATOM 5776 C CA . LYS B 1 352 ? 22.062 23.969 7.562 1 98.06 352 LYS B CA 1
ATOM 5777 C C . LYS B 1 352 ? 22.188 24.234 9.062 1 98.06 352 LYS B C 1
ATOM 5779 O O . LYS B 1 352 ? 23.281 24.141 9.625 1 98.06 352 LYS B O 1
ATOM 5784 N N . LYS B 1 353 ? 21.078 24.5 9.633 1 98.56 353 LYS B N 1
ATOM 5785 C CA . LYS B 1 353 ? 21.078 24.844 11.055 1 98.56 353 LYS B CA 1
ATOM 5786 C C . LYS B 1 353 ? 20.625 23.656 11.906 1 98.56 353 LYS B C 1
ATOM 5788 O O . LYS B 1 353 ? 20.406 23.797 13.109 1 98.56 353 LYS B O 1
ATOM 5793 N N . GLY B 1 354 ? 20.438 22.531 11.289 1 98.69 354 GLY B N 1
ATOM 5794 C CA . GLY B 1 354 ? 20.125 21.312 12.031 1 98.69 354 GLY B CA 1
ATOM 5795 C C . GLY B 1 354 ? 18.641 21.125 12.281 1 98.69 354 GLY B C 1
ATOM 5796 O O . GLY B 1 354 ? 18.25 20.516 13.266 1 98.69 354 GLY B O 1
ATOM 5797 N N . LEU B 1 355 ? 17.812 21.703 11.445 1 98.94 355 LEU B N 1
ATOM 5798 C CA . LEU B 1 355 ? 16.359 21.578 11.547 1 98.94 355 LEU B CA 1
ATOM 5799 C C . LEU B 1 355 ? 15.766 21.094 10.227 1 98.94 355 LEU B C 1
ATOM 5801 O O . LEU B 1 355 ? 16.141 21.594 9.164 1 98.94 355 LEU B O 1
ATOM 5805 N N . LEU B 1 356 ? 14.914 20.094 10.305 1 98.81 356 LEU B N 1
ATOM 5806 C CA . LEU B 1 356 ? 14.203 19.625 9.117 1 98.81 356 LEU B CA 1
ATOM 5807 C C . LEU B 1 356 ? 12.758 20.094 9.125 1 98.81 356 LEU B C 1
ATOM 5809 O O . LEU B 1 356 ? 12.031 19.875 10.102 1 98.81 356 LEU B O 1
ATOM 5813 N N . VAL B 1 357 ? 12.305 20.766 8.102 1 98.75 357 VAL B N 1
ATOM 5814 C CA . VAL B 1 357 ? 10.922 21.203 7.957 1 98.75 357 VAL B CA 1
ATOM 5815 C C . VAL B 1 357 ? 10.406 20.828 6.566 1 98.75 357 VAL B C 1
ATOM 5817 O O . VAL B 1 357 ? 11.188 20.453 5.691 1 98.75 357 VAL B O 1
ATOM 5820 N N . LEU B 1 358 ? 9.086 20.859 6.414 1 98.31 358 LEU B N 1
ATOM 5821 C CA . LEU B 1 358 ? 8.445 20.641 5.121 1 98.31 358 LEU B CA 1
ATOM 5822 C C . LEU B 1 358 ? 7.906 21.953 4.562 1 98.31 358 LEU B C 1
ATOM 5824 O O . LEU B 1 358 ? 7.926 22.984 5.25 1 98.31 358 LEU B O 1
ATOM 5828 N N . THR B 1 359 ? 7.535 21.906 3.35 1 97.69 359 THR B N 1
ATOM 5829 C CA . THR B 1 359 ? 6.789 22.984 2.717 1 97.69 359 THR B CA 1
ATOM 5830 C C . THR B 1 359 ? 5.43 22.5 2.225 1 97.69 359 THR B C 1
ATOM 5832 O O . THR B 1 359 ? 5.203 21.281 2.125 1 97.69 359 THR B O 1
ATOM 5835 N N . ALA B 1 360 ? 4.543 23.328 2.008 1 96.62 360 ALA B N 1
ATOM 5836 C CA . ALA B 1 360 ? 3.219 23.016 1.472 1 96.62 360 ALA B CA 1
ATOM 5837 C C . ALA B 1 360 ? 2.674 24.172 0.645 1 96.62 360 ALA B C 1
ATOM 5839 O O . ALA B 1 360 ? 2.883 25.344 0.988 1 96.62 360 ALA B O 1
ATOM 5840 N N . GLY B 1 361 ? 1.933 23.812 -0.358 1 93.12 361 GLY B N 1
ATOM 5841 C CA . GLY B 1 361 ? 1.43 24.875 -1.215 1 93.12 361 GLY B CA 1
ATOM 5842 C C . GLY B 1 361 ? 2.529 25.734 -1.797 1 93.12 361 GLY B C 1
ATOM 5843 O O . GLY B 1 361 ? 3.602 25.234 -2.148 1 93.12 361 GLY B O 1
ATOM 5844 N N . LYS B 1 362 ? 2.176 27.031 -1.924 1 92.81 362 LYS B N 1
ATOM 5845 C CA . LYS B 1 362 ? 3.104 27.953 -2.58 1 92.81 362 LYS B CA 1
ATOM 5846 C C . LYS B 1 362 ? 3.949 28.703 -1.558 1 92.81 362 LYS B C 1
ATOM 5848 O O . LYS B 1 362 ? 5.062 29.141 -1.864 1 92.81 362 LYS B O 1
ATOM 5853 N N . ASP B 1 363 ? 3.441 28.797 -0.298 1 97.56 363 ASP B N 1
ATOM 5854 C CA . ASP B 1 363 ? 4.074 29.797 0.551 1 97.56 363 ASP B CA 1
ATOM 5855 C C . ASP B 1 363 ? 3.996 29.406 2.023 1 97.56 363 ASP B C 1
ATOM 5857 O O . ASP B 1 363 ? 3.871 30.266 2.896 1 97.56 363 ASP B O 1
ATOM 5861 N N . VAL B 1 364 ? 4.062 28.094 2.309 1 98.62 364 VAL B N 1
ATOM 5862 C CA . VAL B 1 364 ? 3.857 27.672 3.691 1 98.62 364 VAL B CA 1
ATOM 5863 C C . VAL B 1 364 ? 5.012 26.781 4.141 1 98.62 364 VAL B C 1
ATOM 5865 O O . VAL B 1 364 ? 5.434 25.891 3.408 1 98.62 364 VAL B O 1
ATOM 5868 N N . ILE B 1 365 ? 5.598 27.094 5.301 1 98.81 365 ILE B N 1
ATOM 5869 C CA . ILE B 1 365 ? 6.41 26.141 6.043 1 98.81 365 ILE B CA 1
ATOM 5870 C C . ILE B 1 365 ? 5.5 25.188 6.832 1 98.81 365 ILE B C 1
ATOM 5872 O O . ILE B 1 365 ? 4.699 25.641 7.656 1 98.81 365 ILE B O 1
ATOM 5876 N N . ARG B 1 366 ? 5.516 23.938 6.547 1 98.75 366 ARG B N 1
ATOM 5877 C CA . ARG B 1 366 ? 4.645 22.938 7.16 1 98.75 366 ARG B CA 1
ATOM 5878 C C . ARG B 1 366 ? 5.379 22.156 8.25 1 98.75 366 ARG B C 1
ATOM 5880 O O . ARG B 1 366 ? 6.43 21.562 8 1 98.75 366 ARG B O 1
ATOM 5887 N N . LEU B 1 367 ? 4.863 22.188 9.453 1 98.88 367 LEU B N 1
ATOM 5888 C CA . LEU B 1 367 ? 5.465 21.531 10.602 1 98.88 367 LEU B CA 1
ATOM 5889 C C . LEU B 1 367 ? 4.645 20.312 11.023 1 98.88 367 LEU B C 1
ATOM 5891 O O . LEU B 1 367 ? 3.467 20.438 11.367 1 98.88 367 LEU B O 1
ATOM 5895 N N . LEU B 1 368 ? 5.277 19.172 10.984 1 98.81 368 LEU B N 1
ATOM 5896 C CA . LEU B 1 368 ? 4.703 17.906 11.43 1 98.81 368 LEU B CA 1
ATOM 5897 C C . LEU B 1 368 ? 5.668 17.172 12.359 1 98.81 368 LEU B C 1
ATOM 5899 O O . LEU B 1 368 ? 6.047 16.031 12.086 1 98.81 368 LEU B O 1
ATOM 5903 N N . PRO B 1 369 ? 6.062 17.734 13.484 1 98.88 369 PRO B N 1
ATOM 5904 C CA . PRO B 1 369 ? 7.023 17.047 14.344 1 98.88 369 PRO B CA 1
ATOM 5905 C C . PRO B 1 369 ? 6.469 15.742 14.93 1 98.88 369 PRO B C 1
ATOM 5907 O O . PRO B 1 369 ? 5.254 15.531 14.93 1 98.88 369 PRO B O 1
ATOM 5910 N N . PRO B 1 370 ? 7.395 14.852 15.406 1 98.81 370 PRO B N 1
ATOM 5911 C CA . PRO B 1 370 ? 6.887 13.75 16.219 1 98.81 370 PRO B CA 1
ATOM 5912 C C . PRO B 1 370 ? 6 14.219 17.375 1 98.81 370 PRO B C 1
ATOM 5914 O O . PRO B 1 370 ? 6.258 15.273 17.953 1 98.81 370 PRO B O 1
ATOM 5917 N N . LEU B 1 371 ? 5.023 13.406 17.688 1 98.81 371 LEU B N 1
ATOM 5918 C CA . LEU B 1 371 ? 4.039 13.852 18.672 1 98.81 371 LEU B CA 1
ATOM 5919 C C . LEU B 1 371 ? 4.609 13.781 20.078 1 98.81 371 LEU B C 1
ATOM 5921 O O . LEU B 1 371 ? 4.055 14.375 21 1 98.81 371 LEU B O 1
ATOM 5925 N N . VAL B 1 372 ? 5.77 13.172 20.219 1 98.19 372 VAL B N 1
ATOM 5926 C CA . VAL B 1 372 ? 6.406 13.047 21.516 1 98.19 372 VAL B CA 1
ATOM 5927 C C . VAL B 1 372 ? 7.367 14.211 21.75 1 98.19 372 VAL B C 1
ATOM 5929 O O . VAL B 1 372 ? 8.031 14.281 22.781 1 98.19 372 VAL B O 1
ATOM 5932 N N . ILE B 1 373 ? 7.477 15.125 20.828 1 98.75 373 ILE B N 1
ATOM 5933 C CA . ILE B 1 373 ? 8.398 16.25 20.922 1 98.75 373 ILE B CA 1
ATOM 5934 C C . ILE B 1 373 ? 8.086 17.078 22.156 1 98.75 373 ILE B C 1
ATOM 5936 O O . ILE B 1 373 ? 6.926 17.219 22.531 1 98.75 373 ILE B O 1
ATOM 5940 N N . THR B 1 374 ? 9.102 17.656 22.734 1 98.31 374 THR B N 1
ATOM 5941 C CA . THR B 1 374 ? 8.922 18.422 23.953 1 98.31 374 THR B CA 1
ATOM 5942 C C . THR B 1 374 ? 8.789 19.922 23.641 1 98.31 374 THR B C 1
ATOM 5944 O O . THR B 1 374 ? 9.148 20.359 22.547 1 98.31 374 THR B O 1
ATOM 5947 N N . LYS B 1 375 ? 8.305 20.672 24.625 1 98.31 375 LYS B N 1
ATOM 5948 C CA . LYS B 1 375 ? 8.195 22.125 24.469 1 98.31 375 LYS B CA 1
ATOM 5949 C C . LYS B 1 375 ? 9.562 22.75 24.234 1 98.31 375 LYS B C 1
ATOM 5951 O O . LYS B 1 375 ? 9.695 23.703 23.453 1 98.31 375 LYS B O 1
ATOM 5956 N N . LYS B 1 376 ? 10.516 22.234 24.938 1 98.69 376 LYS B N 1
ATOM 5957 C CA . LYS B 1 376 ? 11.875 22.734 24.781 1 98.69 376 LYS B CA 1
ATOM 5958 C C . LYS B 1 376 ? 12.375 22.547 23.359 1 98.69 376 LYS B C 1
ATOM 5960 O O . LYS B 1 376 ? 12.961 23.469 22.781 1 98.69 376 LYS B O 1
ATOM 5965 N N . GLU B 1 377 ? 12.203 21.391 22.828 1 98.88 377 GLU B N 1
ATOM 5966 C CA . GLU B 1 377 ? 12.609 21.078 21.453 1 98.88 377 GLU B CA 1
ATOM 5967 C C . GLU B 1 377 ? 11.828 21.906 20.438 1 98.88 377 GLU B C 1
ATOM 5969 O O . GLU B 1 377 ? 12.383 22.375 19.453 1 98.88 377 GLU B O 1
ATOM 5974 N N . LEU B 1 378 ? 10.547 22.109 20.703 1 98.88 378 LEU B N 1
ATOM 5975 C CA . LEU B 1 378 ? 9.734 22.969 19.859 1 98.88 378 LEU B CA 1
ATOM 5976 C C . LEU B 1 378 ? 10.297 24.391 19.812 1 98.88 378 LEU B C 1
ATOM 5978 O O . LEU B 1 378 ? 10.391 24.984 18.75 1 98.88 378 LEU B O 1
ATOM 5982 N N . LYS B 1 379 ? 10.648 24.891 20.969 1 98.81 379 LYS B N 1
ATOM 5983 C CA . LYS B 1 379 ? 11.188 26.234 21.031 1 98.81 379 LYS B CA 1
ATOM 5984 C C . LYS B 1 379 ? 12.484 26.359 20.234 1 98.81 379 LYS B C 1
ATOM 5986 O O . LYS B 1 379 ? 12.711 27.344 19.531 1 98.81 379 LYS B O 1
ATOM 5991 N N . ILE B 1 380 ? 13.367 25.344 20.359 1 98.88 380 ILE B N 1
ATOM 5992 C CA . ILE B 1 380 ? 14.625 25.328 19.625 1 98.88 380 ILE B CA 1
ATOM 5993 C C . ILE B 1 380 ? 14.352 25.438 18.125 1 98.88 380 ILE B C 1
ATOM 5995 O O . ILE B 1 380 ? 14.961 26.25 17.438 1 98.88 380 ILE B O 1
ATOM 5999 N N . GLY B 1 381 ? 13.398 24.625 17.641 1 98.94 381 GLY B N 1
ATOM 6000 C CA . GLY B 1 381 ? 13.086 24.625 16.219 1 98.94 381 GLY B CA 1
ATOM 6001 C C . GLY B 1 381 ? 12.461 25.938 15.758 1 98.94 381 GLY B C 1
ATOM 6002 O O . GLY B 1 381 ? 12.82 26.453 14.695 1 98.94 381 GLY B O 1
ATOM 6003 N N . ILE B 1 382 ? 11.539 26.438 16.562 1 98.88 382 ILE B N 1
ATOM 6004 C CA . ILE B 1 382 ? 10.852 27.656 16.188 1 98.88 382 ILE B CA 1
ATOM 6005 C C . ILE B 1 382 ? 11.828 28.828 16.203 1 98.88 382 ILE B C 1
ATOM 6007 O O . ILE B 1 382 ? 11.773 29.703 15.328 1 98.88 382 ILE B O 1
ATOM 6011 N N . ASP B 1 383 ? 12.742 28.844 17.156 1 98.81 383 ASP B N 1
ATOM 6012 C CA . ASP B 1 383 ? 13.758 29.891 17.203 1 98.81 383 ASP B CA 1
ATOM 6013 C C . ASP B 1 383 ? 14.617 29.875 15.938 1 98.81 383 ASP B C 1
ATOM 6015 O O . ASP B 1 383 ? 14.977 30.938 15.414 1 98.81 383 ASP B O 1
ATOM 6019 N N . ILE B 1 384 ? 14.977 28.703 15.469 1 98.88 384 ILE B N 1
ATOM 6020 C CA . ILE B 1 384 ? 15.766 28.562 14.25 1 98.88 384 ILE B CA 1
ATOM 6021 C C . ILE B 1 384 ? 14.992 29.141 13.062 1 98.88 384 ILE B C 1
ATOM 6023 O O . ILE B 1 384 ? 15.547 29.906 12.266 1 98.88 384 ILE B O 1
ATOM 6027 N N . ILE B 1 385 ? 13.703 28.828 12.961 1 98.88 385 ILE B N 1
ATOM 6028 C CA . ILE B 1 385 ? 12.867 29.312 11.867 1 98.88 385 ILE B CA 1
ATOM 6029 C C . ILE B 1 385 ? 12.789 30.828 11.914 1 98.88 385 ILE B C 1
ATOM 6031 O O . ILE B 1 385 ? 12.953 31.5 10.883 1 98.88 385 ILE B O 1
ATOM 6035 N N . LEU B 1 386 ? 12.562 31.375 13.117 1 98.56 386 LEU B N 1
ATOM 6036 C CA . LEU B 1 386 ? 12.43 32.812 13.273 1 98.56 386 LEU B CA 1
ATOM 6037 C C . LEU B 1 386 ? 13.734 33.531 12.93 1 98.56 386 LEU B C 1
ATOM 6039 O O . LEU B 1 386 ? 13.719 34.625 12.328 1 98.56 386 LEU B O 1
ATOM 6043 N N . GLU B 1 387 ? 14.812 32.938 13.312 1 98.44 387 GLU B N 1
ATOM 6044 C CA . GLU B 1 387 ? 16.109 33.5 12.969 1 98.44 387 GLU B CA 1
ATOM 6045 C C . GLU B 1 387 ? 16.312 33.562 11.453 1 98.44 387 GLU B C 1
ATOM 6047 O O . GLU B 1 387 ? 16.75 34.562 10.914 1 98.44 387 GLU B O 1
ATOM 6052 N N . ILE B 1 388 ? 16.016 32.438 10.773 1 98.5 388 ILE B N 1
ATOM 6053 C CA . ILE B 1 388 ? 16.156 32.375 9.328 1 98.5 388 ILE B CA 1
ATOM 6054 C C . ILE B 1 388 ? 15.273 33.438 8.664 1 98.5 388 ILE B C 1
ATOM 6056 O O . ILE B 1 388 ? 15.727 34.156 7.77 1 98.5 388 ILE B O 1
ATOM 6060 N N . LEU B 1 389 ? 14.008 33.562 9.125 1 98.19 389 LEU B N 1
ATOM 6061 C CA . LEU B 1 389 ? 13.055 34.469 8.539 1 98.19 389 LEU B CA 1
ATOM 6062 C C . LEU B 1 389 ? 13.492 35.938 8.758 1 98.19 389 LEU B C 1
ATOM 6064 O O . LEU B 1 389 ? 13.234 36.781 7.918 1 98.19 389 LEU B O 1
ATOM 6068 N N . SER B 1 390 ? 14.18 36.156 9.844 1 97.06 390 SER B N 1
ATOM 6069 C CA . SER B 1 390 ? 14.656 37.5 10.148 1 97.06 390 SER B CA 1
ATOM 6070 C C . SER B 1 390 ? 15.828 37.906 9.25 1 97.06 390 SER B C 1
ATOM 6072 O O . SER B 1 390 ? 16.078 39.094 9.016 1 97.06 390 SER B O 1
ATOM 6074 N N . ASN B 1 391 ? 16.547 36.906 8.75 1 95.31 391 ASN B N 1
ATOM 6075 C CA . ASN B 1 391 ? 17.75 37.156 7.953 1 95.31 391 ASN B CA 1
ATOM 6076 C C . ASN B 1 391 ? 17.438 37.156 6.461 1 95.31 391 ASN B C 1
ATOM 6078 O O . ASN B 1 391 ? 18.281 37.531 5.645 1 95.31 391 ASN B O 1
ATOM 6082 N N . ILE B 1 392 ? 16.297 36.625 6.055 1 87.44 392 ILE B N 1
ATOM 6083 C CA . ILE B 1 392 ? 15.914 36.625 4.648 1 87.44 392 ILE B CA 1
ATOM 6084 C C . ILE B 1 392 ? 15.383 37.969 4.238 1 87.44 392 ILE B C 1
ATOM 6086 O O . ILE B 1 392 ? 14.555 38.562 4.941 1 87.44 392 ILE B O 1
ATOM 6090 N N . GLU B 1 393 ? 16.297 38.781 3.527 1 68.19 393 GLU B N 1
ATOM 6091 C CA . GLU B 1 393 ? 15.938 40.125 3.051 1 68.19 393 GLU B CA 1
ATOM 6092 C C . GLU B 1 393 ? 14.688 40.062 2.176 1 68.19 393 GLU B C 1
ATOM 6094 O O . GLU B 1 393 ? 14.461 39.094 1.453 1 68.19 393 GLU B O 1
ATOM 6099 N N . ASN B 1 394 ? 13.602 40.875 2.514 1 56.31 394 ASN B N 1
ATOM 6100 C CA . ASN B 1 394 ? 12.422 41.031 1.671 1 56.31 394 ASN B CA 1
ATOM 6101 C C . ASN B 1 394 ? 12.797 41.188 0.201 1 56.31 394 ASN B C 1
ATOM 6103 O O . ASN B 1 394 ? 13.805 41.812 -0.116 1 56.31 394 ASN B O 1
#

Organism: NCBI:txid704125